Protein 3GRP (pdb70)

Foldseek 3Di:
DPLACAAAEEEFAPLLDFLNVLLQLLNLVRRYQYEYEDAPQVSQVVSVVVSPDSYHYDYFDLLDLVRLLVCLVVSCVVNVAHAEYEAEWADLVPDVVVVLVRRLSGQAVSLVSNCVSRVVRLLVVLGHEYEYEQHLVCPSSVVSRVNNLVVFLVVQVVRLRSLYAGEYEHEHAEDDPVLVPDDDVRLVVSLVVAPQSDHHGSNVVSVVSSVRGGPVNSVPHSYYHYHHNRD/DPLAPAPAEEEFAPLLAFLNVLLQVLNLVRHYLYEYEDAPQVSQVVSCVVSPPSYHYDYFDLLDLVRLLVRLVVSCVVSVAHAEYEAEFAVPDQLPPLVNRLSGQAVSLVSNCVSRVVVLLVVLGHEYEYEADLVVVSSVVSRVNNLVVFLVVQVVSLRSLYAGEYEHEHAEPSVSQVQAPQSDGHGSNVSSVVSSCRGGPVVSPDHSYYHYHHNDGDD/DPLACAAAEEEFAQCLDFLNVLLQLLNLVSHYQYEYEDADQVSQVVSVVVSPPNYHYDYFDLLDLVRLLVRLVVSCVVSVAHAEYEQEVVVVLSVLLSRQAVSLLSNCVNRVVRLLVVLGHEYEYEADLPDSSVVSRVNNLVSFLVVQVVRLVSLYAGEYEHEHAEDVPVVLVQAPQSDGHYSNVVSVVSSCRSGPVCSVPHSYYHYHHNDGD/DPLACAAAEEEFEPCQDFLNVLLQQLNVVSHYLYEYEDQPQPSQVVSCVVSDPSYHYDYFDLLDLVRLLVRLVVSCVVNVAHAEYEAEWADVVVLVRRLSRQAVSLVSNCVNRVVSLLVVLGHEYEYEADLPDSSVVRRVNNLVVFLVVQVVRLRSLYAGEYEHEHAECCALQPDHHGSNVVSVVSSVRGGPVVSPPHSYYHYHHNDHD

CATH classification: 3.40.50.720

B-factor: mean 26.55, std 7.4, range [12.61, 56.37]

Nearest PDB structures (foldseek):
  3grp-assembly1_A  TM=1.004E+00  e=3.177E-48  Bartonella henselae str. Houston-1
  4wk6-assembly1_D  TM=9.525E-01  e=9.099E-28  Vibrio cholerae 12129(1)
  1i01-assembly1_D  TM=9.342E-01  e=3.266E-27  Escherichia coli
  4wjz-assembly1_A  TM=9.494E-01  e=8.302E-25  Vibrio cholerae O1 biovar El Tor str. N16961
  4bo0-assembly1_C  TM=9.098E-01  e=3.649E-22  Pseudomonas aeruginosa PAO1

Radius of gyration: 28.11 Å; Cα contacts (8 Å, |Δi|>4): 2074; chains: 4; bounding box: 61×78×76 Å

InterPro domains:
  IPR002347 Short-chain dehydrogenase/reductase SDR [PF13561] (13-242)
  IPR002347 Short-chain dehydrogenase/reductase SDR [PR00080] (79-90)
  IPR002347 Short-chain dehydrogenase/reductase SDR [PR00080] (132-140)
  IPR002347 Short-chain dehydrogenase/reductase SDR [PR00080] (152-171)
  IPR002347 Short-chain dehydrogenase/reductase SDR [PR00081] (8-25)
  IPR002347 Short-chain dehydrogenase/reductase SDR [PR00081] (79-90)
  IPR002347 Short-chain dehydrogenase/reductase SDR [PR00081] (126-142)
  IPR002347 Short-chain dehydrogenase/reductase SDR [PR00081] (152-171)
  IPR002347 Short-chain dehydrogenase/reductase SDR [PR00081] (173-190)
  IPR002347 Short-chain dehydrogenase/reductase SDR [PR00081] (206-226)
  IPR011284 3-oxoacyl-(acyl-carrier-protein) reductase [TIGR01830] (9-243)
  IPR020904 Short-chain dehydrogenase/reductase, conserved site [PS00061] (139-167)
  IPR036291 NAD(P)-binding domain superfamily [SSF51735] (6-244)
  IPR050259 Short-chain dehydrogenases/reductases [PTHR42879] (1-243)
  IPR057326 Ketoreductase domain [SM00822] (7-188)

Secondary structure (DSSP, 8-state):
-TT--TT-EEEESSTTSHHHHHHHHHHHHTT-EEEEEES-HHHHHHHHHHH-SSEEEEE--TTSHHHHHHHHHHHHHHHTS--EEEE--------HHHHHHHHHIIIIIHHHHHHHHHHHHHHHHT-EEEEEE----HHHHHHHHHHHHHHHHHHHHHHGGGTEEEEEEEE-SB-SHHHHT--HHHHHHHHTT-TT-S-B-HHHHHHHHHHHHSGGGTT--S-EEEESTT-/-TT--TT-EEEESSTTSHHHHHHHHHHHHTT-EEEEEES-HHHHHHHHHHH-SSEEEEE--TTSHHHHHHHHHHHHHHTTS--EEEE-------TT-HHHHHIIIIIHHHHHHHHHHHHHHHHT-EEEEEEPP--HHHHHHHHHHHHHHHHHHHHHHGGGTEEEEEEEE-SB---TGGG-TTSS-B-HHHHHHHHHHHHSGGGTT--S-EEEESTT---/-TT--TT-EEEETTTTSHHHHHHHHHHHHTT-EEEEEES-HHHHHHHHHHH-SSEEEEE--TT-HHHHHHHHHHHHHHTTS--EEEE--HHHHHHHHIIIIIHHHHHHHHHHHHHHHTT-EEEEEEPP--HHHHHHHHHHHHHHHHHHHHHGGGTEEEEEEEE-SB--TTSGGG-TT-S-B-HHHHHHHHHHHHSGGGTT--S-EEEESTT--/--S--TT-EEEESSTTSHHHHHHHHHHHHTT-EEEEEES-HHHHHHHHHHH-SSEEEEE--TTSHHHHHHHHHHHHHHHTS--EEEE-----HHHHHHHIIIIIHHHHHHHHHHHHHHHHT-EEEEEEPP--HHHHHHHHHHHHHHHHHHHHHGGGTEEEEEEEE-SB---TT-S-B-HHHHHHHHHHHHSGGGTT--S-EEEESTT--

Organism: Bartonella henselae (strain ATCC 49882 / DSM 28221 / CCUG 30454 / Houston 1) (NCBI:txid283166)

Sequence (872 aa):
SMFKLTGRKALVTGATGGIGEAIARCFHAQGAIVGLHGTREDKLKEIAADLGKDVFVFSANLSDRKSIKQLAEVAEREMEGIDILVNNAGITVRMQDQDWDDVLAVNLTAASTLTRELIHSMMRRRYGRIINITSIGQTNYCAAKAGLIGFSKALAQEIASRNITVNCIAPGFIKSAMTDKLNEKQKEAIMAMIPMKRMGIGEEIAFATVYLASDEAAYLTGQTLHINGGMSMFKLTGRKALVTGATGGIGEAIARCFHAQGAIVGLHGTREDKLKEIAADLGKDVFVFSANLSDRKSIKQLAEVAEREMEGIDILVNNAGVRMQDQDWDDVLAVNLTAASTLTRELIHSMMRRRYGRIINITSIGQTNYCAAKAGLIGFSKALAQEIASRNITVNCIAPGFIKSAIMAMIPMKRMGIGEEIAFATVYLASDEAAYLTGQTLHINGGMAMSMFKLTGRKALVTGATGGIGEAIARCFHAQGAIVGLHGTREDKLKEIAADLGKDVFVFSANLSDRKSIKQLAEVAEREMEGIDILVNNQDQDWDDVLAVNLTAASTLTRELIHSMMRRRYGRIINITSIQTNYCAAKAGLIGFSKALAQEIASRNITVNCIAPGFIKKEAIMAMIPMKRMGIGEEIAFATVYLASDEAAYLTGQTLHINGGMASMFKLTGRKALVTGATGGIGEAIARCFHAQGAIVGLHGTREDKLKEIAADLGKDVFVFSANLSDRKSIKQLAEVAEREMEGIDILVNNAGIDQDWDDVLAVNLTAASTLTRELIHSMMRRRYGRIINITSIQTNYCAAKAGLIGFSKALAQEIASRNITVNCIAPGFIKMIPMKRMGIGEEIAFATVYLASDEAAYLTGQTLHINGGMA

Structure (mmCIF, N/CA/C/O backbone):
data_3GRP
#
_entry.id   3GRP
#
_cell.length_a   59.279
_cell.length_b   71.738
_cell.length_c   111.521
_cell.angle_alpha   90.00
_cell.angle_beta   96.59
_cell.angle_gamma   90.00
#
_symmetry.space_group_name_H-M   'P 1 21 1'
#
loop_
_entity.id
_entity.type
_entity.pdbx_description
1 polymer '3-oxoacyl-(Acyl carrierprotein) reductase'
2 water water
#
loop_
_atom_site.group_PDB
_atom_site.id
_atom_site.type_symbol
_atom_site.label_atom_id
_atom_site.label_alt_id
_atom_site.label_comp_id
_atom_site.label_asym_id
_atom_site.label_entity_id
_atom_site.label_seq_id
_atom_site.pdbx_PDB_ins_code
_atom_site.Cartn_x
_atom_site.Cartn_y
_atom_site.Cartn_z
_atom_site.occupancy
_atom_site.B_iso_or_equiv
_atom_site.auth_seq_id
_atom_site.auth_comp_id
_atom_site.auth_asym_id
_atom_site.auth_atom_id
_atom_site.pdbx_PDB_model_num
ATOM 1 N N . SER A 1 21 ? 9.688 21.170 49.328 1.00 39.04 0 SER A N 1
ATOM 2 C CA . SER A 1 21 ? 8.298 20.725 49.044 1.00 38.49 0 SER A CA 1
ATOM 3 C C . SER A 1 21 ? 8.204 19.909 47.752 1.00 37.81 0 SER A C 1
ATOM 4 O O . SER A 1 21 ? 7.117 19.766 47.189 1.00 38.45 0 SER A O 1
ATOM 7 N N . MET A 1 22 ? 9.327 19.357 47.297 1.00 36.57 1 MET A N 1
ATOM 8 C CA . MET A 1 22 ? 9.324 18.461 46.131 1.00 35.31 1 MET A CA 1
ATOM 9 C C . MET A 1 22 ? 8.973 17.017 46.561 1.00 33.53 1 MET A C 1
ATOM 10 O O . MET A 1 22 ? 9.466 16.530 47.577 1.00 33.39 1 MET A O 1
ATOM 15 N N . PHE A 1 23 ? 8.105 16.359 45.788 1.00 30.98 2 PHE A N 1
ATOM 16 C CA . PHE A 1 23 ? 7.651 14.988 46.053 1.00 29.16 2 PHE A CA 1
ATOM 17 C C . PHE A 1 23 ? 6.765 14.876 47.309 1.00 27.91 2 PHE A C 1
ATOM 18 O O . PHE A 1 23 ? 6.637 13.802 47.899 1.00 27.03 2 PHE A O 1
ATOM 26 N N . LYS A 1 24 ? 6.124 15.974 47.686 1.00 26.65 3 LYS A N 1
ATOM 27 C CA . LYS A 1 24 ? 5.162 15.970 48.784 1.00 26.41 3 LYS A CA 1
ATOM 28 C C . LYS A 1 24 ? 3.830 15.401 48.316 1.00 25.01 3 LYS A C 1
ATOM 29 O O . LYS A 1 24 ? 3.492 15.525 47.148 1.00 25.00 3 LYS A O 1
ATOM 35 N N . LEU A 1 25 ? 3.099 14.782 49.241 1.00 23.59 4 LEU A N 1
ATOM 36 C CA . LEU A 1 25 ? 1.786 14.172 48.975 1.00 23.12 4 LEU A CA 1
ATOM 37 C C . LEU A 1 25 ? 0.689 14.820 49.831 1.00 23.36 4 LEU A C 1
ATOM 38 O O . LEU A 1 25 ? -0.333 14.195 50.157 1.00 23.92 4 LEU A O 1
ATOM 43 N N . THR A 1 26 ? 0.900 16.085 50.185 1.00 23.21 5 THR A N 1
ATOM 44 C CA . THR A 1 26 ? 0.063 16.765 51.158 1.00 22.87 5 THR A CA 1
ATOM 45 C C . THR A 1 26 ? -1.378 16.745 50.757 1.00 22.81 5 THR A C 1
ATOM 46 O O . THR A 1 26 ? -1.716 17.231 49.686 1.00 23.27 5 THR A O 1
ATOM 50 N N . GLY A 1 27 ? -2.230 16.184 51.609 1.00 22.49 6 GLY A N 1
ATOM 51 C CA . GLY A 1 27 ? -3.662 16.208 51.345 1.00 22.82 6 GLY A CA 1
ATOM 52 C C . GLY A 1 27 ? -4.155 15.155 50.371 1.00 22.65 6 GLY A C 1
ATOM 53 O O . GLY A 1 27 ? -5.343 15.042 50.163 1.00 22.87 6 GLY A O 1
ATOM 54 N N . ARG A 1 28 ? -3.259 14.371 49.771 1.00 23.30 7 ARG A N 1
ATOM 55 C CA . ARG A 1 28 ? -3.677 13.274 48.916 1.00 22.73 7 ARG A CA 1
ATOM 56 C C . ARG A 1 28 ? -4.110 12.093 49.775 1.00 22.19 7 ARG A C 1
ATOM 57 O O . ARG A 1 28 ? -3.438 11.739 50.754 1.00 22.03 7 ARG A O 1
ATOM 65 N N . LYS A 1 29 ? -5.189 11.443 49.363 1.00 21.65 8 LYS A N 1
ATOM 66 C CA . LYS A 1 29 ? -5.682 10.233 50.019 1.00 21.56 8 LYS A CA 1
ATOM 67 C C . LYS A 1 29 ? -5.120 8.973 49.341 1.00 21.15 8 LYS A C 1
ATOM 68 O O . LYS A 1 29 ? -5.205 8.812 48.112 1.00 21.13 8 LYS A O 1
ATOM 74 N N . ALA A 1 30 ? -4.545 8.090 50.148 1.00 20.35 9 ALA A N 1
ATOM 75 C CA . ALA A 1 30 ? -3.876 6.892 49.647 1.00 20.25 9 ALA A CA 1
ATOM 76 C C . ALA A 1 30 ? -4.393 5.697 50.397 1.00 19.77 9 ALA A C 1
ATOM 77 O O . ALA A 1 30 ? -4.409 5.710 51.623 1.00 20.38 9 ALA A O 1
ATOM 79 N N . LEU A 1 31 ? -4.829 4.680 49.675 1.00 19.17 10 LEU A N 1
ATOM 80 C CA . LEU A 1 31 ? -5.114 3.381 50.282 1.00 18.68 10 LEU A CA 1
ATOM 81 C C . LEU A 1 31 ? -3.939 2.423 50.023 1.00 17.75 10 LEU A C 1
ATOM 82 O O . LEU A 1 31 ? -3.536 2.238 48.866 1.00 17.57 10 LEU A O 1
ATOM 87 N N . VAL A 1 32 ? -3.413 1.823 51.088 1.00 17.77 11 VAL A N 1
ATOM 88 C CA . VAL A 1 32 ? -2.271 0.871 51.024 1.00 18.07 11 VAL A CA 1
ATOM 89 C C . VAL A 1 32 ? -2.716 -0.508 51.532 1.00 18.56 11 VAL A C 1
ATOM 90 O O . VAL A 1 32 ? -3.104 -0.657 52.692 1.00 17.56 11 VAL A O 1
ATOM 94 N N . THR A 1 33 ? -2.702 -1.522 50.666 1.00 18.73 12 THR A N 1
ATOM 95 C CA . THR A 1 33 ? -3.044 -2.874 51.102 1.00 19.70 12 THR A CA 1
ATOM 96 C C . THR A 1 33 ? -1.822 -3.562 51.714 1.00 20.95 12 THR A C 1
ATOM 97 O O . THR A 1 33 ? -0.680 -3.090 51.559 1.00 20.88 12 THR A O 1
ATOM 101 N N . GLY A 1 34 ? -2.066 -4.637 52.457 1.00 21.48 13 GLY A N 1
ATOM 102 C CA . GLY A 1 34 ? -0.988 -5.366 53.144 1.00 22.32 13 GLY A CA 1
ATOM 103 C C . GLY A 1 34 ? -0.106 -4.461 53.986 1.00 23.13 13 GLY A C 1
ATOM 104 O O . GLY A 1 34 ? 1.111 -4.617 54.003 1.00 22.46 13 GLY A O 1
ATOM 105 N N . ALA A 1 35 ? -0.723 -3.534 54.719 1.00 24.30 14 ALA A N 1
ATOM 106 C CA . ALA A 1 35 ? 0.025 -2.477 55.406 1.00 25.60 14 ALA A CA 1
ATOM 107 C C . ALA A 1 35 ? 0.492 -2.796 56.830 1.00 27.43 14 ALA A C 1
ATOM 108 O O . ALA A 1 35 ? 1.115 -1.922 57.473 1.00 27.29 14 ALA A O 1
ATOM 110 N N . THR A 1 36 ? 0.204 -4.007 57.322 1.00 28.83 15 THR A N 1
ATOM 111 C CA . THR A 1 36 ? 0.561 -4.401 58.703 1.00 30.60 15 THR A CA 1
ATOM 112 C C . THR A 1 36 ? 2.002 -4.857 58.870 1.00 31.34 15 THR A C 1
ATOM 113 O O . THR A 1 36 ? 2.516 -4.886 59.995 1.00 33.46 15 THR A O 1
ATOM 117 N N . GLY A 1 37 ? 2.640 -5.250 57.781 1.00 31.04 16 GLY A N 1
ATOM 118 C CA . GLY A 1 37 ? 4.031 -5.680 57.840 1.00 30.78 16 GLY A CA 1
ATOM 119 C C . GLY A 1 37 ? 4.873 -5.121 56.703 1.00 29.66 16 GLY A C 1
ATOM 120 O O . GLY A 1 37 ? 4.373 -4.434 55.829 1.00 29.50 16 GLY A O 1
ATOM 121 N N . GLY A 1 38 ? 6.168 -5.407 56.796 1.00 28.64 17 GLY A N 1
ATOM 122 C CA . GLY A 1 38 ? 7.179 -5.101 55.813 1.00 27.94 17 GLY A CA 1
ATOM 123 C C . GLY A 1 38 ? 7.037 -3.865 54.952 1.00 26.78 17 GLY A C 1
ATOM 124 O O . GLY A 1 38 ? 7.032 -2.742 55.441 1.00 26.74 17 GLY A O 1
ATOM 125 N N . ILE A 1 39 ? 6.967 -4.103 53.654 1.00 25.36 18 ILE A N 1
ATOM 126 C CA . ILE A 1 39 ? 7.005 -3.053 52.666 1.00 23.94 18 ILE A CA 1
ATOM 127 C C . ILE A 1 39 ? 5.776 -2.157 52.822 1.00 23.17 18 ILE A C 1
ATOM 128 O O . ILE A 1 39 ? 5.896 -0.937 52.848 1.00 22.41 18 ILE A O 1
ATOM 133 N N . GLY A 1 40 ? 4.613 -2.787 52.935 1.00 22.36 19 GLY A N 1
ATOM 134 C CA . GLY A 1 40 ? 3.344 -2.085 53.158 1.00 22.69 19 GLY A CA 1
ATOM 135 C C . GLY A 1 40 ? 3.368 -1.090 54.295 1.00 22.20 19 GLY A C 1
ATOM 136 O O . GLY A 1 40 ? 2.877 0.021 54.145 1.00 22.17 19 GLY A O 1
ATOM 137 N N . GLU A 1 41 ? 3.924 -1.483 55.435 1.00 22.33 20 GLU A N 1
ATOM 138 C CA . GLU A 1 41 ? 4.034 -0.568 56.576 1.00 22.53 20 GLU A CA 1
ATOM 139 C C . GLU A 1 41 ? 5.027 0.557 56.268 1.00 21.54 20 GLU A C 1
ATOM 140 O O . GLU A 1 41 ? 4.808 1.704 56.655 1.00 20.07 20 GLU A O 1
ATOM 146 N N . ALA A 1 42 ? 6.121 0.226 55.580 1.00 20.85 21 ALA A N 1
ATOM 147 C CA . ALA A 1 42 ? 7.121 1.249 55.258 1.00 20.79 21 ALA A CA 1
ATOM 148 C C . ALA A 1 42 ? 6.549 2.293 54.298 1.00 20.47 21 ALA A C 1
ATOM 149 O O . ALA A 1 42 ? 6.808 3.499 54.442 1.00 20.05 21 ALA A O 1
ATOM 151 N N . ILE A 1 43 ? 5.751 1.831 53.336 1.00 20.28 22 ILE A N 1
ATOM 152 C CA . ILE A 1 43 ? 5.042 2.716 52.410 1.00 20.37 22 ILE A CA 1
ATOM 153 C C . ILE A 1 43 ? 4.088 3.631 53.179 1.00 20.48 22 ILE A C 1
ATOM 154 O O . ILE A 1 43 ? 4.055 4.849 52.958 1.00 19.79 22 ILE A O 1
ATOM 159 N N . ALA A 1 44 ? 3.336 3.050 54.112 1.00 20.93 23 ALA A N 1
ATOM 160 C CA . ALA A 1 44 ? 2.347 3.817 54.866 1.00 20.83 23 ALA A CA 1
ATOM 161 C C . ALA A 1 44 ? 3.020 4.922 55.676 1.00 20.90 23 ALA A C 1
ATOM 162 O O . ALA A 1 44 ? 2.516 6.038 55.717 1.00 20.53 23 ALA A O 1
ATOM 164 N N . ARG A 1 45 ? 4.151 4.621 56.317 1.00 21.47 24 ARG A N 1
ATOM 165 C CA . ARG A 1 45 ? 4.855 5.617 57.139 1.00 22.13 24 ARG A CA 1
ATOM 166 C C . ARG A 1 45 ? 5.472 6.703 56.280 1.00 22.49 24 ARG A C 1
ATOM 167 O O . ARG A 1 45 ? 5.466 7.897 56.623 1.00 22.35 24 ARG A O 1
ATOM 175 N N . CYS A 1 46 ? 6.022 6.279 55.149 1.00 23.22 25 CYS A N 1
ATOM 176 C CA . CYS A 1 46 ? 6.611 7.210 54.221 1.00 24.09 25 CYS A CA 1
ATOM 177 C C . CYS A 1 46 ? 5.566 8.171 53.650 1.00 22.74 25 CYS A C 1
ATOM 178 O O . CYS A 1 46 ? 5.789 9.376 53.605 1.00 22.20 25 CYS A O 1
ATOM 181 N N . PHE A 1 47 ? 4.425 7.628 53.240 1.00 21.65 26 PHE A N 1
ATOM 182 C CA . PHE A 1 47 ? 3.304 8.433 52.759 1.00 21.59 26 PHE A CA 1
ATOM 183 C C . PHE A 1 47 ? 2.852 9.440 53.811 1.00 20.90 26 PHE A C 1
ATOM 184 O O . PHE A 1 47 ? 2.607 10.593 53.509 1.00 20.41 26 PHE A O 1
ATOM 192 N N . HIS A 1 48 ? 2.737 8.993 55.046 1.00 20.73 27 HIS A N 1
ATOM 193 C CA . HIS A 1 48 ? 2.239 9.859 56.096 1.00 21.33 27 HIS A CA 1
ATOM 194 C C . HIS A 1 48 ? 3.270 10.991 56.348 1.00 20.97 27 HIS A C 1
ATOM 195 O O . HIS A 1 48 ? 2.886 12.136 56.481 1.00 20.90 27 HIS A O 1
ATOM 202 N N . ALA A 1 49 ? 4.562 10.666 56.331 1.00 21.10 28 ALA A N 1
ATOM 203 C CA . ALA A 1 49 ? 5.627 11.665 56.482 1.00 21.65 28 ALA A CA 1
ATOM 204 C C . ALA A 1 49 ? 5.563 12.723 55.378 1.00 22.28 28 ALA A C 1
ATOM 205 O O . ALA A 1 49 ? 5.967 13.852 55.597 1.00 22.52 28 ALA A O 1
ATOM 207 N N . GLN A 1 50 ? 5.035 12.365 54.205 1.00 22.20 29 GLN A N 1
ATOM 208 C CA . GLN A 1 50 ? 4.969 13.289 53.080 1.00 21.98 29 GLN A CA 1
ATOM 209 C C . GLN A 1 50 ? 3.656 14.050 53.019 1.00 21.77 29 GLN A C 1
ATOM 210 O O . GLN A 1 50 ? 3.375 14.756 52.046 1.00 22.32 29 GLN A O 1
ATOM 216 N N . GLY A 1 51 ? 2.839 13.925 54.056 1.00 21.10 30 GLY A N 1
ATOM 217 C CA . GLY A 1 51 ? 1.605 14.670 54.128 1.00 20.59 30 GLY A CA 1
ATOM 218 C C . GLY A 1 51 ? 0.358 13.996 53.571 1.00 20.17 30 GLY A C 1
ATOM 219 O O . GLY A 1 51 ? -0.691 14.640 53.480 1.00 20.05 30 GLY A O 1
ATOM 220 N N . ALA A 1 52 ? 0.448 12.718 53.215 1.00 19.88 31 ALA A N 1
ATOM 221 C CA . ALA A 1 52 ? -0.721 11.980 52.718 1.00 19.87 31 ALA A CA 1
ATOM 222 C C . ALA A 1 52 ? -1.653 11.607 53.860 1.00 20.25 31 ALA A C 1
ATOM 223 O O . ALA A 1 52 ? -1.226 11.389 54.999 1.00 19.39 31 ALA A O 1
ATOM 225 N N . ILE A 1 53 ? -2.934 11.516 53.518 1.00 20.75 32 ILE A N 1
ATOM 226 C CA . ILE A 1 53 ? -3.941 10.933 54.364 1.00 21.44 32 ILE A CA 1
ATOM 227 C C . ILE A 1 53 ? -4.013 9.472 53.965 1.00 22.05 32 ILE A C 1
ATOM 228 O O . ILE A 1 53 ? -4.362 9.158 52.817 1.00 22.28 32 ILE A O 1
ATOM 233 N N . VAL A 1 54 ? -3.667 8.582 54.894 1.00 22.44 33 VAL A N 1
ATOM 234 C CA . VAL A 1 54 ? -3.451 7.186 54.554 1.00 22.76 33 VAL A CA 1
ATOM 235 C C . VAL A 1 54 ? -4.483 6.240 55.124 1.00 22.61 33 VAL A C 1
ATOM 236 O O . VAL A 1 54 ? -4.815 6.300 56.323 1.00 22.34 33 VAL A O 1
ATOM 240 N N . GLY A 1 55 ? -4.978 5.367 54.245 1.00 22.09 34 GLY A N 1
ATOM 241 C CA . GLY A 1 55 ? -5.836 4.256 54.604 1.00 22.52 34 GLY A CA 1
ATOM 242 C C . GLY A 1 55 ? -5.027 2.972 54.640 1.00 23.15 34 GLY A C 1
ATOM 243 O O . GLY A 1 55 ? -4.439 2.562 53.620 1.00 22.77 34 GLY A O 1
ATOM 244 N N . LEU A 1 56 ? -4.968 2.353 55.816 1.00 23.27 35 LEU A N 1
ATOM 245 C CA . LEU A 1 56 ? -4.215 1.123 56.024 1.00 24.10 35 LEU A CA 1
ATOM 246 C C . LEU A 1 56 ? -5.134 -0.081 55.970 1.00 24.60 35 LEU A C 1
ATOM 247 O O . LEU A 1 56 ? -6.007 -0.245 56.846 1.00 24.16 35 LEU A O 1
ATOM 252 N N . HIS A 1 57 ? -4.935 -0.935 54.961 1.00 24.70 36 HIS A N 1
ATOM 253 C CA . HIS A 1 57 ? -5.609 -2.217 54.937 1.00 25.58 36 HIS A CA 1
ATOM 254 C C . HIS A 1 57 ? -4.683 -3.337 55.419 1.00 27.15 36 HIS A C 1
ATOM 255 O O . HIS A 1 57 ? -3.492 -3.353 55.120 1.00 25.73 36 HIS A O 1
ATOM 262 N N . GLY A 1 58 ? -5.261 -4.294 56.133 1.00 29.08 37 GLY A N 1
ATOM 263 C CA . GLY A 1 58 ? -4.569 -5.521 56.516 1.00 31.19 37 GLY A CA 1
ATOM 264 C C . GLY A 1 58 ? -5.548 -6.515 57.115 1.00 33.56 37 GLY A C 1
ATOM 265 O O . GLY A 1 58 ? -6.770 -6.329 57.031 1.00 34.01 37 GLY A O 1
ATOM 266 N N . THR A 1 59 ? -5.025 -7.575 57.715 1.00 35.99 38 THR A N 1
ATOM 267 C CA . THR A 1 59 ? -5.866 -8.594 58.361 1.00 37.93 38 THR A CA 1
ATOM 268 C C . THR A 1 59 ? -5.766 -8.519 59.883 1.00 39.28 38 THR A C 1
ATOM 269 O O . THR A 1 59 ? -6.758 -8.724 60.583 1.00 39.96 38 THR A O 1
ATOM 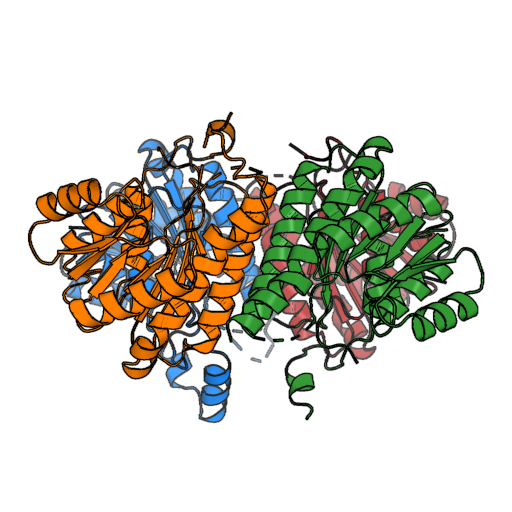273 N N . ARG A 1 60 ? -4.565 -8.228 60.390 1.00 40.87 39 ARG A N 1
ATOM 274 C CA . ARG A 1 60 ? -4.358 -8.014 61.823 1.00 41.67 39 ARG A CA 1
ATOM 275 C C . ARG A 1 60 ? -4.876 -6.625 62.253 1.00 42.28 39 ARG A C 1
ATOM 276 O O . ARG A 1 60 ? -4.159 -5.628 62.134 1.00 42.55 39 ARG A O 1
ATOM 278 N N . GLU A 1 61 ? -6.115 -6.589 62.749 1.00 42.90 40 GLU A N 1
ATOM 279 C CA . GLU A 1 61 ? -6.806 -5.353 63.173 1.00 43.49 40 GLU A CA 1
ATOM 280 C C . GLU A 1 61 ? -6.025 -4.577 64.235 1.00 43.44 40 GLU A C 1
ATOM 281 O O . GLU A 1 61 ? -5.995 -3.342 64.226 1.00 43.42 40 GLU A O 1
ATOM 287 N N . ASP A 1 62 ? -5.393 -5.316 65.145 1.00 43.23 41 ASP A N 1
ATOM 288 C CA . ASP A 1 62 ? -4.655 -4.738 66.272 1.00 42.80 41 ASP A CA 1
ATOM 289 C C . ASP A 1 62 ? -3.305 -4.196 65.852 1.00 41.92 41 ASP A C 1
ATOM 290 O O . ASP A 1 62 ? -2.841 -3.187 66.390 1.00 41.69 41 ASP A O 1
ATOM 295 N N . LYS A 1 63 ? -2.655 -4.882 64.913 1.00 40.90 42 LYS A N 1
ATOM 296 C CA . LYS A 1 63 ? -1.372 -4.417 64.412 1.00 39.95 42 LYS A CA 1
ATOM 297 C C . LYS A 1 63 ? -1.598 -3.129 63.612 1.00 38.53 42 LYS A C 1
ATOM 298 O O . LYS A 1 63 ? -0.791 -2.206 63.682 1.00 38.61 42 LYS A O 1
ATOM 304 N N . LEU A 1 64 ? -2.701 -3.077 62.868 1.00 36.90 43 LEU A N 1
ATOM 305 C CA . LEU A 1 64 ? -3.121 -1.863 62.152 1.00 36.03 43 LEU A CA 1
ATOM 306 C C . LEU A 1 64 ? -3.354 -0.668 63.094 1.00 35.14 43 LEU A C 1
ATOM 307 O O . LEU A 1 64 ? -2.948 0.461 62.807 1.00 34.12 43 LEU A O 1
ATOM 312 N N . LYS A 1 65 ? -4.040 -0.920 64.202 1.00 34.16 44 LYS A N 1
ATOM 313 C CA . LYS A 1 65 ? -4.323 0.141 65.150 1.00 33.86 44 LYS A CA 1
ATOM 314 C C . LYS A 1 65 ? -3.049 0.656 65.810 1.00 32.79 44 LYS A C 1
ATOM 315 O O . LYS A 1 65 ? -2.941 1.839 66.071 1.00 32.67 44 LYS A O 1
ATOM 321 N N . GLU A 1 66 ? -2.068 -0.218 66.026 1.00 32.17 45 GLU A N 1
ATOM 322 C CA . GLU A 1 66 ? -0.778 0.192 66.589 1.00 31.88 45 GLU A CA 1
ATOM 323 C C . GLU A 1 66 ? -0.063 1.163 65.672 1.00 30.62 45 GLU A C 1
ATOM 324 O O . GLU A 1 66 ? 0.468 2.178 66.123 1.00 30.12 45 GLU A O 1
ATOM 330 N N . ILE A 1 67 ? -0.039 0.832 64.385 1.00 29.26 46 ILE A N 1
ATOM 331 C CA . ILE A 1 67 ? 0.583 1.674 63.383 1.00 28.37 46 ILE A CA 1
ATOM 332 C C . ILE A 1 67 ? -0.162 2.999 63.300 1.00 27.59 46 ILE A C 1
ATOM 333 O O . ILE A 1 67 ? 0.449 4.051 63.259 1.00 26.59 46 ILE A O 1
ATOM 338 N N . ALA A 1 68 ? -1.490 2.940 63.290 1.00 27.55 47 ALA A N 1
ATOM 339 C CA . ALA A 1 68 ? -2.299 4.150 63.192 1.00 27.95 47 ALA A CA 1
ATOM 340 C C . ALA A 1 68 ? -2.052 5.069 64.393 1.00 28.62 47 ALA A C 1
ATOM 341 O O . ALA A 1 68 ? -1.933 6.295 64.243 1.00 28.26 47 ALA A O 1
ATOM 343 N N . ALA A 1 69 ? -1.957 4.468 65.576 1.00 29.26 48 ALA A N 1
ATOM 344 C CA . ALA A 1 69 ? -1.706 5.219 66.797 1.00 30.09 48 ALA A CA 1
ATOM 345 C C . ALA A 1 69 ? -0.353 5.899 66.743 1.00 30.81 48 ALA A C 1
ATOM 346 O O . ALA A 1 69 ? -0.231 7.057 67.109 1.00 31.00 48 ALA A O 1
ATOM 348 N N . ASP A 1 70 ? 0.660 5.177 66.270 1.00 31.80 49 ASP A N 1
ATOM 349 C CA . ASP A 1 70 ? 1.998 5.726 66.139 1.00 32.54 49 ASP A CA 1
ATOM 350 C C . ASP A 1 70 ? 2.060 6.910 65.171 1.00 32.72 49 ASP A C 1
ATOM 351 O O . ASP A 1 70 ? 2.776 7.893 65.414 1.00 32.63 49 ASP A O 1
ATOM 356 N N . LEU A 1 71 ? 1.332 6.808 64.063 1.00 32.89 50 LEU A N 1
ATOM 357 C CA . LEU A 1 71 ? 1.299 7.888 63.073 1.00 32.76 50 LEU A CA 1
ATOM 358 C C . LEU A 1 71 ? 0.543 9.089 63.648 1.00 32.92 50 LEU A C 1
ATOM 359 O O . LEU A 1 71 ? 1.007 10.223 63.550 1.00 32.89 50 LEU A O 1
ATOM 364 N N . GLY A 1 72 ? -0.618 8.835 64.245 1.00 33.00 51 GLY A N 1
ATOM 365 C CA . GLY A 1 72 ? -1.248 9.811 65.143 1.00 33.05 51 GLY A CA 1
ATOM 366 C C . GLY A 1 72 ? -2.336 10.714 64.591 1.00 33.00 51 GLY A C 1
ATOM 367 O O . GLY A 1 72 ? -3.134 11.253 65.368 1.00 33.86 51 GLY A O 1
ATOM 368 N N . LYS A 1 73 ? -2.388 10.884 63.274 1.00 32.50 52 LYS A N 1
ATOM 369 C CA . LYS A 1 73 ? -3.358 11.786 62.646 1.00 32.31 52 LYS A CA 1
ATOM 370 C C . LYS A 1 73 ? -3.497 11.461 61.144 1.00 31.59 52 LYS A C 1
ATOM 371 O O . LYS A 1 73 ? -2.551 10.989 60.527 1.00 31.38 52 LYS A O 1
ATOM 377 N N . ASP A 1 74 ? -4.676 11.707 60.581 1.00 30.66 53 ASP A N 1
ATOM 378 C CA . ASP A 1 74 ? -4.948 11.476 59.148 1.00 30.78 53 ASP A CA 1
ATOM 379 C C . ASP A 1 74 ? -4.665 10.032 58.697 1.00 29.50 53 ASP A C 1
ATOM 380 O O . ASP A 1 74 ? -4.072 9.791 57.645 1.00 29.46 53 ASP A O 1
ATOM 385 N N . VAL A 1 75 ? -5.100 9.089 59.518 1.00 28.61 54 VAL A N 1
ATOM 386 C CA . VAL A 1 75 ? -4.985 7.676 59.241 1.00 28.17 54 VAL A CA 1
ATOM 387 C C . VAL A 1 75 ? -6.331 6.975 59.410 1.00 27.71 54 VAL A C 1
ATOM 388 O O . VAL A 1 75 ? -7.054 7.244 60.372 1.00 27.87 54 VAL A O 1
ATOM 392 N N . PHE A 1 76 ? -6.646 6.069 58.488 1.00 27.05 55 PHE A N 1
ATOM 393 C CA . PHE A 1 76 ? -7.833 5.220 58.558 1.00 27.19 55 PHE A CA 1
ATOM 394 C C . PHE A 1 76 ? -7.434 3.744 58.485 1.00 27.19 55 PHE A C 1
ATOM 395 O O . PHE A 1 76 ? -6.467 3.363 57.811 1.00 25.95 55 PHE A O 1
ATOM 403 N N . VAL A 1 77 ? -8.206 2.903 59.150 1.00 27.19 56 VAL A N 1
ATOM 404 C CA . VAL A 1 77 ? -7.871 1.499 59.261 1.00 27.78 56 VAL A CA 1
ATOM 405 C C . VAL A 1 77 ? -9.016 0.624 58.737 1.00 28.45 56 VAL A C 1
ATOM 406 O O . VAL A 1 77 ? -10.186 0.848 59.064 1.00 27.76 56 VAL A O 1
ATOM 410 N N . PHE A 1 78 ? -8.661 -0.372 57.927 1.00 29.42 57 PHE A N 1
ATOM 411 C CA . PHE A 1 78 ? -9.627 -1.264 57.268 1.00 30.43 57 PHE A CA 1
ATOM 412 C C . PHE A 1 78 ? -9.154 -2.716 57.301 1.00 31.99 57 PHE A C 1
ATOM 413 O O . PHE A 1 78 ? -7.948 -2.980 57.180 1.00 31.83 57 PHE A O 1
ATOM 421 N N . SER A 1 79 ? -10.099 -3.640 57.490 1.00 33.79 58 SER A N 1
ATOM 422 C CA . SER A 1 79 ? -9.878 -5.083 57.303 1.00 35.69 58 SER A CA 1
ATOM 423 C C . SER A 1 79 ? -10.679 -5.620 56.109 1.00 36.48 58 SER A C 1
ATOM 424 O O . SER A 1 79 ? -11.776 -5.139 55.816 1.00 37.31 58 SER A O 1
ATOM 427 N N . ALA A 1 80 ? -10.120 -6.617 55.425 1.00 37.16 59 ALA A N 1
ATOM 428 C CA . ALA A 1 80 ? -10.798 -7.278 54.318 1.00 37.33 59 ALA A CA 1
ATOM 429 C C . ALA A 1 80 ? -10.004 -8.484 53.901 1.00 37.94 59 ALA A C 1
ATOM 430 O O . ALA A 1 80 ? -8.776 -8.448 53.924 1.00 37.95 59 ALA A O 1
ATOM 432 N N . ASN A 1 81 ? -10.705 -9.545 53.507 1.00 38.49 60 ASN A N 1
ATOM 433 C CA . ASN A 1 81 ? -10.076 -10.696 52.883 1.00 38.87 60 ASN A CA 1
ATOM 434 C C . ASN A 1 81 ? -9.921 -10.493 51.370 1.00 38.96 60 ASN A C 1
ATOM 435 O O . ASN A 1 81 ? -10.883 -10.618 50.612 1.00 38.79 60 ASN A O 1
ATOM 440 N N . LEU A 1 82 ? -8.698 -10.237 50.924 1.00 38.99 61 LEU A N 1
ATOM 441 C CA . LEU A 1 82 ? -8.454 -9.964 49.504 1.00 39.10 61 LEU A CA 1
ATOM 442 C C . LEU A 1 82 ? -8.544 -11.185 48.572 1.00 39.16 61 LEU A C 1
ATOM 443 O O . LEU A 1 82 ? -8.340 -11.054 47.365 1.00 39.09 61 LEU A O 1
ATOM 448 N N . SER A 1 83 ? -8.858 -12.356 49.120 1.00 39.42 62 SER A N 1
ATOM 449 C CA . SER A 1 83 ? -9.139 -13.554 48.314 1.00 39.59 62 SER A CA 1
ATOM 450 C C . SER A 1 83 ? -10.637 -13.710 48.027 1.00 39.27 62 SER A C 1
ATOM 451 O O . SER A 1 83 ? -11.041 -14.623 47.300 1.00 39.30 62 SER A O 1
ATOM 454 N N . ASP A 1 84 ? -11.460 -12.851 48.626 1.00 38.45 63 ASP A N 1
ATOM 455 C CA . ASP A 1 84 ? -12.891 -12.842 48.366 1.00 38.00 63 ASP A CA 1
ATOM 456 C C . ASP A 1 84 ? -13.299 -11.582 47.596 1.00 36.98 63 ASP A C 1
ATOM 457 O O . ASP A 1 84 ? -13.144 -10.462 48.093 1.00 36.35 63 ASP A O 1
ATOM 462 N N . ARG A 1 85 ? -13.830 -11.783 46.393 1.00 35.80 64 ARG A N 1
ATOM 463 C CA . ARG A 1 85 ? -14.197 -10.691 45.488 1.00 35.41 64 ARG A CA 1
ATOM 464 C C . ARG A 1 85 ? -15.186 -9.688 46.105 1.00 34.42 64 ARG A C 1
ATOM 465 O O . ARG A 1 85 ? -14.985 -8.481 46.008 1.00 33.72 64 ARG A O 1
ATOM 473 N N . LYS A 1 86 ? -16.248 -10.186 46.738 1.00 33.51 65 LYS A N 1
ATOM 474 C CA . LYS A 1 86 ? -17.242 -9.307 47.361 1.00 32.78 65 LYS A CA 1
ATOM 475 C C . LYS A 1 86 ? -16.621 -8.471 48.478 1.00 31.54 65 LYS A C 1
ATOM 476 O O . LYS A 1 86 ? -16.954 -7.307 48.638 1.00 31.11 65 LYS A O 1
ATOM 482 N N . SER A 1 87 ? -15.720 -9.080 49.241 1.00 30.15 66 SER A N 1
ATOM 483 C CA . SER A 1 87 ? -14.989 -8.390 50.287 1.00 29.83 66 SER A CA 1
ATOM 484 C C . SER A 1 87 ? -14.015 -7.305 49.752 1.00 28.45 66 SER A C 1
ATOM 485 O O . SER A 1 87 ? -13.804 -6.289 50.402 1.00 28.11 66 SER A O 1
ATOM 488 N N . ILE A 1 88 ? -13.439 -7.516 48.575 1.00 27.22 67 ILE A N 1
ATOM 489 C CA . ILE A 1 88 ? -12.613 -6.477 47.931 1.00 26.38 67 ILE A CA 1
ATOM 490 C C . ILE A 1 88 ? -13.493 -5.299 47.505 1.00 26.00 67 ILE A C 1
ATOM 491 O O . ILE A 1 88 ? -13.127 -4.148 47.692 1.00 25.09 67 ILE A O 1
ATOM 496 N N . LYS A 1 89 ? -14.649 -5.599 46.914 1.00 26.50 68 LYS A N 1
ATOM 497 C CA . LYS A 1 89 ? -15.616 -4.562 46.508 1.00 27.20 68 LYS A CA 1
ATOM 498 C C . LYS A 1 89 ? -16.108 -3.727 47.693 1.00 26.42 68 LYS A C 1
ATOM 499 O O . LYS A 1 89 ? -16.226 -2.500 47.604 1.00 25.07 68 LYS A O 1
ATOM 505 N N . GLN A 1 90 ? -16.377 -4.411 48.798 1.00 26.34 69 GLN A N 1
ATOM 506 C CA . GLN A 1 90 ? -16.773 -3.759 50.037 1.00 26.87 69 GLN A CA 1
ATOM 507 C C . GLN A 1 90 ? -15.663 -2.822 50.562 1.00 26.38 69 GLN A C 1
ATOM 508 O O . GLN A 1 90 ? -15.937 -1.685 50.938 1.00 26.50 69 GLN A O 1
ATOM 514 N N . LEU A 1 91 ? -14.417 -3.291 50.573 1.00 25.77 70 LEU A N 1
ATOM 515 C CA . LEU A 1 91 ? -13.276 -2.450 50.994 1.00 25.60 70 LEU A CA 1
ATOM 516 C C . LEU A 1 91 ? -13.233 -1.142 50.199 1.00 25.11 70 LEU A C 1
ATOM 517 O O . LEU A 1 91 ? -13.155 -0.069 50.774 1.00 23.84 70 LEU A O 1
ATOM 522 N N . ALA A 1 92 ? -13.312 -1.260 48.877 1.00 24.90 71 ALA A N 1
ATOM 523 C CA . ALA A 1 92 ? -13.319 -0.107 47.976 1.00 25.23 71 ALA A CA 1
ATOM 524 C C . ALA A 1 92 ? -14.436 0.884 48.317 1.00 25.35 71 ALA A C 1
ATOM 525 O O . ALA A 1 92 ? -14.181 2.086 48.429 1.00 24.71 71 ALA A O 1
ATOM 527 N N . GLU A 1 93 ? -15.656 0.383 48.500 1.00 25.91 72 GLU A N 1
ATOM 528 C CA . GLU A 1 93 ? -16.793 1.250 48.828 1.00 26.81 72 GLU A CA 1
ATOM 529 C C . GLU A 1 93 ? -16.584 1.982 50.152 1.00 26.67 72 GLU A C 1
ATOM 530 O O . GLU A 1 93 ? -16.689 3.209 50.210 1.00 27.32 72 GLU A O 1
ATOM 536 N N . VAL A 1 94 ? -16.265 1.229 51.201 1.00 26.60 73 VAL A N 1
ATOM 537 C CA . VAL A 1 94 ? -16.150 1.777 52.550 1.00 26.63 73 VAL A CA 1
ATOM 538 C C . VAL A 1 94 ? -14.924 2.702 52.694 1.00 26.64 73 VAL A C 1
ATOM 539 O O . VAL A 1 94 ? -15.028 3.767 53.296 1.00 25.59 73 VAL A O 1
ATOM 543 N N . ALA A 1 95 ? -13.776 2.317 52.125 1.00 25.92 74 ALA A N 1
ATOM 544 C CA . ALA A 1 95 ? -12.601 3.215 52.099 1.00 26.37 74 ALA A CA 1
ATOM 545 C C . ALA A 1 95 ? -12.859 4.542 51.368 1.00 26.69 74 ALA A C 1
ATOM 546 O O . ALA A 1 95 ? -12.507 5.615 51.863 1.00 25.98 74 ALA A O 1
ATOM 548 N N . GLU A 1 96 ? -13.429 4.467 50.176 1.00 27.40 75 GLU A N 1
ATOM 549 C CA . GLU A 1 96 ? -13.734 5.677 49.408 1.00 28.88 75 GLU A CA 1
ATOM 550 C C . GLU A 1 96 ? -14.722 6.611 50.156 1.00 28.95 75 GLU A C 1
ATOM 551 O O . GLU A 1 96 ? -14.551 7.834 50.174 1.00 29.26 75 GLU A O 1
ATOM 557 N N . ARG A 1 97 ? -15.724 6.031 50.801 1.00 29.60 76 ARG A N 1
ATOM 558 C CA . ARG A 1 97 ? -16.693 6.832 51.561 1.00 29.89 76 ARG A CA 1
ATOM 559 C C . ARG A 1 97 ? -16.068 7.456 52.811 1.00 29.63 76 ARG A C 1
ATOM 560 O O . ARG A 1 97 ? -16.156 8.674 53.006 1.00 29.43 76 ARG A O 1
ATOM 568 N N . GLU A 1 98 ? -15.449 6.632 53.660 1.00 29.11 77 GLU A N 1
ATOM 569 C CA . GLU A 1 98 ? -14.770 7.149 54.850 1.00 29.58 77 GLU A CA 1
ATOM 570 C C . GLU A 1 98 ? -13.691 8.199 54.536 1.00 28.98 77 GLU A C 1
ATOM 571 O O . GLU A 1 98 ? -13.652 9.251 55.169 1.00 28.34 77 GLU A O 1
ATOM 577 N N . MET A 1 99 ? -12.825 7.917 53.564 1.00 28.48 78 MET A N 1
ATOM 578 C CA . MET A 1 99 ? -11.735 8.841 53.215 1.00 28.44 78 MET A CA 1
ATOM 579 C C . MET A 1 99 ? -12.178 10.013 52.329 1.00 28.41 78 MET A C 1
ATOM 580 O O . MET A 1 99 ? -11.391 10.931 52.087 1.00 28.13 78 MET A O 1
ATOM 585 N N . GLU A 1 100 ? -13.423 9.977 51.848 1.00 28.59 79 GLU A N 1
ATOM 586 C CA . GLU A 1 100 ? -13.968 11.013 50.965 1.00 28.77 79 GLU A CA 1
ATOM 587 C C . GLU A 1 100 ? -13.163 11.140 49.673 1.00 28.07 79 GLU A C 1
ATOM 588 O O . GLU A 1 100 ? -12.810 12.240 49.239 1.00 27.92 79 GLU A O 1
ATOM 594 N N . GLY A 1 101 ? -12.903 10.000 49.042 1.00 27.22 80 GLY A N 1
ATOM 595 C CA . GLY A 1 101 ? -12.174 9.968 47.781 1.00 26.21 80 GLY A CA 1
ATOM 596 C C . GLY A 1 101 ? -10.791 9.400 47.995 1.00 25.68 80 GLY A C 1
ATOM 597 O O . GLY A 1 101 ? -10.129 9.726 48.980 1.00 25.61 80 GLY A O 1
ATOM 598 N N . ILE A 1 102 ? -10.361 8.539 47.076 1.00 24.57 81 ILE A N 1
ATOM 599 C CA . ILE A 1 102 ? -9.038 7.970 47.111 1.00 23.42 81 ILE A CA 1
ATOM 600 C C . ILE A 1 102 ? -8.282 8.381 45.851 1.00 22.55 81 ILE A C 1
ATOM 601 O O . ILE A 1 102 ? -8.739 8.110 44.761 1.00 22.06 81 ILE A O 1
ATOM 606 N N . ASP A 1 103 ? -7.136 9.045 46.027 1.00 21.21 82 ASP A N 1
ATOM 607 C CA . ASP A 1 103 ? -6.278 9.491 44.929 1.00 20.56 82 ASP A CA 1
ATOM 608 C C . ASP A 1 103 ? -5.177 8.488 44.547 1.00 19.70 82 ASP A C 1
ATOM 609 O O . ASP A 1 103 ? -4.747 8.444 43.387 1.00 18.96 82 ASP A O 1
ATOM 614 N N . ILE A 1 104 ? -4.705 7.723 45.535 1.00 18.75 83 ILE A N 1
ATOM 615 C CA . ILE A 1 104 ? -3.562 6.826 45.356 1.00 17.79 83 ILE A CA 1
ATOM 616 C C . ILE A 1 104 ? -3.914 5.460 45.871 1.00 17.14 83 ILE A C 1
ATOM 617 O O . ILE A 1 104 ? -4.322 5.314 47.015 1.00 16.18 83 ILE A O 1
ATOM 622 N N . LEU A 1 105 ? -3.747 4.457 45.011 1.00 15.79 84 LEU A N 1
ATOM 623 C CA . LEU A 1 105 ? -3.892 3.093 45.411 1.00 16.09 84 LEU A CA 1
ATOM 624 C C . LEU A 1 105 ? -2.552 2.341 45.284 1.00 15.93 84 LEU A C 1
ATOM 625 O O . LEU A 1 105 ? -1.944 2.298 44.207 1.00 15.25 84 LEU A O 1
ATOM 630 N N . VAL A 1 106 ? -2.119 1.756 46.390 1.00 16.17 85 VAL A N 1
ATOM 631 C CA . VAL A 1 106 ? -0.956 0.906 46.422 1.00 16.78 85 VAL A CA 1
ATOM 632 C C . VAL A 1 106 ? -1.385 -0.507 46.704 1.00 17.90 85 VAL A C 1
ATOM 633 O O . VAL A 1 106 ? -1.767 -0.844 47.852 1.00 17.45 85 VAL A O 1
ATOM 637 N N . ASN A 1 107 ? -1.330 -1.326 45.656 1.00 18.03 86 ASN A N 1
ATOM 638 C CA . ASN A 1 107 ? -1.619 -2.729 45.759 1.00 19.91 86 ASN A CA 1
ATOM 639 C C . ASN A 1 107 ? -0.343 -3.447 46.178 1.00 21.67 86 ASN A C 1
ATOM 640 O O . ASN A 1 107 ? 0.563 -3.645 45.376 1.00 20.25 86 ASN A O 1
ATOM 645 N N . ASN A 1 108 ? -0.279 -3.775 47.454 1.00 24.67 87 ASN A N 1
ATOM 646 C CA . ASN A 1 108 ? 0.898 -4.360 48.064 1.00 27.97 87 ASN A CA 1
ATOM 647 C C . ASN A 1 108 ? 0.622 -5.753 48.577 1.00 30.68 87 ASN A C 1
ATOM 648 O O . ASN A 1 108 ? 1.495 -6.614 48.532 1.00 33.32 87 ASN A O 1
ATOM 653 N N . ALA A 1 109 ? -0.586 -5.974 49.070 1.00 33.34 88 ALA A N 1
ATOM 654 C CA . ALA A 1 109 ? -0.941 -7.229 49.676 1.00 35.65 88 ALA A CA 1
ATOM 655 C C . ALA A 1 109 ? -0.551 -8.357 48.729 1.00 37.61 88 ALA A C 1
ATOM 656 O O . ALA A 1 109 ? -0.485 -8.172 47.519 1.00 37.92 88 ALA A O 1
ATOM 658 N N . GLY A 1 110 ? -0.241 -9.506 49.296 1.00 39.91 89 GLY A N 1
ATOM 659 C CA . GLY A 1 110 ? 0.045 -10.679 48.498 1.00 41.62 89 GLY A CA 1
ATOM 660 C C . GLY A 1 110 ? 0.363 -11.852 49.401 1.00 43.27 89 GLY A C 1
ATOM 661 O O . GLY A 1 110 ? 0.058 -11.843 50.597 1.00 42.71 89 GLY A O 1
ATOM 662 N N . ILE A 1 111 ? 0.963 -12.871 48.807 1.00 45.06 90 ILE A N 1
ATOM 663 C CA . ILE A 1 111 ? 1.589 -13.937 49.568 1.00 46.60 90 ILE A CA 1
ATOM 664 C C . ILE A 1 111 ? 2.996 -14.115 48.993 1.00 47.98 90 ILE A C 1
ATOM 665 O O . ILE A 1 111 ? 3.263 -13.695 47.847 1.00 48.31 90 ILE A O 1
ATOM 670 N N . THR A 1 112 ? 3.898 -14.673 49.806 1.00 49.23 91 THR A N 1
ATOM 671 C CA . THR A 1 112 ? 5.266 -15.006 49.373 1.00 50.13 91 THR A CA 1
ATOM 672 C C . THR A 1 112 ? 5.349 -16.473 48.953 1.00 50.48 91 THR A C 1
ATOM 673 O O . THR A 1 112 ? 6.405 -16.958 48.541 1.00 51.11 91 THR A O 1
ATOM 677 N N . VAL A 1 118 ? -0.140 -33.734 51.512 1.00 27.87 97 VAL A N 1
ATOM 678 C CA . VAL A 1 118 ? -0.102 -33.373 50.105 1.00 28.71 97 VAL A CA 1
ATOM 679 C C . VAL A 1 118 ? -0.897 -32.086 49.881 1.00 28.97 97 VAL A C 1
ATOM 680 O O . VAL A 1 118 ? -2.067 -31.985 50.284 1.00 28.11 97 VAL A O 1
ATOM 684 N N . ARG A 1 119 ? -0.262 -31.101 49.252 1.00 29.23 98 ARG A N 1
ATOM 685 C CA . ARG A 1 119 ? -0.984 -29.911 48.798 1.00 29.85 98 ARG A CA 1
ATOM 686 C C . ARG A 1 119 ? -1.542 -30.134 47.391 1.00 29.59 98 ARG A C 1
ATOM 687 O O . ARG A 1 119 ? -1.002 -30.906 46.596 1.00 29.56 98 ARG A O 1
ATOM 695 N N . MET A 1 120 ? -2.652 -29.479 47.094 1.00 29.67 99 MET A N 1
ATOM 696 C CA . MET A 1 120 ? -3.265 -29.613 45.781 1.00 30.13 99 MET A CA 1
ATOM 697 C C . MET A 1 120 ? -2.617 -28.547 44.895 1.00 29.99 99 MET A C 1
ATOM 698 O O . MET A 1 120 ? -2.906 -27.365 45.026 1.00 29.88 99 MET A O 1
ATOM 703 N N . GLN A 1 121 ? -1.702 -28.966 44.031 1.00 29.85 100 GLN A N 1
ATOM 704 C CA . GLN A 1 121 ? -0.930 -28.007 43.226 1.00 30.29 100 GLN A CA 1
ATOM 705 C C . GLN A 1 121 ? -1.825 -27.068 42.418 1.00 29.26 100 GLN A C 1
ATOM 706 O O . GLN A 1 121 ? -1.509 -25.911 42.231 1.00 27.43 100 GLN A O 1
ATOM 712 N N . ASP A 1 122 ? -2.960 -27.574 41.969 1.00 28.99 101 ASP A N 1
ATOM 713 C CA . ASP A 1 122 ? -3.886 -26.766 41.209 1.00 29.58 101 ASP A CA 1
ATOM 714 C C . ASP A 1 122 ? -4.481 -25.664 42.068 1.00 28.89 101 ASP A C 1
ATOM 715 O O . ASP A 1 122 ? -4.709 -24.556 41.583 1.00 28.12 101 ASP A O 1
ATOM 720 N N . GLN A 1 123 ? -4.710 -25.970 43.343 1.00 27.97 102 GLN A N 1
ATOM 721 C CA . GLN A 1 123 ? -5.273 -24.999 44.279 1.00 27.69 102 GLN A CA 1
ATOM 722 C C . GLN A 1 123 ? -4.260 -23.931 44.573 1.00 26.18 102 GLN A C 1
ATOM 723 O O . GLN A 1 123 ? -4.617 -22.777 44.709 1.00 25.76 102 GLN A O 1
ATOM 729 N N . ASP A 1 124 ? -3.005 -24.338 44.701 1.00 24.68 103 ASP A N 1
ATOM 730 C CA . ASP A 1 124 ? -1.936 -23.395 44.924 1.00 24.51 103 ASP A CA 1
ATOM 731 C C . ASP A 1 124 ? -1.802 -22.442 43.735 1.00 23.10 103 ASP A C 1
ATOM 732 O O . ASP A 1 124 ? -1.633 -21.256 43.937 1.00 21.99 103 ASP A O 1
ATOM 737 N N . TRP A 1 125 ? -1.857 -22.968 42.514 1.00 22.07 104 TRP A N 1
ATOM 738 C CA . TRP A 1 125 ? -1.947 -22.104 41.317 1.00 21.77 104 TRP A CA 1
ATOM 739 C C . TRP A 1 125 ? -3.107 -21.105 41.453 1.00 21.14 104 TRP A C 1
ATOM 740 O O . TRP A 1 125 ? -2.894 -19.899 41.330 1.00 20.01 104 TRP A O 1
ATOM 751 N N . ASP A 1 126 ? -4.318 -21.600 41.742 1.00 21.05 105 ASP A N 1
ATOM 752 C CA . ASP A 1 126 ? -5.514 -20.733 41.810 1.00 21.37 105 ASP A CA 1
ATOM 753 C C . ASP A 1 126 ? -5.369 -19.661 42.889 1.00 21.45 105 ASP A C 1
ATOM 754 O O . ASP A 1 126 ? -5.744 -18.508 42.672 1.00 21.74 105 ASP A O 1
ATOM 759 N N . ASP A 1 127 ? -4.819 -20.044 44.034 1.00 21.33 106 ASP A N 1
ATOM 760 C CA . ASP A 1 127 ? -4.622 -19.105 45.150 1.00 22.05 106 ASP A CA 1
ATOM 761 C C . ASP A 1 127 ? -3.600 -18.018 44.850 1.00 21.05 106 ASP A C 1
ATOM 762 O O . ASP A 1 127 ? -3.818 -16.873 45.213 1.00 21.32 106 ASP A O 1
ATOM 767 N N . VAL A 1 128 ? -2.485 -18.379 44.220 1.00 20.69 107 VAL A N 1
ATOM 768 C CA . VAL A 1 128 ? -1.459 -17.386 43.886 1.00 20.84 107 VAL A CA 1
ATOM 769 C C . VAL A 1 128 ? -2.003 -16.384 42.855 1.00 20.57 107 VAL A C 1
ATOM 770 O O . VAL A 1 128 ? -1.826 -15.187 42.986 1.00 20.01 107 VAL A O 1
ATOM 774 N N . LEU A 1 129 ? -2.685 -16.874 41.837 1.00 20.33 108 LEU A N 1
ATOM 775 C CA . LEU A 1 129 ? -3.356 -15.977 40.887 1.00 21.12 108 LEU A CA 1
ATOM 776 C C . LEU A 1 129 ? -4.423 -15.094 41.556 1.00 20.89 108 LEU A C 1
ATOM 777 O O . LEU A 1 129 ? -4.477 -13.878 41.307 1.00 20.85 108 LEU A O 1
ATOM 782 N N . ALA A 1 130 ? -5.252 -15.694 42.415 1.00 20.39 109 ALA A N 1
ATOM 783 C CA . ALA A 1 130 ? -6.330 -14.940 43.082 1.00 20.35 109 ALA A CA 1
ATOM 784 C C . ALA A 1 130 ? -5.781 -13.819 43.952 1.00 20.37 109 ALA A C 1
ATOM 785 O O . ALA A 1 130 ? -6.314 -12.698 43.951 1.00 20.79 109 ALA A O 1
ATOM 787 N N . VAL A 1 131 ? -4.729 -14.114 44.703 1.00 20.49 110 VAL A N 1
ATOM 788 C CA . VAL A 1 131 ? -4.210 -13.159 45.676 1.00 21.52 110 VAL A CA 1
ATOM 789 C C . VAL A 1 131 ? -3.199 -12.184 45.081 1.00 21.60 110 VAL A C 1
ATOM 790 O O . VAL A 1 131 ? -3.194 -11.032 45.464 1.00 22.39 110 VAL A O 1
ATOM 794 N N . ASN A 1 132 ? -2.368 -12.633 44.144 1.00 21.15 111 ASN A N 1
ATOM 795 C CA . ASN A 1 132 ? -1.295 -11.791 43.606 1.00 21.04 111 ASN A CA 1
ATOM 796 C C . ASN A 1 132 ? -1.606 -11.078 42.278 1.00 20.93 111 ASN A C 1
ATOM 797 O O . ASN A 1 132 ? -0.852 -10.190 41.858 1.00 20.48 111 ASN A O 1
ATOM 802 N N . LEU A 1 133 ? -2.696 -11.464 41.619 1.00 19.77 112 LEU A N 1
ATOM 803 C CA . LEU A 1 133 ? -3.067 -10.882 40.347 1.00 19.56 112 LEU A CA 1
ATOM 804 C C . LEU A 1 133 ? -4.521 -10.387 40.380 1.00 19.06 112 LEU A C 1
ATOM 805 O O . LEU A 1 133 ? -4.779 -9.194 40.227 1.00 18.15 112 LEU A O 1
ATOM 810 N N . THR A 1 134 ? -5.460 -11.300 40.592 1.00 18.80 113 THR A N 1
ATOM 811 C CA . THR A 1 134 ? -6.869 -10.943 40.531 1.00 18.89 113 THR A CA 1
ATOM 812 C C . THR A 1 134 ? -7.261 -9.909 41.595 1.00 19.21 113 THR A C 1
ATOM 813 O O . THR A 1 134 ? -7.991 -8.982 41.285 1.00 19.77 113 THR A O 1
ATOM 817 N N . ALA A 1 135 ? -6.754 -10.045 42.820 1.00 20.18 114 ALA A N 1
ATOM 818 C CA . ALA A 1 135 ? -7.077 -9.096 43.913 1.00 20.39 114 ALA A CA 1
ATOM 819 C C . ALA A 1 135 ? -6.747 -7.643 43.550 1.00 20.21 114 ALA A C 1
ATOM 820 O O . ALA A 1 135 ? -7.575 -6.737 43.748 1.00 20.31 114 ALA A O 1
ATOM 822 N N . ALA A 1 136 ? -5.557 -7.435 42.994 1.00 20.28 115 ALA A N 1
ATOM 823 C CA . ALA A 1 136 ? -5.098 -6.095 42.593 1.00 20.21 115 ALA A CA 1
ATOM 824 C C . ALA A 1 136 ? -5.951 -5.536 41.472 1.00 20.24 115 ALA A C 1
ATOM 825 O O . ALA A 1 136 ? -6.385 -4.363 41.523 1.00 19.04 115 ALA A O 1
ATOM 827 N N . SER A 1 137 ? -6.241 -6.373 40.475 1.00 20.49 116 SER A N 1
ATOM 828 C CA . SER A 1 137 ? -7.053 -5.909 39.336 1.00 21.42 116 SER A CA 1
ATOM 829 C C . SER A 1 137 ? -8.485 -5.615 39.769 1.00 20.92 116 SER A C 1
ATOM 830 O O . SER A 1 137 ? -9.075 -4.639 39.325 1.00 20.87 116 SER A O 1
ATOM 833 N N . THR A 1 138 ? -9.030 -6.426 40.674 1.00 20.62 117 THR A N 1
ATOM 834 C CA . THR A 1 138 ? -10.365 -6.161 41.201 1.00 20.50 117 THR A CA 1
ATOM 835 C C . THR A 1 138 ? -10.449 -4.846 41.979 1.00 20.28 117 THR A C 1
ATOM 836 O O . THR A 1 138 ? -11.319 -4.035 41.721 1.00 21.07 117 THR A O 1
ATOM 840 N N . LEU A 1 139 ? -9.552 -4.624 42.921 1.00 20.24 118 LEU A N 1
ATOM 841 C CA . LEU A 1 139 ? -9.564 -3.384 43.704 1.00 20.09 118 LEU A CA 1
ATOM 842 C C . LEU A 1 139 ? -9.302 -2.153 42.815 1.00 20.47 118 LEU A C 1
ATOM 843 O O . LEU A 1 139 ? -10.001 -1.129 42.918 1.00 20.07 118 LEU A O 1
ATOM 848 N N . THR A 1 140 ? -8.323 -2.262 41.922 1.00 20.27 119 THR A N 1
ATOM 849 C CA . THR A 1 140 ? -8.030 -1.178 40.990 1.00 20.61 119 THR A CA 1
ATOM 850 C C . THR A 1 140 ? -9.264 -0.781 40.162 1.00 21.61 119 THR A C 1
ATOM 851 O O . THR A 1 140 ? -9.554 0.395 40.016 1.00 21.26 119 THR A O 1
ATOM 855 N N . ARG A 1 141 ? -9.960 -1.763 39.599 1.00 23.48 120 ARG A N 1
ATOM 856 C CA . ARG A 1 141 ? -11.136 -1.502 38.757 1.00 25.04 120 ARG A CA 1
ATOM 857 C C . ARG A 1 141 ? -12.279 -0.845 39.529 1.00 24.97 120 ARG A C 1
ATOM 858 O O . ARG A 1 141 ? -12.965 0.012 38.981 1.00 25.54 120 ARG A O 1
ATOM 866 N N . GLU A 1 142 ? -12.444 -1.202 40.798 1.00 25.24 121 GLU A N 1
ATOM 867 C CA . GLU A 1 142 ? -13.369 -0.505 41.696 1.00 25.78 121 GLU A CA 1
ATOM 868 C C . GLU A 1 142 ? -13.023 0.957 41.942 1.00 25.69 121 GLU A C 1
ATOM 869 O O . GLU A 1 142 ? -13.923 1.769 42.116 1.00 25.12 121 GLU A O 1
ATOM 875 N N . LEU A 1 143 ? -11.740 1.308 41.936 1.00 24.86 122 LEU A N 1
ATOM 876 C CA . LEU A 1 143 ? -11.355 2.652 42.373 1.00 25.10 122 LEU A CA 1
ATOM 877 C C . LEU A 1 143 ? -11.028 3.654 41.247 1.00 24.86 122 LEU A C 1
ATOM 878 O O . LEU A 1 143 ? -10.983 4.857 41.499 1.00 24.61 122 LEU A O 1
ATOM 883 N N . ILE A 1 144 ? -10.835 3.183 40.019 1.00 24.49 123 ILE A N 1
ATOM 884 C CA . ILE A 1 144 ? -10.439 4.094 38.957 1.00 24.98 123 ILE A CA 1
ATOM 885 C C . ILE A 1 144 ? -11.581 4.980 38.434 1.00 25.31 123 ILE A C 1
ATOM 886 O O . ILE A 1 144 ? -11.303 6.032 37.894 1.00 23.87 123 ILE A O 1
ATOM 891 N N . HIS A 1 145 ? -12.836 4.547 38.597 1.00 26.03 124 HIS A N 1
ATOM 892 C CA . HIS A 1 145 ? -14.002 5.337 38.155 1.00 26.86 124 HIS A CA 1
ATOM 893 C C . HIS A 1 145 ? -13.993 6.730 38.763 1.00 26.01 124 HIS A C 1
ATOM 894 O O . HIS A 1 145 ? -14.023 7.722 38.047 1.00 26.02 124 HIS A O 1
ATOM 901 N N . SER A 1 146 ? -13.938 6.809 40.083 1.00 25.12 125 SER A N 1
ATOM 902 C CA . SER A 1 146 ? -13.851 8.112 40.740 1.00 25.02 125 SER A CA 1
ATOM 903 C C . SER A 1 146 ? -12.620 8.916 40.323 1.00 24.06 125 SER A C 1
ATOM 904 O O . SER A 1 146 ? -12.732 10.116 40.088 1.00 23.46 125 SER A O 1
ATOM 907 N N . MET A 1 147 ? -11.468 8.249 40.199 1.00 23.13 126 MET A N 1
ATOM 908 C CA . MET A 1 147 ? -10.237 8.904 39.731 1.00 22.66 126 MET A CA 1
ATOM 909 C C . MET A 1 147 ? -10.424 9.471 38.321 1.00 22.63 126 MET A C 1
ATOM 910 O O . MET A 1 147 ? -9.989 10.572 38.024 1.00 21.06 126 MET A O 1
ATOM 915 N N . MET A 1 148 ? -11.031 8.683 37.447 1.00 23.12 127 MET A N 1
ATOM 916 C CA . MET A 1 148 ? -11.300 9.129 36.089 1.00 24.73 127 MET A CA 1
ATOM 917 C C . MET A 1 148 ? -12.213 10.366 36.105 1.00 24.61 127 MET A C 1
ATOM 918 O O . MET A 1 148 ? -12.012 11.278 35.313 1.00 25.08 127 MET A O 1
ATOM 923 N N . ARG A 1 149 ? -13.165 10.412 37.035 1.00 24.73 128 ARG A N 1
ATOM 924 C CA . ARG A 1 149 ? -14.080 11.564 37.158 1.00 25.45 128 ARG A CA 1
ATOM 925 C C . ARG A 1 149 ? -13.327 12.823 37.576 1.00 24.93 128 ARG A C 1
ATOM 926 O O . ARG A 1 149 ? -13.628 13.919 37.116 1.00 24.61 128 ARG A O 1
ATOM 934 N N . ARG A 1 150 ? -12.334 12.659 38.446 1.00 24.15 129 ARG A N 1
ATOM 935 C CA . ARG A 1 150 ? -11.571 13.798 38.927 1.00 23.75 129 ARG A CA 1
ATOM 936 C C . ARG A 1 150 ? -10.425 14.121 37.982 1.00 23.01 129 ARG A C 1
ATOM 937 O O . ARG A 1 150 ? -9.737 15.114 38.179 1.00 22.13 129 ARG A O 1
ATOM 945 N N . ARG A 1 151 ? -10.231 13.279 36.963 1.00 22.68 130 ARG A N 1
ATOM 946 C CA . ARG A 1 151 ? -9.120 13.388 36.022 1.00 23.26 130 ARG A CA 1
ATOM 947 C C . ARG A 1 151 ? -7.765 13.453 36.762 1.00 22.81 130 ARG A C 1
ATOM 948 O O . ARG A 1 151 ? -6.906 14.264 36.438 1.00 22.88 130 ARG A O 1
ATOM 956 N N . TYR A 1 152 ? -7.596 12.578 37.748 1.00 22.04 131 TYR A N 1
ATOM 957 C CA . TYR A 1 152 ? -6.365 12.503 38.524 1.00 21.95 131 TYR A CA 1
ATOM 958 C C . TYR A 1 152 ? -6.298 11.215 39.340 1.00 20.51 131 TYR A C 1
ATOM 959 O O . TYR A 1 152 ? -7.283 10.817 39.972 1.00 18.93 131 TYR A O 1
ATOM 968 N N . GLY A 1 153 ? -5.126 10.571 39.338 1.00 18.83 132 GLY A N 1
ATOM 969 C CA . GLY A 1 153 ? -4.936 9.405 40.162 1.00 17.94 132 GLY A CA 1
ATOM 970 C C . GLY A 1 153 ? -3.607 8.687 39.973 1.00 17.12 132 GLY A C 1
ATOM 971 O O . GLY A 1 153 ? -2.875 8.951 39.018 1.00 16.46 132 GLY A O 1
ATOM 972 N N . ARG A 1 154 ? -3.325 7.777 40.899 1.00 16.28 133 ARG A N 1
ATOM 973 C CA . ARG A 1 154 ? -2.092 6.991 40.898 1.00 16.51 133 ARG A CA 1
ATOM 974 C C . ARG A 1 154 ? -2.401 5.584 41.304 1.00 16.54 133 ARG A C 1
ATOM 975 O O . ARG A 1 154 ? -2.960 5.358 42.388 1.00 16.71 133 ARG A O 1
ATOM 983 N N . ILE A 1 155 ? -2.051 4.636 40.435 1.00 16.57 134 ILE A N 1
ATOM 984 C CA . ILE A 1 155 ? -2.115 3.223 40.762 1.00 15.90 134 ILE A CA 1
ATOM 985 C C . ILE A 1 155 ? -0.688 2.689 40.795 1.00 16.47 134 ILE A C 1
ATOM 986 O O . ILE A 1 155 ? 0.062 2.863 39.830 1.00 16.85 134 ILE A O 1
ATOM 991 N N . ILE A 1 156 ? -0.300 2.072 41.906 1.00 16.52 135 ILE A N 1
ATOM 992 C CA . ILE A 1 156 ? 1.037 1.559 42.072 1.00 17.15 135 ILE A CA 1
ATOM 993 C C . ILE A 1 156 ? 0.942 0.132 42.573 1.00 17.40 135 ILE A C 1
ATOM 994 O O . ILE A 1 156 ? 0.388 -0.109 43.646 1.00 17.83 135 ILE A O 1
ATOM 999 N N . ASN A 1 157 ? 1.442 -0.807 41.778 1.00 17.00 136 ASN A N 1
ATOM 1000 C CA . ASN A 1 157 ? 1.400 -2.212 42.140 1.00 17.76 136 ASN A CA 1
ATOM 1001 C C . ASN A 1 157 ? 2.763 -2.709 42.570 1.00 18.11 136 ASN A C 1
ATOM 1002 O O . ASN A 1 157 ? 3.730 -2.627 41.795 1.00 17.47 136 ASN A O 1
ATOM 1007 N N . ILE A 1 158 ? 2.847 -3.237 43.788 1.00 18.15 137 ILE A N 1
ATOM 1008 C CA . ILE A 1 158 ? 4.085 -3.790 44.298 1.00 18.94 137 ILE A CA 1
ATOM 1009 C C . ILE A 1 158 ? 4.013 -5.275 44.028 1.00 19.70 137 ILE A C 1
ATOM 1010 O O . ILE A 1 158 ? 3.128 -5.951 44.559 1.00 18.59 137 ILE A O 1
ATOM 1015 N N . THR A 1 159 ? 4.894 -5.783 43.163 1.00 20.05 138 THR A N 1
ATOM 1016 C CA . THR A 1 159 ? 4.879 -7.190 42.849 1.00 21.33 138 THR A CA 1
ATOM 1017 C C . THR A 1 159 ? 5.550 -7.987 43.980 1.00 23.00 138 THR A C 1
ATOM 1018 O O . THR A 1 159 ? 6.223 -7.427 44.860 1.00 21.99 138 THR A O 1
ATOM 1022 N N . SER A 1 160 ? 5.367 -9.296 43.930 1.00 24.72 139 SER A N 1
ATOM 1023 C CA . SER A 1 160 ? 6.000 -10.195 44.895 1.00 27.31 139 SER A CA 1
ATOM 1024 C C . SER A 1 160 ? 7.532 -10.219 44.670 1.00 28.54 139 SER A C 1
ATOM 1025 O O . SER A 1 160 ? 8.037 -9.883 43.588 1.00 28.53 139 SER A O 1
ATOM 1028 N N . ILE A 1 161 ? 8.252 -10.610 45.712 1.00 30.66 140 ILE A N 1
ATOM 1029 C CA . ILE A 1 161 ? 9.720 -10.535 45.744 1.00 32.66 140 ILE A CA 1
ATOM 1030 C C . ILE A 1 161 ? 10.377 -11.722 45.060 1.00 33.46 140 ILE A C 1
ATOM 1031 O O . ILE A 1 161 ? 9.768 -12.783 44.923 1.00 34.82 140 ILE A O 1
ATOM 1036 N N . GLY A 1 169 ? 8.874 -23.632 43.648 1.00 36.13 148 GLY A N 1
ATOM 1037 C CA . GLY A 1 169 ? 7.481 -23.128 43.704 1.00 36.08 148 GLY A CA 1
ATOM 1038 C C . GLY A 1 169 ? 7.327 -21.743 43.089 1.00 35.34 148 GLY A C 1
ATOM 1039 O O . GLY A 1 169 ? 6.223 -21.168 43.035 1.00 36.31 148 GLY A O 1
ATOM 1040 N N . GLN A 1 170 ? 8.433 -21.225 42.575 1.00 34.35 149 GLN A N 1
ATOM 1041 C CA . GLN A 1 170 ? 8.493 -19.867 42.066 1.00 33.19 149 GLN A CA 1
ATOM 1042 C C . GLN A 1 170 ? 7.672 -19.656 40.801 1.00 31.51 149 GLN A C 1
ATOM 1043 O O . GLN A 1 170 ? 7.313 -18.520 40.487 1.00 30.95 149 GLN A O 1
ATOM 1049 N N . THR A 1 171 ? 7.409 -20.729 40.058 1.00 29.36 150 THR A N 1
ATOM 1050 C CA . THR A 1 171 ? 6.757 -20.613 38.761 1.00 28.37 150 THR A CA 1
ATOM 1051 C C . THR A 1 171 ? 5.345 -19.992 38.815 1.00 26.75 150 THR A C 1
ATOM 1052 O O . THR A 1 171 ? 5.012 -19.156 37.975 1.00 26.83 150 THR A O 1
ATOM 1056 N N . ASN A 1 172 ? 4.539 -20.377 39.803 1.00 24.37 151 ASN A N 1
ATOM 1057 C CA . ASN A 1 172 ? 3.223 -19.771 40.017 1.00 23.24 151 ASN A CA 1
ATOM 1058 C C . ASN A 1 172 ? 3.310 -18.266 40.300 1.00 22.13 151 ASN A C 1
ATOM 1059 O O . ASN A 1 172 ? 2.515 -17.468 39.784 1.00 20.73 151 ASN A O 1
ATOM 1064 N N . TYR A 1 173 ? 4.271 -17.894 41.146 1.00 21.10 152 TYR A N 1
ATOM 1065 C CA . TYR A 1 173 ? 4.488 -16.495 41.492 1.00 21.12 152 TYR A CA 1
ATOM 1066 C C . TYR A 1 173 ? 4.982 -15.671 40.303 1.00 20.48 152 TYR A C 1
ATOM 1067 O O . TYR A 1 173 ? 4.557 -14.524 40.115 1.00 20.94 152 TYR A O 1
ATOM 1076 N N . CYS A 1 174 ? 5.861 -16.247 39.495 1.00 20.04 153 CYS A N 1
ATOM 1077 C CA . CYS A 1 174 ? 6.362 -15.557 38.314 1.00 20.16 153 CYS A CA 1
ATOM 1078 C C . CYS A 1 174 ? 5.238 -15.255 37.330 1.00 19.08 153 CYS A C 1
ATOM 1079 O O . CYS A 1 174 ? 5.204 -14.195 36.716 1.00 18.89 153 CYS A O 1
ATOM 1082 N N . ALA A 1 175 ? 4.330 -16.206 37.172 1.00 18.60 154 ALA A N 1
ATOM 1083 C CA . ALA A 1 175 ? 3.173 -16.038 36.306 1.00 17.90 154 ALA A CA 1
ATOM 1084 C C . ALA A 1 175 ? 2.255 -14.923 36.767 1.00 17.89 154 ALA A C 1
ATOM 1085 O O . ALA A 1 175 ? 1.792 -14.100 35.940 1.00 16.98 154 ALA A O 1
ATOM 1087 N N . ALA A 1 176 ? 1.940 -14.917 38.076 1.00 16.77 155 ALA A N 1
ATOM 1088 C CA . ALA A 1 176 ? 1.115 -13.859 38.652 1.00 17.03 155 ALA A CA 1
ATOM 1089 C C . ALA A 1 176 ? 1.759 -12.483 38.518 1.00 16.94 155 ALA A C 1
ATOM 1090 O O . ALA A 1 176 ? 1.081 -11.512 38.208 1.00 17.02 155 ALA A O 1
ATOM 1092 N N . LYS A 1 177 ? 3.060 -12.424 38.737 1.00 17.02 156 LYS A N 1
ATOM 1093 C CA . LYS A 1 177 ? 3.810 -11.174 38.678 1.00 17.20 156 LYS A CA 1
ATOM 1094 C C . LYS A 1 177 ? 3.856 -10.645 37.240 1.00 16.67 156 LYS A C 1
ATOM 1095 O O . LYS A 1 177 ? 3.561 -9.469 36.992 1.00 15.92 156 LYS A O 1
ATOM 1101 N N . ALA A 1 178 ? 4.208 -11.520 36.299 1.00 16.16 157 ALA A N 1
ATOM 1102 C CA . ALA A 1 178 ? 4.199 -11.158 34.893 1.00 15.54 157 ALA A CA 1
ATOM 1103 C C . ALA A 1 178 ? 2.787 -10.694 34.485 1.00 15.78 157 ALA A C 1
ATOM 1104 O O . ALA A 1 178 ? 2.633 -9.709 33.767 1.00 14.26 157 ALA A O 1
ATOM 1106 N N . GLY A 1 179 ? 1.764 -11.384 34.994 1.00 16.41 158 GLY A N 1
ATOM 1107 C CA . GLY A 1 179 ? 0.376 -11.030 34.691 1.00 16.53 158 GLY A CA 1
ATOM 1108 C C . GLY A 1 179 ? -0.026 -9.660 35.221 1.00 17.20 158 GLY A C 1
ATOM 1109 O O . GLY A 1 179 ? -0.715 -8.895 34.543 1.00 17.43 158 GLY A O 1
ATOM 1110 N N . LEU A 1 180 ? 0.400 -9.363 36.442 1.00 17.78 159 LEU A N 1
ATOM 1111 C CA . LEU A 1 180 ? 0.114 -8.073 37.075 1.00 18.18 159 LEU A CA 1
ATOM 1112 C C . LEU A 1 180 ? 0.798 -6.968 36.281 1.00 17.98 159 LEU A C 1
ATOM 1113 O O . LEU A 1 180 ? 0.204 -5.940 35.993 1.00 17.45 159 LEU A O 1
ATOM 1118 N N . ILE A 1 181 ? 2.041 -7.199 35.886 1.00 18.43 160 ILE A N 1
ATOM 1119 C CA . ILE A 1 181 ? 2.775 -6.197 35.101 1.00 18.71 160 ILE A CA 1
ATOM 1120 C C . ILE A 1 181 ? 2.051 -5.962 33.778 1.00 18.98 160 ILE A C 1
ATOM 1121 O O . ILE A 1 181 ? 1.960 -4.823 33.302 1.00 19.53 160 ILE A O 1
ATOM 1126 N N . GLY A 1 182 ? 1.530 -7.029 33.171 1.00 18.52 161 GLY A N 1
ATOM 1127 C CA . GLY A 1 182 ? 0.900 -6.891 31.863 1.00 17.89 161 GLY A CA 1
ATOM 1128 C C . GLY A 1 182 ? -0.443 -6.204 32.023 1.00 17.94 161 GLY A C 1
ATOM 1129 O O . GLY A 1 182 ? -0.817 -5.363 31.203 1.00 15.90 161 GLY A O 1
ATOM 1130 N N . PHE A 1 183 ? -1.160 -6.547 33.095 1.00 17.60 162 PHE A N 1
ATOM 1131 C CA . PHE A 1 183 ? -2.375 -5.821 33.443 1.00 18.93 162 PHE A CA 1
ATOM 1132 C C . PHE A 1 183 ? -2.090 -4.319 33.626 1.00 19.42 162 PHE A C 1
ATOM 1133 O O . PHE A 1 183 ? -2.835 -3.459 33.124 1.00 18.99 162 PHE A O 1
ATOM 1141 N N . SER A 1 184 ? -1.017 -4.003 34.341 1.00 19.74 163 SER A N 1
ATOM 1142 C CA . SER A 1 184 ? -0.699 -2.597 34.616 1.00 20.12 163 SER A CA 1
ATOM 1143 C C . SER A 1 184 ? -0.372 -1.810 33.356 1.00 19.98 163 SER A C 1
ATOM 1144 O O . SER A 1 184 ? -0.897 -0.712 33.180 1.00 19.59 163 SER A O 1
ATOM 1147 N N . LYS A 1 185 ? 0.443 -2.390 32.467 1.00 19.83 164 LYS A N 1
ATOM 1148 C CA . LYS A 1 185 ? 0.818 -1.721 31.218 1.00 20.50 164 LYS A CA 1
ATOM 1149 C C . LYS A 1 185 ? -0.401 -1.461 30.344 1.00 19.93 164 LYS A C 1
ATOM 1150 O O . LYS A 1 185 ? -0.519 -0.397 29.775 1.00 20.46 164 LYS A O 1
ATOM 1156 N N . ALA A 1 186 ? -1.299 -2.436 30.229 1.00 19.92 165 ALA A N 1
ATOM 1157 C CA . ALA A 1 186 ? -2.533 -2.260 29.436 1.00 20.05 165 ALA A CA 1
ATOM 1158 C C . ALA A 1 186 ? -3.463 -1.201 30.029 1.00 19.41 165 ALA A C 1
ATOM 1159 O O . ALA A 1 186 ? -3.932 -0.332 29.325 1.00 20.06 165 ALA A O 1
ATOM 1161 N N . LEU A 1 187 ? -3.721 -1.282 31.328 1.00 19.13 166 LEU A N 1
ATOM 1162 C CA . LEU A 1 187 ? -4.563 -0.314 31.997 1.00 19.61 166 LEU A CA 1
ATOM 1163 C C . LEU A 1 187 ? -4.025 1.099 31.779 1.00 19.59 166 LEU A C 1
ATOM 1164 O O . LEU A 1 187 ? -4.797 2.024 31.495 1.00 19.61 166 LEU A O 1
ATOM 1169 N N . ALA A 1 188 ? -2.711 1.237 31.886 1.00 19.12 167 ALA A N 1
ATOM 1170 C CA . ALA A 1 188 ? -2.047 2.528 31.750 1.00 20.35 167 ALA A CA 1
ATOM 1171 C C . ALA A 1 188 ? -2.371 3.181 30.431 1.00 20.74 167 ALA A C 1
ATOM 1172 O O . ALA A 1 188 ? -2.541 4.379 30.392 1.00 21.11 167 ALA A O 1
ATOM 1174 N N . GLN A 1 189 ? -2.448 2.391 29.361 1.00 22.26 168 GLN A N 1
ATOM 1175 C CA . GLN A 1 189 ? -2.855 2.890 28.035 1.00 24.05 168 GLN A CA 1
ATOM 1176 C C . GLN A 1 189 ? -4.298 3.377 28.038 1.00 23.99 168 GLN A C 1
ATOM 1177 O O . GLN A 1 189 ? -4.624 4.393 27.441 1.00 24.52 168 GLN A O 1
ATOM 1183 N N . GLU A 1 190 ? -5.140 2.628 28.734 1.00 24.58 169 GLU A N 1
ATOM 1184 C CA . GLU A 1 190 ? -6.582 2.848 28.781 1.00 25.40 169 GLU A CA 1
ATOM 1185 C C . GLU A 1 190 ? -6.929 4.163 29.451 1.00 24.60 169 GLU A C 1
ATOM 1186 O O . GLU A 1 190 ? -7.859 4.841 29.026 1.00 24.33 169 GLU A O 1
ATOM 1192 N N . ILE A 1 191 ? -6.193 4.525 30.506 1.00 23.45 170 ILE A N 1
ATOM 1193 C CA . ILE A 1 191 ? -6.576 5.653 31.332 1.00 22.65 170 ILE A CA 1
ATOM 1194 C C . ILE A 1 191 ? -5.568 6.809 31.384 1.00 22.71 170 ILE A C 1
ATOM 1195 O O . ILE A 1 191 ? -5.779 7.776 32.111 1.00 21.96 170 ILE A O 1
ATOM 1200 N N . ALA A 1 192 ? -4.500 6.731 30.589 1.00 22.60 171 ALA A N 1
ATOM 1201 C CA . ALA A 1 192 ? -3.525 7.815 30.494 1.00 22.52 171 ALA A CA 1
ATOM 1202 C C . ALA A 1 192 ? -4.202 9.163 30.225 1.00 22.99 171 ALA A C 1
ATOM 1203 O O . ALA A 1 192 ? -3.800 10.173 30.802 1.00 22.85 171 ALA A O 1
ATOM 1205 N N . SER A 1 193 ? -5.228 9.183 29.373 1.00 22.94 172 SER A N 1
ATOM 1206 C CA . SER A 1 193 ? -5.883 10.471 28.987 1.00 23.80 172 SER A CA 1
ATOM 1207 C C . SER A 1 193 ? -6.666 11.135 30.121 1.00 23.75 172 SER A C 1
ATOM 1208 O O . SER A 1 193 ? -6.984 12.321 30.034 1.00 24.24 172 SER A O 1
ATOM 1211 N N . ARG A 1 194 ? -6.948 10.381 31.181 1.00 23.22 173 ARG A N 1
ATOM 1212 C CA . ARG A 1 194 ? -7.521 10.918 32.403 1.00 23.45 173 ARG A CA 1
ATOM 1213 C C . ARG A 1 194 ? -6.492 11.270 33.493 1.00 22.86 173 ARG A C 1
ATOM 1214 O O . ARG A 1 194 ? -6.866 11.515 34.634 1.00 23.03 173 ARG A O 1
ATOM 1222 N N . ASN A 1 195 ? -5.207 11.340 33.130 1.00 22.58 174 ASN A N 1
ATOM 1223 C CA . ASN A 1 195 ? -4.120 11.660 34.068 1.00 22.22 174 ASN A CA 1
ATOM 1224 C C . ASN A 1 195 ? -4.107 10.765 35.321 1.00 21.11 174 ASN A C 1
ATOM 1225 O O . ASN A 1 195 ? -3.903 11.233 36.434 1.00 21.67 174 ASN A O 1
ATOM 1230 N N . ILE A 1 196 ? -4.365 9.482 35.108 1.00 19.80 175 ILE A N 1
ATOM 1231 C CA . ILE A 1 196 ? -4.116 8.442 36.086 1.00 19.26 175 ILE A CA 1
ATOM 1232 C C . ILE A 1 196 ? -2.911 7.652 35.582 1.00 18.76 175 ILE A C 1
ATOM 1233 O O . ILE A 1 196 ? -2.926 7.130 34.470 1.00 19.28 175 ILE A O 1
ATOM 1238 N N . THR A 1 197 ? -1.846 7.599 36.368 1.00 18.47 176 THR A N 1
ATOM 1239 C CA . THR A 1 197 ? -0.702 6.741 36.014 1.00 17.32 176 THR A CA 1
ATOM 1240 C C . THR A 1 197 ? -0.831 5.388 36.688 1.00 16.61 176 THR A C 1
ATOM 1241 O O . THR A 1 197 ? -1.432 5.256 37.764 1.00 16.27 176 THR A O 1
ATOM 1245 N N . VAL A 1 198 ? -0.286 4.382 36.020 1.00 15.69 177 VAL A N 1
ATOM 1246 C CA . VAL A 1 198 ? -0.303 3.040 36.490 1.00 15.73 177 VAL A CA 1
ATOM 1247 C C . VAL A 1 198 ? 1.116 2.484 36.304 1.00 15.89 177 VAL A C 1
ATOM 1248 O O . VAL A 1 198 ? 1.625 2.384 35.170 1.00 15.40 177 VAL A O 1
ATOM 1252 N N . ASN A 1 199 ? 1.726 2.118 37.420 1.00 15.04 178 ASN A N 1
ATOM 1253 C CA . ASN A 1 199 ? 3.105 1.660 37.450 1.00 15.84 178 ASN A CA 1
ATOM 1254 C C . ASN A 1 199 ? 3.265 0.521 38.451 1.00 16.58 178 ASN A C 1
ATOM 1255 O O . ASN A 1 199 ? 2.450 0.344 39.362 1.00 16.89 178 ASN A O 1
ATOM 1260 N N . CYS A 1 200 ? 4.340 -0.240 38.274 1.00 17.85 179 CYS A N 1
ATOM 1261 C CA . CYS A 1 200 ? 4.711 -1.338 39.160 1.00 17.83 179 CYS A CA 1
ATOM 1262 C C . CYS A 1 200 ? 6.085 -1.118 39.748 1.00 16.78 179 CYS A C 1
ATOM 1263 O O . CYS A 1 200 ? 6.950 -0.480 39.145 1.00 16.88 179 CYS A O 1
ATOM 1266 N N . ILE A 1 201 ? 6.273 -1.646 40.932 1.00 15.98 180 ILE A N 1
ATOM 1267 C CA . ILE A 1 201 ? 7.583 -1.787 41.519 1.00 16.63 180 ILE A CA 1
ATOM 1268 C C . ILE A 1 201 ? 7.783 -3.267 41.747 1.00 16.95 180 ILE A C 1
ATOM 1269 O O . ILE A 1 201 ? 6.919 -3.927 42.370 1.00 16.86 180 ILE A O 1
ATOM 1274 N N . ALA A 1 202 ? 8.899 -3.778 41.212 1.00 16.56 181 ALA A N 1
ATOM 1275 C CA . ALA A 1 202 ? 9.342 -5.148 41.403 1.00 17.63 181 ALA A CA 1
ATOM 1276 C C . ALA A 1 202 ? 10.574 -5.160 42.345 1.00 18.62 181 ALA A C 1
ATOM 1277 O O . ALA A 1 202 ? 11.695 -4.891 41.913 1.00 17.46 181 ALA A O 1
ATOM 1279 N N . PRO A 1 203 ? 10.357 -5.443 43.634 1.00 19.74 182 PRO A N 1
ATOM 1280 C CA . PRO A 1 203 ? 11.507 -5.511 44.528 1.00 20.63 182 PRO A CA 1
ATOM 1281 C C . PRO A 1 203 ? 12.369 -6.741 44.305 1.00 21.44 182 PRO A C 1
ATOM 1282 O O . PRO A 1 203 ? 11.867 -7.819 43.950 1.00 21.77 182 PRO A O 1
ATOM 1286 N N . GLY A 1 204 ? 13.656 -6.586 44.566 1.00 22.74 183 GLY A N 1
ATOM 1287 C CA . GLY A 1 204 ? 14.558 -7.733 44.613 1.00 24.07 183 GLY A CA 1
ATOM 1288 C C . GLY A 1 204 ? 14.504 -8.265 46.021 1.00 25.10 183 GLY A C 1
ATOM 1289 O O . GLY A 1 204 ? 13.448 -8.195 46.665 1.00 25.62 183 GLY A O 1
ATOM 1290 N N . PHE A 1 205 ? 15.635 -8.759 46.526 1.00 25.75 184 PHE A N 1
ATOM 1291 C CA . PHE A 1 205 ? 15.672 -9.300 47.882 1.00 26.72 184 PHE A CA 1
ATOM 1292 C C . PHE A 1 205 ? 15.659 -8.172 48.902 1.00 27.33 184 PHE A C 1
ATOM 1293 O O . PHE A 1 205 ? 16.579 -7.337 48.951 1.00 27.25 184 PHE A O 1
ATOM 1301 N N . ILE A 1 206 ? 14.599 -8.133 49.698 1.00 27.96 185 ILE A N 1
ATOM 1302 C CA . ILE A 1 206 ? 14.422 -7.118 50.714 1.00 28.71 185 ILE A CA 1
ATOM 1303 C C . ILE A 1 206 ? 14.493 -7.809 52.080 1.00 29.72 185 ILE A C 1
ATOM 1304 O O . ILE A 1 206 ? 13.888 -8.853 52.276 1.00 28.87 185 ILE A O 1
ATOM 1309 N N . LYS A 1 207 ? 15.218 -7.202 53.011 1.00 30.63 186 LYS A N 1
ATOM 1310 C CA . LYS A 1 207 ? 15.365 -7.737 54.358 1.00 31.89 186 LYS A CA 1
ATOM 1311 C C . LYS A 1 207 ? 14.016 -7.920 55.066 1.00 31.52 186 LYS A C 1
ATOM 1312 O O . LYS A 1 207 ? 13.161 -7.024 55.037 1.00 30.92 186 LYS A O 1
ATOM 1318 N N . SER A 1 208 ? 13.857 -9.071 55.721 1.00 30.56 187 SER A N 1
ATOM 1319 C CA . SER A 1 208 ? 12.651 -9.400 56.470 1.00 30.14 187 SER A CA 1
ATOM 1320 C C . SER A 1 208 ? 12.935 -10.541 57.437 1.00 30.14 187 SER A C 1
ATOM 1321 O O . SER A 1 208 ? 14.050 -11.060 57.477 1.00 29.01 187 SER A O 1
ATOM 1324 N N . ALA A 1 209 ? 11.915 -10.940 58.195 1.00 30.03 188 ALA A N 1
ATOM 1325 C CA . ALA A 1 209 ? 12.019 -12.096 59.095 1.00 30.29 188 ALA A CA 1
ATOM 1326 C C . ALA A 1 209 ? 12.497 -13.291 58.294 1.00 30.18 188 ALA A C 1
ATOM 1327 O O . ALA A 1 209 ? 13.397 -14.006 58.734 1.00 30.28 188 ALA A O 1
ATOM 1329 N N . MET A 1 210 ? 11.944 -13.463 57.092 1.00 29.96 189 MET A N 1
ATOM 1330 C CA . MET A 1 210 ? 12.291 -14.601 56.254 1.00 29.83 189 MET A CA 1
ATOM 1331 C C . MET A 1 210 ? 13.774 -14.622 55.824 1.00 29.70 189 MET A C 1
ATOM 1332 O O . MET A 1 210 ? 14.434 -15.656 55.941 1.00 29.24 189 MET A O 1
ATOM 1334 N N . THR A 1 211 ? 14.293 -13.501 55.325 1.00 28.94 190 THR A N 1
ATOM 1335 C CA . THR A 1 211 ? 15.699 -13.462 54.907 1.00 28.34 190 THR A CA 1
ATOM 1336 C C . THR A 1 211 ? 16.637 -13.518 56.106 1.00 28.27 190 THR A C 1
ATOM 1337 O O . THR A 1 211 ? 17.732 -14.053 55.993 1.00 27.49 190 THR A O 1
ATOM 1341 N N . ASP A 1 212 ? 16.226 -12.914 57.220 1.00 28.26 191 ASP A N 1
ATOM 1342 C CA . ASP A 1 212 ? 17.010 -12.953 58.456 1.00 29.60 191 ASP A CA 1
ATOM 1343 C C . ASP A 1 212 ? 17.328 -14.391 58.880 1.00 29.47 191 ASP A C 1
ATOM 1344 O O . ASP A 1 212 ? 18.367 -14.616 59.500 1.00 29.32 191 ASP A O 1
ATOM 1349 N N . LYS A 1 213 ? 16.446 -15.338 58.536 1.00 29.57 192 LYS A N 1
ATOM 1350 C CA . LYS A 1 213 ? 16.609 -16.767 58.888 1.00 30.15 192 LYS A CA 1
ATOM 1351 C C . LYS A 1 213 ? 17.577 -17.561 58.016 1.00 29.44 192 LYS A C 1
ATOM 1352 O O . LYS A 1 213 ? 17.912 -18.697 58.367 1.00 28.75 192 LYS A O 1
ATOM 1358 N N . LEU A 1 214 ? 18.004 -17.003 56.883 1.00 28.36 193 LEU A N 1
ATOM 1359 C CA . LEU A 1 214 ? 18.848 -17.760 55.956 1.00 27.98 193 LEU A CA 1
ATOM 1360 C C . LEU A 1 214 ? 20.171 -18.171 56.620 1.00 27.58 193 LEU A C 1
ATOM 1361 O O . LEU A 1 214 ? 20.820 -17.373 57.317 1.00 26.59 193 LEU A O 1
ATOM 1366 N N . ASN A 1 215 ? 20.585 -19.410 56.383 1.00 27.43 194 ASN A N 1
ATOM 1367 C CA . ASN A 1 215 ? 21.861 -19.876 56.911 1.00 27.53 194 ASN A CA 1
ATOM 1368 C C . ASN A 1 215 ? 23.019 -19.339 56.075 1.00 28.09 194 ASN A C 1
ATOM 1369 O O . ASN A 1 215 ? 22.800 -18.621 55.085 1.00 26.98 194 ASN A O 1
ATOM 1374 N N . GLU A 1 216 ? 24.241 -19.646 56.493 1.00 28.84 195 GLU A N 1
ATOM 1375 C CA . GLU A 1 216 ? 25.427 -19.142 55.812 1.00 30.14 195 GLU A CA 1
ATOM 1376 C C . GLU A 1 216 ? 25.441 -19.352 54.299 1.00 30.59 195 GLU A C 1
ATOM 1377 O O . GLU A 1 216 ? 25.638 -18.396 53.540 1.00 30.70 195 GLU A O 1
ATOM 1383 N N . LYS A 1 217 ? 25.260 -20.595 53.858 1.00 31.36 196 LYS A N 1
ATOM 1384 C CA . LYS A 1 217 ? 25.369 -20.901 52.419 1.00 32.11 196 LYS A CA 1
ATOM 1385 C C . LYS A 1 217 ? 24.194 -20.330 51.637 1.00 31.77 196 LYS A C 1
ATOM 1386 O O . LYS A 1 217 ? 24.380 -19.877 50.525 1.00 31.95 196 LYS A O 1
ATOM 1392 N N . GLN A 1 218 ? 22.995 -20.356 52.216 1.00 31.37 197 GLN A N 1
ATOM 1393 C CA . GLN A 1 218 ? 21.834 -19.752 51.572 1.00 31.54 197 GLN A CA 1
ATOM 1394 C C . GLN A 1 218 ? 22.105 -18.263 51.368 1.00 31.14 197 GLN A C 1
ATOM 1395 O O . GLN A 1 218 ? 21.995 -17.754 50.262 1.00 30.24 197 GLN A O 1
ATOM 1401 N N . LYS A 1 219 ? 22.513 -17.600 52.449 1.00 31.16 198 LYS A N 1
ATOM 1402 C CA . LYS A 1 219 ? 22.882 -16.188 52.426 1.00 31.45 198 LYS A CA 1
ATOM 1403 C C . LYS A 1 219 ? 23.953 -15.902 51.387 1.00 31.23 198 LYS A C 1
ATOM 1404 O O . LYS A 1 219 ? 23.789 -14.991 50.570 1.00 30.13 198 LYS A O 1
ATOM 1410 N N . GLU A 1 220 ? 25.047 -16.667 51.399 1.00 31.31 199 GLU A N 1
ATOM 1411 C CA . GLU A 1 220 ? 26.112 -16.418 50.422 1.00 32.00 199 GLU A CA 1
ATOM 1412 C C . GLU A 1 220 ? 25.637 -16.658 48.974 1.00 31.39 199 GLU A C 1
ATOM 1413 O O . GLU A 1 220 ? 26.054 -15.941 48.066 1.00 30.90 199 GLU A O 1
ATOM 1419 N N . ALA A 1 221 ? 24.746 -17.629 48.774 1.00 30.71 200 ALA A N 1
ATOM 1420 C CA . ALA A 1 221 ? 24.166 -17.889 47.445 1.00 30.64 200 ALA A CA 1
ATOM 1421 C C . ALA A 1 221 ? 23.325 -16.711 46.936 1.00 30.63 200 ALA A C 1
ATOM 1422 O O . ALA A 1 221 ? 23.359 -16.382 45.752 1.00 29.86 200 ALA A O 1
ATOM 1424 N N . ILE A 1 222 ? 22.554 -16.100 47.835 1.00 30.66 201 ILE A N 1
ATOM 1425 C CA . ILE A 1 222 ? 21.746 -14.937 47.488 1.00 31.04 201 ILE A CA 1
ATOM 1426 C C . ILE A 1 222 ? 22.623 -13.707 47.194 1.00 31.18 201 ILE A C 1
ATOM 1427 O O . ILE A 1 222 ? 22.376 -13.007 46.202 1.00 30.47 201 ILE A O 1
ATOM 1432 N N . MET A 1 223 ? 23.648 -13.461 48.019 1.00 31.31 202 MET A N 1
ATOM 1433 C CA . MET A 1 223 ? 24.564 -12.326 47.799 1.00 32.05 202 MET A CA 1
ATOM 1434 C C . MET A 1 223 ? 25.282 -12.398 46.447 1.00 32.21 202 MET A C 1
ATOM 1435 O O . MET A 1 223 ? 25.513 -11.372 45.800 1.00 31.70 202 MET A O 1
ATOM 1440 N N . ALA A 1 224 ? 25.624 -13.609 46.022 1.00 32.60 203 ALA A N 1
ATOM 1441 C CA . ALA A 1 224 ? 26.281 -13.804 44.731 1.00 33.14 203 ALA A CA 1
ATOM 1442 C C . ALA A 1 224 ? 25.377 -13.402 43.548 1.00 33.39 203 ALA A C 1
ATOM 1443 O O . ALA A 1 224 ? 25.866 -13.158 42.453 1.00 33.77 203 ALA A O 1
ATOM 1445 N N . MET A 1 225 ? 24.066 -13.351 43.763 1.00 33.65 204 MET A N 1
ATOM 1446 C CA . MET A 1 225 ? 23.131 -12.928 42.722 1.00 33.92 204 MET A CA 1
ATOM 1447 C C . MET A 1 225 ? 22.956 -11.406 42.662 1.00 32.36 204 MET A C 1
ATOM 1448 O O . MET A 1 225 ? 22.332 -10.891 41.733 1.00 32.13 204 MET A O 1
ATOM 1453 N N . ILE A 1 226 ? 23.472 -10.695 43.661 1.00 30.46 205 ILE A N 1
ATOM 1454 C CA . ILE A 1 226 ? 23.185 -9.278 43.826 1.00 28.88 205 ILE A CA 1
ATOM 1455 C C . ILE A 1 226 ? 24.477 -8.493 43.639 1.00 28.28 205 ILE A C 1
ATOM 1456 O O . ILE A 1 226 ? 25.350 -8.546 44.507 1.00 26.73 205 ILE A O 1
ATOM 1461 N N . PRO A 1 227 ? 24.613 -7.779 42.503 1.00 27.39 206 PRO A N 1
ATOM 1462 C CA . PRO A 1 227 ? 25.852 -7.048 42.251 1.00 27.45 206 PRO A CA 1
ATOM 1463 C C . PRO A 1 227 ? 26.215 -6.063 43.374 1.00 26.51 206 PRO A C 1
ATOM 1464 O O . PRO A 1 227 ? 27.384 -5.912 43.710 1.00 25.71 206 PRO A O 1
ATOM 1468 N N . MET A 1 228 ? 25.207 -5.432 43.956 1.00 25.17 207 MET A N 1
ATOM 1469 C CA . MET A 1 228 ? 25.427 -4.483 45.025 1.00 25.55 207 MET A CA 1
ATOM 1470 C C . MET A 1 228 ? 25.866 -5.167 46.333 1.00 25.24 207 MET A C 1
ATOM 1471 O O . MET A 1 228 ? 26.277 -4.502 47.256 1.00 23.68 207 MET A O 1
ATOM 1476 N N . LYS A 1 229 ? 25.756 -6.494 46.398 1.00 25.51 208 LYS A N 1
ATOM 1477 C CA . LYS A 1 229 ? 26.191 -7.283 47.567 1.00 26.60 208 LYS A CA 1
ATOM 1478 C C . LYS A 1 229 ? 25.547 -6.853 48.885 1.00 26.21 208 LYS A C 1
ATOM 1479 O O . LYS A 1 229 ? 26.166 -6.895 49.938 1.00 25.77 208 LYS A O 1
ATOM 1485 N N . ARG A 1 230 ? 24.293 -6.430 48.805 1.00 26.09 209 ARG A N 1
ATOM 1486 C CA . ARG A 1 230 ? 23.487 -6.205 49.980 1.00 26.57 209 ARG A CA 1
ATOM 1487 C C . ARG A 1 230 ? 22.017 -6.432 49.603 1.00 26.67 209 ARG A C 1
ATOM 1488 O O . ARG A 1 230 ? 21.657 -6.389 48.425 1.00 25.22 209 ARG A O 1
ATOM 1496 N N . MET A 1 231 ? 21.195 -6.717 50.609 1.00 26.72 210 MET A N 1
ATOM 1497 C CA . MET A 1 231 ? 19.769 -6.752 50.426 1.00 27.13 210 MET A CA 1
ATOM 1498 C C . MET A 1 231 ? 19.247 -5.327 50.575 1.00 25.90 210 MET A C 1
ATOM 1499 O O . MET A 1 231 ? 19.878 -4.488 51.206 1.00 24.72 210 MET A O 1
ATOM 1504 N N . GLY A 1 232 ? 18.111 -5.053 49.960 1.00 25.33 211 GLY A N 1
ATOM 1505 C CA . GLY A 1 232 ? 17.467 -3.753 50.131 1.00 25.54 211 GLY A CA 1
ATOM 1506 C C . GLY A 1 232 ? 16.729 -3.736 51.464 1.00 25.49 211 GLY A C 1
ATOM 1507 O O . GLY A 1 232 ? 16.657 -4.752 52.172 1.00 24.69 211 GLY A O 1
ATOM 1508 N N . ILE A 1 233 ? 16.181 -2.581 51.810 1.00 25.50 212 ILE A N 1
ATOM 1509 C CA . ILE A 1 233 ? 15.276 -2.489 52.940 1.00 25.54 212 ILE A CA 1
ATOM 1510 C C . ILE A 1 233 ? 13.943 -1.935 52.475 1.00 24.82 212 ILE A C 1
ATOM 1511 O O . ILE A 1 233 ? 13.854 -1.271 51.427 1.00 24.44 212 ILE A O 1
ATOM 1516 N N . GLY A 1 234 ? 12.895 -2.234 53.242 1.00 23.76 213 GLY A N 1
ATOM 1517 C CA . GLY A 1 234 ? 11.538 -1.862 52.869 1.00 23.14 213 GLY A CA 1
ATOM 1518 C C . GLY A 1 234 ? 11.359 -0.379 52.600 1.00 22.67 213 GLY A C 1
ATOM 1519 O O . GLY A 1 234 ? 10.572 0.009 51.729 1.00 21.50 213 GLY A O 1
ATOM 1520 N N . GLU A 1 235 ? 12.109 0.465 53.300 1.00 21.81 214 GLU A N 1
ATOM 1521 C CA . GLU A 1 235 ? 11.988 1.897 53.057 1.00 21.88 214 GLU A CA 1
ATOM 1522 C C . GLU A 1 235 ? 12.466 2.310 51.667 1.00 20.91 214 GLU A C 1
ATOM 1523 O O . GLU A 1 235 ? 11.988 3.296 51.126 1.00 19.59 214 GLU A O 1
ATOM 1529 N N . GLU A 1 236 ? 13.373 1.532 51.086 1.00 19.72 215 GLU A N 1
ATOM 1530 C CA . GLU A 1 236 ? 13.816 1.780 49.738 1.00 20.11 215 GLU A CA 1
ATOM 1531 C C . GLU A 1 236 ? 12.687 1.597 48.720 1.00 19.84 215 GLU A C 1
ATOM 1532 O O . GLU A 1 236 ? 12.551 2.394 47.781 1.00 19.81 215 GLU A O 1
ATOM 1538 N N . ILE A 1 237 ? 11.847 0.586 48.927 1.00 18.70 216 ILE A N 1
ATOM 1539 C CA . ILE A 1 237 ? 10.642 0.437 48.126 1.00 18.53 216 ILE A CA 1
ATOM 1540 C C . ILE A 1 237 ? 9.693 1.572 48.400 1.00 17.74 216 ILE A C 1
ATOM 1541 O O . ILE A 1 237 ? 9.125 2.134 47.478 1.00 17.89 216 ILE A O 1
ATOM 1546 N N . ALA A 1 238 ? 9.525 1.939 49.665 1.00 17.21 217 ALA A N 1
ATOM 1547 C CA . ALA A 1 238 ? 8.637 3.050 50.002 1.00 16.95 217 ALA A CA 1
ATOM 1548 C C . ALA A 1 238 ? 9.045 4.336 49.281 1.00 16.43 217 ALA A C 1
ATOM 1549 O O . ALA A 1 238 ? 8.186 5.026 48.739 1.00 17.09 217 ALA A O 1
ATOM 1551 N N . PHE A 1 239 ? 10.335 4.659 49.247 1.00 16.23 218 PHE A N 1
ATOM 1552 C CA . PHE A 1 239 ? 10.765 5.915 48.625 1.00 16.66 218 PHE A CA 1
ATOM 1553 C C . PHE A 1 239 ? 10.357 5.951 47.157 1.00 16.75 218 PHE A C 1
ATOM 1554 O O . PHE A 1 239 ? 9.897 6.966 46.639 1.00 16.32 218 PHE A O 1
ATOM 1562 N N . ALA A 1 240 ? 10.542 4.832 46.484 1.00 16.90 219 ALA A N 1
ATOM 1563 C CA . ALA A 1 240 ? 10.110 4.697 45.087 1.00 17.05 219 ALA A CA 1
ATOM 1564 C C . ALA A 1 240 ? 8.585 4.885 44.932 1.00 16.98 219 ALA A C 1
ATOM 1565 O O . ALA A 1 240 ? 8.120 5.509 43.958 1.00 16.98 219 ALA A O 1
ATOM 1567 N N . THR A 1 241 ? 7.807 4.395 45.897 1.00 16.66 220 THR A N 1
ATOM 1568 C CA . THR A 1 241 ? 6.345 4.541 45.833 1.00 17.02 220 THR A CA 1
ATOM 1569 C C . THR A 1 241 ? 5.926 6.009 45.999 1.00 16.92 220 THR A C 1
ATOM 1570 O O . THR A 1 241 ? 4.997 6.494 45.332 1.00 17.54 220 THR A O 1
ATOM 1574 N N . VAL A 1 242 ? 6.605 6.703 46.900 1.00 16.65 221 VAL A N 1
ATOM 1575 C CA . VAL A 1 242 ? 6.440 8.123 47.053 1.00 16.54 221 VAL A CA 1
ATOM 1576 C C . VAL A 1 242 ? 6.754 8.820 45.730 1.00 16.21 221 VAL A C 1
ATOM 1577 O O . VAL A 1 242 ? 5.959 9.630 45.219 1.00 16.62 221 VAL A O 1
ATOM 1581 N N . TYR A 1 243 ? 7.882 8.495 45.144 1.00 16.19 222 TYR A N 1
ATOM 1582 C CA . TYR A 1 243 ? 8.202 9.078 43.845 1.00 16.40 222 TYR A CA 1
ATOM 1583 C C . TYR A 1 243 ? 7.059 8.908 42.802 1.00 16.65 222 TYR A C 1
ATOM 1584 O O . TYR A 1 243 ? 6.581 9.890 42.210 1.00 15.87 222 TYR A O 1
ATOM 1593 N N . LEU A 1 244 ? 6.612 7.668 42.600 1.00 16.68 223 LEU A N 1
ATOM 1594 C CA . LEU A 1 244 ? 5.565 7.402 41.618 1.00 16.74 223 LEU A CA 1
ATOM 1595 C C . LEU A 1 244 ? 4.240 8.078 41.986 1.00 17.00 223 LEU A C 1
ATOM 1596 O O . LEU A 1 244 ? 3.532 8.533 41.111 1.00 16.55 223 LEU A O 1
ATOM 1601 N N . ALA A 1 245 ? 3.903 8.137 43.274 1.00 16.84 224 ALA A N 1
ATOM 1602 C CA . ALA A 1 245 ? 2.633 8.741 43.677 1.00 17.30 224 ALA A CA 1
ATOM 1603 C C . ALA A 1 245 ? 2.617 10.262 43.500 1.00 17.96 224 ALA A C 1
ATOM 1604 O O . ALA A 1 245 ? 1.535 10.877 43.423 1.00 17.74 224 ALA A O 1
ATOM 1606 N N . SER A 1 246 ? 3.800 10.880 43.474 1.00 18.00 225 SER A N 1
ATOM 1607 C CA . SER A 1 246 ? 3.897 12.339 43.511 1.00 18.73 225 SER A CA 1
ATOM 1608 C C . SER A 1 246 ? 3.412 12.969 42.202 1.00 19.24 225 SER A C 1
ATOM 1609 O O . SER A 1 246 ? 3.354 12.304 41.168 1.00 19.34 225 SER A O 1
ATOM 1612 N N . ASP A 1 247 ? 3.080 14.253 42.262 1.00 19.66 226 ASP A N 1
ATOM 1613 C CA . ASP A 1 247 ? 2.760 15.055 41.072 1.00 21.07 226 ASP A CA 1
ATOM 1614 C C . ASP A 1 247 ? 3.930 15.147 40.088 1.00 21.26 226 ASP A C 1
ATOM 1615 O O . ASP A 1 247 ? 3.715 15.272 38.878 1.00 22.13 226 ASP A O 1
ATOM 1620 N N . GLU A 1 248 ? 5.150 15.057 40.611 1.00 20.93 227 GLU A N 1
ATOM 1621 C CA . GLU A 1 248 ? 6.380 15.067 39.805 1.00 21.01 227 GLU A CA 1
ATOM 1622 C C . GLU A 1 248 ? 6.536 13.889 38.807 1.00 20.63 227 GLU A C 1
ATOM 1623 O O . GLU A 1 248 ? 7.312 13.998 37.841 1.00 21.02 227 GLU A O 1
ATOM 1629 N N . ALA A 1 249 ? 5.777 12.813 39.020 1.00 19.59 228 ALA A N 1
ATOM 1630 C CA . ALA A 1 249 ? 5.830 11.616 38.173 1.00 18.85 228 ALA A CA 1
ATOM 1631 C C . ALA A 1 249 ? 4.576 11.449 37.317 1.00 18.07 228 ALA A C 1
ATOM 1632 O O . ALA A 1 249 ? 4.267 10.350 36.856 1.00 18.40 228 ALA A O 1
ATOM 1634 N N . ALA A 1 250 ? 3.897 12.555 37.054 1.00 18.76 229 ALA A N 1
ATOM 1635 C CA . ALA A 1 250 ? 2.680 12.576 36.255 1.00 18.43 229 ALA A CA 1
ATOM 1636 C C . ALA A 1 250 ? 2.881 12.085 34.823 1.00 18.54 229 ALA A C 1
ATOM 1637 O O . ALA A 1 250 ? 1.921 11.617 34.206 1.00 18.70 229 ALA A O 1
ATOM 1639 N N . TYR A 1 251 ? 4.090 12.211 34.270 1.00 18.26 230 TYR A N 1
ATOM 1640 C CA . TYR A 1 251 ? 4.314 11.798 32.855 1.00 17.95 230 TYR A CA 1
ATOM 1641 C C . TYR A 1 251 ? 4.891 10.382 32.746 1.00 17.33 230 TYR A C 1
ATOM 1642 O O . TYR A 1 251 ? 5.232 9.916 31.651 1.00 16.93 230 TYR A O 1
ATOM 1651 N N . LEU A 1 252 ? 4.999 9.721 33.883 1.00 16.51 231 LEU A N 1
ATOM 1652 C CA . LEU A 1 252 ? 5.601 8.396 33.968 1.00 17.20 231 LEU A CA 1
ATOM 1653 C C . LEU A 1 252 ? 4.488 7.395 34.192 1.00 16.59 231 LEU A C 1
ATOM 1654 O O . LEU A 1 252 ? 3.863 7.369 35.250 1.00 16.17 231 LEU A O 1
ATOM 1659 N N . THR A 1 253 ? 4.234 6.562 33.195 1.00 16.22 232 THR A N 1
ATOM 1660 C CA . THR A 1 253 ? 3.190 5.554 33.330 1.00 16.40 232 THR A CA 1
ATOM 1661 C C . THR A 1 253 ? 3.527 4.326 32.504 1.00 16.35 232 THR A C 1
ATOM 1662 O O . THR A 1 253 ? 4.270 4.409 31.535 1.00 15.56 232 THR A O 1
ATOM 1666 N N . GLY A 1 254 ? 2.972 3.196 32.912 1.00 16.86 233 GLY A N 1
ATOM 1667 C CA . GLY A 1 254 ? 3.163 1.939 32.204 1.00 17.51 233 GLY A CA 1
ATOM 1668 C C . GLY A 1 254 ? 4.526 1.329 32.481 1.00 18.06 233 GLY A C 1
ATOM 1669 O O . GLY A 1 254 ? 4.999 0.517 31.719 1.00 18.59 233 GLY A O 1
ATOM 1670 N N . GLN A 1 255 ? 5.155 1.710 33.582 1.00 18.61 234 GLN A N 1
ATOM 1671 C CA . GLN A 1 255 ? 6.548 1.331 33.836 1.00 19.27 234 GLN A CA 1
ATOM 1672 C C . GLN A 1 255 ? 6.648 0.390 35.016 1.00 18.38 234 GLN A C 1
ATOM 1673 O O . GLN A 1 255 ? 5.802 0.407 35.900 1.00 18.31 234 GLN A O 1
ATOM 1679 N N . THR A 1 256 ? 7.718 -0.390 35.040 1.00 18.70 235 THR A N 1
ATOM 1680 C CA . THR A 1 256 ? 8.068 -1.185 36.198 1.00 19.53 235 THR A CA 1
ATOM 1681 C C . THR A 1 256 ? 9.405 -0.715 36.706 1.00 19.99 235 THR A C 1
ATOM 1682 O O . THR A 1 256 ? 10.376 -0.717 35.941 1.00 19.45 235 THR A O 1
ATOM 1686 N N . LEU A 1 257 ? 9.477 -0.284 37.969 1.00 20.04 236 LEU A N 1
ATOM 1687 C CA . LEU A 1 257 ? 10.770 0.035 38.566 1.00 20.93 236 LEU A CA 1
ATOM 1688 C C . LEU A 1 257 ? 11.290 -1.220 39.241 1.00 21.02 236 LEU A C 1
ATOM 1689 O O . LEU A 1 257 ? 10.662 -1.721 40.186 1.00 20.76 236 LEU A O 1
ATOM 1694 N N . HIS A 1 258 ? 12.439 -1.710 38.794 1.00 21.52 237 HIS A N 1
ATOM 1695 C CA . HIS A 1 258 ? 13.051 -2.895 39.385 1.00 22.25 237 HIS A CA 1
ATOM 1696 C C . HIS A 1 258 ? 14.046 -2.420 40.413 1.00 22.57 237 HIS A C 1
ATOM 1697 O O . HIS A 1 258 ? 15.033 -1.807 40.055 1.00 24.42 237 HIS A O 1
ATOM 1704 N N . ILE A 1 259 ? 13.762 -2.646 41.691 1.00 21.97 238 ILE A N 1
ATOM 1705 C CA . ILE A 1 259 ? 14.591 -2.133 42.755 1.00 22.36 238 ILE A CA 1
ATOM 1706 C C . ILE A 1 259 ? 15.272 -3.311 43.440 1.00 22.09 238 ILE A C 1
ATOM 1707 O O . ILE A 1 259 ? 14.758 -3.865 44.400 1.00 21.66 238 ILE A O 1
ATOM 1712 N N . ASN A 1 260 ? 16.418 -3.697 42.895 1.00 21.73 239 ASN A N 1
ATOM 1713 C CA . ASN A 1 260 ? 16.951 -5.028 43.165 1.00 22.80 239 ASN A CA 1
ATOM 1714 C C . ASN A 1 260 ? 18.476 -5.117 43.282 1.00 22.31 239 ASN A C 1
ATOM 1715 O O . ASN A 1 260 ? 19.043 -6.204 43.208 1.00 21.49 239 ASN A O 1
ATOM 1720 N N . GLY A 1 261 ? 19.118 -3.970 43.477 1.00 22.69 240 GLY A N 1
ATOM 1721 C CA . GLY A 1 261 ? 20.569 -3.870 43.568 1.00 23.45 240 GLY A CA 1
ATOM 1722 C C . GLY A 1 261 ? 21.357 -4.360 42.367 1.00 24.20 240 GLY A C 1
ATOM 1723 O O . GLY A 1 261 ? 22.486 -4.821 42.535 1.00 23.79 240 GLY A O 1
ATOM 1724 N N . GLY A 1 262 ? 20.774 -4.263 41.171 1.00 25.05 241 GLY A N 1
ATOM 1725 C CA . GLY A 1 262 ? 21.426 -4.686 39.920 1.00 26.69 241 GLY A CA 1
ATOM 1726 C C . GLY A 1 262 ? 21.101 -6.089 39.427 1.00 28.66 241 GLY A C 1
ATOM 1727 O O . GLY A 1 262 ? 21.637 -6.549 38.444 1.00 28.31 241 GLY A O 1
ATOM 1728 N N . MET A 1 263 ? 20.186 -6.758 40.102 1.00 31.48 242 MET A N 1
ATOM 1729 C CA . MET A 1 263 ? 19.879 -8.159 39.831 1.00 33.59 242 MET A CA 1
ATOM 1730 C C . MET A 1 263 ? 19.263 -8.381 38.446 1.00 34.18 242 MET A C 1
ATOM 1731 O O . MET A 1 263 ? 19.003 -7.420 37.689 1.00 35.56 242 MET A O 1
ATOM 1736 N N . SER B 1 21 ? 14.992 15.802 55.565 1.00 38.00 0 SER B N 1
ATOM 1737 C CA . SER B 1 21 ? 13.974 15.901 54.481 1.00 37.86 0 SER B CA 1
ATOM 1738 C C . SER B 1 21 ? 14.279 14.935 53.341 1.00 36.96 0 SER B C 1
ATOM 1739 O O . SER B 1 21 ? 15.446 14.604 53.073 1.00 37.79 0 SER B O 1
ATOM 1742 N N . MET B 1 22 ? 13.222 14.516 52.659 1.00 35.20 1 MET B N 1
ATOM 1743 C CA . MET B 1 22 ? 13.294 13.424 51.695 1.00 34.39 1 MET B CA 1
ATOM 1744 C C . MET B 1 22 ? 13.697 13.927 50.300 1.00 32.47 1 MET B C 1
ATOM 1745 O O . MET B 1 22 ? 13.233 14.976 49.866 1.00 32.03 1 MET B O 1
ATOM 1750 N N . PHE B 1 23 ? 14.569 13.170 49.627 1.00 30.21 2 PHE B N 1
ATOM 1751 C CA . PHE B 1 23 ? 15.035 13.453 48.253 1.00 28.82 2 PHE B CA 1
ATOM 1752 C C . PHE B 1 23 ? 15.938 14.692 48.108 1.00 27.79 2 PHE B C 1
ATOM 1753 O O . PHE B 1 23 ? 16.082 15.240 47.006 1.00 27.19 2 PHE B O 1
ATOM 1761 N N . LYS B 1 24 ? 16.564 15.112 49.202 1.00 26.40 3 LYS B N 1
ATOM 1762 C CA . LYS B 1 24 ? 17.510 16.224 49.145 1.00 26.21 3 LYS B CA 1
ATOM 1763 C C . LYS B 1 24 ? 18.865 15.761 48.632 1.00 24.73 3 LYS B C 1
ATOM 1764 O O . LYS B 1 24 ? 19.260 14.606 48.820 1.00 24.67 3 LYS B O 1
ATOM 1770 N N . LEU B 1 25 ? 19.575 16.696 48.011 1.00 23.23 4 LEU B N 1
ATOM 1771 C CA . LEU B 1 25 ? 20.915 16.453 47.491 1.00 22.61 4 LEU B CA 1
ATOM 1772 C C . LEU B 1 25 ? 21.925 17.365 48.208 1.00 22.06 4 LEU B C 1
ATOM 1773 O O . LEU B 1 25 ? 22.984 17.680 47.665 1.00 21.32 4 LEU B O 1
ATOM 1778 N N . THR B 1 26 ? 21.581 17.767 49.431 1.00 22.04 5 THR B N 1
ATOM 1779 C CA . THR B 1 26 ? 22.398 18.673 50.251 1.00 22.26 5 THR B CA 1
ATOM 1780 C C . THR B 1 26 ? 23.830 18.195 50.328 1.00 22.32 5 THR B C 1
ATOM 1781 O O . THR B 1 26 ? 24.091 17.080 50.754 1.00 22.32 5 THR B O 1
ATOM 1785 N N . GLY B 1 27 ? 24.749 19.047 49.895 1.00 22.78 6 GLY B N 1
ATOM 1786 C CA . GLY B 1 27 ? 26.185 18.779 49.987 1.00 23.06 6 GLY B CA 1
ATOM 1787 C C . GLY B 1 27 ? 26.816 18.000 48.835 1.00 23.05 6 GLY B C 1
ATOM 1788 O O . GLY B 1 27 ? 28.038 17.958 48.713 1.00 23.34 6 GLY B O 1
ATOM 1789 N N . ARG B 1 28 ? 25.998 17.404 47.977 1.00 23.21 7 ARG B N 1
ATOM 1790 C CA . ARG B 1 28 ? 26.511 16.602 46.875 1.00 23.00 7 ARG B CA 1
ATOM 1791 C C . ARG B 1 28 ? 26.938 17.484 45.729 1.00 21.93 7 ARG B C 1
ATOM 1792 O O . ARG B 1 28 ? 26.264 18.449 45.382 1.00 22.34 7 ARG B O 1
ATOM 1800 N N . LYS B 1 29 ? 28.030 17.117 45.094 1.00 21.47 8 LYS B N 1
ATOM 1801 C CA . LYS B 1 29 ? 28.535 17.891 43.970 1.00 21.37 8 LYS B CA 1
ATOM 1802 C C . LYS B 1 29 ? 28.068 17.239 42.696 1.00 20.48 8 LYS B C 1
ATOM 1803 O O . LYS B 1 29 ? 28.265 16.048 42.512 1.00 19.63 8 LYS B O 1
ATOM 1809 N N . ALA B 1 30 ? 27.462 18.027 41.818 1.00 20.03 9 ALA B N 1
ATOM 1810 C CA . ALA B 1 30 ? 26.838 17.491 40.613 1.00 19.77 9 ALA B CA 1
ATOM 1811 C C . ALA B 1 30 ? 27.348 18.220 39.380 1.00 19.97 9 ALA B C 1
ATOM 1812 O O . ALA B 1 30 ? 27.372 19.453 39.358 1.00 20.82 9 ALA B O 1
ATOM 1814 N N . LEU B 1 31 ? 27.766 17.467 38.365 1.00 19.30 10 LEU B N 1
ATOM 1815 C CA . LEU B 1 31 ? 28.126 18.046 37.059 1.00 18.84 10 LEU B CA 1
ATOM 1816 C C . LEU B 1 31 ? 27.034 17.703 36.066 1.00 18.94 10 LEU B C 1
ATOM 1817 O O . LEU B 1 31 ? 26.725 16.521 35.847 1.00 17.12 10 LEU B O 1
ATOM 1822 N N . VAL B 1 32 ? 26.464 18.740 35.465 1.00 18.74 11 VAL B N 1
ATOM 1823 C CA . VAL B 1 32 ? 25.416 18.597 34.474 1.00 19.03 11 VAL B CA 1
ATOM 1824 C C . VAL B 1 32 ? 25.893 19.095 33.117 1.00 19.04 11 VAL B C 1
ATOM 1825 O O . VAL B 1 32 ? 26.225 20.271 32.965 1.00 18.49 11 VAL B O 1
ATOM 1829 N N . THR B 1 33 ? 25.950 18.198 32.136 1.00 19.08 12 THR B N 1
ATOM 1830 C CA . THR B 1 33 ? 26.365 18.565 30.777 1.00 19.58 12 THR B CA 1
ATOM 1831 C C . THR B 1 33 ? 25.156 19.018 29.943 1.00 19.96 12 THR B C 1
ATOM 1832 O O . THR B 1 33 ? 24.019 18.687 30.255 1.00 19.51 12 THR B O 1
ATOM 1836 N N . GLY B 1 34 ? 25.398 19.823 28.908 1.00 21.57 13 GLY B N 1
ATOM 1837 C CA . GLY B 1 34 ? 24.307 20.406 28.106 1.00 22.02 13 GLY B CA 1
ATOM 1838 C C . GLY B 1 34 ? 23.334 21.204 28.953 1.00 23.08 13 GLY B C 1
ATOM 1839 O O . GLY B 1 34 ? 22.129 21.157 28.750 1.00 22.41 13 GLY B O 1
ATOM 1840 N N . ALA B 1 35 ? 23.870 21.973 29.895 1.00 24.70 14 ALA B N 1
ATOM 1841 C CA . ALA B 1 35 ? 23.043 22.652 30.877 1.00 26.10 14 ALA B CA 1
ATOM 1842 C C . ALA B 1 35 ? 22.488 24.005 30.398 1.00 27.69 14 ALA B C 1
ATOM 1843 O O . ALA B 1 35 ? 21.703 24.619 31.109 1.00 27.84 14 ALA B O 1
ATOM 1845 N N . THR B 1 36 ? 22.857 24.452 29.196 1.00 29.11 15 THR B N 1
ATOM 1846 C CA . THR B 1 36 ? 22.458 25.786 28.734 1.00 30.42 15 THR B CA 1
ATOM 1847 C C . THR B 1 36 ? 21.009 25.895 28.282 1.00 30.80 15 THR B C 1
ATOM 1848 O O . THR B 1 36 ? 20.461 26.987 28.272 1.00 32.52 15 THR B O 1
ATOM 1852 N N . GLY B 1 37 ? 20.396 24.790 27.897 1.00 31.16 16 GLY B N 1
ATOM 1853 C CA . GLY B 1 37 ? 18.995 24.808 27.497 1.00 31.00 16 GLY B CA 1
ATOM 1854 C C . GLY B 1 37 ? 18.187 23.624 28.006 1.00 29.91 16 GLY B C 1
ATOM 1855 O O . GLY B 1 37 ? 18.729 22.693 28.585 1.00 30.94 16 GLY B O 1
ATOM 1856 N N . GLY B 1 38 ? 16.878 23.717 27.792 1.00 28.77 17 GLY B N 1
ATOM 1857 C CA . GLY B 1 38 ? 15.920 22.639 27.958 1.00 27.80 17 GLY B CA 1
ATOM 1858 C C . GLY B 1 38 ? 16.018 21.791 29.218 1.00 26.62 17 GLY B C 1
ATOM 1859 O O . GLY B 1 38 ? 15.842 22.272 30.343 1.00 26.66 17 GLY B O 1
ATOM 1860 N N . ILE B 1 39 ? 16.258 20.511 29.004 1.00 24.82 18 ILE B N 1
ATOM 1861 C CA . ILE B 1 39 ? 16.269 19.540 30.068 1.00 24.30 18 ILE B CA 1
ATOM 1862 C C . ILE B 1 39 ? 17.467 19.779 30.989 1.00 22.96 18 ILE B C 1
ATOM 1863 O O . ILE B 1 39 ? 17.333 19.726 32.203 1.00 22.21 18 ILE B O 1
ATOM 1868 N N . GLY B 1 40 ? 18.622 20.065 30.393 1.00 22.16 19 GLY B N 1
ATOM 1869 C CA . GLY B 1 40 ? 19.840 20.340 31.142 1.00 22.13 19 GLY B CA 1
ATOM 1870 C C . GLY B 1 40 ? 19.679 21.467 32.143 1.00 22.13 19 GLY B C 1
ATOM 1871 O O . GLY B 1 40 ? 20.022 21.320 33.328 1.00 22.31 19 GLY B O 1
ATOM 1872 N N . GLU B 1 41 ? 19.138 22.590 31.682 1.00 21.66 20 GLU B N 1
ATOM 1873 C CA . GLU B 1 41 ? 18.927 23.732 32.554 1.00 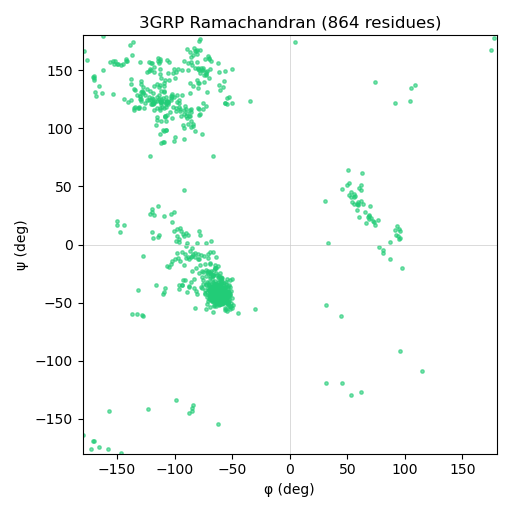21.63 20 GLU B CA 1
ATOM 1874 C C . GLU B 1 41 ? 17.953 23.393 33.674 1.00 21.24 20 GLU B C 1
ATOM 1875 O O . GLU B 1 41 ? 18.165 23.794 34.830 1.00 21.64 20 GLU B O 1
ATOM 1881 N N . ALA B 1 42 ? 16.873 22.692 33.330 1.00 20.13 21 ALA B N 1
ATOM 1882 C CA . ALA B 1 42 ? 15.871 22.278 34.320 1.00 20.01 21 ALA B CA 1
ATOM 1883 C C . ALA B 1 42 ? 16.465 21.361 35.377 1.00 19.47 21 ALA B C 1
ATOM 1884 O O . ALA B 1 42 ? 16.121 21.469 36.554 1.00 18.57 21 ALA B O 1
ATOM 1886 N N . ILE B 1 43 ? 17.313 20.430 34.947 1.00 19.20 22 ILE B N 1
ATOM 1887 C CA . ILE B 1 43 ? 18.018 19.548 35.880 1.00 19.41 22 ILE B CA 1
ATOM 1888 C C . ILE B 1 43 ? 18.868 20.379 36.841 1.00 19.93 22 ILE B C 1
ATOM 1889 O O . ILE B 1 43 ? 18.823 20.200 38.058 1.00 19.09 22 ILE B O 1
ATOM 1894 N N . ALA B 1 44 ? 19.644 21.303 36.288 1.00 21.39 23 ALA B N 1
ATOM 1895 C CA . ALA B 1 44 ? 20.511 22.156 37.112 1.00 20.94 23 ALA B CA 1
ATOM 1896 C C . ALA B 1 44 ? 19.715 22.966 38.142 1.00 21.54 23 ALA B C 1
ATOM 1897 O O . ALA B 1 44 ? 20.110 23.042 39.318 1.00 21.86 23 ALA B O 1
ATOM 1899 N N . ARG B 1 45 ? 18.604 23.575 37.722 1.00 21.84 24 ARG B N 1
ATOM 1900 C CA . ARG B 1 45 ? 17.785 24.377 38.638 1.00 22.26 24 ARG B CA 1
ATOM 1901 C C . ARG B 1 45 ? 17.163 23.520 39.719 1.00 22.61 24 ARG B C 1
ATOM 1902 O O . ARG B 1 45 ? 17.109 23.910 40.878 1.00 22.46 24 ARG B O 1
ATOM 1910 N N . CYS B 1 46 ? 16.670 22.351 39.330 1.00 22.99 25 CYS B N 1
ATOM 1911 C CA . CYS B 1 46 ? 16.075 21.450 40.284 1.00 24.00 25 CYS B CA 1
ATOM 1912 C C . CYS B 1 46 ? 17.139 20.898 41.262 1.00 22.48 25 CYS B C 1
ATOM 1913 O O . CYS B 1 46 ? 16.924 20.881 42.477 1.00 21.62 25 CYS B O 1
ATOM 1916 N N . PHE B 1 47 ? 18.303 20.499 40.751 1.00 21.81 26 PHE B N 1
ATOM 1917 C CA . PHE B 1 47 ? 19.434 20.097 41.617 1.00 21.47 26 PHE B CA 1
ATOM 1918 C C . PHE B 1 47 ? 19.775 21.200 42.657 1.00 21.30 26 PHE B C 1
ATOM 1919 O O . PHE B 1 47 ? 19.873 20.918 43.852 1.00 21.55 26 PHE B O 1
ATOM 1927 N N . HIS B 1 48 ? 19.923 22.437 42.203 1.00 20.85 27 HIS B N 1
ATOM 1928 C CA . HIS B 1 48 ? 20.282 23.586 43.090 1.00 21.48 27 HIS B CA 1
ATOM 1929 C C . HIS B 1 48 ? 19.232 23.787 44.173 1.00 21.46 27 HIS B C 1
ATOM 1930 O O . HIS B 1 48 ? 19.571 23.937 45.358 1.00 22.39 27 HIS B O 1
ATOM 1937 N N . ALA B 1 49 ? 17.964 23.753 43.767 1.00 21.50 28 ALA B N 1
ATOM 1938 C CA . ALA B 1 49 ? 16.850 23.896 44.694 1.00 21.54 28 ALA B CA 1
ATOM 1939 C C . ALA B 1 49 ? 16.865 22.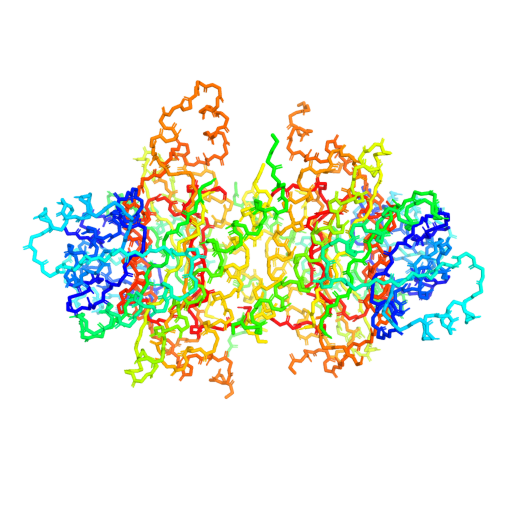812 45.768 1.00 21.41 28 ALA B C 1
ATOM 1940 O O . ALA B 1 49 ? 16.444 23.071 46.878 1.00 20.98 28 ALA B O 1
ATOM 1942 N N . GLN B 1 50 ? 17.362 21.613 45.438 1.00 21.35 29 GLN B N 1
ATOM 1943 C CA . GLN B 1 50 ? 17.417 20.498 46.383 1.00 21.26 29 GLN B CA 1
ATOM 1944 C C . GLN B 1 50 ? 18.716 20.433 47.199 1.00 21.18 29 GLN B C 1
ATOM 1945 O O . GLN B 1 50 ? 18.964 19.456 47.915 1.00 20.73 29 GLN B O 1
ATOM 1951 N N . GLY B 1 51 ? 19.535 21.479 47.115 1.00 20.94 30 GLY B N 1
ATOM 1952 C CA . GLY B 1 51 ? 20.743 21.592 47.935 1.00 20.86 30 GLY B CA 1
ATOM 1953 C C . GLY B 1 51 ? 22.057 21.115 47.339 1.00 20.81 30 GLY B C 1
ATOM 1954 O O . GLY B 1 51 ? 23.060 21.125 48.040 1.00 20.41 30 GLY B O 1
ATOM 1955 N N . ALA B 1 52 ? 22.073 20.700 46.059 1.00 21.06 31 ALA B N 1
ATOM 1956 C CA . ALA B 1 52 ? 23.308 20.241 45.409 1.00 20.63 31 ALA B CA 1
ATOM 1957 C C . ALA B 1 52 ? 24.225 21.406 45.068 1.00 20.68 31 ALA B C 1
ATOM 1958 O O . ALA B 1 52 ? 23.762 22.484 44.732 1.00 20.41 31 ALA B O 1
ATOM 1960 N N . ILE B 1 53 ? 25.533 21.175 45.143 1.00 21.45 32 ILE B N 1
ATOM 1961 C CA . ILE B 1 53 ? 26.519 22.112 44.615 1.00 21.62 32 ILE B CA 1
ATOM 1962 C C . ILE B 1 53 ? 26.679 21.755 43.140 1.00 21.95 32 ILE B C 1
ATOM 1963 O O . ILE B 1 53 ? 27.113 20.647 42.816 1.00 21.29 32 ILE B O 1
ATOM 1968 N N . VAL B 1 54 ? 26.318 22.691 42.260 1.00 21.96 33 VAL B N 1
ATOM 1969 C CA . VAL B 1 54 ? 26.114 22.406 40.841 1.00 22.30 33 VAL B CA 1
ATOM 1970 C C . VAL B 1 54 ? 27.178 22.989 39.904 1.00 22.49 33 VAL B C 1
ATOM 1971 O O . VAL B 1 54 ? 27.508 24.178 39.974 1.00 21.67 33 VAL B O 1
ATOM 1975 N N . GLY B 1 55 ? 27.672 22.138 39.006 1.00 22.48 34 GLY B N 1
ATOM 1976 C CA . GLY B 1 55 ? 28.607 22.513 37.953 1.00 22.77 34 GLY B CA 1
ATOM 1977 C C . GLY B 1 55 ? 27.905 22.393 36.618 1.00 23.42 34 GLY B C 1
ATOM 1978 O O . GLY B 1 55 ? 27.369 21.317 36.261 1.00 23.34 34 GLY B O 1
ATOM 1979 N N . LEU B 1 56 ? 27.850 23.507 35.911 1.00 23.45 35 LEU B N 1
ATOM 1980 C CA . LEU B 1 56 ? 27.165 23.599 34.640 1.00 24.34 35 LEU B CA 1
ATOM 1981 C C . LEU B 1 56 ? 28.174 23.464 33.526 1.00 24.95 35 LEU B C 1
ATOM 1982 O O . LEU B 1 56 ? 29.137 24.240 33.455 1.00 25.04 35 LEU B O 1
ATOM 1987 N N . HIS B 1 57 ? 27.970 22.484 32.659 1.00 25.93 36 HIS B N 1
ATOM 1988 C CA . HIS B 1 57 ? 28.705 22.433 31.406 1.00 26.90 36 HIS B CA 1
ATOM 1989 C C . HIS B 1 57 ? 27.853 22.923 30.243 1.00 28.28 36 HIS B C 1
ATOM 1990 O O . HIS B 1 57 ? 26.642 22.726 30.223 1.00 27.93 36 HIS B O 1
ATOM 1997 N N . GLY B 1 58 ? 28.506 23.543 29.264 1.00 29.90 37 GLY B N 1
ATOM 1998 C CA . GLY B 1 58 ? 27.856 23.913 28.011 1.00 31.84 37 GLY B CA 1
ATOM 1999 C C . GLY B 1 58 ? 28.872 24.402 26.994 1.00 33.47 37 GLY B C 1
ATOM 2000 O O . GLY B 1 58 ? 30.069 24.251 27.196 1.00 33.59 37 GLY B O 1
ATOM 2001 N N . THR B 1 59 ? 28.399 24.979 25.895 1.00 35.67 38 THR B N 1
ATOM 2002 C CA . THR B 1 59 ? 29.300 25.588 24.908 1.00 37.52 38 THR B CA 1
ATOM 2003 C C . THR B 1 59 ? 29.197 27.102 24.911 1.00 38.77 38 THR B C 1
ATOM 2004 O O . THR B 1 59 ? 30.210 27.789 24.795 1.00 39.19 38 THR B O 1
ATOM 2008 N N . ARG B 1 60 ? 27.975 27.617 25.026 1.00 40.47 39 ARG B N 1
ATOM 2009 C CA . ARG B 1 60 ? 27.745 29.065 25.054 1.00 41.74 39 ARG B CA 1
ATOM 2010 C C . ARG B 1 60 ? 27.988 29.611 26.462 1.00 42.16 39 ARG B C 1
ATOM 2011 O O . ARG B 1 60 ? 27.114 29.536 27.335 1.00 42.05 39 ARG B O 1
ATOM 2019 N N . GLU B 1 61 ? 29.189 30.153 26.657 1.00 42.45 40 GLU B N 1
ATOM 2020 C CA . GLU B 1 61 ? 29.636 30.684 27.945 1.00 42.87 40 GLU B CA 1
ATOM 2021 C C . GLU B 1 61 ? 28.672 31.712 28.546 1.00 42.82 40 GLU B C 1
ATOM 2022 O O . GLU B 1 61 ? 28.433 31.722 29.750 1.00 42.78 40 GLU B O 1
ATOM 2028 N N . ASP B 1 62 ? 28.127 32.574 27.697 1.00 42.54 41 ASP B N 1
ATOM 2029 C CA . ASP B 1 62 ? 27.194 33.607 28.135 1.00 42.25 41 ASP B CA 1
ATOM 2030 C C . ASP B 1 62 ? 25.911 33.031 28.725 1.00 41.26 41 ASP B C 1
ATOM 2031 O O . ASP B 1 62 ? 25.428 33.510 29.745 1.00 40.95 41 ASP B O 1
ATOM 2036 N N . LYS B 1 63 ? 25.358 32.004 28.092 1.00 40.47 42 LYS B N 1
ATOM 2037 C CA . LYS B 1 63 ? 24.159 31.365 28.628 1.00 39.80 42 LYS B CA 1
ATOM 2038 C C . LYS B 1 63 ? 24.433 30.713 29.976 1.00 38.45 42 LYS B C 1
ATOM 2039 O O . LYS B 1 63 ? 23.603 30.795 30.882 1.00 38.07 42 LYS B O 1
ATOM 2045 N N . LEU B 1 64 ? 25.596 30.076 30.100 1.00 37.05 43 LEU B N 1
ATOM 2046 C CA . LEU B 1 64 ? 26.027 29.486 31.371 1.00 36.22 43 LEU B CA 1
ATOM 2047 C C . LEU B 1 64 ? 26.002 30.537 32.490 1.00 35.45 43 LEU B C 1
ATOM 2048 O O . LEU B 1 64 ? 25.505 30.273 33.588 1.00 34.78 43 LEU B O 1
ATOM 2053 N N . LYS B 1 65 ? 26.530 31.726 32.202 1.00 34.52 44 LYS B N 1
ATOM 2054 C CA . LYS B 1 65 ? 26.608 32.790 33.206 1.00 34.20 44 LYS B CA 1
ATOM 2055 C C . LYS B 1 65 ? 25.222 33.313 33.579 1.00 33.09 44 LYS B C 1
ATOM 2056 O O . LYS B 1 65 ? 24.971 33.626 34.727 1.00 32.61 44 LYS B O 1
ATOM 2062 N N . GLU B 1 66 ? 24.326 33.385 32.600 1.00 32.54 45 GLU B N 1
ATOM 2063 C CA . GLU B 1 66 ? 22.942 33.806 32.833 1.00 32.26 45 GLU B CA 1
ATOM 2064 C C . GLU B 1 66 ? 22.216 32.854 33.784 1.00 31.27 45 GLU B C 1
ATOM 2065 O O . GLU B 1 66 ? 21.545 33.291 34.716 1.00 30.99 45 GLU B O 1
ATOM 2071 N N . ILE B 1 67 ? 22.368 31.552 33.558 1.00 30.38 46 ILE B N 1
ATOM 2072 C CA . ILE B 1 67 ? 21.779 30.545 34.444 1.00 29.25 46 ILE B CA 1
ATOM 2073 C C . ILE B 1 67 ? 22.448 30.567 35.819 1.00 28.93 46 ILE B C 1
ATOM 2074 O O . ILE B 1 67 ? 21.771 30.514 36.841 1.00 28.27 46 ILE B O 1
ATOM 2079 N N . ALA B 1 68 ? 23.779 30.630 35.836 1.00 28.86 47 ALA B N 1
ATOM 2080 C CA . ALA B 1 68 ? 24.530 30.647 37.088 1.00 28.96 47 ALA B CA 1
ATOM 2081 C C . ALA B 1 68 ? 24.112 31.846 37.916 1.00 29.36 47 ALA B C 1
ATOM 2082 O O . ALA B 1 68 ? 23.905 31.734 39.123 1.00 29.31 47 ALA B O 1
ATOM 2084 N N . ALA B 1 69 ? 23.971 32.993 37.255 1.00 29.90 48 ALA B N 1
ATOM 2085 C CA . ALA B 1 69 ? 23.574 34.232 37.927 1.00 30.33 48 ALA B CA 1
ATOM 2086 C C . ALA B 1 69 ? 22.200 34.097 38.575 1.00 30.94 48 ALA B C 1
ATOM 2087 O O . ALA B 1 69 ? 21.985 34.604 39.665 1.00 31.04 48 ALA B O 1
ATOM 2089 N N . ASP B 1 70 ? 21.280 33.388 37.922 1.00 31.73 49 ASP B N 1
ATOM 2090 C CA . ASP B 1 70 ? 19.947 33.157 38.488 1.00 32.31 49 ASP B CA 1
ATOM 2091 C C . ASP B 1 7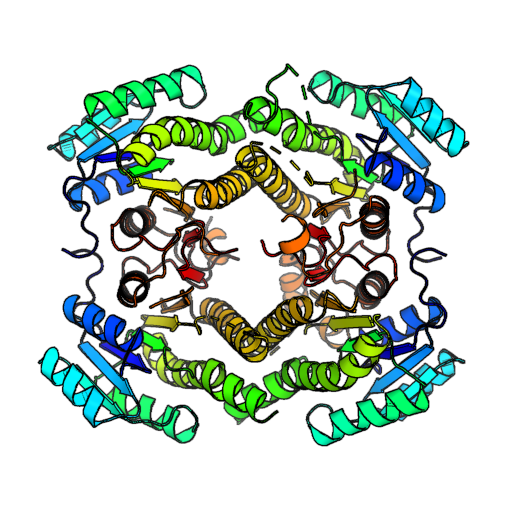0 ? 19.998 32.288 39.744 1.00 32.57 49 ASP B C 1
ATOM 2092 O O . ASP B 1 70 ? 19.276 32.551 40.702 1.00 32.73 49 ASP B O 1
ATOM 2097 N N . LEU B 1 71 ? 20.832 31.246 39.734 1.00 32.68 50 LEU B N 1
ATOM 2098 C CA . LEU B 1 71 ? 20.958 30.344 40.891 1.00 32.54 50 LEU B CA 1
ATOM 2099 C C . LEU B 1 71 ? 21.788 30.998 42.005 1.00 32.74 50 LEU B C 1
ATOM 2100 O O . LEU B 1 71 ? 21.509 30.820 43.192 1.00 32.90 50 LEU B O 1
ATOM 2105 N N . GLY B 1 72 ? 22.821 31.735 41.617 1.00 33.05 51 GLY B N 1
ATOM 2106 C CA . GLY B 1 72 ? 23.553 32.595 42.551 1.00 33.40 51 GLY B CA 1
ATOM 2107 C C . GLY B 1 72 ? 24.792 31.930 43.106 1.00 33.66 51 GLY B C 1
ATOM 2108 O O . GLY B 1 72 ? 25.866 31.997 42.504 1.00 34.09 51 GLY B O 1
ATOM 2109 N N . LYS B 1 73 ? 24.627 31.267 44.249 1.00 33.73 52 LYS B N 1
ATOM 2110 C CA . LYS B 1 73 ? 25.743 30.662 44.977 1.00 33.38 52 LYS B CA 1
ATOM 2111 C C . LYS B 1 73 ? 25.719 29.154 44.791 1.00 32.84 52 LYS B C 1
ATOM 2112 O O . LYS B 1 73 ? 24.677 28.574 44.495 1.00 33.18 52 LYS B O 1
ATOM 2114 N N . ASP B 1 74 ? 26.872 28.523 44.970 1.00 32.35 53 ASP B N 1
ATOM 2115 C CA . ASP B 1 74 ? 27.010 27.081 44.777 1.00 31.85 53 ASP B CA 1
ATOM 2116 C C . ASP B 1 74 ? 26.898 26.704 43.311 1.00 31.42 53 ASP B C 1
ATOM 2117 O O . ASP B 1 74 ? 26.374 25.615 42.993 1.00 31.26 53 ASP B O 1
ATOM 2119 N N . VAL B 1 75 ? 27.369 27.573 42.411 1.00 30.38 54 VAL B N 1
ATOM 2120 C CA . VAL B 1 75 ? 27.333 27.218 40.991 1.00 29.53 54 VAL B CA 1
ATOM 2121 C C . VAL B 1 75 ? 28.673 27.416 40.307 1.00 29.09 54 VAL B C 1
ATOM 2122 O O . VAL B 1 75 ? 29.298 28.460 40.454 1.00 29.44 54 VAL B O 1
ATOM 2126 N N . PHE B 1 76 ? 29.107 26.398 39.569 1.00 28.60 55 PHE B N 1
ATOM 2127 C CA . PHE B 1 76 ? 30.331 26.446 38.763 1.00 28.37 55 PHE B CA 1
ATOM 2128 C C . PHE B 1 76 ? 29.977 26.397 37.287 1.00 28.53 55 PHE B C 1
ATOM 2129 O O . PHE B 1 76 ? 28.977 25.783 36.896 1.00 27.79 55 PHE B O 1
ATOM 2137 N N . VAL B 1 77 ? 30.828 27.004 36.472 1.00 28.53 56 VAL B N 1
ATOM 2138 C CA . VAL B 1 77 ? 30.619 27.074 35.033 1.00 29.31 56 VAL B CA 1
ATOM 2139 C C . VAL B 1 77 ? 31.837 26.535 34.282 1.00 29.76 56 VAL B C 1
ATOM 2140 O O . VAL B 1 77 ? 32.962 26.931 34.547 1.00 29.86 56 VAL B O 1
ATOM 2144 N N . PHE B 1 78 ? 31.599 25.616 33.354 1.00 30.66 57 PHE B N 1
ATOM 2145 C CA . PHE B 1 78 ? 32.655 25.031 32.544 1.00 31.48 57 PHE B CA 1
ATOM 2146 C C . PHE B 1 78 ? 32.213 25.002 31.093 1.00 32.86 57 PHE B C 1
ATOM 2147 O O . PHE B 1 78 ? 31.082 24.594 30.792 1.00 32.71 57 PHE B O 1
ATOM 2155 N N . SER B 1 79 ? 33.098 25.437 30.195 1.00 34.47 58 SER B N 1
ATOM 2156 C CA . SER B 1 79 ? 32.876 25.301 28.756 1.00 35.78 58 SER B CA 1
ATOM 2157 C C . SER B 1 79 ? 33.819 24.270 28.158 1.00 36.55 58 SER B C 1
ATOM 2158 O O . SER B 1 79 ? 34.990 24.222 28.523 1.00 37.33 58 SER B O 1
ATOM 2161 N N . ALA B 1 80 ? 33.309 23.451 27.242 1.00 37.18 59 ALA B N 1
ATOM 2162 C CA . ALA B 1 80 ? 34.125 22.439 26.580 1.00 37.79 59 ALA B CA 1
ATOM 2163 C C . ALA B 1 80 ? 33.390 21.789 25.415 1.00 38.30 59 ALA B C 1
ATOM 2164 O O . ALA B 1 80 ? 32.185 21.535 25.497 1.00 38.64 59 ALA B O 1
ATOM 2166 N N . ASN B 1 81 ? 34.114 21.513 24.336 1.00 38.56 60 ASN B N 1
ATOM 2167 C CA . ASN B 1 81 ? 33.553 20.769 23.218 1.00 38.73 60 ASN B CA 1
ATOM 2168 C C . ASN B 1 81 ? 33.535 19.289 23.566 1.00 38.98 60 ASN B C 1
ATOM 2169 O O . ASN B 1 81 ? 34.583 18.689 23.762 1.00 39.23 60 ASN B O 1
ATOM 2171 N N . LEU B 1 82 ? 32.344 18.703 23.650 1.00 39.42 61 LEU B N 1
ATOM 2172 C CA . LEU B 1 82 ? 32.212 17.266 23.894 1.00 39.54 61 LEU B CA 1
ATOM 2173 C C . LEU B 1 82 ? 32.465 16.409 22.635 1.00 39.90 61 LEU B C 1
ATOM 2174 O O . LEU B 1 82 ? 32.270 15.191 22.645 1.00 39.92 61 LEU B O 1
ATOM 2179 N N . SER B 1 83 ? 32.931 17.053 21.569 1.00 40.48 62 SER B N 1
ATOM 2180 C CA . SER B 1 83 ? 33.239 16.385 20.303 1.00 40.76 62 SER B CA 1
ATOM 2181 C C . SER B 1 83 ? 34.712 15.943 20.233 1.00 40.39 62 SER B C 1
ATOM 2182 O O . SER B 1 83 ? 35.082 15.094 19.409 1.00 40.65 62 SER B O 1
ATOM 2185 N N . ASP B 1 84 ? 35.552 16.522 21.092 1.00 39.90 63 ASP B N 1
ATOM 2186 C CA . ASP B 1 84 ? 36.954 16.122 21.189 1.00 39.04 63 ASP B CA 1
ATOM 2187 C C . ASP B 1 84 ? 37.208 15.339 22.480 1.00 38.01 63 ASP B C 1
ATOM 2188 O O . ASP B 1 84 ? 36.898 15.813 23.572 1.00 37.78 63 ASP B O 1
ATOM 2193 N N . ARG B 1 85 ? 37.792 14.150 22.351 1.00 36.82 64 ARG B N 1
ATOM 2194 C CA . ARG B 1 85 ? 38.113 13.313 23.510 1.00 36.13 64 ARG B CA 1
ATOM 2195 C C . ARG B 1 85 ? 39.032 14.034 24.504 1.00 34.79 64 ARG B C 1
ATOM 2196 O O . ARG B 1 85 ? 38.730 14.102 25.687 1.00 34.02 64 ARG B O 1
ATOM 2204 N N . LYS B 1 86 ? 40.135 14.600 24.023 1.00 33.82 65 LYS B N 1
ATOM 2205 C CA . LYS B 1 86 ? 41.039 15.347 24.900 1.00 33.09 65 LYS B CA 1
ATOM 2206 C C . LYS B 1 86 ? 40.302 16.460 25.640 1.00 31.63 65 LYS B C 1
ATOM 2207 O O . LYS B 1 86 ? 40.580 16.735 26.801 1.00 31.18 65 LYS B O 1
ATOM 2213 N N . SER B 1 87 ? 39.345 17.082 24.963 1.00 30.72 66 SER B N 1
ATOM 2214 C CA . SER B 1 87 ? 38.542 18.139 25.555 1.00 29.80 66 SER B CA 1
ATOM 2215 C C . SER B 1 87 ? 37.605 17.586 26.643 1.00 28.61 66 SER B C 1
ATOM 2216 O O . SER B 1 87 ? 37.387 18.236 27.659 1.00 27.85 66 SER B O 1
ATOM 2219 N N . ILE B 1 88 ? 37.083 16.375 26.451 1.00 27.72 67 ILE B N 1
ATOM 2220 C CA . ILE B 1 88 ? 36.240 15.742 27.465 1.00 26.99 67 ILE B CA 1
ATOM 2221 C C . ILE B 1 88 ? 37.085 15.378 28.685 1.00 26.89 67 ILE B C 1
ATOM 2222 O O . ILE B 1 88 ? 36.657 15.572 29.817 1.00 26.46 67 ILE B O 1
ATOM 2227 N N . LYS B 1 89 ? 38.286 14.856 28.443 1.00 27.31 68 LYS B N 1
ATOM 2228 C CA . LYS B 1 89 ? 39.219 14.506 29.524 1.00 27.85 68 LYS B CA 1
ATOM 2229 C C . LYS B 1 89 ? 39.622 15.744 30.330 1.00 27.34 68 LYS B C 1
ATOM 2230 O O .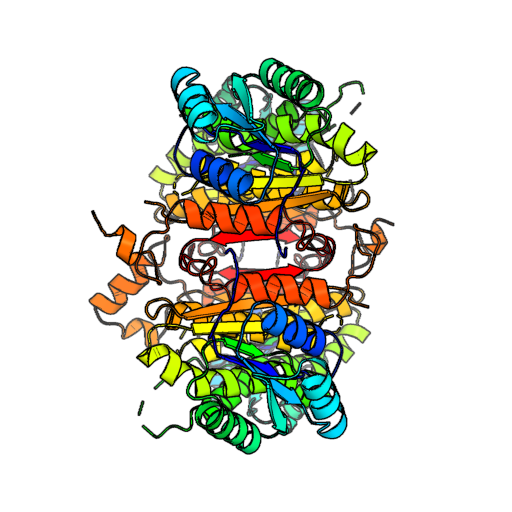 LYS B 1 89 ? 39.692 15.711 31.562 1.00 26.72 68 LYS B O 1
ATOM 2236 N N . GLN B 1 90 ? 39.863 16.840 29.628 1.00 27.25 69 GLN B N 1
ATOM 2237 C CA . GLN B 1 90 ? 40.205 18.100 30.281 1.00 27.46 69 GLN B CA 1
ATOM 2238 C C . GLN B 1 90 ? 39.040 18.594 31.148 1.00 26.99 69 GLN B C 1
ATOM 2239 O O . GLN B 1 90 ? 39.261 19.052 32.260 1.00 26.90 69 GLN B O 1
ATOM 2245 N N . LEU B 1 91 ? 37.805 18.475 30.650 1.00 26.22 70 LEU B N 1
ATOM 2246 C CA . LEU B 1 91 ? 36.630 18.900 31.417 1.00 25.93 70 LEU B CA 1
ATOM 2247 C C . LEU B 1 91 ? 36.552 18.104 32.717 1.00 25.86 70 LEU B C 1
ATOM 2248 O O . LEU B 1 91 ? 36.320 18.674 33.771 1.00 25.81 70 LEU B O 1
ATOM 2253 N N . ALA B 1 92 ? 36.748 16.790 32.628 1.00 26.01 71 ALA B N 1
ATOM 2254 C CA . ALA B 1 92 ? 36.727 15.915 33.810 1.00 26.39 71 ALA B CA 1
ATOM 2255 C C . ALA B 1 92 ? 37.815 16.345 34.805 1.00 26.71 71 ALA B C 1
ATOM 2256 O O . ALA B 1 92 ? 37.590 16.437 36.007 1.00 27.45 71 ALA B O 1
ATOM 2258 N N . GLU B 1 93 ? 39.004 16.573 34.276 1.00 27.35 72 GLU B N 1
ATOM 2259 C CA . GLU B 1 93 ? 40.139 17.062 35.061 1.00 27.71 72 GLU B CA 1
ATOM 2260 C C . GLU B 1 93 ? 39.794 18.372 35.774 1.00 27.32 72 GLU B C 1
ATOM 2261 O O . GLU B 1 93 ? 39.877 18.450 37.000 1.00 27.48 72 GLU B O 1
ATOM 2267 N N . VAL B 1 94 ? 39.369 19.383 35.020 1.00 27.11 73 VAL B N 1
ATOM 2268 C CA . VAL B 1 94 ? 39.123 20.700 35.612 1.00 27.09 73 VAL B CA 1
ATOM 2269 C C . VAL B 1 94 ? 37.955 20.682 36.604 1.00 27.15 73 VAL B C 1
ATOM 2270 O O . VAL B 1 94 ? 38.085 21.158 37.737 1.00 26.98 73 VAL B O 1
ATOM 2274 N N . ALA B 1 95 ? 36.824 20.111 36.193 1.00 26.90 74 ALA B N 1
ATOM 2275 C CA . ALA B 1 95 ? 35.631 20.109 37.034 1.00 27.01 74 ALA B CA 1
ATOM 2276 C C . ALA B 1 95 ? 35.867 19.369 38.352 1.00 27.25 74 ALA B C 1
ATOM 2277 O O . ALA B 1 95 ? 35.472 19.851 39.407 1.00 26.52 74 ALA B O 1
ATOM 2279 N N . GLU B 1 96 ? 36.536 18.222 38.291 1.00 28.24 75 GLU B N 1
ATOM 2280 C CA . GLU B 1 96 ? 36.845 17.452 39.503 1.00 29.50 75 GLU B CA 1
ATOM 2281 C C . GLU B 1 96 ? 37.725 18.243 40.480 1.00 29.51 75 GLU B C 1
ATOM 2282 O O . GLU B 1 96 ? 37.548 18.142 41.697 1.00 29.68 75 GLU B O 1
ATOM 2288 N N . ARG B 1 97 ? 38.640 19.052 39.950 1.00 29.77 76 ARG B N 1
ATOM 2289 C CA . ARG B 1 97 ? 39.504 19.870 40.793 1.00 30.06 76 ARG B CA 1
ATOM 2290 C C . ARG B 1 97 ? 38.743 21.035 41.428 1.00 29.86 76 ARG B C 1
ATOM 2291 O O . ARG B 1 97 ? 38.736 21.194 42.655 1.00 29.62 76 ARG B O 1
ATOM 2299 N N . GLU B 1 98 ? 38.105 21.851 40.594 1.00 29.70 77 GLU B N 1
ATOM 2300 C CA . GLU B 1 98 ? 37.479 23.087 41.067 1.00 29.58 77 GLU B CA 1
ATOM 2301 C C . GLU B 1 98 ? 36.312 22.810 42.018 1.00 29.34 77 GLU B C 1
ATOM 2302 O O . GLU B 1 98 ? 36.128 23.526 43.000 1.00 28.99 77 GLU B O 1
ATOM 2308 N N . MET B 1 99 ? 35.530 21.768 41.730 1.00 28.84 78 MET B N 1
ATOM 2309 C CA . MET B 1 99 ? 34.424 21.380 42.592 1.00 28.51 78 MET B CA 1
ATOM 2310 C C . MET B 1 99 ? 34.875 20.525 43.785 1.00 28.38 78 MET B C 1
ATOM 2311 O O . MET B 1 99 ? 34.089 20.289 44.693 1.00 27.91 78 MET B O 1
ATOM 2316 N N . GLU B 1 100 ? 36.129 20.062 43.771 1.00 28.48 79 GLU B N 1
ATOM 2317 C CA . GLU B 1 100 ? 36.719 19.259 44.859 1.00 28.67 79 GLU B CA 1
ATOM 2318 C C . GLU B 1 100 ? 35.999 17.925 45.069 1.00 28.01 79 GLU B C 1
ATOM 2319 O O . GLU B 1 100 ? 35.609 17.569 46.183 1.00 28.13 79 GLU B O 1
ATOM 2325 N N . GLY B 1 101 ? 35.834 17.189 43.975 1.00 27.42 80 GLY B N 1
ATOM 2326 C CA . GLY B 1 101 ? 35.170 15.896 43.990 1.00 26.34 80 GLY B CA 1
ATOM 2327 C C . GLY B 1 101 ? 33.786 16.037 43.390 1.00 26.17 80 GLY B C 1
ATOM 2328 O O . GLY B 1 101 ? 33.060 16.978 43.701 1.00 26.76 80 GLY B O 1
ATOM 2329 N N . ILE B 1 102 ? 33.420 15.109 42.513 1.00 25.13 81 ILE B N 1
ATOM 2330 C CA . ILE B 1 102 ? 32.082 15.107 41.930 1.00 23.93 81 ILE B CA 1
ATOM 2331 C C . ILE B 1 102 ? 31.389 13.816 42.302 1.00 22.89 81 ILE B C 1
ATOM 2332 O O . ILE B 1 102 ? 31.932 12.739 42.074 1.00 23.03 81 ILE B O 1
ATOM 2337 N N . ASP B 1 103 ? 30.203 13.930 42.898 1.00 21.92 82 ASP B N 1
ATOM 2338 C CA . ASP B 1 103 ? 29.409 12.763 43.314 1.00 21.14 82 ASP B CA 1
ATOM 2339 C C . ASP B 1 103 ? 28.385 12.304 42.263 1.00 19.80 82 ASP B C 1
ATOM 2340 O O . ASP B 1 103 ? 28.102 11.121 42.160 1.00 19.35 82 ASP B O 1
ATOM 2345 N N . ILE B 1 104 ? 27.809 13.263 41.535 1.00 18.56 83 ILE B N 1
ATOM 2346 C CA . ILE B 1 104 ? 26.732 13.013 40.582 1.00 17.90 83 ILE B CA 1
ATOM 2347 C C . ILE B 1 104 ? 27.114 13.535 39.208 1.00 17.26 83 ILE B C 1
ATOM 2348 O O . ILE B 1 104 ? 27.432 14.727 39.055 1.00 16.59 83 ILE B O 1
ATOM 2353 N N . LEU B 1 105 ? 27.075 12.653 38.215 1.00 16.27 84 LEU B N 1
ATOM 2354 C CA . LEU B 1 105 ? 27.295 13.047 36.820 1.00 16.41 84 LEU B CA 1
ATOM 2355 C C . LEU B 1 105 ? 25.984 12.877 36.077 1.00 16.62 84 LEU B C 1
ATOM 2356 O O . LEU B 1 105 ? 25.386 11.785 36.112 1.00 16.15 84 LEU B O 1
ATOM 2361 N N . VAL B 1 106 ? 25.500 13.959 35.464 1.00 16.16 85 VAL B N 1
ATOM 2362 C CA . VAL B 1 106 ? 24.371 13.872 34.559 1.00 16.81 85 VAL B CA 1
ATOM 2363 C C . VAL B 1 106 ? 24.870 14.080 33.124 1.00 17.84 85 VAL B C 1
ATOM 2364 O O . VAL B 1 106 ? 25.317 15.176 32.782 1.00 17.79 85 VAL B O 1
ATOM 2368 N N . ASN B 1 107 ? 24.835 13.010 32.329 1.00 18.24 86 ASN B N 1
ATOM 2369 C CA . ASN B 1 107 ? 25.208 13.043 30.918 1.00 20.49 86 ASN B CA 1
ATOM 2370 C C . ASN B 1 107 ? 23.968 13.378 30.095 1.00 22.33 86 ASN B C 1
ATOM 2371 O O . ASN B 1 107 ? 23.013 12.604 30.010 1.00 21.78 86 ASN B O 1
ATOM 2376 N N . ASN B 1 108 ? 23.960 14.575 29.553 1.00 25.43 87 ASN B N 1
ATOM 2377 C CA . ASN B 1 108 ? 22.768 15.129 28.942 1.00 27.85 87 ASN B CA 1
ATOM 2378 C C . ASN B 1 108 ? 23.093 15.700 27.575 1.00 30.12 87 ASN B C 1
ATOM 2379 O O . ASN B 1 108 ? 22.320 15.529 26.647 1.00 32.23 87 ASN B O 1
ATOM 2384 N N . ALA B 1 109 ? 24.243 16.341 27.435 1.00 32.37 88 ALA B N 1
ATOM 2385 C CA . ALA B 1 109 ? 24.676 16.872 26.143 1.00 34.59 88 ALA B CA 1
ATOM 2386 C C . ALA B 1 109 ? 24.240 15.970 24.966 1.00 36.01 88 ALA B C 1
ATOM 2387 O O . ALA B 1 109 ? 24.519 14.774 24.957 1.00 37.07 88 ALA B O 1
ATOM 2389 N N . GLY B 1 110 ? 23.502 16.550 24.021 1.00 37.81 89 GLY B N 1
ATOM 2390 C CA . GLY B 1 110 ? 23.146 15.890 22.747 1.00 38.38 89 GLY B CA 1
ATOM 2391 C C . GLY B 1 110 ? 23.609 16.716 21.548 1.00 39.12 89 GLY B C 1
ATOM 2392 O O . GLY B 1 110 ? 22.830 17.033 20.623 1.00 40.33 89 GLY B O 1
ATOM 2393 N N . VAL B 1 118 ? 23.975 24.282 6.084 1.00 25.01 97 VAL B N 1
ATOM 2394 C CA . VAL B 1 118 ? 23.558 23.313 7.092 1.00 25.75 97 VAL B CA 1
ATOM 2395 C C . VAL B 1 118 ? 24.506 22.114 7.124 1.00 25.60 97 VAL B C 1
ATOM 2396 O O . VAL B 1 118 ? 24.806 21.526 6.079 1.00 25.08 97 VAL B O 1
ATOM 2400 N N . ARG B 1 119 ? 24.961 21.753 8.318 1.00 25.85 98 ARG B N 1
ATOM 2401 C CA . ARG B 1 119 ? 25.764 20.562 8.521 1.00 26.71 98 ARG B CA 1
ATOM 2402 C C . ARG B 1 119 ? 24.825 19.366 8.554 1.00 26.94 98 ARG B C 1
ATOM 2403 O O . ARG B 1 119 ? 23.779 19.424 9.199 1.00 26.72 98 ARG B O 1
ATOM 2411 N N . MET B 1 120 ? 25.175 18.289 7.853 1.00 26.87 99 MET B N 1
ATOM 2412 C CA . MET B 1 120 ? 24.382 17.066 7.927 1.00 27.39 99 MET B CA 1
ATOM 2413 C C . MET B 1 120 ? 24.755 16.384 9.232 1.00 27.61 99 MET B C 1
ATOM 2414 O O . MET B 1 120 ? 25.884 15.961 9.435 1.00 27.74 99 MET B O 1
ATOM 2419 N N . GLN B 1 121 ? 23.826 16.328 10.155 1.00 28.30 100 GLN B N 1
ATOM 2420 C CA . GLN B 1 121 ? 24.177 15.820 11.471 1.00 29.08 100 GLN B CA 1
ATOM 2421 C C . GLN B 1 121 ? 23.536 14.476 11.697 1.00 29.04 100 GLN B C 1
ATOM 2422 O O . GLN B 1 121 ? 24.180 13.551 12.147 1.00 28.58 100 GLN B O 1
ATOM 2428 N N . ASP B 1 122 ? 22.284 14.346 11.304 1.00 29.78 101 ASP B N 1
ATOM 2429 C CA . ASP B 1 122 ? 21.493 13.186 11.684 1.00 30.81 101 ASP B CA 1
ATOM 2430 C C . ASP B 1 122 ? 21.830 11.950 10.910 1.00 30.16 101 ASP B C 1
ATOM 2431 O O . ASP B 1 122 ? 21.637 10.847 11.423 1.00 30.23 101 ASP B O 1
ATOM 2436 N N . GLN B 1 123 ? 22.312 12.142 9.680 1.00 28.99 102 GLN B N 1
ATOM 2437 C CA . GLN B 1 123 ? 22.622 11.035 8.798 1.00 28.88 102 GLN B CA 1
ATOM 2438 C C . GLN B 1 123 ? 24.081 10.788 8.810 1.00 27.40 102 GLN B C 1
ATOM 2439 O O . GLN B 1 123 ? 24.593 10.079 7.955 1.00 27.83 102 GLN B O 1
ATOM 2445 N N . ASP B 1 124 ? 24.755 11.422 9.753 1.00 25.63 103 ASP B N 1
ATOM 2446 C CA . ASP B 1 124 ? 26.144 11.181 9.973 1.00 24.48 103 ASP B CA 1
ATOM 2447 C C . ASP B 1 124 ? 26.253 10.237 11.182 1.00 22.94 103 ASP B C 1
ATOM 2448 O O . ASP B 1 124 ? 26.343 10.669 12.326 1.00 21.41 103 ASP B O 1
ATOM 2453 N N . TRP B 1 125 ? 26.226 8.949 10.881 1.00 21.57 104 TRP B N 1
ATOM 2454 C CA . TRP B 1 125 ? 26.323 7.893 11.882 1.00 21.54 104 TRP B CA 1
ATOM 2455 C C . TRP B 1 125 ? 27.487 8.130 12.817 1.00 21.16 104 TRP B C 1
ATOM 2456 O O . TRP B 1 125 ? 27.311 8.127 14.027 1.00 20.24 104 TRP B O 1
ATOM 2467 N N . ASP B 1 126 ? 28.676 8.355 12.262 1.00 21.34 105 ASP B N 1
ATOM 2468 C CA . ASP B 1 126 ? 29.864 8.603 13.093 1.00 21.70 105 ASP B CA 1
ATOM 2469 C C . ASP B 1 126 ? 29.648 9.752 14.060 1.00 21.69 105 ASP B C 1
ATOM 2470 O O . ASP B 1 126 ? 30.063 9.673 15.211 1.00 21.85 105 ASP B O 1
ATOM 2475 N N . ASP B 1 127 ? 28.998 10.817 13.608 1.00 21.73 106 ASP B N 1
ATOM 2476 C CA . ASP B 1 127 ? 28.823 11.971 14.471 1.00 21.86 106 ASP B CA 1
ATOM 2477 C C . ASP B 1 127 ? 27.780 11.712 15.561 1.00 20.98 106 ASP B C 1
ATOM 2478 O O . ASP B 1 127 ? 27.965 12.106 16.703 1.00 20.68 106 ASP B O 1
ATOM 2483 N N . VAL B 1 128 ? 26.687 11.061 15.203 1.00 20.43 107 VAL B N 1
ATOM 2484 C CA . VAL B 1 128 ? 25.626 10.780 16.166 1.00 20.58 107 VAL B CA 1
ATOM 2485 C C . VAL B 1 128 ? 26.167 9.858 17.255 1.00 20.73 107 VAL B C 1
ATOM 2486 O O . VAL B 1 128 ? 25.893 10.060 18.434 1.00 20.53 107 VAL B O 1
ATOM 2490 N N . LEU B 1 129 ? 26.955 8.863 16.850 1.00 20.53 108 LEU B N 1
ATOM 2491 C CA . LEU B 1 129 ? 27.561 7.949 17.801 1.00 21.25 108 LEU B CA 1
ATOM 2492 C C . LEU B 1 129 ? 28.564 8.689 18.695 1.00 20.88 108 LEU B C 1
ATOM 2493 O O . LEU B 1 129 ? 28.569 8.506 19.921 1.00 20.31 108 LEU B O 1
ATOM 2498 N N . ALA B 1 130 ? 29.386 9.551 18.096 1.00 20.33 109 ALA B N 1
ATOM 2499 C CA . ALA B 1 130 ? 30.397 10.289 18.871 1.00 20.58 109 ALA B CA 1
ATOM 2500 C C . ALA B 1 130 ? 29.769 11.165 19.973 1.00 20.52 109 ALA B C 1
ATOM 2501 O O . ALA B 1 130 ? 30.224 11.161 21.124 1.00 20.18 109 ALA B O 1
ATOM 2503 N N . VAL B 1 131 ? 28.722 11.905 19.621 1.00 21.10 110 VAL B N 1
ATOM 2504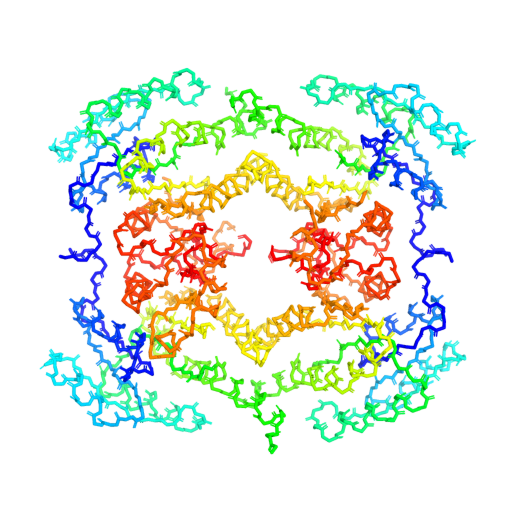 C CA . VAL B 1 131 ? 28.172 12.889 20.534 1.00 21.67 110 VAL B CA 1
ATOM 2505 C C . VAL B 1 131 ? 27.161 12.288 21.501 1.00 21.50 110 VAL B C 1
ATOM 2506 O O . VAL B 1 131 ? 27.080 12.739 22.622 1.00 21.01 110 VAL B O 1
ATOM 2510 N N . ASN B 1 132 ? 26.419 11.269 21.065 1.00 21.18 111 ASN B N 1
ATOM 2511 C CA . ASN B 1 132 ? 25.317 10.740 21.844 1.00 21.65 111 ASN B CA 1
ATOM 2512 C C . ASN B 1 132 ? 25.669 9.477 22.625 1.00 21.13 111 ASN B C 1
ATOM 2513 O O . ASN B 1 132 ? 24.891 9.072 23.465 1.00 21.89 111 ASN B O 1
ATOM 2518 N N . LEU B 1 133 ? 26.807 8.850 22.339 1.00 20.04 112 LEU B N 1
ATOM 2519 C CA . LEU B 1 133 ? 27.223 7.624 23.051 1.00 19.51 112 LEU B CA 1
ATOM 2520 C C . LEU B 1 133 ? 28.646 7.752 23.580 1.00 19.01 112 LEU B C 1
ATOM 2521 O O . LEU B 1 133 ? 28.892 7.666 24.779 1.00 18.37 112 LEU B O 1
ATOM 2526 N N . THR B 1 134 ? 29.588 7.950 22.678 1.00 18.79 113 THR B N 1
ATOM 2527 C CA . THR B 1 134 ? 30.996 7.939 23.074 1.00 19.10 113 THR B CA 1
ATOM 2528 C C . THR B 1 134 ? 31.322 9.063 24.061 1.00 19.56 113 THR B C 1
ATOM 2529 O O . THR B 1 134 ? 32.108 8.849 24.990 1.00 19.68 113 THR B O 1
ATOM 2533 N N . ALA B 1 135 ? 30.706 10.234 23.886 1.00 19.12 114 ALA B N 1
ATOM 2534 C CA . ALA B 1 135 ? 31.008 11.356 24.765 1.00 19.61 114 ALA B CA 1
ATOM 2535 C C . ALA B 1 135 ? 30.651 11.018 26.207 1.00 19.59 114 ALA B C 1
ATOM 2536 O O . ALA B 1 135 ? 31.479 11.211 27.093 1.00 19.61 114 ALA B O 1
ATOM 2538 N N . ALA B 1 136 ? 29.441 10.506 26.419 1.00 19.66 115 ALA B N 1
ATOM 2539 C CA . ALA B 1 136 ? 28.980 10.119 27.753 1.00 20.37 115 ALA B CA 1
ATOM 2540 C C . ALA B 1 136 ? 29.862 9.005 28.348 1.00 20.80 115 ALA B C 1
ATOM 2541 O O . ALA B 1 136 ? 30.201 9.037 29.524 1.00 20.62 115 ALA B O 1
ATOM 2543 N N . SER B 1 137 ? 30.272 8.044 27.530 1.00 21.04 116 SER B N 1
ATOM 2544 C CA . SER B 1 137 ? 31.095 6.958 28.034 1.00 21.97 116 SER B CA 1
ATOM 2545 C C . SER B 1 137 ? 32.514 7.420 28.402 1.00 21.74 116 SER B C 1
ATOM 2546 O O . SER B 1 137 ? 33.049 6.991 29.415 1.00 22.82 116 SER B O 1
ATOM 2549 N N . THR B 1 138 ? 33.098 8.311 27.609 1.00 21.09 117 THR B N 1
ATOM 2550 C CA . THR B 1 138 ? 34.393 8.921 27.926 1.00 20.74 117 THR B CA 1
ATOM 2551 C C . THR B 1 138 ? 34.359 9.725 29.225 1.00 20.88 117 THR B C 1
ATOM 2552 O O . THR B 1 138 ? 35.221 9.534 30.097 1.00 20.80 117 THR B O 1
ATOM 2556 N N . LEU B 1 139 ? 33.362 10.599 29.379 1.00 20.19 118 LEU B N 1
ATOM 2557 C CA . LEU B 1 139 ? 33.273 11.431 30.579 1.00 20.06 118 LEU B CA 1
ATOM 2558 C C . LEU B 1 139 ? 32.984 10.589 31.832 1.00 20.30 118 LEU B C 1
ATOM 2559 O O . LEU B 1 139 ? 33.591 10.790 32.903 1.00 19.41 118 LEU B O 1
ATOM 2564 N N . THR B 1 140 ? 32.046 9.660 31.704 1.00 19.89 119 THR B N 1
ATOM 2565 C CA . THR B 1 140 ? 31.745 8.736 32.776 1.00 20.06 119 THR B CA 1
ATOM 2566 C C . THR B 1 140 ? 33.005 8.024 33.267 1.00 21.69 119 THR B C 1
ATOM 2567 O O . THR B 1 140 ? 33.264 7.962 34.484 1.00 21.64 119 THR B O 1
ATOM 2571 N N . ARG B 1 141 ? 33.807 7.527 32.330 1.00 23.06 120 ARG B N 1
ATOM 2572 C CA . ARG B 1 141 ? 34.976 6.738 32.685 1.00 24.91 120 ARG B CA 1
ATOM 2573 C C . ARG B 1 141 ? 36.111 7.567 33.284 1.00 25.66 120 ARG B C 1
ATOM 2574 O O . ARG B 1 141 ? 36.894 7.051 34.066 1.00 25.82 120 ARG B O 1
ATOM 2582 N N . GLU B 1 142 ? 36.186 8.844 32.940 1.00 26.36 121 GLU B N 1
ATOM 2583 C CA . GLU B 1 142 ? 37.110 9.736 33.625 1.00 27.11 121 GLU B CA 1
ATOM 2584 C C . GLU B 1 142 ? 36.700 10.004 35.068 1.00 26.98 121 GLU B C 1
ATOM 2585 O O . GLU B 1 142 ? 37.559 10.243 35.898 1.00 28.33 121 GLU B O 1
ATOM 2591 N N . LEU B 1 143 ? 35.411 9.947 35.377 1.00 26.33 122 LEU B N 1
ATOM 2592 C CA . LEU B 1 143 ? 34.921 10.422 36.672 1.00 25.87 122 LEU B CA 1
ATOM 2593 C C . LEU B 1 143 ? 34.542 9.351 37.695 1.00 25.89 122 LEU B C 1
ATOM 2594 O O . LEU B 1 143 ? 34.456 9.678 38.874 1.00 26.06 122 LEU B O 1
ATOM 2599 N N . ILE B 1 144 ? 34.292 8.104 37.268 1.00 25.66 123 ILE B N 1
ATOM 2600 C CA . ILE B 1 144 ? 33.956 7.033 38.220 1.00 25.77 123 ILE B CA 1
ATOM 2601 C C . ILE B 1 144 ? 35.159 6.643 39.089 1.00 25.71 123 ILE B C 1
ATOM 2602 O O . ILE B 1 144 ? 34.992 6.127 40.176 1.00 23.82 123 ILE B O 1
ATOM 2607 N N . HIS B 1 145 ? 36.360 6.899 38.585 1.00 25.96 124 HIS B N 1
ATOM 2608 C CA . HIS B 1 145 ? 37.585 6.633 39.311 1.00 26.76 124 HIS B CA 1
ATOM 2609 C C . HIS B 1 145 ? 37.516 7.095 40.767 1.00 25.77 124 HIS B C 1
ATOM 2610 O O . HIS B 1 145 ? 37.654 6.297 41.690 1.00 25.16 124 HIS B O 1
ATOM 2617 N N . SER B 1 146 ? 37.271 8.384 40.949 1.00 24.99 125 SER B N 1
ATOM 2618 C CA . SER B 1 146 ? 37.175 8.969 42.273 1.00 25.17 125 SER B CA 1
ATOM 2619 C C . SER B 1 146 ? 35.924 8.545 43.034 1.00 24.45 125 SER B C 1
ATOM 2620 O O . SER B 1 146 ? 35.978 8.352 44.260 1.00 24.12 125 SER B O 1
ATOM 2623 N N . MET B 1 147 ? 34.814 8.359 42.319 1.00 23.74 126 MET B N 1
ATOM 2624 C CA . MET B 1 147 ? 33.593 7.812 42.932 1.00 23.18 126 MET B CA 1
ATOM 2625 C C . MET B 1 147 ? 33.852 6.431 43.515 1.00 23.13 126 MET B C 1
ATOM 2626 O O . MET B 1 147 ? 33.339 6.114 44.585 1.00 21.63 126 MET B O 1
ATOM 2631 N N . MET B 1 148 ? 34.619 5.610 42.792 1.00 23.20 127 MET B N 1
ATOM 2632 C CA . MET B 1 148 ? 34.922 4.246 43.235 1.00 24.48 127 MET B CA 1
ATOM 2633 C C . MET B 1 148 ? 35.761 4.290 44.511 1.00 24.57 127 MET B C 1
ATOM 2634 O O . MET B 1 148 ? 35.513 3.536 45.458 1.00 23.74 127 MET B O 1
ATOM 2639 N N . ARG B 1 149 ? 36.733 5.204 44.535 1.00 24.59 128 ARG B N 1
ATOM 2640 C CA . ARG B 1 149 ? 37.591 5.398 45.694 1.00 25.15 128 ARG B CA 1
ATOM 2641 C C . ARG B 1 149 ? 36.744 5.816 46.901 1.00 24.35 128 ARG B C 1
ATOM 2642 O O . ARG B 1 149 ? 36.898 5.279 47.977 1.00 23.59 128 ARG B O 1
ATOM 2650 N N . ARG B 1 150 ? 35.804 6.737 46.697 1.00 23.84 129 ARG B N 1
ATOM 2651 C CA . ARG B 1 150 ? 34.916 7.181 47.772 1.00 23.53 129 ARG B CA 1
ATOM 2652 C C . ARG B 1 150 ? 33.778 6.192 48.100 1.00 22.73 129 ARG B C 1
ATOM 2653 O O . ARG B 1 150 ? 33.085 6.352 49.106 1.00 22.79 129 ARG B O 1
ATOM 2661 N N . ARG B 1 151 ? 33.622 5.161 47.277 1.00 21.93 130 ARG B N 1
ATOM 2662 C CA . ARG B 1 151 ? 32.503 4.223 47.346 1.00 22.37 130 ARG B CA 1
ATOM 2663 C C . ARG B 1 151 ? 31.163 4.945 47.411 1.00 21.73 130 ARG B C 1
ATOM 2664 O O . ARG B 1 151 ? 30.328 4.674 48.274 1.00 21.02 130 ARG B O 1
ATOM 2672 N N . TYR B 1 152 ? 30.961 5.871 46.483 1.00 20.83 131 TYR B N 1
ATOM 2673 C CA . TYR B 1 152 ? 29.698 6.580 46.420 1.00 21.11 131 TYR B CA 1
ATOM 2674 C C . TYR B 1 152 ? 29.630 7.384 45.128 1.00 19.44 131 TYR B C 1
ATOM 2675 O O . TYR B 1 152 ? 30.569 8.052 44.773 1.00 18.19 131 TYR B O 1
ATOM 2684 N N . GLY B 1 153 ? 28.519 7.268 44.407 1.00 17.94 132 GLY B N 1
ATOM 2685 C CA . GLY B 1 153 ? 28.253 8.149 43.314 1.00 17.26 132 GLY B CA 1
ATOM 2686 C C . GLY B 1 153 ? 26.976 7.848 42.557 1.00 16.76 132 GLY B C 1
ATOM 2687 O O . GLY B 1 153 ? 26.277 6.899 42.843 1.00 16.06 132 GLY B O 1
ATOM 2688 N N . ARG B 1 154 ? 26.701 8.688 41.576 1.00 16.50 133 ARG B N 1
ATOM 2689 C CA . ARG B 1 154 ? 25.534 8.538 40.741 1.00 16.53 133 ARG B CA 1
ATOM 2690 C C . ARG B 1 154 ? 25.863 8.957 39.318 1.00 16.60 133 ARG B C 1
ATOM 2691 O O . ARG B 1 154 ? 26.322 10.105 39.095 1.00 17.25 133 ARG B O 1
ATOM 2699 N N . ILE B 1 155 ? 25.616 8.056 38.368 1.00 15.72 134 ILE B N 1
ATOM 2700 C CA . ILE B 1 155 ? 25.692 8.372 36.947 1.00 15.56 134 ILE B CA 1
ATOM 2701 C C . ILE B 1 155 ? 24.261 8.303 36.386 1.00 16.37 134 ILE B C 1
ATOM 2702 O O . ILE B 1 155 ? 23.586 7.272 36.489 1.00 15.98 134 ILE B O 1
ATOM 2707 N N . ILE B 1 156 ? 23.810 9.404 35.794 1.00 16.51 135 ILE B N 1
ATOM 2708 C CA . ILE B 1 156 ? 22.506 9.469 35.171 1.00 17.23 135 ILE B CA 1
ATOM 2709 C C . ILE B 1 156 ? 22.698 9.941 33.720 1.00 17.71 135 ILE B C 1
ATOM 2710 O O . ILE B 1 156 ? 23.256 11.017 33.473 1.00 18.00 135 ILE B O 1
ATOM 2715 N N . ASN B 1 157 ? 22.248 9.120 32.784 1.00 17.38 136 ASN B N 1
ATOM 2716 C CA . ASN B 1 157 ? 22.362 9.410 31.370 1.00 18.02 136 ASN B CA 1
ATOM 2717 C C . ASN B 1 157 ? 20.984 9.757 30.831 1.00 18.34 136 ASN B C 1
ATOM 2718 O O . ASN B 1 157 ? 20.058 8.968 30.977 1.00 18.12 136 ASN B O 1
ATOM 2723 N N . ILE B 1 158 ? 20.852 10.953 30.262 1.00 18.28 137 ILE B N 1
ATOM 2724 C CA . ILE B 1 158 ? 19.626 11.388 29.646 1.00 18.67 137 ILE B CA 1
ATOM 2725 C C . ILE B 1 158 ? 19.760 11.073 28.157 1.00 19.13 137 ILE B C 1
ATOM 2726 O O . ILE B 1 158 ? 20.631 11.608 27.501 1.00 18.01 137 ILE B O 1
ATOM 2731 N N . THR B 1 159 ? 18.916 10.199 27.628 1.00 19.78 138 THR B N 1
ATOM 2732 C CA . THR B 1 159 ? 19.038 9.805 26.247 1.00 21.45 138 THR B CA 1
ATOM 2733 C C . THR B 1 159 ? 18.393 10.869 25.346 1.00 23.29 138 THR B C 1
ATOM 2734 O O . THR B 1 159 ? 17.688 11.778 25.827 1.00 22.97 138 THR B O 1
ATOM 2738 N N . SER B 1 160 ? 18.654 10.785 24.048 1.00 25.01 139 SER B N 1
ATOM 2739 C CA . SER B 1 160 ? 17.967 11.679 23.114 1.00 27.24 139 SER B CA 1
ATOM 2740 C C . SER B 1 160 ? 16.456 11.446 23.176 1.00 28.65 139 SER B C 1
ATOM 2741 O O . SER B 1 160 ? 15.985 10.330 23.470 1.00 29.05 139 SER B O 1
ATOM 2744 N N . ILE B 1 161 ? 15.710 12.517 22.941 1.00 30.50 140 ILE B N 1
ATOM 2745 C CA . ILE B 1 161 ? 14.247 12.508 22.977 1.00 32.32 140 ILE B CA 1
ATOM 2746 C C . ILE B 1 161 ? 13.674 11.466 22.020 1.00 32.74 140 ILE B C 1
ATOM 2747 O O . ILE B 1 161 ? 14.106 11.401 20.874 1.00 34.03 140 ILE B O 1
ATOM 2752 N N . GLY B 1 169 ? 17.744 9.346 9.836 1.00 30.22 148 GLY B N 1
ATOM 2753 C CA . GLY B 1 169 ? 18.110 10.113 11.013 1.00 30.14 148 GLY B CA 1
ATOM 2754 C C . GLY B 1 169 ? 17.705 9.374 12.271 1.00 30.28 148 GLY B C 1
ATOM 2755 O O . GLY B 1 169 ? 18.523 9.133 13.160 1.00 29.76 148 GLY B O 1
ATOM 2756 N N . GLN B 1 170 ? 16.444 8.975 12.330 1.00 30.46 149 GLN B N 1
ATOM 2757 C CA . GLN B 1 170 ? 15.906 8.370 13.546 1.00 30.98 149 GLN B CA 1
ATOM 2758 C C . GLN B 1 170 ? 16.563 7.040 13.887 1.00 29.41 149 GLN B C 1
ATOM 2759 O O . GLN B 1 170 ? 16.752 6.724 15.063 1.00 29.17 149 GLN B O 1
ATOM 2765 N N . THR B 1 171 ? 16.917 6.271 12.862 1.00 27.57 150 THR B N 1
ATOM 2766 C CA . THR B 1 171 ? 17.624 5.017 13.066 1.00 26.40 150 THR B CA 1
ATOM 2767 C C . THR B 1 171 ? 18.990 5.206 13.742 1.00 24.68 150 THR B C 1
ATOM 2768 O O . THR B 1 171 ? 19.337 4.433 14.639 1.00 23.92 150 THR B O 1
ATOM 2772 N N . ASN B 1 172 ? 19.727 6.248 13.372 1.00 22.82 151 ASN B N 1
ATOM 2773 C CA . ASN B 1 172 ? 21.027 6.518 14.015 1.00 22.05 151 ASN B CA 1
ATOM 2774 C C . ASN B 1 172 ? 20.878 6.846 15.502 1.00 20.84 151 ASN B C 1
ATOM 2775 O O . ASN B 1 172 ? 21.632 6.363 16.330 1.00 19.32 151 ASN B O 1
ATOM 2780 N N . TYR B 1 173 ? 19.896 7.676 15.820 1.00 20.07 152 TYR B N 1
ATOM 2781 C CA . TYR B 1 173 ? 19.636 8.052 17.199 1.00 20.54 152 TYR B CA 1
ATOM 2782 C C . TYR B 1 173 ? 19.194 6.876 18.054 1.00 19.67 152 TYR B C 1
ATOM 2783 O O . TYR B 1 173 ? 19.646 6.732 19.172 1.00 20.05 152 TYR B O 1
ATOM 2792 N N . CYS B 1 174 ? 18.315 6.044 17.523 1.00 19.58 153 CYS B N 1
ATOM 2793 C CA . CYS B 1 174 ? 17.883 4.854 18.231 1.00 20.27 153 CYS B CA 1
ATOM 2794 C C . CYS B 1 174 ? 19.065 3.967 18.570 1.00 19.23 153 CYS B C 1
ATOM 2795 O O . CYS B 1 174 ? 19.112 3.372 19.650 1.00 19.21 153 CYS B O 1
ATOM 2798 N N . ALA B 1 175 ? 19.999 3.857 17.626 1.00 17.81 154 ALA B N 1
ATOM 2799 C CA . ALA B 1 175 ? 21.147 2.988 17.786 1.00 17.59 154 ALA B CA 1
ATOM 2800 C C . ALA B 1 175 ? 22.036 3.523 18.893 1.00 16.97 154 ALA B C 1
ATOM 2801 O O . ALA B 1 175 ? 22.433 2.771 19.783 1.00 17.30 154 ALA B O 1
ATOM 2803 N N . ALA B 1 176 ? 22.348 4.822 18.844 1.00 17.00 155 ALA B N 1
ATOM 2804 C CA . ALA B 1 176 ? 23.146 5.458 19.904 1.00 17.28 155 ALA B CA 1
ATOM 2805 C C . ALA B 1 176 ? 22.455 5.364 21.265 1.00 17.10 155 ALA B C 1
ATOM 2806 O O . ALA B 1 176 ? 23.107 5.090 22.270 1.00 17.62 155 ALA B O 1
ATOM 2808 N N . LYS B 1 177 ? 21.151 5.578 21.301 1.00 17.42 156 LYS B N 1
ATOM 2809 C CA . LYS B 1 177 ? 20.392 5.455 22.559 1.00 17.43 156 LYS B CA 1
ATOM 2810 C C . LYS B 1 177 ? 20.460 4.039 23.142 1.00 17.42 156 LYS B C 1
ATOM 2811 O O . LYS B 1 177 ? 20.758 3.866 24.329 1.00 17.54 156 LYS B O 1
ATOM 2817 N N . ALA B 1 178 ? 20.202 3.029 22.310 1.00 16.88 157 ALA B N 1
ATOM 2818 C CA . ALA B 1 178 ? 20.247 1.653 22.771 1.00 16.50 157 ALA B CA 1
ATOM 2819 C C . ALA B 1 178 ? 21.672 1.287 23.234 1.00 16.54 157 ALA B C 1
ATOM 2820 O O . ALA B 1 178 ? 21.852 0.631 24.257 1.00 16.87 157 ALA B O 1
ATOM 2822 N N . GLY B 1 179 ? 22.672 1.785 22.523 1.00 16.71 158 GLY B N 1
ATOM 2823 C CA . GLY B 1 179 ? 24.074 1.602 22.895 1.00 16.66 158 GLY B CA 1
ATOM 2824 C C . GLY B 1 179 ? 24.380 2.210 24.247 1.00 16.61 158 GLY B C 1
ATOM 2825 O O . GLY B 1 179 ? 25.077 1.620 25.047 1.00 15.99 158 GLY B O 1
ATOM 2826 N N . LEU B 1 180 ? 23.829 3.388 24.509 1.00 17.42 159 LEU B N 1
ATOM 2827 C CA . LEU B 1 180 ? 24.000 4.063 25.813 1.00 17.78 159 LEU B CA 1
ATOM 2828 C C . LEU B 1 180 ? 23.352 3.291 26.968 1.00 17.41 159 LEU B C 1
ATOM 2829 O O . LEU B 1 180 ? 23.889 3.209 28.057 1.00 17.36 159 LEU B O 1
ATOM 2834 N N . ILE B 1 181 ? 22.166 2.769 26.730 1.00 18.50 160 ILE B N 1
ATOM 2835 C CA . ILE B 1 181 ? 21.451 2.000 27.746 1.00 18.18 160 ILE B CA 1
ATOM 2836 C C . ILE B 1 181 ? 22.241 0.722 28.013 1.00 18.16 160 ILE B C 1
ATOM 2837 O O . ILE B 1 181 ? 22.388 0.312 29.166 1.00 18.21 160 ILE B O 1
ATOM 2842 N N . GLY B 1 182 ? 22.778 0.103 26.955 1.00 17.62 161 GLY B N 1
ATOM 2843 C CA . GLY B 1 182 ? 23.623 -1.094 27.110 1.00 17.35 161 GLY B CA 1
ATOM 2844 C C . GLY B 1 182 ? 24.874 -0.791 27.907 1.00 17.66 161 GLY B C 1
ATOM 2845 O O . GLY B 1 182 ? 25.209 -1.498 28.854 1.00 17.08 161 GLY B O 1
ATOM 2846 N N . PHE B 1 183 ? 25.567 0.281 27.541 1.00 18.12 162 PHE B N 1
ATOM 2847 C CA . PHE B 1 183 ? 26.717 0.736 28.328 1.00 18.52 162 PHE B CA 1
ATOM 2848 C C . PHE B 1 183 ? 26.394 0.889 29.823 1.00 18.45 162 PHE B C 1
ATOM 2849 O O . PHE B 1 183 ? 27.130 0.390 30.681 1.00 17.84 162 PHE B O 1
ATOM 2857 N N . SER B 1 184 ? 25.313 1.599 30.104 1.00 18.99 163 SER B N 1
ATOM 2858 C CA . SER B 1 184 ? 24.884 1.899 31.466 1.00 19.83 163 SER B CA 1
ATOM 2859 C C . SER B 1 184 ? 24.547 0.663 32.278 1.00 19.98 163 SER B C 1
ATOM 2860 O O . SER B 1 184 ? 24.911 0.582 33.450 1.00 19.67 163 SER B O 1
ATOM 2863 N N . LYS B 1 185 ? 23.841 -0.291 31.663 1.00 20.15 164 LYS B N 1
ATOM 2864 C CA . LYS B 1 185 ? 23.504 -1.526 32.316 1.00 20.70 164 LYS B CA 1
ATOM 2865 C C . LYS B 1 185 ? 24.760 -2.353 32.646 1.00 20.62 164 LYS B C 1
ATOM 2866 O O . LYS B 1 185 ? 24.865 -2.927 33.732 1.00 20.11 164 LYS B O 1
ATOM 2872 N N . ALA B 1 186 ? 25.705 -2.423 31.718 1.00 19.64 165 ALA B N 1
ATOM 2873 C CA . ALA B 1 186 ? 26.921 -3.182 31.967 1.00 20.02 165 ALA B CA 1
ATOM 2874 C C . ALA B 1 186 ? 27.773 -2.473 33.029 1.00 19.50 165 ALA B C 1
ATOM 2875 O O . ALA B 1 186 ? 28.281 -3.108 33.942 1.00 19.18 165 ALA B O 1
ATOM 2877 N N . LEU B 1 187 ? 27.901 -1.152 32.931 1.00 19.15 166 LEU B N 1
ATOM 2878 C CA . LEU B 1 187 ? 28.714 -0.418 33.898 1.00 18.83 166 LEU B CA 1
ATOM 2879 C C . LEU B 1 187 ? 28.092 -0.566 35.286 1.00 18.78 166 LEU B C 1
ATOM 2880 O O . LEU B 1 187 ? 28.818 -0.736 36.278 1.00 18.33 166 LEU B O 1
ATOM 2885 N N . ALA B 1 188 ? 26.766 -0.511 35.358 1.00 18.25 167 ALA B N 1
ATOM 2886 C CA . ALA B 1 188 ? 26.061 -0.691 36.644 1.00 19.16 167 ALA B CA 1
ATOM 2887 C C . ALA B 1 188 ? 26.477 -1.984 37.371 1.00 20.02 167 ALA B C 1
ATOM 2888 O O . ALA B 1 188 ? 26.681 -1.975 38.574 1.00 19.80 167 ALA B O 1
ATOM 2890 N N . GLN B 1 189 ? 26.581 -3.082 36.635 1.00 21.29 168 GLN B N 1
ATOM 2891 C CA . GLN B 1 189 ? 27.041 -4.355 37.205 1.00 23.60 168 GLN B CA 1
ATOM 2892 C C . GLN B 1 189 ? 28.450 -4.266 37.763 1.00 23.69 168 GLN B C 1
ATOM 2893 O O . GLN B 1 189 ? 28.729 -4.826 38.812 1.00 24.52 168 GLN B O 1
ATOM 2899 N N . GLU B 1 190 ? 29.324 -3.556 37.059 1.00 24.26 169 GLU B N 1
ATOM 2900 C CA . GLU B 1 190 ? 30.745 -3.483 37.406 1.00 25.26 169 GLU B CA 1
ATOM 2901 C C . GLU B 1 190 ? 31.003 -2.780 38.728 1.00 24.43 169 GLU B C 1
ATOM 2902 O O . GLU B 1 190 ? 31.873 -3.204 39.487 1.00 24.20 169 GLU B O 1
ATOM 2908 N N . ILE B 1 191 ? 30.263 -1.702 38.975 1.00 23.23 170 ILE B N 1
ATOM 2909 C CA . ILE B 1 191 ? 30.534 -0.814 40.096 1.00 22.18 170 ILE B CA 1
ATOM 2910 C C . ILE B 1 191 ? 29.440 -0.789 41.150 1.00 21.88 170 ILE B C 1
ATOM 2911 O O . ILE B 1 191 ? 29.511 -0.012 42.104 1.00 21.45 170 ILE B O 1
ATOM 2916 N N . ALA B 1 192 ? 28.443 -1.657 41.016 1.00 21.79 171 ALA B N 1
ATOM 2917 C CA . ALA B 1 192 ? 27.370 -1.737 42.023 1.00 21.76 171 ALA B CA 1
ATOM 2918 C C . ALA B 1 192 ? 27.930 -1.950 43.425 1.00 21.84 171 ALA B C 1
ATOM 2919 O O . ALA B 1 192 ? 27.462 -1.322 44.372 1.00 21.24 171 ALA B O 1
ATOM 2921 N N . SER B 1 193 ? 28.950 -2.804 43.551 1.00 22.71 172 SER B N 1
ATOM 2922 C CA . SER B 1 193 ? 29.538 -3.119 44.882 1.00 23.26 172 SER B CA 1
ATOM 2923 C C . SER B 1 193 ? 30.210 -1.916 45.533 1.00 23.27 172 SER B C 1
ATOM 2924 O O . SER B 1 193 ? 30.401 -1.897 46.750 1.00 22.71 172 SER B O 1
ATOM 2927 N N . ARG B 1 194 ? 30.513 -0.894 44.729 1.00 22.64 173 ARG B N 1
ATOM 2928 C CA . ARG B 1 194 ? 31.089 0.362 45.224 1.00 22.80 173 ARG B CA 1
ATOM 2929 C C . ARG B 1 194 ? 30.038 1.430 45.507 1.00 22.00 173 ARG B C 1
ATOM 2930 O O . ARG B 1 194 ? 30.384 2.592 45.692 1.00 20.55 173 ARG B O 1
ATOM 2938 N N . ASN B 1 195 ? 28.752 1.059 45.509 1.00 21.79 174 ASN B N 1
ATOM 2939 C CA . ASN B 1 195 ? 27.678 1.991 45.836 1.00 20.67 174 ASN B CA 1
ATOM 2940 C C . ASN B 1 195 ? 27.613 3.155 44.866 1.00 19.41 174 ASN B C 1
ATOM 2941 O O . ASN B 1 195 ? 27.355 4.283 45.264 1.00 19.32 174 ASN B O 1
ATOM 2946 N N . ILE B 1 196 ? 27.876 2.874 43.600 1.00 17.92 175 ILE B N 1
ATOM 2947 C CA . ILE B 1 196 ? 27.663 3.830 42.537 1.00 17.75 175 ILE B CA 1
ATOM 2948 C C . ILE B 1 196 ? 26.523 3.279 41.703 1.00 17.47 175 ILE B C 1
ATOM 2949 O O . ILE B 1 196 ? 26.618 2.148 41.216 1.00 17.69 175 ILE B O 1
ATOM 2954 N N . THR B 1 197 ? 25.440 4.044 41.541 1.00 16.32 176 THR B N 1
ATOM 2955 C CA . THR B 1 197 ? 24.369 3.606 40.640 1.00 15.80 176 THR B CA 1
ATOM 2956 C C . THR B 1 197 ? 24.501 4.260 39.244 1.00 15.61 176 THR B C 1
ATOM 2957 O O . THR B 1 197 ? 25.031 5.365 39.105 1.00 14.92 176 THR B O 1
ATOM 2961 N N . VAL B 1 198 ? 24.017 3.543 38.236 1.00 14.81 177 VAL B N 1
ATOM 2962 C CA . VAL B 1 198 ? 24.062 3.961 36.870 1.00 15.15 177 VAL B CA 1
ATOM 2963 C C . VAL B 1 198 ? 22.722 3.690 36.249 1.00 15.43 177 VAL B C 1
ATOM 2964 O O . VAL B 1 198 ? 22.300 2.553 36.148 1.00 16.11 177 VAL B O 1
ATOM 2968 N N . ASN B 1 199 ? 22.045 4.750 35.851 1.00 15.85 178 ASN B N 1
ATOM 2969 C CA . ASN B 1 199 ? 20.693 4.666 35.331 1.00 16.18 178 ASN B CA 1
ATOM 2970 C C . ASN B 1 199 ? 20.524 5.639 34.164 1.00 17.17 178 ASN B C 1
ATOM 2971 O O . ASN B 1 199 ? 21.250 6.628 34.057 1.00 15.50 178 ASN B O 1
ATOM 2976 N N . CYS B 1 200 ? 19.531 5.369 33.317 1.00 17.63 179 CYS B N 1
ATOM 2977 C CA . CYS B 1 200 ? 19.210 6.255 32.227 1.00 18.29 179 CYS B CA 1
ATOM 2978 C C . CYS B 1 200 ? 17.788 6.771 32.354 1.00 17.76 179 CYS B C 1
ATOM 2979 O O . CYS B 1 200 ? 16.926 6.128 32.958 1.00 17.52 179 CYS B O 1
ATOM 2982 N N . ILE B 1 201 ? 17.534 7.921 31.746 1.00 17.19 180 ILE B N 1
ATOM 2983 C CA . ILE B 1 201 ? 16.196 8.419 31.619 1.00 17.48 180 ILE B CA 1
ATOM 2984 C C . ILE B 1 201 ? 15.998 8.588 30.121 1.00 18.11 180 ILE B C 1
ATOM 2985 O O . ILE B 1 201 ? 16.846 9.218 29.468 1.00 18.08 180 ILE B O 1
ATOM 2990 N N . ALA B 1 202 ? 14.954 7.951 29.579 1.00 17.27 181 ALA B N 1
ATOM 2991 C CA . ALA B 1 202 ? 14.580 8.085 28.177 1.00 18.93 181 ALA B CA 1
ATOM 2992 C C . ALA B 1 202 ? 13.290 8.939 28.016 1.00 19.45 181 ALA B C 1
ATOM 2993 O O . ALA B 1 202 ? 12.189 8.419 28.130 1.00 19.80 181 ALA B O 1
ATOM 2995 N N . PRO B 1 203 ? 13.437 10.227 27.691 1.00 20.67 182 PRO B N 1
ATOM 2996 C CA . PRO B 1 203 ? 12.258 11.064 27.533 1.00 21.57 182 PRO B CA 1
ATOM 2997 C C . PRO B 1 203 ? 11.474 10.767 26.274 1.00 22.30 182 PRO B C 1
ATOM 2998 O O . PRO B 1 203 ? 12.057 10.415 25.252 1.00 22.21 182 PRO B O 1
ATOM 3002 N N . GLY B 1 204 ? 10.164 10.955 26.349 1.00 23.40 183 GLY B N 1
ATOM 3003 C CA . GLY B 1 204 ? 9.303 10.856 25.173 1.00 24.91 183 GLY B CA 1
ATOM 3004 C C . GLY B 1 204 ? 9.313 12.186 24.447 1.00 25.89 183 GLY B C 1
ATOM 3005 O O . GLY B 1 204 ? 10.351 12.807 24.338 1.00 26.13 183 GLY B O 1
ATOM 3006 N N . PHE B 1 205 ? 8.152 12.644 23.980 1.00 27.09 184 PHE B N 1
ATOM 3007 C CA . PHE B 1 205 ? 8.061 13.956 23.329 1.00 28.39 184 PHE B CA 1
ATOM 3008 C C . PHE B 1 205 ? 8.018 15.050 24.380 1.00 29.26 184 PHE B C 1
ATOM 3009 O O . PHE B 1 205 ? 7.105 15.089 25.206 1.00 30.28 184 PHE B O 1
ATOM 3017 N N . ILE B 1 206 ? 9.025 15.910 24.352 1.00 30.55 185 ILE B N 1
ATOM 3018 C CA . ILE B 1 206 ? 9.208 16.955 25.340 1.00 31.52 185 ILE B CA 1
ATOM 3019 C C . ILE B 1 206 ? 9.151 18.299 24.630 1.00 32.86 185 ILE B C 1
ATOM 3020 O O . ILE B 1 206 ? 9.837 18.503 23.616 1.00 33.10 185 ILE B O 1
ATOM 3025 N N . LYS B 1 207 ? 8.346 19.208 25.173 1.00 34.08 186 LYS B N 1
ATOM 3026 C CA . LYS B 1 207 ? 8.235 20.569 24.660 1.00 35.30 186 LYS B CA 1
ATOM 3027 C C . LYS B 1 207 ? 9.622 21.203 24.603 1.00 36.37 186 LYS B C 1
ATOM 3028 O O . LYS B 1 207 ? 10.352 21.211 25.603 1.00 36.47 186 LYS B O 1
ATOM 3034 N N . SER B 1 208 ? 9.992 21.708 23.435 1.00 38.01 187 SER B N 1
ATOM 3035 C CA . SER B 1 208 ? 11.318 22.282 23.226 1.00 39.04 187 SER B CA 1
ATOM 3036 C C . SER B 1 208 ? 11.278 23.768 23.567 1.00 39.74 187 SER B C 1
ATOM 3037 O O . SER B 1 208 ? 10.598 24.546 22.883 1.00 40.57 187 SER B O 1
ATOM 3040 N N . ALA B 1 221 ? -0.660 14.215 15.025 1.00 43.91 200 ALA B N 1
ATOM 3041 C CA . ALA B 1 221 ? 0.168 13.127 14.499 1.00 44.14 200 ALA B CA 1
ATOM 3042 C C . ALA B 1 221 ? 1.118 12.620 15.585 1.00 44.36 200 ALA B C 1
ATOM 3043 O O . ALA B 1 221 ? 1.096 11.438 15.961 1.00 44.34 200 ALA B O 1
ATOM 3045 N N . ILE B 1 222 ? 1.974 13.527 16.048 1.00 44.32 201 ILE B N 1
ATOM 3046 C CA . ILE B 1 222 ? 2.798 13.315 17.232 1.00 44.28 201 ILE B CA 1
ATOM 3047 C C . ILE B 1 222 ? 1.909 12.911 18.408 1.00 43.63 201 ILE B C 1
ATOM 3048 O O . ILE B 1 222 ? 2.151 11.891 19.057 1.00 43.48 201 ILE B O 1
ATOM 3053 N N . MET B 1 223 ? 0.860 13.702 18.634 1.00 43.03 202 MET B N 1
ATOM 3054 C CA . MET B 1 223 ? -0.031 13.538 19.776 1.00 42.60 202 MET B CA 1
ATOM 3055 C C . MET B 1 223 ? -0.830 12.226 19.704 1.00 41.59 202 MET B C 1
ATOM 3056 O O . MET B 1 223 ? -1.231 11.677 20.738 1.00 41.72 202 MET B O 1
ATOM 3061 N N . ALA B 1 224 ? -1.057 11.724 18.491 1.00 40.00 203 ALA B N 1
ATOM 3062 C CA . ALA B 1 224 ? -1.789 10.473 18.299 1.00 39.02 203 ALA B CA 1
ATOM 3063 C C . ALA B 1 224 ? -1.027 9.280 18.873 1.00 37.88 203 ALA B C 1
ATOM 3064 O O . ALA B 1 224 ? -1.622 8.251 19.177 1.00 37.75 203 ALA B O 1
ATOM 3066 N N . MET B 1 225 ? 0.286 9.429 19.027 1.00 36.60 204 MET B N 1
ATOM 3067 C CA . MET B 1 225 ? 1.133 8.367 19.557 1.00 35.61 204 MET B CA 1
ATOM 3068 C C . MET B 1 225 ? 1.264 8.379 21.088 1.00 33.72 204 MET B C 1
ATOM 3069 O O . MET B 1 225 ? 1.795 7.434 21.664 1.00 33.79 204 MET B O 1
ATOM 3074 N N . ILE B 1 226 ? 0.794 9.440 21.738 1.00 31.65 205 ILE B N 1
ATOM 3075 C CA . ILE B 1 226 ? 0.948 9.607 23.185 1.00 29.83 205 ILE B CA 1
ATOM 3076 C C . ILE B 1 226 ? -0.396 9.388 23.887 1.00 29.26 205 ILE B C 1
ATOM 3077 O O . ILE B 1 226 ? -1.261 10.257 23.808 1.00 28.25 205 ILE B O 1
ATOM 3082 N N . PRO B 1 227 ? -0.574 8.240 24.586 1.00 28.37 206 PRO B N 1
ATOM 3083 C CA . PRO B 1 227 ? -1.845 7.934 25.266 1.00 27.89 206 PRO B CA 1
ATOM 3084 C C . PRO B 1 227 ? -2.317 9.039 26.201 1.00 27.64 206 PRO B C 1
ATOM 3085 O O . PRO B 1 227 ? -3.518 9.274 26.327 1.00 27.04 206 PRO B O 1
ATOM 3089 N N . MET B 1 228 ? -1.369 9.715 26.853 1.00 27.00 207 MET B N 1
ATOM 3090 C CA . MET B 1 228 ? -1.701 10.805 27.776 1.00 27.05 207 MET B CA 1
ATOM 3091 C C . MET B 1 228 ? -2.143 12.098 27.056 1.00 27.04 207 MET B C 1
ATOM 3092 O O . MET B 1 228 ? -2.579 13.045 27.710 1.00 26.18 207 MET B O 1
ATOM 3097 N N . LYS B 1 229 ? -1.981 12.144 25.729 1.00 27.12 208 LYS B N 1
ATOM 3098 C CA . LYS B 1 229 ? -2.479 13.250 24.895 1.00 27.99 208 LYS B CA 1
ATOM 3099 C C . LYS B 1 229 ? -1.905 14.600 25.323 1.00 27.88 208 LYS B C 1
ATOM 3100 O O . LYS B 1 229 ? -2.592 15.619 25.294 1.00 27.94 208 LYS B O 1
ATOM 3106 N N . ARG B 1 230 ? -0.656 14.586 25.773 1.00 27.99 209 ARG B N 1
ATOM 3107 C CA . ARG B 1 230 ? 0.109 15.809 25.974 1.00 27.78 209 ARG B CA 1
ATOM 3108 C C . ARG B 1 230 ? 1.579 15.488 25.828 1.00 27.81 209 ARG B C 1
ATOM 3109 O O . ARG B 1 230 ? 2.007 14.338 25.987 1.00 27.01 209 ARG B O 1
ATOM 3117 N N . MET B 1 231 ? 2.338 16.518 25.486 1.00 28.13 210 MET B N 1
ATOM 3118 C CA . MET B 1 231 ? 3.775 16.442 25.500 1.00 28.44 210 MET B CA 1
ATOM 3119 C C . MET B 1 231 ? 4.272 16.683 26.919 1.00 27.78 210 MET B C 1
ATOM 3120 O O . MET B 1 231 ? 3.606 17.329 27.716 1.00 27.64 210 MET B O 1
ATOM 3125 N N . GLY B 1 232 ? 5.424 16.114 27.242 1.00 27.25 211 GLY B N 1
ATOM 3126 C CA . GLY B 1 232 ? 6.047 16.333 28.545 1.00 26.94 211 GLY B CA 1
ATOM 3127 C C . GLY B 1 232 ? 6.785 17.654 28.534 1.00 26.59 211 GLY B C 1
ATOM 3128 O O . GLY B 1 232 ? 7.008 18.236 27.465 1.00 26.33 211 GLY B O 1
ATOM 3129 N N . ILE B 1 233 ? 7.117 18.156 29.716 1.00 26.01 212 ILE B N 1
ATOM 3130 C CA . ILE B 1 233 ? 8.015 19.299 29.827 1.00 26.03 212 ILE B CA 1
ATOM 3131 C C . ILE B 1 233 ? 9.317 18.913 30.520 1.00 25.42 212 ILE B C 1
ATOM 3132 O O . ILE B 1 233 ? 9.412 17.878 31.219 1.00 24.15 212 ILE B O 1
ATOM 3137 N N . GLY B 1 234 ? 10.326 19.754 30.299 1.00 24.25 213 GLY B N 1
ATOM 3138 C CA . GLY B 1 234 ? 11.668 19.502 30.794 1.00 23.89 213 GLY B CA 1
ATOM 3139 C C . GLY B 1 234 ? 11.742 19.235 32.279 1.00 23.60 213 GLY B C 1
ATOM 3140 O O . GLY B 1 234 ? 12.534 18.390 32.725 1.00 23.50 213 GLY B O 1
ATOM 3141 N N . GLU B 1 235 ? 10.930 19.945 33.054 1.00 22.75 214 GLU B N 1
ATOM 3142 C CA . GLU B 1 235 ? 11.001 19.822 34.496 1.00 23.19 214 GLU B CA 1
ATOM 3143 C C . GLU B 1 235 ? 10.695 18.383 34.953 1.00 22.31 214 GLU B C 1
ATOM 3144 O O . GLU B 1 235 ? 11.229 17.920 35.953 1.00 22.51 214 GLU B O 1
ATOM 3150 N N . GLU B 1 236 ? 9.834 17.694 34.217 1.00 20.73 215 GLU B N 1
ATOM 3151 C CA . GLU B 1 236 ? 9.442 16.352 34.564 1.00 20.69 215 GLU B CA 1
ATOM 3152 C C . GLU B 1 236 ? 10.635 15.393 34.467 1.00 20.39 215 GLU B C 1
ATOM 3153 O O . GLU B 1 236 ? 10.752 14.515 35.317 1.00 19.14 215 GLU B O 1
ATOM 3159 N N . ILE B 1 237 ? 11.520 15.610 33.482 1.00 19.40 216 ILE B N 1
ATOM 3160 C CA . ILE B 1 237 ? 12.783 14.864 33.391 1.00 19.80 216 ILE B CA 1
ATOM 3161 C C . ILE B 1 237 ? 13.683 15.256 34.548 1.00 19.29 216 ILE B C 1
ATOM 3162 O O . ILE B 1 237 ? 14.273 14.385 35.203 1.00 18.81 216 ILE B O 1
ATOM 3167 N N . ALA B 1 238 ? 13.744 16.562 34.841 1.00 18.75 217 ALA B N 1
ATOM 3168 C CA . ALA B 1 238 ? 14.471 17.057 36.020 1.00 18.17 217 ALA B CA 1
ATOM 3169 C C . ALA B 1 238 ? 14.066 16.361 37.323 1.00 17.46 217 ALA B C 1
ATOM 3170 O O . ALA B 1 238 ? 14.929 16.007 38.109 1.00 17.06 217 ALA B O 1
ATOM 3172 N N . PHE B 1 239 ? 12.766 16.154 37.556 1.00 17.58 218 PHE B N 1
ATOM 3173 C CA . PHE B 1 239 ? 12.318 15.535 38.809 1.00 17.41 218 PHE B CA 1
ATOM 3174 C C . PHE B 1 239 ? 12.755 14.085 38.879 1.00 17.25 218 PHE B C 1
ATOM 3175 O O . PHE B 1 239 ? 13.124 13.612 39.945 1.00 16.81 218 PHE B O 1
ATOM 3183 N N . ALA B 1 240 ? 12.740 13.386 37.741 1.00 16.95 219 ALA B N 1
ATOM 3184 C CA . ALA B 1 240 ? 13.236 12.003 37.693 1.00 16.88 219 ALA B CA 1
ATOM 3185 C C . ALA B 1 240 ? 14.740 11.936 38.015 1.00 16.41 219 ALA B C 1
ATOM 3186 O O . ALA B 1 240 ? 15.185 11.045 38.702 1.00 17.66 219 ALA B O 1
ATOM 3188 N N . THR B 1 241 ? 15.508 12.874 37.488 1.00 16.48 220 THR B N 1
ATOM 3189 C CA . THR B 1 241 ? 16.945 12.974 37.743 1.00 16.84 220 THR B CA 1
ATOM 3190 C C . THR B 1 241 ? 17.221 13.206 39.238 1.00 16.37 220 THR B C 1
ATOM 3191 O O . THR B 1 241 ? 18.096 12.586 39.813 1.00 15.85 220 THR B O 1
ATOM 3195 N N . VAL B 1 242 ? 16.432 14.051 39.886 1.00 16.66 221 VAL B N 1
ATOM 3196 C CA . VAL B 1 242 ? 16.562 14.222 41.339 1.00 15.99 221 VAL B CA 1
ATOM 3197 C C . VAL B 1 242 ? 16.330 12.921 42.079 1.00 15.98 221 VAL B C 1
ATOM 3198 O O . VAL B 1 242 ? 17.076 12.572 42.986 1.00 16.39 221 VAL B O 1
ATOM 3202 N N . TYR B 1 243 ? 15.287 12.205 41.697 1.00 16.23 222 TYR B N 1
ATOM 3203 C CA . TYR B 1 243 ? 14.973 10.956 42.346 1.00 16.21 222 TYR B CA 1
ATOM 3204 C C . TYR B 1 243 ? 16.157 9.982 42.232 1.00 16.40 222 TYR B C 1
ATOM 3205 O O . TYR B 1 243 ? 16.578 9.410 43.234 1.00 16.01 222 TYR B O 1
ATOM 3214 N N . LEU B 1 244 ? 16.674 9.791 41.012 1.00 16.25 223 LEU B N 1
ATOM 3215 C CA . LEU B 1 244 ? 17.765 8.860 40.776 1.00 16.65 223 LEU B CA 1
ATOM 3216 C C . LEU B 1 244 ? 19.047 9.290 41.496 1.00 17.24 223 LEU B C 1
ATOM 3217 O O . LEU B 1 244 ? 19.727 8.450 42.071 1.00 18.12 223 LEU B O 1
ATOM 3222 N N . ALA B 1 245 ? 19.351 10.591 41.483 1.00 16.74 224 ALA B N 1
ATOM 3223 C CA . ALA B 1 245 ? 20.518 11.132 42.191 1.00 16.91 224 ALA B CA 1
ATOM 3224 C C . ALA B 1 245 ? 20.466 11.009 43.718 1.00 17.34 224 ALA B C 1
ATOM 3225 O O . ALA B 1 245 ? 21.511 11.051 44.374 1.00 16.87 224 ALA B O 1
ATOM 3227 N N . SER B 1 246 ? 19.275 10.838 44.281 1.00 17.69 225 SER B N 1
ATOM 3228 C CA . SER B 1 246 ? 19.107 10.887 45.739 1.00 18.13 225 SER B CA 1
ATOM 3229 C C . SER B 1 246 ? 19.653 9.650 46.431 1.00 18.13 225 SER B C 1
ATOM 3230 O O . SER B 1 246 ? 19.775 8.591 45.821 1.00 16.16 225 SER B O 1
ATOM 3233 N N . ASP B 1 247 ? 19.929 9.788 47.724 1.00 18.64 226 ASP B N 1
ATOM 3234 C CA . ASP B 1 247 ? 20.255 8.644 48.583 1.00 19.57 226 ASP B CA 1
ATOM 3235 C C . ASP B 1 247 ? 19.109 7.604 48.635 1.00 19.83 226 ASP B C 1
ATOM 3236 O O . ASP B 1 247 ? 19.350 6.412 48.821 1.00 19.29 226 ASP B O 1
ATOM 3241 N N . GLU B 1 248 ? 17.876 8.071 48.465 1.00 19.51 227 GLU B N 1
ATOM 3242 C CA . GLU B 1 248 ? 16.713 7.208 48.464 1.00 19.93 227 GLU B CA 1
ATOM 3243 C C . GLU B 1 248 ? 16.674 6.213 47.286 1.00 19.52 227 GLU B C 1
ATOM 3244 O O . GLU B 1 248 ? 15.962 5.216 47.348 1.00 20.22 227 GLU B O 1
ATOM 3250 N N . ALA B 1 249 ? 17.415 6.473 46.209 1.00 18.81 228 ALA B N 1
ATOM 3251 C CA . ALA B 1 249 ? 17.441 5.541 45.077 1.00 18.54 228 ALA B CA 1
ATOM 3252 C C . ALA B 1 249 ? 18.726 4.693 45.048 1.00 18.49 228 ALA B C 1
ATOM 3253 O O . ALA B 1 249 ? 19.144 4.235 43.967 1.00 17.77 228 ALA B O 1
ATOM 3255 N N . ALA B 1 250 ? 19.340 4.490 46.219 1.00 18.19 229 ALA B N 1
ATOM 3256 C CA . ALA B 1 250 ? 20.597 3.719 46.318 1.00 19.00 229 ALA B CA 1
ATOM 3257 C C . ALA B 1 250 ? 20.506 2.289 45.799 1.00 18.65 229 ALA B C 1
ATOM 3258 O O . ALA B 1 250 ? 21.528 1.747 45.374 1.00 19.14 229 ALA B O 1
ATOM 3260 N N . TYR B 1 251 ? 19.316 1.674 45.862 1.00 18.03 230 TYR B N 1
ATOM 3261 C CA . TYR B 1 251 ? 19.140 0.267 45.447 1.00 18.30 230 TYR B CA 1
ATOM 3262 C C . TYR B 1 251 ? 18.635 0.060 44.011 1.00 18.13 230 TYR B C 1
ATOM 3263 O O . TYR B 1 251 ? 18.419 -1.079 43.552 1.00 18.73 230 TYR B O 1
ATOM 3272 N N . LEU B 1 252 ? 18.462 1.156 43.304 1.00 17.74 231 LEU B N 1
ATOM 3273 C CA . LEU B 1 252 ? 17.980 1.150 41.947 1.00 18.26 231 LEU B CA 1
ATOM 3274 C C . LEU B 1 252 ? 19.198 1.417 41.055 1.00 17.53 231 LEU B C 1
ATOM 3275 O O . LEU B 1 252 ? 19.788 2.472 41.112 1.00 16.78 231 LEU B O 1
ATOM 3280 N N . THR B 1 253 ? 19.582 0.428 40.263 1.00 16.72 232 THR B N 1
ATOM 3281 C CA . THR B 1 253 ? 20.670 0.601 39.338 1.00 16.33 232 THR B CA 1
ATOM 3282 C C . THR B 1 253 ? 20.477 -0.240 38.103 1.00 16.45 232 THR B C 1
ATOM 3283 O O . THR B 1 253 ? 19.766 -1.247 38.115 1.00 15.95 232 THR B O 1
ATOM 3287 N N . GLY B 1 254 ? 21.103 0.195 37.020 1.00 17.25 233 GLY B N 1
ATOM 3288 C CA . GLY B 1 254 ? 20.994 -0.470 35.744 1.00 17.83 233 GLY B CA 1
ATOM 3289 C C . GLY B 1 254 ? 19.625 -0.355 35.101 1.00 18.00 233 GLY B C 1
ATOM 3290 O O . GLY B 1 254 ? 19.251 -1.208 34.333 1.00 17.02 233 GLY B O 1
ATOM 3291 N N . GLN B 1 255 ? 18.875 0.686 35.432 1.00 18.34 234 GLN B N 1
ATOM 3292 C CA . GLN B 1 255 ? 17.507 0.835 34.928 1.00 19.30 234 GLN B CA 1
ATOM 3293 C C . GLN B 1 255 ? 17.349 2.023 33.968 1.00 18.77 234 GLN B C 1
ATOM 3294 O O . GLN B 1 255 ? 18.170 2.936 33.966 1.00 19.55 234 GLN B O 1
ATOM 3300 N N . THR B 1 256 ? 16.295 1.995 33.161 1.00 19.17 235 THR B N 1
ATOM 3301 C CA . THR B 1 256 ? 15.898 3.129 32.323 1.00 19.93 235 THR B CA 1
ATOM 3302 C C . THR B 1 256 ? 14.505 3.562 32.708 1.00 20.55 235 THR B C 1
ATOM 3303 O O . THR B 1 256 ? 13.579 2.755 32.656 1.00 20.62 235 THR B O 1
ATOM 3307 N N . LEU B 1 257 ? 14.354 4.815 33.130 1.00 21.12 236 LEU B N 1
ATOM 3308 C CA . LEU B 1 257 ? 13.036 5.393 33.344 1.00 21.13 236 LEU B CA 1
ATOM 3309 C C . LEU B 1 257 ? 12.548 5.969 32.028 1.00 21.45 236 LEU B C 1
ATOM 3310 O O . LEU B 1 257 ? 13.101 6.946 31.545 1.00 20.78 236 LEU B O 1
ATOM 3315 N N . HIS B 1 258 ? 11.535 5.351 31.433 1.00 22.44 237 HIS B N 1
ATOM 3316 C CA . HIS B 1 258 ? 10.923 5.887 30.228 1.00 22.98 237 HIS B CA 1
ATOM 3317 C C . HIS B 1 258 ? 9.798 6.800 30.656 1.00 23.23 237 HIS B C 1
ATOM 3318 O O . HIS B 1 258 ? 8.799 6.334 31.186 1.00 25.37 237 HIS B O 1
ATOM 3325 N N . ILE B 1 259 ? 9.982 8.089 30.439 1.00 22.95 238 ILE B N 1
ATOM 3326 C CA . ILE B 1 259 ? 9.042 9.105 30.867 1.00 23.31 238 ILE B CA 1
ATOM 3327 C C . ILE B 1 259 ? 8.454 9.694 29.601 1.00 22.91 238 ILE B C 1
ATOM 3328 O O . ILE B 1 259 ? 9.059 10.548 28.963 1.00 23.06 238 ILE B O 1
ATOM 3333 N N . ASN B 1 260 ? 7.306 9.170 29.194 1.00 23.40 239 ASN B N 1
ATOM 3334 C CA . ASN B 1 260 ? 6.832 9.403 27.819 1.00 23.43 239 ASN B CA 1
ATOM 3335 C C . ASN B 1 260 ? 5.323 9.421 27.610 1.00 23.31 239 ASN B C 1
ATOM 3336 O O . ASN B 1 260 ? 4.853 9.291 26.485 1.00 23.19 239 ASN B O 1
ATOM 3341 N N . GLY B 1 261 ? 4.566 9.578 28.682 1.00 23.76 240 GLY B N 1
ATOM 3342 C CA . GLY B 1 261 ? 3.100 9.608 28.608 1.00 24.55 240 GLY B CA 1
ATOM 3343 C C . GLY B 1 261 ? 2.439 8.305 28.188 1.00 25.29 240 GLY B C 1
ATOM 3344 O O . GLY B 1 261 ? 1.273 8.306 27.768 1.00 24.35 240 GLY B O 1
ATOM 3345 N N . GLY B 1 262 ? 3.174 7.198 28.303 1.00 26.33 241 GLY B N 1
ATOM 3346 C CA . GLY B 1 262 ? 2.648 5.876 27.974 1.00 28.18 241 GLY B CA 1
ATOM 3347 C C . GLY B 1 262 ? 2.898 5.394 26.555 1.00 29.85 241 GLY B C 1
ATOM 3348 O O . GLY B 1 262 ? 2.249 4.462 26.111 1.00 30.61 241 GLY B O 1
ATOM 3349 N N . MET B 1 263 ? 3.820 6.021 25.832 1.00 32.47 242 MET B N 1
ATOM 3350 C CA . MET B 1 263 ? 4.162 5.588 24.460 1.00 34.70 242 MET B CA 1
ATOM 3351 C C . MET B 1 263 ? 4.613 4.118 24.394 1.00 36.15 242 MET B C 1
ATOM 3352 O O . MET B 1 263 ? 5.328 3.647 25.273 1.00 35.91 242 MET B O 1
ATOM 3357 N N . ALA B 1 264 ? 4.190 3.415 23.346 1.00 38.78 243 ALA B N 1
ATOM 3358 C CA . ALA B 1 264 ? 4.655 2.050 23.057 1.00 40.87 243 ALA B CA 1
ATOM 3359 C C . ALA B 1 264 ? 6.072 2.082 22.473 1.00 42.75 243 ALA B C 1
ATOM 3360 O O . ALA B 1 264 ? 6.459 3.066 21.841 1.00 43.22 243 ALA B O 1
ATOM 3362 N N . MET B 1 265 ? 6.832 1.004 22.687 1.00 45.19 244 MET B N 1
ATOM 3363 C CA . MET B 1 265 ? 8.257 0.905 22.282 1.00 46.67 244 MET B CA 1
ATOM 3364 C C . MET B 1 265 ? 9.034 2.211 22.519 1.00 47.27 244 MET B C 1
ATOM 3365 O O . MET B 1 265 ? 8.849 2.894 23.539 1.00 48.22 244 MET B O 1
ATOM 3370 N N . SER C 1 21 ? 10.981 -28.866 1.032 1.00 37.57 0 SER C N 1
ATOM 3371 C CA . SER C 1 21 ? 11.123 -27.532 0.379 1.00 37.50 0 SER C CA 1
ATOM 3372 C C . SER C 1 21 ? 10.903 -26.397 1.390 1.00 36.78 0 SER C C 1
ATOM 3373 O O . SER C 1 21 ? 11.156 -25.213 1.102 1.00 36.94 0 SER C O 1
ATOM 3376 N N . MET C 1 22 ? 10.464 -26.760 2.588 1.00 35.53 1 MET C N 1
ATOM 3377 C CA . MET C 1 22 ? 10.254 -25.768 3.632 1.00 34.61 1 MET C CA 1
ATOM 3378 C C . MET C 1 22 ? 11.600 -25.257 4.166 1.00 33.16 1 MET C C 1
ATOM 3379 O O . MET C 1 22 ? 12.497 -26.051 4.459 1.00 33.68 1 MET C O 1
ATOM 3384 N N . PHE C 1 23 ? 11.736 -23.930 4.258 1.00 30.97 2 PHE C N 1
ATOM 3385 C CA . PHE C 1 23 ? 12.931 -23.255 4.791 1.00 29.34 2 PHE C CA 1
ATOM 3386 C C . PHE C 1 23 ? 14.141 -23.292 3.829 1.00 28.45 2 PHE C C 1
ATOM 3387 O O . PHE C 1 23 ? 15.285 -23.013 4.217 1.00 27.84 2 PHE C O 1
ATOM 3395 N N . LYS C 1 24 ? 13.861 -23.590 2.567 1.00 26.83 3 LYS C N 1
ATOM 3396 C CA . LYS C 1 24 ? 14.876 -23.598 1.530 1.00 26.37 3 LYS C CA 1
ATOM 3397 C C . LYS C 1 24 ? 15.201 -22.177 1.104 1.00 25.37 3 LYS C C 1
ATOM 3398 O O . LYS C 1 24 ? 14.366 -21.283 1.208 1.00 25.12 3 LYS C O 1
ATOM 3404 N N . LEU C 1 25 ? 16.435 -21.996 0.640 1.00 24.37 4 LEU C N 1
ATOM 3405 C CA . LEU C 1 25 ? 16.988 -20.703 0.258 1.00 23.59 4 LEU C CA 1
ATOM 3406 C C . LEU C 1 25 ? 17.432 -20.722 -1.210 1.00 23.26 4 LEU C C 1
ATOM 3407 O O . LEU C 1 25 ? 18.308 -19.956 -1.631 1.00 23.54 4 LEU C O 1
ATOM 3412 N N . THR C 1 26 ? 16.795 -21.592 -1.979 1.00 23.24 5 THR C N 1
ATOM 3413 C CA . THR C 1 26 ? 17.176 -21.894 -3.354 1.00 23.19 5 THR C CA 1
ATOM 3414 C C . THR C 1 26 ? 17.251 -20.657 -4.240 1.00 23.35 5 THR C C 1
ATOM 3415 O O . THR C 1 26 ? 16.254 -19.944 -4.417 1.00 23.32 5 THR C O 1
ATOM 3419 N N . GLY C 1 27 ? 18.433 -20.418 -4.800 1.00 23.15 6 GLY C N 1
ATOM 3420 C CA . GLY C 1 27 ? 18.637 -19.311 -5.715 1.00 23.45 6 GLY C CA 1
ATOM 3421 C C . GLY C 1 27 ? 18.847 -17.955 -5.051 1.00 23.48 6 GLY C C 1
ATOM 3422 O O . GLY C 1 27 ? 19.146 -16.986 -5.747 1.00 23.69 6 GLY C O 1
ATOM 3423 N N . ARG C 1 28 ? 18.680 -17.872 -3.727 1.00 23.36 7 ARG C N 1
ATOM 3424 C CA . ARG C 1 28 ? 18.855 -16.609 -3.001 1.00 23.07 7 ARG C CA 1
ATOM 3425 C C . ARG C 1 28 ? 20.314 -16.260 -2.878 1.00 22.14 7 ARG C C 1
ATOM 3426 O O . ARG C 1 28 ? 21.135 -17.138 -2.636 1.00 21.96 7 ARG C O 1
ATOM 3434 N N . LYS C 1 29 ? 20.634 -14.980 -3.030 1.00 21.63 8 LYS C N 1
ATOM 3435 C CA . LYS C 1 29 ? 22.020 -14.521 -2.938 1.00 21.62 8 LYS C CA 1
ATOM 3436 C C . LYS C 1 29 ? 22.279 -14.022 -1.520 1.00 21.06 8 LYS C C 1
ATOM 3437 O O . LYS C 1 29 ? 21.557 -13.162 -1.023 1.00 19.86 8 LYS C O 1
ATOM 3443 N N . ALA C 1 30 ? 23.296 -14.575 -0.865 1.00 20.75 9 ALA C N 1
ATOM 3444 C CA . ALA C 1 30 ? 23.574 -14.226 0.532 1.00 20.28 9 ALA C CA 1
ATOM 3445 C C . ALA C 1 30 ? 25.010 -13.806 0.692 1.00 20.13 9 ALA C C 1
ATOM 3446 O O . ALA C 1 30 ? 25.905 -14.504 0.216 1.00 20.69 9 ALA C O 1
ATOM 3448 N N . LEU C 1 31 ? 25.235 -12.677 1.362 1.00 19.64 10 LEU C N 1
ATOM 3449 C CA . LEU C 1 31 ? 26.588 -12.232 1.726 1.00 19.05 10 LEU C CA 1
ATOM 3450 C C . LEU C 1 31 ? 26.783 -12.449 3.207 1.00 18.96 10 LEU C C 1
ATOM 3451 O O . LEU C 1 31 ? 25.987 -11.931 4.030 1.00 19.09 10 LEU C O 1
ATOM 3456 N N . VAL C 1 32 ? 27.793 -13.254 3.552 1.00 18.14 11 VAL C N 1
ATOM 3457 C CA . VAL C 1 32 ? 28.130 -13.570 4.942 1.00 18.98 11 VAL C CA 1
ATOM 3458 C C . VAL C 1 32 ? 29.483 -12.965 5.336 1.00 18.85 11 VAL C C 1
ATOM 3459 O O . VAL C 1 32 ? 30.503 -13.299 4.744 1.00 18.20 11 VAL C O 1
ATOM 3463 N N . THR C 1 33 ? 29.493 -12.055 6.319 1.00 19.14 12 THR C N 1
ATOM 3464 C CA . THR C 1 33 ? 30.760 -11.463 6.792 1.00 19.44 12 THR C CA 1
ATOM 3465 C C . THR C 1 33 ? 31.376 -12.354 7.845 1.00 20.14 12 THR C C 1
ATOM 3466 O O . THR C 1 33 ? 30.678 -13.137 8.475 1.00 20.52 12 THR C O 1
ATOM 3470 N N . GLY C 1 34 ? 32.684 -12.243 8.035 1.00 21.26 13 GLY C N 1
ATOM 3471 C CA . GLY C 1 34 ? 33.402 -13.095 8.995 1.00 21.89 13 GLY C CA 1
ATOM 3472 C C . GLY C 1 34 ? 33.208 -14.577 8.741 1.00 22.56 13 GLY C C 1
ATOM 3473 O O . GLY C 1 34 ? 33.071 -15.367 9.681 1.00 22.02 13 GLY C O 1
ATOM 3474 N N . ALA C 1 35 ? 33.234 -14.971 7.475 1.00 23.13 14 ALA C N 1
ATOM 3475 C CA . ALA C 1 35 ? 32.939 -16.356 7.094 1.00 25.05 14 ALA C CA 1
ATOM 3476 C C . ALA C 1 35 ? 34.107 -17.322 7.276 1.00 26.70 14 ALA C C 1
ATOM 3477 O O . ALA C 1 35 ? 33.985 -18.507 6.945 1.00 26.99 14 ALA C O 1
ATOM 3479 N N . THR C 1 36 ? 35.233 -16.831 7.766 1.00 28.39 15 THR C N 1
ATOM 3480 C CA . THR C 1 36 ? 36.473 -17.590 7.694 1.00 30.62 15 THR C CA 1
ATOM 3481 C C . THR C 1 36 ? 36.598 -18.679 8.754 1.00 31.48 15 THR C C 1
ATOM 3482 O O . THR C 1 36 ? 37.352 -19.640 8.570 1.00 33.54 15 THR C O 1
ATOM 3486 N N . GLY C 1 37 ? 35.896 -18.527 9.865 1.00 31.14 16 GLY C N 1
ATOM 3487 C CA . GLY C 1 37 ? 35.833 -19.589 10.857 1.00 31.11 16 GLY C CA 1
ATOM 3488 C C . GLY C 1 37 ? 34.595 -19.430 11.726 1.00 30.13 16 GLY C C 1
ATOM 3489 O O . GLY C 1 37 ? 33.782 -18.560 11.477 1.00 30.26 16 GLY C O 1
ATOM 3490 N N . GLY C 1 38 ? 34.471 -20.288 12.733 1.00 28.88 17 GLY C N 1
ATOM 3491 C CA . GLY C 1 38 ? 33.397 -20.220 13.709 1.00 28.03 17 GLY C CA 1
ATOM 3492 C C . GLY C 1 38 ? 31.973 -20.190 13.175 1.00 27.03 17 GLY C C 1
ATOM 3493 O O . GLY C 1 38 ? 31.563 -21.017 12.338 1.00 27.51 17 GLY C O 1
ATOM 3494 N N . ILE C 1 39 ? 31.218 -19.222 13.667 1.00 25.42 18 ILE C N 1
ATOM 3495 C CA . ILE C 1 39 ? 29.795 -19.115 13.375 1.00 24.28 18 ILE C CA 1
ATOM 3496 C C . ILE C 1 39 ? 29.555 -18.728 11.931 1.00 23.28 18 ILE C C 1
ATOM 3497 O O . ILE C 1 39 ? 28.654 -19.270 11.280 1.00 22.03 18 ILE C O 1
ATOM 3502 N N . GLY C 1 40 ? 30.392 -17.830 11.430 1.00 22.83 19 GLY C N 1
ATOM 3503 C CA . GLY C 1 40 ? 30.338 -17.407 10.031 1.00 22.68 19 GLY C CA 1
ATOM 3504 C C . GLY C 1 40 ? 30.521 -18.544 9.049 1.00 22.06 19 GLY C C 1
ATOM 3505 O O . GLY C 1 40 ? 29.770 -18.675 8.097 1.00 22.28 19 GLY C O 1
ATOM 3506 N N . GLU C 1 41 ? 31.519 -19.384 9.271 1.00 22.56 20 GLU C N 1
ATOM 3507 C CA . GLU C 1 41 ? 31.725 -20.531 8.390 1.00 22.44 20 GLU C CA 1
ATOM 3508 C C . GLU C 1 41 ? 30.532 -21.498 8.466 1.00 21.57 20 GLU C C 1
ATOM 3509 O O . GLU C 1 41 ? 30.092 -22.021 7.452 1.00 20.82 20 GLU C O 1
ATOM 3515 N N . ALA C 1 42 ? 30.001 -21.733 9.666 1.00 21.49 21 ALA C N 1
ATOM 3516 C CA . ALA C 1 42 ? 28.834 -22.603 9.826 1.00 20.65 21 ALA C CA 1
ATOM 3517 C C . ALA C 1 42 ? 27.605 -22.041 9.092 1.00 20.22 21 ALA C C 1
ATOM 3518 O O . ALA C 1 42 ? 26.825 -22.783 8.487 1.00 19.18 21 ALA C O 1
ATOM 3520 N N . ILE C 1 43 ? 27.428 -20.731 9.150 1.00 19.97 22 ILE C N 1
ATOM 3521 C CA . ILE C 1 43 ? 26.303 -20.101 8.477 1.00 20.19 22 ILE C CA 1
ATOM 3522 C C . ILE C 1 43 ? 26.494 -20.243 6.960 1.00 20.61 22 ILE C C 1
ATOM 3523 O O . ILE C 1 43 ? 25.564 -20.649 6.243 1.00 19.71 22 ILE C O 1
ATOM 3528 N N . ALA C 1 44 ? 27.692 -19.929 6.477 1.00 20.36 23 ALA C N 1
ATOM 3529 C CA . ALA C 1 44 ? 27.986 -20.091 5.049 1.00 21.23 23 ALA C CA 1
ATOM 3530 C C . ALA C 1 44 ? 27.682 -21.533 4.562 1.00 21.79 23 ALA C C 1
ATOM 3531 O O . ALA C 1 44 ? 27.028 -21.721 3.541 1.00 21.84 23 ALA C O 1
ATOM 3533 N N . ARG C 1 45 ? 28.135 -22.538 5.315 1.00 22.41 24 ARG C N 1
ATOM 3534 C CA . ARG C 1 45 ? 27.950 -23.928 4.923 1.00 22.74 24 ARG C CA 1
ATOM 3535 C C . ARG C 1 45 ? 26.473 -24.343 4.943 1.00 23.07 24 ARG C C 1
ATOM 3536 O O . ARG C 1 45 ? 26.010 -25.075 4.065 1.00 22.33 24 ARG C O 1
ATOM 3544 N N . CYS C 1 46 ? 25.734 -23.858 5.937 1.00 23.23 25 CYS C N 1
ATOM 3545 C CA . CYS C 1 46 ? 24.306 -24.141 6.040 1.00 24.17 25 CYS C CA 1
ATOM 3546 C C . CYS C 1 46 ? 23.494 -23.477 4.922 1.00 22.97 25 CYS C C 1
ATOM 3547 O O . CYS C 1 46 ? 22.627 -24.110 4.301 1.00 22.48 25 CYS C O 1
ATOM 3550 N N . PHE C 1 47 ? 23.771 -22.203 4.669 1.00 21.72 26 PHE C N 1
ATOM 3551 C CA . PHE C 1 47 ? 23.187 -21.500 3.527 1.00 21.69 26 PHE C CA 1
ATOM 3552 C C . PHE C 1 47 ? 23.434 -22.249 2.212 1.00 21.54 26 PHE C C 1
ATOM 3553 O O . PHE C 1 47 ? 22.523 -22.392 1.396 1.00 22.21 26 PHE C O 1
ATOM 3561 N N . HIS C 1 48 ? 24.659 -22.726 2.012 1.00 21.13 27 HIS C N 1
ATOM 3562 C CA . HIS C 1 48 ? 24.997 -23.455 0.790 1.00 21.39 27 HIS C CA 1
ATOM 3563 C C . HIS C 1 48 ? 24.165 -24.739 0.711 1.00 21.20 27 HIS C C 1
ATOM 3564 O O . HIS C 1 48 ? 23.615 -25.036 -0.324 1.00 20.67 27 HIS C O 1
ATOM 3571 N N . ALA C 1 49 ? 24.043 -25.454 1.826 1.00 21.64 28 ALA C N 1
ATOM 3572 C CA . ALA C 1 49 ? 23.234 -26.678 1.895 1.00 21.81 28 ALA C CA 1
ATOM 3573 C C . ALA C 1 49 ? 21.748 -26.446 1.535 1.00 21.92 28 ALA C C 1
ATOM 3574 O O . ALA C 1 49 ? 21.102 -27.325 0.920 1.00 22.32 28 ALA C O 1
ATOM 3576 N N . GLN C 1 50 ? 21.231 -25.264 1.874 1.00 21.27 29 GLN C N 1
ATOM 3577 C CA . GLN C 1 50 ? 19.837 -24.892 1.607 1.00 21.32 29 GLN C CA 1
ATOM 3578 C C . GLN C 1 50 ? 19.603 -24.250 0.238 1.00 21.15 29 GLN C C 1
ATOM 3579 O O . GLN C 1 50 ? 18.513 -23.733 -0.026 1.00 20.10 29 GLN C O 1
ATOM 3585 N N . GLY C 1 51 ? 20.634 -24.255 -0.608 1.00 20.91 30 GLY C N 1
ATOM 3586 C CA . GLY C 1 51 ? 20.522 -23.822 -2.001 1.00 21.06 30 GLY C CA 1
ATOM 3587 C C . GLY C 1 51 ? 20.868 -22.376 -2.293 1.00 20.71 30 GLY C C 1
ATOM 3588 O O . GLY C 1 51 ? 20.658 -21.907 -3.405 1.00 20.03 30 GLY C O 1
ATOM 3589 N N . ALA C 1 52 ? 21.384 -21.659 -1.294 1.00 21.12 31 ALA C N 1
ATOM 3590 C CA . ALA C 1 52 ? 21.776 -20.271 -1.472 1.00 20.82 31 ALA C CA 1
ATOM 3591 C C . ALA C 1 52 ? 23.052 -20.135 -2.301 1.00 20.92 31 ALA C C 1
ATOM 3592 O O . ALA C 1 52 ? 23.965 -20.963 -2.219 1.00 20.35 31 ALA C O 1
ATOM 3594 N N . ILE C 1 53 ? 23.103 -19.060 -3.085 1.00 21.37 32 ILE C N 1
ATOM 3595 C CA . ILE C 1 53 ? 24.321 -18.618 -3.742 1.00 22.00 32 ILE C CA 1
ATOM 3596 C C . ILE C 1 53 ? 25.033 -17.729 -2.745 1.00 22.04 32 ILE C C 1
ATOM 3597 O O . ILE C 1 53 ? 24.510 -16.682 -2.384 1.00 22.33 32 ILE C O 1
ATOM 3602 N N . VAL C 1 54 ? 26.215 -18.149 -2.294 1.00 22.37 33 VAL C N 1
ATOM 3603 C CA . VAL C 1 54 ? 26.861 -17.549 -1.122 1.00 22.39 33 VAL C CA 1
ATOM 3604 C C . VAL C 1 54 ? 28.097 -16.724 -1.451 1.00 22.18 33 VAL C C 1
ATOM 3605 O O . VAL C 1 54 ? 28.985 -17.153 -2.207 1.00 21.19 33 VAL C O 1
ATOM 3609 N N . GLY C 1 55 ? 28.118 -15.518 -0.893 1.00 21.95 34 GLY C N 1
ATOM 3610 C CA . GLY C 1 55 ? 29.284 -14.666 -0.890 1.00 22.36 34 GLY C CA 1
ATOM 3611 C C . GLY C 1 55 ? 29.922 -14.727 0.479 1.00 23.04 34 GLY C C 1
ATOM 3612 O O . GLY C 1 55 ? 29.256 -14.464 1.493 1.00 22.91 34 GLY C O 1
ATOM 3613 N N . LEU C 1 56 ? 31.208 -15.052 0.509 1.00 23.12 35 LEU C N 1
ATOM 3614 C CA . LEU C 1 56 ? 31.986 -15.168 1.723 1.00 23.95 35 LEU C CA 1
ATOM 3615 C C . LEU C 1 56 ? 32.953 -13.997 1.852 1.00 25.13 35 LEU C C 1
ATOM 3616 O O . LEU C 1 56 ? 33.832 -13.802 0.998 1.00 24.07 35 LEU C O 1
ATOM 3621 N N . HIS C 1 57 ? 32.783 -13.212 2.915 1.00 25.71 36 HIS C N 1
ATOM 3622 C CA . HIS C 1 57 ? 33.766 -12.212 3.273 1.00 26.38 36 HIS C CA 1
ATOM 3623 C C . HIS C 1 57 ? 34.565 -12.649 4.496 1.00 27.92 36 HIS C C 1
ATOM 3624 O O . HIS C 1 57 ? 34.045 -13.319 5.399 1.00 26.50 36 HIS C O 1
ATOM 3631 N N . GLY C 1 58 ? 35.828 -12.236 4.510 1.00 29.52 37 GLY C N 1
ATOM 3632 C CA . GLY C 1 58 ? 36.729 -12.439 5.642 1.00 31.70 37 GLY C CA 1
ATOM 3633 C C . GLY C 1 58 ? 38.023 -11.681 5.382 1.00 33.61 37 GLY C C 1
ATOM 3634 O O . GLY C 1 58 ? 38.136 -10.968 4.375 1.00 34.22 37 GLY C O 1
ATOM 3635 N N . THR C 1 59 ? 38.997 -11.822 6.276 1.00 35.79 38 THR C N 1
ATOM 3636 C CA . THR C 1 59 ? 40.332 -11.222 6.065 1.00 37.69 38 THR C CA 1
ATOM 3637 C C . THR C 1 59 ? 41.389 -12.232 5.634 1.00 39.01 38 THR C C 1
ATOM 3638 O O . THR C 1 59 ? 42.451 -11.847 5.140 1.00 39.55 38 THR C O 1
ATOM 3642 N N . ARG C 1 60 ? 41.108 -13.518 5.832 1.00 40.31 39 ARG C N 1
ATOM 3643 C CA . ARG C 1 60 ? 42.059 -14.567 5.494 1.00 41.34 39 ARG C CA 1
ATOM 3644 C C . ARG C 1 60 ? 41.685 -15.171 4.154 1.00 41.65 39 ARG C C 1
ATOM 3645 O O . ARG C 1 60 ? 40.895 -16.111 4.091 1.00 41.39 39 ARG C O 1
ATOM 3653 N N . GLU C 1 61 ? 42.277 -14.634 3.095 1.00 42.15 40 GLU C N 1
ATOM 3654 C CA . GLU C 1 61 ? 41.936 -15.019 1.727 1.00 42.79 40 GLU C CA 1
ATOM 3655 C C . GLU C 1 61 ? 42.191 -16.510 1.423 1.00 42.58 40 GLU C C 1
ATOM 3656 O O . GLU C 1 61 ? 41.436 -17.123 0.677 1.00 42.78 40 GLU C O 1
ATOM 3662 N N . ASP C 1 62 ? 43.224 -17.097 2.019 1.00 42.36 41 ASP C N 1
ATOM 3663 C CA . ASP C 1 62 ? 43.533 -18.519 1.803 1.00 42.15 41 ASP C CA 1
ATOM 3664 C C . ASP C 1 62 ? 42.448 -19.404 2.427 1.00 41.27 41 ASP C C 1
ATOM 3665 O O . ASP C 1 62 ? 41.990 -20.370 1.819 1.00 41.10 41 ASP C O 1
ATOM 3670 N N . LYS C 1 63 ? 42.043 -19.068 3.646 1.00 40.23 42 LYS C N 1
ATOM 3671 C CA . LYS C 1 63 ? 40.932 -19.755 4.303 1.00 39.42 42 LYS C CA 1
ATOM 3672 C C . LYS C 1 63 ? 39.618 -19.592 3.546 1.00 37.91 42 LYS C C 1
ATOM 3673 O O . LYS C 1 63 ? 38.843 -20.532 3.442 1.00 37.09 42 LYS C O 1
ATOM 3679 N N . LEU C 1 64 ? 39.371 -18.400 3.026 1.00 36.51 43 LEU C N 1
ATOM 3680 C CA . LEU C 1 64 ? 38.146 -18.143 2.275 1.00 35.81 43 LEU C CA 1
ATOM 3681 C C . LEU C 1 64 ? 38.054 -19.035 1.031 1.00 35.03 43 LEU C C 1
ATOM 3682 O O . LEU C 1 64 ? 36.996 -19.582 0.732 1.00 33.98 43 LEU C O 1
ATOM 3687 N N . LYS C 1 65 ? 39.166 -19.179 0.319 1.00 34.37 44 LYS C N 1
ATOM 3688 C CA . LYS C 1 65 ? 39.195 -19.995 -0.895 1.00 34.07 44 LYS C CA 1
ATOM 3689 C C . LYS C 1 65 ? 39.137 -21.480 -0.591 1.00 33.22 44 LYS C C 1
ATOM 3690 O O . LYS C 1 65 ? 38.517 -22.226 -1.342 1.00 33.06 44 LYS C O 1
ATOM 3696 N N . GLU C 1 66 ? 39.751 -21.900 0.513 1.00 32.34 45 GLU C N 1
ATOM 3697 C CA . GLU C 1 66 ? 39.612 -23.279 0.991 1.00 32.12 45 GLU C CA 1
ATOM 3698 C C . GLU C 1 66 ? 38.144 -23.612 1.252 1.00 31.05 45 GLU C C 1
ATOM 3699 O O . GLU C 1 66 ? 37.658 -24.668 0.872 1.00 30.99 45 GLU C O 1
ATOM 3705 N N . ILE C 1 67 ? 37.430 -22.714 1.921 1.00 29.74 46 ILE C N 1
ATOM 3706 C CA . ILE C 1 67 ? 36.019 -22.944 2.181 1.00 28.53 46 ILE C CA 1
ATOM 3707 C C . ILE C 1 67 ? 35.232 -22.913 0.877 1.00 27.85 46 ILE C C 1
ATOM 3708 O O . ILE C 1 67 ? 34.392 -23.770 0.641 1.00 26.44 46 ILE C O 1
ATOM 3713 N N . ALA C 1 68 ? 35.506 -21.912 0.042 1.00 27.69 47 ALA C N 1
ATOM 3714 C CA . ALA C 1 68 ? 34.802 -21.758 -1.227 1.00 28.15 47 ALA C CA 1
ATOM 3715 C C . ALA C 1 68 ? 34.936 -23.027 -2.071 1.00 28.27 47 ALA C C 1
ATOM 3716 O O . ALA C 1 68 ? 33.943 -23.561 -2.572 1.00 27.81 47 ALA C O 1
ATOM 3718 N N . ALA C 1 69 ? 36.169 -23.508 -2.187 1.00 28.89 48 ALA C N 1
ATOM 3719 C CA . ALA C 1 69 ? 36.483 -24.719 -2.947 1.00 29.59 48 ALA C CA 1
ATOM 3720 C C . ALA C 1 69 ? 35.740 -25.933 -2.385 1.00 30.13 48 ALA C C 1
ATOM 3721 O O . ALA C 1 69 ? 35.185 -26.740 -3.134 1.00 29.72 48 ALA C O 1
ATOM 3723 N N . ASP C 1 70 ? 35.722 -26.040 -1.058 1.00 30.90 49 ASP C N 1
ATOM 3724 C CA . ASP C 1 70 ? 35.080 -27.159 -0.379 1.00 31.53 49 ASP C CA 1
ATOM 3725 C C . ASP C 1 70 ? 33.584 -27.205 -0.708 1.00 31.13 49 ASP C C 1
ATOM 3726 O O . ASP C 1 70 ? 33.045 -28.273 -0.951 1.00 30.80 49 ASP C O 1
ATOM 3731 N N . LEU C 1 71 ? 32.930 -26.044 -0.729 1.00 30.95 50 LEU C N 1
ATOM 3732 C CA . LEU C 1 71 ? 31.517 -25.945 -1.114 1.00 31.03 50 LEU C CA 1
ATOM 3733 C C . LEU C 1 71 ? 31.345 -26.318 -2.594 1.00 31.06 50 LEU C C 1
ATOM 3734 O O . LEU C 1 71 ? 30.513 -27.159 -2.943 1.00 30.07 50 LEU C O 1
ATOM 3739 N N . GLY C 1 72 ? 32.124 -25.656 -3.446 1.00 31.08 51 GLY C N 1
ATOM 3740 C CA . GLY C 1 72 ? 32.358 -26.107 -4.825 1.00 31.46 51 GLY C CA 1
ATOM 3741 C C . GLY C 1 72 ? 31.372 -25.673 -5.899 1.00 31.40 51 GLY C C 1
ATOM 3742 O O . GLY C 1 72 ? 31.523 -26.063 -7.063 1.00 31.42 51 GLY C O 1
ATOM 3743 N N . LYS C 1 73 ? 30.371 -24.870 -5.537 1.00 31.04 52 LYS C N 1
ATOM 3744 C CA . LYS C 1 73 ? 29.377 -24.413 -6.513 1.00 30.75 52 LYS C CA 1
ATOM 3745 C C . LYS C 1 73 ? 28.739 -23.086 -6.124 1.00 30.64 52 LYS C C 1
ATOM 3746 O O . LYS C 1 73 ? 28.270 -22.932 -5.008 1.00 30.64 52 LYS C O 1
ATOM 3752 N N . ASP C 1 74 ? 28.729 -22.139 -7.060 1.00 30.46 53 ASP C N 1
ATOM 3753 C CA . ASP C 1 74 ? 28.103 -20.827 -6.876 1.00 30.52 53 ASP C CA 1
ATOM 3754 C C . ASP C 1 74 ? 28.563 -20.153 -5.587 1.00 30.06 53 ASP C C 1
ATOM 3755 O O . ASP C 1 74 ? 27.779 -19.930 -4.650 1.00 29.80 53 ASP C O 1
ATOM 3760 N N . VAL C 1 75 ? 29.855 -19.851 -5.552 1.00 29.10 54 VAL C N 1
ATOM 3761 C CA . VAL C 1 75 ? 30.448 -19.184 -4.425 1.00 28.59 54 VAL C CA 1
ATOM 3762 C C . VAL C 1 75 ? 31.245 -17.999 -4.905 1.00 28.06 54 VAL C C 1
ATOM 3763 O O . VAL C 1 75 ? 31.916 -18.067 -5.951 1.00 27.39 54 VAL C O 1
ATOM 3767 N N . PHE C 1 76 ? 31.157 -16.912 -4.133 1.00 27.23 55 PHE C N 1
ATOM 3768 C CA . PHE C 1 76 ? 31.967 -15.726 -4.331 1.00 27.26 55 PHE C CA 1
ATOM 3769 C C . PHE C 1 76 ? 32.778 -15.472 -3.071 1.00 27.67 55 PHE C C 1
ATOM 3770 O O . PHE C 1 76 ? 32.338 -15.795 -1.948 1.00 27.47 55 PHE C O 1
ATOM 3778 N N . VAL C 1 77 ? 33.946 -14.872 -3.245 1.00 27.41 56 VAL C N 1
ATOM 3779 C CA . VAL C 1 77 ? 34.826 -14.551 -2.129 1.00 28.07 56 VAL C CA 1
ATOM 3780 C C . VAL C 1 77 ? 35.188 -13.075 -2.204 1.00 28.69 56 VAL C C 1
ATOM 3781 O O . VAL C 1 77 ? 35.480 -12.545 -3.288 1.00 27.66 56 VAL C O 1
ATOM 3785 N N . PHE C 1 78 ? 35.139 -12.409 -1.051 1.00 29.70 57 PHE C N 1
ATOM 3786 C CA . PHE C 1 78 ? 35.420 -10.977 -0.957 1.00 30.95 57 PHE C CA 1
ATOM 3787 C C . PHE C 1 78 ? 36.322 -10.663 0.236 1.00 32.41 57 PHE C C 1
ATOM 3788 O O . PHE C 1 78 ? 36.075 -11.150 1.342 1.00 32.39 57 PHE C O 1
ATOM 3796 N N . SER C 1 79 ? 37.345 -9.841 0.014 1.00 34.07 58 SER C N 1
ATOM 3797 C CA . SER C 1 79 ? 38.194 -9.341 1.100 1.00 35.71 58 SER C CA 1
ATOM 3798 C C . SER C 1 79 ? 37.848 -7.887 1.375 1.00 36.49 58 SER C C 1
ATOM 3799 O O . SER C 1 79 ? 37.562 -7.134 0.445 1.00 36.89 58 SER C O 1
ATOM 3802 N N . ALA C 1 80 ? 37.852 -7.496 2.650 1.00 37.21 59 ALA C N 1
ATOM 3803 C CA . ALA C 1 80 ? 37.673 -6.094 3.013 1.00 37.53 59 ALA C CA 1
ATOM 3804 C C . ALA C 1 80 ? 37.936 -5.801 4.494 1.00 38.11 59 ALA C C 1
ATOM 3805 O O . ALA C 1 80 ? 37.631 -6.618 5.366 1.00 38.28 59 ALA C O 1
ATOM 3807 N N . ASN C 1 81 ? 38.489 -4.614 4.750 1.00 38.44 60 ASN C N 1
ATOM 3808 C CA . ASN C 1 81 ? 38.730 -4.104 6.095 1.00 38.66 60 ASN C CA 1
ATOM 3809 C C . ASN C 1 81 ? 37.454 -3.457 6.628 1.00 38.57 60 ASN C C 1
ATOM 3810 O O . ASN C 1 81 ? 37.123 -2.320 6.278 1.00 38.60 60 ASN C O 1
ATOM 3815 N N . LEU C 1 82 ? 36.748 -4.180 7.488 1.00 38.36 61 LEU C N 1
ATOM 3816 C CA . LEU C 1 82 ? 35.503 -3.688 8.065 1.00 38.74 61 LEU C CA 1
ATOM 3817 C C . LEU C 1 82 ? 35.688 -2.525 9.061 1.00 38.86 61 LEU C C 1
ATOM 3818 O O . LEU C 1 82 ? 34.705 -1.950 9.511 1.00 38.71 61 LEU C O 1
ATOM 3823 N N . SER C 1 83 ? 36.928 -2.178 9.400 1.00 39.07 62 SER C N 1
ATOM 3824 C CA . SER C 1 83 ? 37.192 -1.001 10.228 1.00 39.58 62 SER C CA 1
ATOM 3825 C C . SER C 1 83 ? 37.250 0.271 9.386 1.00 39.31 62 SER C C 1
ATOM 3826 O O . SER C 1 83 ? 37.323 1.374 9.938 1.00 39.77 62 SER C O 1
ATOM 3829 N N . ASP C 1 84 ? 37.226 0.116 8.063 1.00 38.85 63 ASP C N 1
ATOM 3830 C CA . ASP C 1 84 ? 37.340 1.241 7.140 1.00 38.38 63 ASP C CA 1
ATOM 3831 C C . ASP C 1 84 ? 36.049 1.467 6.357 1.00 37.57 63 ASP C C 1
ATOM 3832 O O . ASP C 1 84 ? 35.618 0.639 5.536 1.00 36.82 63 ASP C O 1
ATOM 3837 N N . ARG C 1 85 ? 35.455 2.621 6.594 1.00 36.48 64 ARG C N 1
ATOM 3838 C CA . ARG C 1 85 ? 34.177 2.957 6.002 1.00 36.09 64 ARG C CA 1
ATOM 3839 C C . ARG C 1 85 ? 34.191 2.866 4.467 1.00 35.01 64 ARG C C 1
ATOM 3840 O O . ARG C 1 85 ? 33.294 2.281 3.859 1.00 34.32 64 ARG C O 1
ATOM 3848 N N . LYS C 1 86 ? 35.220 3.429 3.851 1.00 33.70 65 LYS C N 1
ATOM 3849 C CA . LYS C 1 86 ? 35.315 3.420 2.396 1.00 33.11 65 LYS C CA 1
ATOM 3850 C C . LYS C 1 86 ? 35.482 1.997 1.865 1.00 31.68 65 LYS C C 1
ATOM 3851 O O . LYS C 1 86 ? 34.898 1.650 0.852 1.00 30.79 65 LYS C O 1
ATOM 3857 N N . SER C 1 87 ? 36.255 1.178 2.573 1.00 30.53 66 SER C N 1
ATOM 3858 C CA . SER C 1 87 ? 36.405 -0.239 2.246 1.00 29.71 66 SER C CA 1
ATOM 3859 C C . SER C 1 87 ? 35.078 -1.023 2.319 1.00 28.80 66 SER C C 1
ATOM 3860 O O . SER C 1 87 ? 34.863 -1.960 1.548 1.00 28.80 66 SER C O 1
ATOM 3863 N N . ILE C 1 88 ? 34.199 -0.657 3.248 1.00 27.45 67 ILE C N 1
ATOM 3864 C CA . ILE C 1 88 ? 32.912 -1.335 3.396 1.00 26.54 67 ILE C CA 1
ATOM 3865 C C . ILE C 1 88 ? 31.999 -1.006 2.208 1.00 26.50 67 ILE C C 1
ATOM 3866 O O . ILE C 1 88 ? 31.325 -1.886 1.651 1.00 25.41 67 ILE C O 1
ATOM 3871 N N . LYS C 1 89 ? 31.980 0.269 1.830 1.00 26.48 68 LYS C N 1
ATOM 3872 C CA . LYS C 1 89 ? 31.227 0.708 0.646 1.00 27.46 68 LYS C CA 1
ATOM 3873 C C . LYS C 1 89 ? 31.687 -0.006 -0.610 1.00 26.98 68 LYS C C 1
ATOM 3874 O O . LYS C 1 89 ? 30.873 -0.397 -1.436 1.00 26.90 68 LYS C O 1
ATOM 3880 N N . GLN C 1 90 ? 32.990 -0.182 -0.748 1.00 27.00 69 GLN C N 1
ATOM 3881 C CA . GLN C 1 90 ? 33.529 -0.920 -1.889 1.00 27.41 69 GLN C CA 1
ATOM 3882 C C . GLN C 1 90 ? 33.109 -2.388 -1.916 1.00 26.74 69 GLN C C 1
ATOM 3883 O O . GLN C 1 90 ? 32.806 -2.924 -2.992 1.00 26.41 69 GLN C O 1
ATOM 3889 N N . LEU C 1 91 ? 33.104 -3.039 -0.750 1.00 26.26 70 LEU C N 1
ATOM 3890 C CA . LEU C 1 91 ? 32.671 -4.433 -0.658 1.00 25.85 70 LEU C CA 1
ATOM 3891 C C . LEU C 1 91 ? 31.223 -4.545 -1.098 1.00 25.75 70 LEU C C 1
ATOM 3892 O O . LEU C 1 91 ? 30.870 -5.433 -1.870 1.00 25.87 70 LEU C O 1
ATOM 3897 N N . ALA C 1 92 ? 30.389 -3.642 -0.596 1.00 25.87 71 ALA C N 1
ATOM 3898 C CA . ALA C 1 92 ? 28.978 -3.600 -0.947 1.00 26.27 71 ALA C CA 1
ATOM 3899 C C . ALA C 1 92 ? 28.783 -3.450 -2.456 1.00 26.57 71 ALA C C 1
ATOM 3900 O O . ALA C 1 92 ? 28.007 -4.187 -3.059 1.00 26.45 71 ALA C O 1
ATOM 3902 N N . GLU C 1 93 ? 29.480 -2.488 -3.047 1.00 26.94 72 GLU C N 1
ATOM 3903 C CA . GLU C 1 93 ? 29.357 -2.208 -4.486 1.00 27.58 72 GLU C CA 1
ATOM 3904 C C . GLU C 1 93 ? 29.764 -3.425 -5.308 1.00 27.26 72 GLU C C 1
ATOM 3905 O O . GLU C 1 93 ? 29.003 -3.900 -6.162 1.00 27.60 72 GLU C O 1
ATOM 3911 N N . VAL C 1 94 ? 30.941 -3.959 -5.014 1.00 26.99 73 VAL C N 1
ATOM 3912 C CA . VAL C 1 94 ? 31.466 -5.113 -5.740 1.00 26.98 73 VAL C CA 1
ATOM 3913 C C . VAL C 1 94 ? 30.609 -6.366 -5.552 1.00 26.69 73 VAL C C 1
ATOM 3914 O O . VAL C 1 94 ? 30.338 -7.071 -6.514 1.00 26.63 73 VAL C O 1
ATOM 3918 N N . ALA C 1 95 ? 30.180 -6.648 -4.324 1.00 26.76 74 ALA C N 1
ATOM 3919 C CA . ALA C 1 95 ? 29.388 -7.853 -4.050 1.00 26.81 74 ALA C CA 1
ATOM 3920 C C . ALA C 1 95 ? 28.028 -7.796 -4.735 1.00 27.21 74 ALA C C 1
ATOM 3921 O O . ALA C 1 95 ? 27.606 -8.764 -5.366 1.00 27.02 74 ALA C O 1
ATOM 3923 N N . GLU C 1 96 ? 27.347 -6.667 -4.581 1.00 27.79 75 GLU C N 1
ATOM 3924 C CA . GLU C 1 96 ? 26.054 -6.415 -5.231 1.00 29.12 75 GLU C CA 1
ATOM 3925 C C . GLU C 1 96 ? 26.157 -6.553 -6.768 1.00 29.13 75 GLU C C 1
ATOM 3926 O O . GLU C 1 96 ? 25.275 -7.124 -7.404 1.00 29.27 75 GLU C O 1
ATOM 3932 N N . ARG C 1 97 ? 27.238 -6.056 -7.352 1.00 29.32 76 ARG C N 1
ATOM 3933 C CA . ARG C 1 97 ? 27.433 -6.171 -8.802 1.00 29.79 76 ARG C CA 1
ATOM 3934 C C . ARG C 1 97 ? 27.769 -7.591 -9.262 1.00 29.49 76 ARG C C 1
ATOM 3935 O O . ARG C 1 97 ? 27.138 -8.114 -10.190 1.00 29.54 76 ARG C O 1
ATOM 3943 N N . GLU C 1 98 ? 28.767 -8.209 -8.638 1.00 29.32 77 GLU C N 1
ATOM 3944 C CA . GLU C 1 98 ? 29.211 -9.534 -9.087 1.00 29.20 77 GLU C CA 1
ATOM 3945 C C . GLU C 1 98 ? 28.123 -10.579 -8.893 1.00 28.63 77 GLU C C 1
ATOM 3946 O O . GLU C 1 98 ? 27.909 -11.424 -9.751 1.00 27.93 77 GLU C O 1
ATOM 3952 N N . MET C 1 99 ? 27.438 -10.515 -7.753 1.00 28.55 78 MET C N 1
ATOM 3953 C CA . MET C 1 99 ? 26.436 -11.520 -7.395 1.00 28.19 78 MET C CA 1
ATOM 3954 C C . MET C 1 99 ? 25.102 -11.223 -8.065 1.00 28.04 78 MET C C 1
ATOM 3955 O O . MET C 1 99 ? 24.180 -12.022 -7.967 1.00 27.99 78 MET C O 1
ATOM 3960 N N . GLU C 1 100 ? 25.001 -10.067 -8.721 1.00 28.13 79 GLU C N 1
ATOM 3961 C CA . GLU C 1 100 ? 23.785 -9.627 -9.423 1.00 28.22 79 GLU C CA 1
ATOM 3962 C C . GLU C 1 100 ? 22.600 -9.471 -8.473 1.00 27.76 79 GLU C C 1
ATOM 3963 O O . GLU C 1 100 ? 21.487 -9.925 -8.766 1.00 27.77 79 GLU C O 1
ATOM 3969 N N . GLY C 1 101 ? 22.838 -8.802 -7.346 1.00 26.54 80 GLY C N 1
ATOM 3970 C CA . GLY C 1 101 ? 21.781 -8.538 -6.387 1.00 26.05 80 GLY C CA 1
ATOM 3971 C C . GLY C 1 101 ? 21.909 -9.445 -5.180 1.00 25.18 80 GLY C C 1
ATOM 3972 O O . GLY C 1 101 ? 21.934 -10.657 -5.317 1.00 25.80 80 GLY C O 1
ATOM 3973 N N . ILE C 1 102 ? 22.007 -8.862 -3.994 1.00 24.60 81 ILE C N 1
ATOM 3974 C CA . ILE C 1 102 ? 22.105 -9.652 -2.746 1.00 23.42 81 ILE C CA 1
ATOM 3975 C C . ILE C 1 102 ? 20.766 -9.635 -2.026 1.00 22.56 81 ILE C C 1
ATOM 3976 O O . ILE C 1 102 ? 20.184 -8.563 -1.811 1.00 22.37 81 ILE C O 1
ATOM 3981 N N . ASP C 1 103 ? 20.263 -10.822 -1.682 1.00 21.55 82 ASP C N 1
ATOM 3982 C CA . ASP C 1 103 ? 18.967 -10.961 -1.018 1.00 21.16 82 ASP C CA 1
ATOM 3983 C C . ASP C 1 103 ? 19.095 -11.006 0.506 1.00 20.05 82 ASP C C 1
ATOM 3984 O O . ASP C 1 103 ? 18.214 -10.541 1.225 1.00 19.52 82 ASP C O 1
ATOM 3989 N N . ILE C 1 104 ? 20.175 -11.604 0.986 1.00 18.64 83 ILE C N 1
ATOM 3990 C CA . ILE C 1 104 ? 20.363 -11.845 2.399 1.00 17.81 83 ILE C CA 1
ATOM 3991 C C . ILE C 1 104 ? 21.737 -11.331 2.821 1.00 17.50 83 ILE C C 1
ATOM 3992 O O . ILE C 1 104 ? 22.753 -11.737 2.253 1.00 16.93 83 ILE C O 1
ATOM 3997 N N . LEU C 1 105 ? 21.768 -10.461 3.825 1.00 17.00 84 LEU C N 1
ATOM 3998 C CA . LEU C 1 105 ? 23.017 -10.078 4.482 1.00 16.80 84 LEU C CA 1
ATOM 3999 C C . LEU C 1 105 ? 23.097 -10.650 5.895 1.00 17.40 84 LEU C C 1
ATOM 4000 O O . LEU C 1 105 ? 22.220 -10.391 6.719 1.00 17.69 84 LEU C O 1
ATOM 4005 N N . VAL C 1 106 ? 24.156 -11.409 6.180 1.00 17.68 85 VAL C N 1
ATOM 4006 C CA . VAL C 1 106 ? 24.474 -11.801 7.557 1.00 18.32 85 VAL C CA 1
ATOM 4007 C C . VAL C 1 106 ? 25.715 -11.043 8.008 1.00 18.50 85 VAL C C 1
ATOM 4008 O O . VAL C 1 106 ? 26.813 -11.276 7.487 1.00 18.03 85 VAL C O 1
ATOM 4012 N N . ASN C 1 107 ? 25.518 -10.105 8.935 1.00 18.88 86 ASN C N 1
ATOM 4013 C CA . ASN C 1 107 ? 26.607 -9.388 9.601 1.00 20.04 86 ASN C CA 1
ATOM 4014 C C . ASN C 1 107 ? 27.072 -10.159 10.831 1.00 21.95 86 ASN C C 1
ATOM 4015 O O . ASN C 1 107 ? 26.356 -10.228 11.856 1.00 20.34 86 ASN C O 1
ATOM 4020 N N . ASN C 1 108 ? 28.283 -10.692 10.742 1.00 24.48 87 ASN C N 1
ATOM 4021 C CA . ASN C 1 108 ? 28.812 -11.615 11.721 1.00 26.97 87 ASN C CA 1
ATOM 4022 C C . ASN C 1 108 ? 30.106 -11.118 12.366 1.00 29.23 87 ASN C C 1
ATOM 4023 O O . ASN C 1 108 ? 30.412 -9.904 12.355 1.00 31.39 87 ASN C O 1
ATOM 4028 N N . GLN C 1 121 ? 42.561 2.002 26.663 1.00 35.19 100 GLN C N 1
ATOM 4029 C CA . GLN C 1 121 ? 41.166 1.674 26.950 1.00 35.21 100 GLN C CA 1
ATOM 4030 C C . GLN C 1 121 ? 40.193 2.405 26.014 1.00 34.44 100 GLN C C 1
ATOM 4031 O O . GLN C 1 121 ? 39.058 1.956 25.796 1.00 34.35 100 GLN C O 1
ATOM 4037 N N . ASP C 1 122 ? 40.637 3.539 25.477 1.00 33.12 101 ASP C N 1
ATOM 4038 C CA . ASP C 1 122 ? 39.829 4.324 24.540 1.00 32.40 101 ASP C CA 1
ATOM 4039 C C . ASP C 1 122 ? 39.907 3.759 23.141 1.00 31.55 101 ASP C C 1
ATOM 4040 O O . ASP C 1 122 ? 38.916 3.725 22.406 1.00 31.41 101 ASP C O 1
ATOM 4045 N N . GLN C 1 123 ? 41.116 3.345 22.776 1.00 30.34 102 GLN C N 1
ATOM 4046 C CA . GLN C 1 123 ? 41.365 2.594 21.560 1.00 29.61 102 GLN C CA 1
ATOM 4047 C C . GLN C 1 123 ? 40.532 1.329 21.533 1.00 28.05 102 GLN C C 1
ATOM 4048 O O . GLN C 1 123 ? 40.053 0.912 20.482 1.00 28.19 102 GLN C O 1
ATOM 4054 N N . ASP C 1 124 ? 40.374 0.721 22.700 1.00 26.67 103 ASP C N 1
ATOM 4055 C CA . ASP C 1 124 ? 39.593 -0.495 22.841 1.00 25.81 103 ASP C CA 1
ATOM 4056 C C . ASP C 1 124 ? 38.109 -0.201 22.581 1.00 24.30 103 ASP C C 1
ATOM 4057 O O . ASP C 1 124 ? 37.439 -0.949 21.865 1.00 23.20 103 ASP C O 1
ATOM 4062 N N . TRP C 1 125 ? 37.620 0.888 23.172 1.00 22.71 104 TRP C N 1
ATOM 4063 C CA . TRP C 1 125 ? 36.253 1.356 22.932 1.00 22.23 104 TRP C CA 1
ATOM 4064 C C . TRP C 1 125 ? 35.999 1.544 21.429 1.00 21.56 104 TRP C C 1
ATOM 4065 O O . TRP C 1 125 ? 35.104 0.911 20.875 1.00 20.54 104 TRP C O 1
ATOM 4076 N N . ASP C 1 126 ? 36.816 2.380 20.778 1.00 21.44 105 ASP C N 1
ATOM 4077 C CA . ASP C 1 126 ? 36.612 2.725 19.353 1.00 21.60 105 ASP C CA 1
ATOM 4078 C C . ASP C 1 126 ? 36.666 1.501 18.451 1.00 21.92 105 ASP C C 1
ATOM 4079 O O . ASP C 1 126 ? 35.853 1.368 17.542 1.00 21.64 105 ASP C O 1
ATOM 4084 N N . ASP C 1 127 ? 37.613 0.600 18.711 1.00 22.39 106 ASP C N 1
ATOM 4085 C CA . ASP C 1 127 ? 37.766 -0.589 17.887 1.00 22.94 106 ASP C CA 1
ATOM 4086 C C . ASP C 1 127 ? 36.559 -1.506 18.049 1.00 22.30 106 ASP C C 1
ATOM 4087 O O . ASP C 1 127 ? 36.087 -2.028 17.071 1.00 23.06 106 ASP C O 1
ATOM 4092 N N . VAL C 1 128 ? 36.056 -1.699 19.270 1.00 21.95 107 VAL C N 1
ATOM 4093 C CA . VAL C 1 128 ? 34.921 -2.595 19.483 1.00 21.60 107 VAL C CA 1
ATOM 4094 C C . VAL C 1 128 ? 33.647 -2.007 18.842 1.00 21.28 107 VAL C C 1
ATOM 4095 O O . VAL C 1 128 ? 32.895 -2.706 18.163 1.00 20.70 107 VAL C O 1
ATOM 4099 N N . LEU C 1 129 ? 33.427 -0.711 19.023 1.00 21.08 108 LEU C N 1
ATOM 4100 C CA . LEU C 1 129 ? 32.288 -0.075 18.381 1.00 21.30 108 LEU C CA 1
ATOM 4101 C C . LEU C 1 129 ? 32.450 -0.100 16.844 1.00 21.48 108 LEU C C 1
ATOM 4102 O O . LEU C 1 129 ? 31.479 -0.369 16.122 1.00 21.49 108 LEU C O 1
ATOM 4107 N N . ALA C 1 130 ? 33.670 0.100 16.338 1.00 21.18 109 ALA C N 1
ATOM 4108 C CA . ALA C 1 130 ? 33.877 0.092 14.886 1.00 21.41 109 ALA C CA 1
ATOM 4109 C C . ALA C 1 130 ? 33.545 -1.255 14.242 1.00 21.78 109 ALA C C 1
ATOM 4110 O O . ALA C 1 130 ? 32.853 -1.315 13.225 1.00 22.31 109 ALA C O 1
ATOM 4112 N N . VAL C 1 131 ? 33.996 -2.342 14.861 1.00 22.32 110 VAL C N 1
ATOM 4113 C CA . VAL C 1 131 ? 33.849 -3.668 14.285 1.00 22.90 110 VAL C CA 1
ATOM 4114 C C . VAL C 1 131 ? 32.558 -4.393 14.696 1.00 22.81 110 VAL C C 1
ATOM 4115 O O . VAL C 1 131 ? 32.036 -5.209 13.919 1.00 23.35 110 VAL C O 1
ATOM 4119 N N . ASN C 1 132 ? 32.050 -4.123 15.899 1.00 21.60 111 ASN C N 1
ATOM 4120 C CA . ASN C 1 132 ? 30.856 -4.830 16.386 1.00 21.27 111 ASN C CA 1
ATOM 4121 C C . ASN C 1 132 ? 29.543 -4.072 16.200 1.00 20.64 111 ASN C C 1
ATOM 4122 O O . ASN C 1 132 ? 28.489 -4.634 16.452 1.00 21.85 111 ASN C O 1
ATOM 4127 N N . LEU C 1 133 ? 29.582 -2.812 15.767 1.00 19.64 112 LEU C N 1
ATOM 4128 C CA . LEU C 1 133 ? 28.347 -2.075 15.544 1.00 19.26 112 LEU C CA 1
ATOM 4129 C C . LEU C 1 133 ? 28.405 -1.288 14.247 1.00 18.58 112 LEU C C 1
ATOM 4130 O O . LEU C 1 133 ? 27.584 -1.495 13.359 1.00 18.42 112 LEU C O 1
ATOM 4135 N N . THR C 1 134 ? 29.370 -0.385 14.141 1.00 18.37 113 THR C N 1
ATOM 4136 C CA . THR C 1 134 ? 29.436 0.497 12.989 1.00 18.35 113 THR C CA 1
ATOM 4137 C C . THR C 1 134 ? 29.581 -0.256 11.680 1.00 19.10 113 THR C C 1
ATOM 4138 O O . THR C 1 134 ? 28.989 0.158 10.685 1.00 19.84 113 THR C O 1
ATOM 4142 N N . ALA C 1 135 ? 30.311 -1.369 11.676 1.00 19.72 114 ALA C N 1
ATOM 4143 C CA . ALA C 1 135 ? 30.559 -2.106 10.412 1.00 20.32 114 ALA C CA 1
ATOM 4144 C C . ALA C 1 135 ? 29.265 -2.701 9.872 1.00 20.66 114 ALA C C 1
ATOM 4145 O O . ALA C 1 135 ? 28.980 -2.614 8.685 1.00 20.75 114 ALA C O 1
ATOM 4147 N N . ALA C 1 136 ? 28.507 -3.333 10.756 1.00 20.80 115 ALA C N 1
ATOM 4148 C CA . ALA C 1 136 ? 27.216 -3.910 10.408 1.00 21.12 115 ALA C CA 1
ATOM 4149 C C . ALA C 1 136 ? 26.230 -2.862 9.896 1.00 20.89 115 ALA C C 1
ATOM 4150 O O . ALA C 1 136 ? 25.572 -3.075 8.883 1.00 20.80 115 ALA C O 1
ATOM 4152 N N . SER C 1 137 ? 26.129 -1.730 10.580 1.00 21.30 116 SER C N 1
ATOM 4153 C CA . SER C 1 137 ? 25.214 -0.674 10.150 1.00 22.12 116 SER C CA 1
ATOM 4154 C C . SER C 1 137 ? 25.640 -0.072 8.806 1.00 21.44 116 SER C C 1
ATOM 4155 O O . SER C 1 137 ? 24.804 0.220 7.975 1.00 22.52 116 SER C O 1
ATOM 4158 N N . THR C 1 138 ? 26.933 0.101 8.583 1.00 21.36 117 THR C N 1
ATOM 4159 C CA . THR C 1 138 ? 27.404 0.695 7.343 1.00 20.80 117 THR C CA 1
ATOM 4160 C C . THR C 1 138 ? 27.167 -0.234 6.156 1.00 20.91 117 THR C C 1
ATOM 4161 O O . THR C 1 138 ? 26.649 0.191 5.129 1.00 20.77 117 THR C O 1
ATOM 4165 N N . LEU C 1 139 ? 27.526 -1.506 6.299 1.00 20.01 118 LEU C N 1
ATOM 4166 C CA . LEU C 1 139 ? 27.286 -2.456 5.226 1.00 19.79 118 LEU C CA 1
ATOM 4167 C C . LEU C 1 139 ? 25.782 -2.646 4.976 1.00 20.07 118 LEU C C 1
ATOM 4168 O O . LEU C 1 139 ? 25.364 -2.788 3.827 1.00 20.03 118 LEU C O 1
ATOM 4173 N N . THR C 1 140 ? 24.975 -2.639 6.038 1.00 19.59 119 THR C N 1
ATOM 4174 C CA . THR C 1 140 ? 23.536 -2.835 5.894 1.00 20.05 119 THR C CA 1
ATOM 4175 C C . THR C 1 140 ? 22.947 -1.662 5.096 1.00 21.07 119 THR C C 1
ATOM 4176 O O . THR C 1 140 ? 22.148 -1.863 4.198 1.00 19.97 119 THR C O 1
ATOM 4180 N N . ARG C 1 141 ? 23.352 -0.447 5.445 1.00 22.80 120 ARG C N 1
ATOM 4181 C CA . ARG C 1 141 ? 22.836 0.758 4.794 1.00 24.70 120 ARG C CA 1
ATOM 4182 C C . ARG C 1 141 ? 23.152 0.777 3.307 1.00 24.98 120 ARG C C 1
ATOM 4183 O O . ARG C 1 141 ? 22.365 1.220 2.506 1.00 25.25 120 ARG C O 1
ATOM 4191 N N . GLU C 1 142 ? 24.311 0.265 2.960 1.00 25.44 121 GLU C N 1
ATOM 4192 C CA . GLU C 1 142 ? 24.755 0.267 1.582 1.00 26.55 121 GLU C CA 1
ATOM 4193 C C . GLU C 1 142 ? 23.931 -0.747 0.785 1.00 26.31 121 GLU C C 1
ATOM 4194 O O . GLU C 1 142 ? 23.489 -0.442 -0.308 1.00 26.68 121 GLU C O 1
ATOM 4200 N N . LEU C 1 143 ? 23.653 -1.913 1.360 1.00 25.77 122 LEU C N 1
ATOM 4201 C CA . LEU C 1 143 ? 22.958 -2.967 0.615 1.00 25.63 122 LEU C CA 1
ATOM 4202 C C . LEU C 1 143 ? 21.430 -2.870 0.601 1.00 25.64 122 LEU C C 1
ATOM 4203 O O . LEU C 1 143 ? 20.817 -3.436 -0.297 1.00 25.97 122 LEU C O 1
ATOM 4208 N N . ILE C 1 144 ? 20.804 -2.188 1.559 1.00 25.65 123 ILE C N 1
ATOM 4209 C CA . ILE C 1 144 ? 19.328 -2.096 1.546 1.00 25.87 123 ILE C CA 1
ATOM 4210 C C . ILE C 1 144 ? 18.745 -1.300 0.358 1.00 26.26 123 ILE C C 1
ATOM 4211 O O . ILE C 1 144 ? 17.607 -1.558 -0.061 1.00 25.85 123 ILE C O 1
ATOM 4216 N N . HIS C 1 145 ? 19.504 -0.359 -0.199 1.00 26.84 124 HIS C N 1
ATOM 4217 C CA . HIS C 1 145 ? 19.012 0.394 -1.368 1.00 27.59 124 HIS C CA 1
ATOM 4218 C C . HIS C 1 145 ? 18.544 -0.545 -2.470 1.00 26.66 124 HIS C C 1
ATOM 4219 O O . HIS C 1 145 ? 17.435 -0.389 -2.991 1.00 26.37 124 HIS C O 1
ATOM 4226 N N . SER C 1 146 ? 19.362 -1.535 -2.809 1.00 25.68 125 SER C N 1
ATOM 4227 C CA . SER C 1 146 ? 18.981 -2.448 -3.878 1.00 25.70 125 SER C CA 1
ATOM 4228 C C . SER C 1 146 ? 17.917 -3.454 -3.420 1.00 25.11 125 SER C C 1
ATOM 4229 O O . SER C 1 146 ? 17.032 -3.807 -4.204 1.00 24.51 125 SER C O 1
ATOM 4232 N N . MET C 1 147 ? 17.959 -3.879 -2.150 1.00 24.56 126 MET C N 1
ATOM 4233 C CA . MET C 1 147 ? 16.904 -4.742 -1.618 1.00 23.72 126 MET C CA 1
ATOM 4234 C C . MET C 1 147 ? 15.546 -4.035 -1.675 1.00 23.62 126 MET C C 1
ATOM 4235 O O . MET C 1 147 ? 14.546 -4.666 -1.962 1.00 23.45 126 MET C O 1
ATOM 4240 N N . MET C 1 148 ? 15.521 -2.744 -1.371 1.00 23.71 127 MET C N 1
ATOM 4241 C CA . MET C 1 148 ? 14.281 -1.965 -1.390 1.00 24.85 127 MET C CA 1
ATOM 4242 C C . MET C 1 148 ? 13.717 -1.878 -2.800 1.00 24.78 127 MET C C 1
ATOM 4243 O O . MET C 1 148 ? 12.506 -1.957 -2.993 1.00 24.47 127 MET C O 1
ATOM 4248 N N . ARG C 1 149 ? 14.610 -1.748 -3.773 1.00 24.81 128 ARG C N 1
ATOM 4249 C CA . ARG C 1 149 ? 14.216 -1.732 -5.166 1.00 25.65 128 ARG C CA 1
ATOM 4250 C C . ARG C 1 149 ? 13.618 -3.062 -5.643 1.00 24.97 128 ARG C C 1
ATOM 4251 O O . ARG C 1 149 ? 12.729 -3.065 -6.487 1.00 24.74 128 ARG C O 1
ATOM 4259 N N . ARG C 1 150 ? 14.068 -4.180 -5.081 1.00 24.33 129 ARG C N 1
ATOM 4260 C CA . ARG C 1 150 ? 13.486 -5.479 -5.408 1.00 24.03 129 ARG C CA 1
ATOM 4261 C C . ARG C 1 150 ? 12.317 -5.870 -4.504 1.00 23.87 129 ARG C C 1
ATOM 4262 O O . ARG C 1 150 ? 11.706 -6.925 -4.692 1.00 23.59 129 ARG C O 1
ATOM 4270 N N . ARG C 1 151 ? 12.006 -5.012 -3.536 1.00 23.51 130 ARG C N 1
ATOM 4271 C CA . ARG C 1 151 ? 11.007 -5.306 -2.492 1.00 23.69 130 ARG C CA 1
ATOM 4272 C C . ARG C 1 151 ? 11.192 -6.698 -1.918 1.00 22.68 130 ARG C C 1
ATOM 4273 O O . ARG C 1 151 ? 10.245 -7.462 -1.790 1.00 21.98 130 ARG C O 1
ATOM 4281 N N . TYR C 1 152 ? 12.430 -7.021 -1.567 1.00 22.45 131 TYR C N 1
ATOM 4282 C CA . TYR C 1 152 ? 12.729 -8.288 -0.931 1.00 22.16 131 TYR C CA 1
ATOM 4283 C C . TYR C 1 152 ? 14.101 -8.222 -0.278 1.00 21.07 131 TYR C C 1
ATOM 4284 O O . TYR C 1 152 ? 15.062 -7.799 -0.903 1.00 20.83 131 TYR C O 1
ATOM 4293 N N . GLY C 1 153 ? 14.192 -8.620 0.984 1.00 19.53 132 GLY C N 1
ATOM 4294 C CA . GLY C 1 153 ? 15.500 -8.703 1.628 1.00 18.93 132 GLY C CA 1
ATOM 4295 C C . GLY C 1 153 ? 15.442 -9.253 3.022 1.00 17.87 132 GLY C C 1
ATOM 4296 O O . GLY C 1 153 ? 14.400 -9.227 3.655 1.00 17.98 132 GLY C O 1
ATOM 4297 N N . ARG C 1 154 ? 16.584 -9.756 3.480 1.00 17.51 133 ARG C N 1
ATOM 4298 C CA . ARG C 1 154 ? 16.766 -10.229 4.827 1.00 16.96 133 ARG C CA 1
ATOM 4299 C C . ARG C 1 154 ? 18.061 -9.656 5.372 1.00 17.15 133 ARG C C 1
ATOM 4300 O O . ARG C 1 154 ? 19.127 -9.767 4.729 1.00 17.06 133 ARG C O 1
ATOM 4308 N N . ILE C 1 155 ? 17.975 -9.045 6.553 1.00 16.29 134 ILE C N 1
ATOM 4309 C CA . ILE C 1 155 ? 19.152 -8.573 7.234 1.00 16.23 134 ILE C CA 1
ATOM 4310 C C . ILE C 1 155 ? 19.209 -9.315 8.551 1.00 16.35 134 ILE C C 1
ATOM 4311 O O . ILE C 1 155 ? 18.238 -9.280 9.323 1.00 16.49 134 ILE C O 1
ATOM 4316 N N . ILE C 1 156 ? 20.315 -10.010 8.785 1.00 16.08 135 ILE C N 1
ATOM 4317 C CA . ILE C 1 156 ? 20.494 -10.783 10.022 1.00 16.73 135 ILE C CA 1
ATOM 4318 C C . ILE C 1 156 ? 21.808 -10.383 10.689 1.00 16.82 135 ILE C C 1
ATOM 4319 O O . ILE C 1 156 ? 22.878 -10.534 10.109 1.00 17.34 135 ILE C O 1
ATOM 4324 N N . ASN C 1 157 ? 21.719 -9.827 11.891 1.00 16.90 136 ASN C N 1
ATOM 4325 C CA . ASN C 1 157 ? 22.905 -9.421 12.649 1.00 17.45 136 ASN C CA 1
ATOM 4326 C C . ASN C 1 157 ? 23.228 -10.402 13.749 1.00 18.50 136 ASN C C 1
ATOM 4327 O O . ASN C 1 157 ? 22.378 -10.707 14.605 1.00 18.91 136 ASN C O 1
ATOM 4332 N N . ILE C 1 158 ? 24.445 -10.923 13.734 1.00 18.61 137 ILE C N 1
ATOM 4333 C CA . ILE C 1 158 ? 24.887 -11.826 14.779 1.00 19.56 137 ILE C CA 1
ATOM 4334 C C . ILE C 1 158 ? 25.705 -10.991 15.766 1.00 19.81 137 ILE C C 1
ATOM 4335 O O . ILE C 1 158 ? 26.731 -10.422 15.387 1.00 19.26 137 ILE C O 1
ATOM 4340 N N . THR C 1 159 ? 25.253 -10.896 17.010 1.00 19.62 138 THR C N 1
ATOM 4341 C CA . THR C 1 159 ? 25.967 -10.113 18.001 1.00 21.07 138 THR C CA 1
ATOM 4342 C C . THR C 1 159 ? 27.094 -10.958 18.594 1.00 22.75 138 THR C C 1
ATOM 4343 O O . THR C 1 159 ? 27.159 -12.185 18.418 1.00 21.13 138 THR C O 1
ATOM 4347 N N . SER C 1 160 ? 27.952 -10.292 19.343 1.00 25.20 139 SER C N 1
ATOM 4348 C CA . SER C 1 160 ? 29.057 -10.963 20.013 1.00 27.17 139 SER C CA 1
ATOM 4349 C C . SER C 1 160 ? 28.517 -11.862 21.129 1.00 28.71 139 SER C C 1
ATOM 4350 O O . SER C 1 160 ? 27.450 -11.614 21.712 1.00 28.70 139 SER C O 1
ATOM 4353 N N . ILE C 1 161 ? 29.251 -12.928 21.407 1.00 30.93 140 ILE C N 1
ATOM 4354 C CA . ILE C 1 161 ? 28.840 -13.895 22.423 1.00 32.51 140 ILE C CA 1
ATOM 4355 C C . ILE C 1 161 ? 28.693 -13.275 23.815 1.00 33.10 140 ILE C C 1
ATOM 4356 O O . ILE C 1 161 ? 29.563 -12.509 24.242 1.00 34.27 140 ILE C O 1
ATOM 4361 N N . GLN C 1 170 ? 31.833 -7.407 29.717 1.00 33.47 149 GLN C N 1
ATOM 4362 C CA . GLN C 1 170 ? 32.633 -6.254 29.342 1.00 33.12 149 GLN C CA 1
ATOM 4363 C C . GLN C 1 170 ? 31.794 -5.148 28.678 1.00 31.93 149 GLN C C 1
ATOM 4364 O O . GLN C 1 170 ? 30.939 -5.413 27.846 1.00 32.30 149 GLN C O 1
ATOM 4370 N N . THR C 1 171 ? 32.099 -3.905 29.024 1.00 30.08 150 THR C N 1
ATOM 4371 C CA . THR C 1 171 ? 31.181 -2.789 28.841 1.00 28.79 150 THR C CA 1
ATOM 4372 C C . THR C 1 171 ? 31.186 -2.186 27.418 1.00 27.48 150 THR C C 1
ATOM 4373 O O . THR C 1 171 ? 30.144 -1.715 26.940 1.00 27.29 150 THR C O 1
ATOM 4377 N N . ASN C 1 172 ? 32.330 -2.263 26.733 1.00 25.31 151 ASN C N 1
ATOM 4378 C CA . ASN C 1 172 ? 32.442 -1.926 25.311 1.00 23.73 151 ASN C CA 1
ATOM 4379 C C . ASN C 1 172 ? 31.612 -2.885 24.437 1.00 22.47 151 ASN C C 1
ATOM 4380 O O . ASN C 1 172 ? 30.861 -2.469 23.531 1.00 20.59 151 ASN C O 1
ATOM 4385 N N . TYR C 1 173 ? 31.777 -4.180 24.697 1.00 21.01 152 TYR C N 1
ATOM 4386 C CA . TYR C 1 173 ? 31.048 -5.192 23.963 1.00 20.75 152 TYR C CA 1
ATOM 4387 C C . TYR C 1 173 ? 29.548 -5.087 24.170 1.00 19.83 152 TYR C C 1
ATOM 4388 O O . TYR C 1 173 ? 28.812 -5.226 23.220 1.00 19.44 152 TYR C O 1
ATOM 4397 N N . CYS C 1 174 ? 29.111 -4.820 25.403 1.00 19.88 153 CYS C N 1
ATOM 4398 C CA . CYS C 1 174 ? 27.693 -4.716 25.710 1.00 20.06 153 CYS C CA 1
ATOM 4399 C C . CYS C 1 174 ? 27.073 -3.493 25.019 1.00 19.16 153 CYS C C 1
ATOM 4400 O O . CYS C 1 174 ? 25.967 -3.573 24.482 1.00 18.97 153 CYS C O 1
ATOM 4403 N N . ALA C 1 175 ? 27.792 -2.375 25.023 1.00 18.45 154 ALA C N 1
ATOM 4404 C CA . ALA C 1 175 ? 27.357 -1.158 24.328 1.00 17.86 154 ALA C CA 1
ATOM 4405 C C . ALA C 1 175 ? 27.158 -1.413 22.839 1.00 17.50 154 ALA C C 1
ATOM 4406 O O . ALA C 1 175 ? 26.163 -0.981 22.250 1.00 17.55 154 ALA C O 1
ATOM 4408 N N . ALA C 1 176 ? 28.132 -2.085 22.226 1.00 17.02 155 ALA C N 1
ATOM 4409 C CA . ALA C 1 176 ? 28.094 -2.373 20.806 1.00 17.09 155 ALA C CA 1
ATOM 4410 C C . ALA C 1 176 ? 26.947 -3.331 20.488 1.00 16.69 155 ALA C C 1
ATOM 4411 O O . ALA C 1 176 ? 26.213 -3.111 19.537 1.00 16.96 155 ALA C O 1
ATOM 4413 N N . LYS C 1 177 ? 26.805 -4.374 21.297 1.00 16.83 156 LYS C N 1
ATOM 4414 C CA . LYS C 1 177 ? 25.716 -5.350 21.160 1.00 16.94 156 LYS C CA 1
ATOM 4415 C C . LYS C 1 177 ? 24.341 -4.692 21.334 1.00 16.21 156 LYS C C 1
ATOM 4416 O O . LYS C 1 177 ? 23.455 -4.893 20.509 1.00 16.39 156 LYS C O 1
ATOM 4422 N N . ALA C 1 178 ? 24.137 -3.931 22.411 1.00 15.97 157 ALA C N 1
ATOM 4423 C CA . ALA C 1 178 ? 22.845 -3.235 22.598 1.00 15.73 157 ALA C CA 1
ATOM 4424 C C . ALA C 1 178 ? 22.585 -2.207 21.485 1.00 15.68 157 ALA C C 1
ATOM 4425 O O . ALA C 1 178 ? 21.462 -2.053 21.025 1.00 15.15 157 ALA C O 1
ATOM 4427 N N . GLY C 1 179 ? 23.631 -1.526 21.024 1.00 16.10 158 GLY C N 1
ATOM 4428 C CA . GLY C 1 179 ? 23.489 -0.612 19.898 1.00 16.53 158 GLY C CA 1
ATOM 4429 C C . GLY C 1 179 ? 23.057 -1.290 18.610 1.00 16.88 158 GLY C C 1
ATOM 4430 O O . GLY C 1 179 ? 22.222 -0.761 17.860 1.00 17.31 158 GLY C O 1
ATOM 4431 N N . LEU C 1 180 ? 23.621 -2.462 18.357 1.00 17.32 159 LEU C N 1
ATOM 4432 C CA . LEU C 1 180 ? 23.276 -3.254 17.193 1.00 17.62 159 LEU C CA 1
ATOM 4433 C C . LEU C 1 180 ? 21.836 -3.735 17.236 1.00 17.70 159 LEU C C 1
ATOM 4434 O O . LEU C 1 180 ? 21.133 -3.730 16.224 1.00 17.86 159 LEU C O 1
ATOM 4439 N N . ILE C 1 181 ? 21.400 -4.151 18.411 1.00 18.13 160 ILE C N 1
ATOM 4440 C CA . ILE C 1 181 ? 20.027 -4.584 18.587 1.00 18.31 160 ILE C CA 1
ATOM 4441 C C . ILE C 1 181 ? 19.085 -3.387 18.351 1.00 18.49 160 ILE C C 1
ATOM 4442 O O . ILE C 1 181 ? 18.059 -3.525 17.654 1.00 18.83 160 ILE C O 1
ATOM 4447 N N . GLY C 1 182 ? 19.437 -2.218 18.898 1.00 17.85 161 GLY C N 1
ATOM 4448 C CA . GLY C 1 182 ? 18.624 -1.007 18.738 1.00 17.87 161 GLY C CA 1
ATOM 4449 C C . GLY C 1 182 ? 18.617 -0.516 17.303 1.00 18.58 161 GLY C C 1
ATOM 4450 O O . GLY C 1 182 ? 17.572 -0.106 16.754 1.00 18.35 161 GLY C O 1
ATOM 4451 N N . PHE C 1 183 ? 19.787 -0.572 16.678 1.00 18.64 162 PHE C N 1
ATOM 4452 C CA . PHE C 1 183 ? 19.860 -0.349 15.248 1.00 19.27 162 PHE C CA 1
ATOM 4453 C C . PHE C 1 183 ? 18.899 -1.281 14.483 1.00 19.20 162 PHE C C 1
ATOM 4454 O O . PHE C 1 183 ? 18.140 -0.816 13.650 1.00 18.04 162 PHE C O 1
ATOM 4462 N N . SER C 1 184 ? 18.953 -2.583 14.770 1.00 18.91 163 SER C N 1
ATOM 4463 C CA . SER C 1 184 ? 18.126 -3.560 14.040 1.00 19.62 163 SER C CA 1
ATOM 4464 C C . SER C 1 184 ? 16.622 -3.307 14.166 1.00 19.29 163 SER C C 1
ATOM 4465 O O . SER C 1 184 ? 15.904 -3.412 13.177 1.00 19.95 163 SER C O 1
ATOM 4468 N N . LYS C 1 185 ? 16.164 -3.019 15.381 1.00 19.50 164 LYS C N 1
ATOM 4469 C CA . LYS C 1 185 ? 14.764 -2.756 15.674 1.00 19.88 164 LYS C CA 1
ATOM 4470 C C . LYS C 1 185 ? 14.276 -1.487 14.987 1.00 19.68 164 LYS C C 1
ATOM 4471 O O . LYS C 1 185 ? 13.156 -1.456 14.453 1.00 19.30 164 LYS C O 1
ATOM 4477 N N . ALA C 1 186 ? 15.089 -0.437 15.017 1.00 19.25 165 ALA C N 1
ATOM 4478 C CA . ALA C 1 186 ? 14.716 0.809 14.369 1.00 19.67 165 ALA C CA 1
ATOM 4479 C C . ALA C 1 186 ? 14.695 0.653 12.837 1.00 19.52 165 ALA C C 1
ATOM 4480 O O . ALA C 1 186 ? 13.772 1.122 12.187 1.00 18.68 165 ALA C O 1
ATOM 4482 N N . LEU C 1 187 ? 15.695 -0.012 12.268 1.00 19.29 166 LEU C N 1
ATOM 4483 C CA . LEU C 1 187 ? 15.705 -0.233 10.818 1.00 19.25 166 LEU C CA 1
ATOM 4484 C C . LEU C 1 187 ? 14.530 -1.103 10.375 1.00 19.51 166 LEU C C 1
ATOM 4485 O O . LEU C 1 187 ? 13.935 -0.845 9.333 1.00 18.21 166 LEU C O 1
ATOM 4490 N N . ALA C 1 188 ? 14.191 -2.131 11.162 1.00 19.73 167 ALA C N 1
ATOM 4491 C CA . ALA C 1 188 ? 13.063 -2.981 10.808 1.00 20.16 167 ALA C CA 1
ATOM 4492 C C . ALA C 1 188 ? 11.820 -2.131 10.584 1.00 21.23 167 ALA C C 1
ATOM 4493 O O . ALA C 1 188 ? 11.057 -2.390 9.659 1.00 20.91 167 ALA C O 1
ATOM 4495 N N . GLN C 1 189 ? 11.620 -1.119 11.424 1.00 22.51 168 GLN C N 1
ATOM 4496 C CA . GLN C 1 189 ? 10.448 -0.233 11.275 1.00 24.25 168 GLN C CA 1
ATOM 4497 C C . GLN C 1 189 ? 10.543 0.540 9.967 1.00 24.52 168 GLN C C 1
ATOM 4498 O O . GLN C 1 189 ? 9.553 0.685 9.269 1.00 24.92 168 GLN C O 1
ATOM 4504 N N . GLU C 1 190 ? 11.745 1.020 9.654 1.00 25.10 169 GLU C N 1
ATOM 4505 C CA . GLU C 1 190 ? 12.006 1.865 8.474 1.00 25.93 169 GLU C CA 1
ATOM 4506 C C . GLU C 1 190 ? 11.663 1.176 7.154 1.00 25.26 169 GLU C C 1
ATOM 4507 O O . GLU C 1 190 ? 11.100 1.796 6.260 1.00 25.63 169 GLU C O 1
ATOM 4513 N N . ILE C 1 191 ? 12.002 -0.100 7.020 1.00 24.40 170 ILE C N 1
ATOM 4514 C CA . ILE C 1 191 ? 11.936 -0.761 5.717 1.00 23.56 170 ILE C CA 1
ATOM 4515 C C . ILE C 1 191 ? 10.993 -1.940 5.657 1.00 22.87 170 ILE C C 1
ATOM 4516 O O . ILE C 1 191 ? 11.043 -2.713 4.703 1.00 22.00 170 ILE C O 1
ATOM 4521 N N . ALA C 1 192 ? 10.176 -2.113 6.690 1.00 22.48 171 ALA C N 1
ATOM 4522 C CA . ALA C 1 192 ? 9.187 -3.197 6.711 1.00 22.94 171 ALA C CA 1
ATOM 4523 C C . ALA C 1 192 ? 8.227 -3.127 5.501 1.00 22.96 171 ALA C C 1
ATOM 4524 O O . ALA C 1 192 ? 7.849 -4.153 4.937 1.00 22.72 171 ALA C O 1
ATOM 4526 N N . SER C 1 193 ? 7.841 -1.920 5.093 1.00 23.56 172 SER C N 1
ATOM 4527 C CA . SER C 1 193 ? 6.954 -1.773 3.933 1.00 23.90 172 SER C CA 1
ATOM 4528 C C . SER C 1 193 ? 7.597 -2.266 2.617 1.00 23.84 172 SER C C 1
ATOM 4529 O O . SER C 1 193 ? 6.899 -2.401 1.623 1.00 23.65 172 SER C O 1
ATOM 4532 N N . ARG C 1 194 ? 8.902 -2.545 2.600 1.00 23.35 173 ARG C N 1
ATOM 4533 C CA . ARG C 1 194 ? 9.524 -3.106 1.393 1.00 23.58 173 ARG C CA 1
ATOM 4534 C C . ARG C 1 194 ? 9.777 -4.598 1.473 1.00 22.52 173 ARG C C 1
ATOM 4535 O O . ARG C 1 194 ? 10.566 -5.118 0.702 1.00 21.79 173 ARG C O 1
ATOM 4543 N N . ASN C 1 195 ? 9.086 -5.280 2.385 1.00 21.59 174 ASN C N 1
ATOM 4544 C CA . ASN C 1 195 ? 9.265 -6.705 2.585 1.00 21.33 174 ASN C CA 1
ATOM 4545 C C . ASN C 1 195 ? 10.740 -7.043 2.845 1.00 20.28 174 ASN C C 1
ATOM 4546 O O . ASN C 1 195 ? 11.242 -8.057 2.364 1.00 20.03 174 ASN C O 1
ATOM 4551 N N . ILE C 1 196 ? 11.435 -6.164 3.567 1.00 19.20 175 ILE C N 1
ATOM 4552 C CA . ILE C 1 196 ? 12.765 -6.476 4.092 1.00 19.10 175 ILE C CA 1
ATOM 4553 C C . ILE C 1 196 ? 12.619 -6.677 5.598 1.00 18.18 175 ILE C C 1
ATOM 4554 O O . ILE C 1 196 ? 12.137 -5.781 6.289 1.00 17.59 175 ILE C O 1
ATOM 4559 N N . THR C 1 197 ? 13.024 -7.840 6.099 1.00 17.53 176 THR C N 1
ATOM 4560 C CA . THR C 1 197 ? 13.055 -8.045 7.557 1.00 17.87 176 THR C CA 1
ATOM 4561 C C . THR C 1 197 ? 14.463 -7.854 8.108 1.00 17.32 176 THR C C 1
ATOM 4562 O O . THR C 1 197 ? 15.468 -8.116 7.427 1.00 17.58 176 THR C O 1
ATOM 4566 N N . VAL C 1 198 ? 14.524 -7.375 9.342 1.00 17.31 177 VAL C N 1
ATOM 4567 C CA . VAL C 1 198 ? 15.791 -7.129 10.019 1.00 16.28 177 VAL C CA 1
ATOM 4568 C C . VAL C 1 198 ? 15.716 -7.740 11.385 1.00 16.67 177 VAL C C 1
ATOM 4569 O O . VAL C 1 198 ? 14.919 -7.305 12.200 1.00 16.07 177 VAL C O 1
ATOM 4573 N N . ASN C 1 199 ? 16.576 -8.727 11.647 1.00 16.82 178 ASN C N 1
ATOM 4574 C CA . ASN C 1 199 ? 16.582 -9.430 12.935 1.00 17.40 178 ASN C CA 1
ATOM 4575 C C . ASN C 1 199 ? 18.001 -9.655 13.457 1.00 17.74 178 ASN C C 1
ATOM 4576 O O . ASN C 1 199 ? 18.992 -9.572 12.708 1.00 17.03 178 ASN C O 1
ATOM 4581 N N . CYS C 1 200 ? 18.083 -9.956 14.746 1.00 18.10 179 CYS C N 1
ATOM 4582 C CA . CYS C 1 200 ? 19.329 -10.237 15.413 1.00 18.46 179 CYS C CA 1
ATOM 4583 C C . CYS C 1 200 ? 19.319 -11.598 16.057 1.00 18.30 179 CYS C C 1
ATOM 4584 O O . CYS C 1 200 ? 18.267 -12.088 16.524 1.00 18.19 179 CYS C O 1
ATOM 4587 N N . ILE C 1 201 ? 20.505 -12.189 16.123 1.00 17.60 180 ILE C N 1
ATOM 4588 C CA . ILE C 1 201 ? 20.737 -13.393 16.884 1.00 17.84 180 ILE C CA 1
ATOM 4589 C C . ILE C 1 201 ? 21.803 -13.109 17.928 1.00 18.80 180 ILE C C 1
ATOM 4590 O O . ILE C 1 201 ? 22.907 -12.647 17.575 1.00 19.09 180 ILE C O 1
ATOM 4595 N N . ALA C 1 202 ? 21.480 -13.372 19.199 1.00 18.33 181 ALA C N 1
ATOM 4596 C CA . ALA C 1 202 ? 22.420 -13.180 20.304 1.00 19.23 181 ALA C CA 1
ATOM 4597 C C . ALA C 1 202 ? 22.863 -14.549 20.853 1.00 20.25 181 ALA C C 1
ATOM 4598 O O . ALA C 1 202 ? 22.178 -15.146 21.700 1.00 20.96 181 ALA C O 1
ATOM 4600 N N . PRO C 1 203 ? 24.023 -15.032 20.411 1.00 20.78 182 PRO C N 1
ATOM 4601 C CA . PRO C 1 203 ? 24.495 -16.321 20.917 1.00 21.51 182 PRO C CA 1
ATOM 4602 C C . PRO C 1 203 ? 24.998 -16.254 22.358 1.00 22.33 182 PRO C C 1
ATOM 4603 O O . PRO C 1 203 ? 25.547 -15.224 22.779 1.00 21.09 182 PRO C O 1
ATOM 4607 N N . GLY C 1 204 ? 24.790 -17.351 23.081 1.00 23.69 183 GLY C N 1
ATOM 4608 C CA . GLY C 1 204 ? 25.325 -17.547 24.428 1.00 25.39 183 GLY C CA 1
ATOM 4609 C C . GLY C 1 204 ? 26.736 -18.085 24.313 1.00 26.59 183 GLY C C 1
ATOM 4610 O O . GLY C 1 204 ? 27.484 -17.653 23.442 1.00 27.12 183 GLY C O 1
ATOM 4611 N N . PHE C 1 205 ? 27.108 -19.023 25.187 1.00 27.74 184 PHE C N 1
ATOM 4612 C CA . PHE C 1 205 ? 28.424 -19.661 25.105 1.00 28.64 184 PHE C CA 1
ATOM 4613 C C . PHE C 1 205 ? 28.476 -20.680 23.968 1.00 29.60 184 PHE C C 1
ATOM 4614 O O . PHE C 1 205 ? 27.671 -21.612 23.936 1.00 29.18 184 PHE C O 1
ATOM 4622 N N . ILE C 1 206 ? 29.415 -20.486 23.033 1.00 30.55 185 ILE C N 1
ATOM 4623 C CA . ILE C 1 206 ? 29.584 -21.378 21.882 1.00 31.44 185 ILE C CA 1
ATOM 4624 C C . ILE C 1 206 ? 30.931 -22.111 21.900 1.00 32.33 185 ILE C C 1
ATOM 4625 O O . ILE C 1 206 ? 31.969 -21.522 22.177 1.00 32.83 185 ILE C O 1
ATOM 4630 N N . LYS C 1 207 ? 30.909 -23.391 21.556 1.00 33.22 186 LYS C N 1
ATOM 4631 C CA . LYS C 1 207 ? 32.090 -24.238 21.612 1.00 34.25 186 LYS C CA 1
ATOM 4632 C C . LYS C 1 207 ? 33.076 -23.898 20.506 1.00 34.62 186 LYS C C 1
ATOM 4633 O O . LYS C 1 207 ? 32.668 -23.461 19.429 1.00 34.88 186 LYS C O 1
ATOM 4639 N N . LYS C 1 219 ? 37.821 -22.429 33.910 1.00 45.46 198 LYS C N 1
ATOM 4640 C CA . LYS C 1 219 ? 37.316 -23.804 33.892 1.00 45.46 198 LYS C CA 1
ATOM 4641 C C . LYS C 1 219 ? 35.800 -23.816 33.606 1.00 45.48 198 LYS C C 1
ATOM 4642 O O . LYS C 1 219 ? 35.273 -22.881 32.995 1.00 44.94 198 LYS C O 1
ATOM 4644 N N . GLU C 1 220 ? 35.114 -24.869 34.066 1.00 45.28 199 GLU C N 1
ATOM 4645 C CA . GLU C 1 220 ? 33.676 -25.044 33.848 1.00 45.12 199 GLU C CA 1
ATOM 4646 C C . GLU C 1 220 ? 32.811 -24.464 34.982 1.00 44.92 199 GLU C C 1
ATOM 4647 O O . GLU C 1 220 ? 31.891 -25.118 35.475 1.00 44.45 199 GLU C O 1
ATOM 4649 N N . ALA C 1 221 ? 33.125 -23.233 35.383 1.00 44.76 200 ALA C N 1
ATOM 4650 C CA . ALA C 1 221 ? 32.171 -22.363 36.077 1.00 44.65 200 ALA C CA 1
ATOM 4651 C C . ALA C 1 221 ? 31.215 -21.723 35.053 1.00 44.53 200 ALA C C 1
ATOM 4652 O O . ALA C 1 221 ? 30.206 -21.118 35.421 1.00 44.52 200 ALA C O 1
ATOM 4654 N N . ILE C 1 222 ? 31.565 -21.835 33.773 1.00 44.18 201 ILE C N 1
ATOM 4655 C CA . ILE C 1 222 ? 30.685 -21.440 32.675 1.00 43.96 201 ILE C CA 1
ATOM 4656 C C . ILE C 1 222 ? 29.442 -22.326 32.668 1.00 43.58 201 ILE C C 1
ATOM 4657 O O . ILE C 1 222 ? 28.324 -21.829 32.586 1.00 43.57 201 ILE C O 1
ATOM 4662 N N . MET C 1 223 ? 29.646 -23.635 32.793 1.00 43.17 202 MET C N 1
ATOM 4663 C CA . MET C 1 223 ? 28.544 -24.603 32.773 1.00 42.66 202 MET C CA 1
ATOM 4664 C C . MET C 1 223 ? 27.531 -24.356 33.888 1.00 41.54 202 MET C C 1
ATOM 4665 O O . MET C 1 223 ? 26.349 -24.634 33.726 1.00 41.49 202 MET C O 1
ATOM 4670 N N . ALA C 1 224 ? 28.004 -23.836 35.017 1.00 40.35 203 ALA C N 1
ATOM 4671 C CA . ALA C 1 224 ? 27.132 -23.444 36.123 1.00 39.14 203 ALA C CA 1
ATOM 4672 C C . ALA C 1 224 ? 26.234 -22.250 35.766 1.00 38.00 203 ALA C C 1
ATOM 4673 O O . ALA C 1 224 ? 25.174 -22.082 36.365 1.00 37.93 203 ALA C O 1
ATOM 4675 N N . MET C 1 225 ? 26.676 -21.420 34.818 1.00 36.43 204 MET C N 1
ATOM 4676 C CA . MET C 1 225 ? 25.920 -20.245 34.369 1.00 35.58 204 MET C CA 1
ATOM 4677 C C . MET C 1 225 ? 24.770 -20.588 33.405 1.00 33.93 204 MET C C 1
ATOM 4678 O O . MET C 1 225 ? 23.886 -19.755 33.161 1.00 33.39 204 MET C O 1
ATOM 4683 N N . ILE C 1 226 ? 24.812 -21.785 32.826 1.00 31.77 205 ILE C N 1
ATOM 4684 C CA . ILE C 1 226 ? 23.879 -22.166 31.766 1.00 30.40 205 ILE C CA 1
ATOM 4685 C C . ILE C 1 226 ? 22.871 -23.199 32.298 1.00 29.45 205 ILE C C 1
ATOM 4686 O O . ILE C 1 226 ? 23.249 -24.342 32.581 1.00 29.29 205 ILE C O 1
ATOM 4691 N N . PRO C 1 227 ? 21.590 -22.807 32.436 1.00 28.61 206 PRO C N 1
ATOM 4692 C CA . PRO C 1 227 ? 20.564 -23.732 32.954 1.00 28.45 206 PRO C CA 1
ATOM 4693 C C . PRO C 1 227 ? 20.509 -25.071 32.211 1.00 27.95 206 PRO C C 1
ATOM 4694 O O . PRO C 1 227 ? 20.365 -26.114 32.829 1.00 28.04 206 PRO C O 1
ATOM 4698 N N . MET C 1 228 ? 20.642 -25.019 30.894 1.00 27.68 207 MET C N 1
ATOM 4699 C CA . MET C 1 228 ? 20.657 -26.211 30.060 1.00 27.59 207 MET C CA 1
ATOM 4700 C C . MET C 1 228 ? 21.928 -27.074 30.263 1.00 27.51 207 MET C C 1
ATOM 4701 O O . MET C 1 228 ? 21.943 -28.226 29.872 1.00 27.17 207 MET C O 1
ATOM 4706 N N . LYS C 1 229 ? 22.978 -26.501 30.860 1.00 27.72 208 LYS C N 1
ATOM 4707 C CA . LYS C 1 229 ? 24.203 -27.230 31.271 1.00 28.07 208 LYS C CA 1
ATOM 4708 C C . LYS C 1 229 ? 25.041 -27.807 30.122 1.00 27.86 208 LYS C C 1
ATOM 4709 O O . LYS C 1 229 ? 25.732 -28.805 30.291 1.00 27.75 208 LYS C O 1
ATOM 4715 N N . ARG C 1 230 ? 24.969 -27.177 28.958 1.00 27.70 209 ARG C N 1
ATOM 4716 C CA . ARG C 1 230 ? 25.876 -27.476 27.855 1.00 27.56 209 ARG C CA 1
ATOM 4717 C C . ARG C 1 230 ? 26.154 -26.178 27.106 1.00 27.59 209 ARG C C 1
ATOM 4718 O O . ARG C 1 230 ? 25.351 -25.249 27.157 1.00 27.31 209 ARG C O 1
ATOM 4726 N N . MET C 1 231 ? 27.287 -26.118 26.418 1.00 27.80 210 MET C N 1
ATOM 4727 C CA . MET C 1 231 ? 27.555 -25.018 25.508 1.00 28.44 210 MET C CA 1
ATOM 4728 C C . MET C 1 231 ? 26.827 -25.268 24.197 1.00 27.38 210 MET C C 1
ATOM 4729 O O . MET C 1 231 ? 26.478 -26.393 23.882 1.00 27.18 210 MET C O 1
ATOM 4734 N N . GLY C 1 232 ? 26.564 -24.210 23.448 1.00 26.72 211 GLY C N 1
ATOM 4735 C CA . GLY C 1 232 ? 25.975 -24.361 22.133 1.00 26.50 211 GLY C CA 1
ATOM 4736 C C . GLY C 1 232 ? 27.061 -24.695 21.135 1.00 26.43 211 GLY C C 1
ATOM 4737 O O . GLY C 1 232 ? 28.257 -24.571 21.440 1.00 25.86 211 GLY C O 1
ATOM 4738 N N . ILE C 1 233 ? 26.651 -25.142 19.951 1.00 26.34 212 ILE C N 1
ATOM 4739 C CA . ILE C 1 233 ? 27.572 -25.267 18.823 1.00 26.29 212 ILE C CA 1
ATOM 4740 C C . ILE C 1 233 ? 27.192 -24.261 17.730 1.00 25.71 212 ILE C C 1
ATOM 4741 O O . ILE C 1 233 ? 26.061 -23.773 17.687 1.00 25.84 212 ILE C O 1
ATOM 4746 N N . GLY C 1 234 ? 28.156 -23.931 16.870 1.00 24.72 213 GLY C N 1
ATOM 4747 C CA . GLY C 1 234 ? 27.984 -22.902 15.848 1.00 24.35 213 GLY C CA 1
ATOM 4748 C C . GLY C 1 234 ? 26.859 -23.198 14.869 1.00 23.67 213 GLY C C 1
ATOM 4749 O O . GLY C 1 234 ? 26.164 -22.287 14.411 1.00 22.62 213 GLY C O 1
ATOM 4750 N N . GLU C 1 235 ? 26.658 -24.475 14.566 1.00 23.04 214 GLU C N 1
ATOM 4751 C CA . GLU C 1 235 ? 25.552 -24.858 13.690 1.00 23.40 214 GLU C CA 1
ATOM 4752 C C . GLU C 1 235 ? 24.196 -24.456 14.235 1.00 22.03 214 GLU C C 1
ATOM 4753 O O . GLU C 1 235 ? 23.304 -24.187 13.475 1.00 21.45 214 GLU C O 1
ATOM 4759 N N . GLU C 1 236 ? 24.046 -24.393 15.555 1.00 21.88 215 GLU C N 1
ATOM 4760 C CA . GLU C 1 236 ? 22.781 -23.952 16.134 1.00 20.99 215 GLU C CA 1
ATOM 4761 C C . GLU C 1 236 ? 22.465 -22.492 15.798 1.00 20.49 215 GLU C C 1
ATOM 4762 O O . GLU C 1 236 ? 21.324 -22.189 15.477 1.00 20.45 215 GLU C O 1
ATOM 4768 N N . ILE C 1 237 ? 23.470 -21.609 15.817 1.00 19.55 216 ILE C N 1
ATOM 4769 C CA . ILE C 1 237 ? 23.306 -20.246 15.313 1.00 19.48 216 ILE C CA 1
ATOM 4770 C C . ILE C 1 237 ? 22.975 -20.248 13.811 1.00 18.93 216 ILE C C 1
ATOM 4771 O O . ILE C 1 237 ? 22.098 -19.500 13.353 1.00 19.27 216 ILE C O 1
ATOM 4776 N N . ALA C 1 238 ? 23.654 -21.109 13.057 1.00 18.02 217 ALA C N 1
ATOM 4777 C CA . ALA C 1 238 ? 23.398 -21.264 11.634 1.00 18.40 217 ALA C CA 1
ATOM 4778 C C . ALA C 1 238 ? 21.950 -21.645 11.318 1.00 18.01 217 ALA C C 1
ATOM 4779 O O . ALA C 1 238 ? 21.357 -21.081 10.407 1.00 17.31 217 ALA C O 1
ATOM 4781 N N . PHE C 1 239 ? 21.377 -22.574 12.078 1.00 17.70 218 PHE C N 1
ATOM 4782 C CA . PHE C 1 239 ? 19.997 -22.980 11.825 1.00 17.97 218 PHE C CA 1
ATOM 4783 C C . PHE C 1 239 ? 19.031 -21.814 12.035 1.00 17.73 218 PHE C C 1
ATOM 4784 O O . PHE C 1 239 ? 18.073 -21.627 11.262 1.00 17.78 218 PHE C O 1
ATOM 4792 N N . ALA C 1 240 ? 19.272 -21.037 13.088 1.00 17.28 219 ALA C N 1
ATOM 4793 C CA . ALA C 1 240 ? 18.436 -19.882 13.368 1.00 17.24 219 ALA C CA 1
ATOM 4794 C C . ALA C 1 240 ? 18.577 -18.878 12.261 1.00 16.80 219 ALA C C 1
ATOM 4795 O O . ALA C 1 240 ? 17.607 -18.238 11.911 1.00 17.92 219 ALA C O 1
ATOM 4797 N N . THR C 1 241 ? 19.778 -18.727 11.716 1.00 16.96 220 THR C N 1
ATOM 4798 C CA . THR C 1 241 ? 19.988 -17.821 10.586 1.00 16.82 220 THR C CA 1
ATOM 4799 C C . THR C 1 241 ? 19.224 -18.283 9.353 1.00 16.96 220 THR C C 1
ATOM 4800 O O . THR C 1 241 ? 18.632 -17.468 8.654 1.00 17.18 220 THR C O 1
ATOM 4804 N N . VAL C 1 242 ? 19.242 -19.583 9.074 1.00 17.54 221 VAL C N 1
ATOM 4805 C CA . VAL C 1 242 ? 18.432 -20.144 7.981 1.00 17.50 221 VAL C CA 1
ATOM 4806 C C . VAL C 1 242 ? 16.945 -19.862 8.149 1.00 17.91 221 VAL C C 1
ATOM 4807 O O . VAL C 1 242 ? 16.277 -19.448 7.201 1.00 18.62 221 VAL C O 1
ATOM 4811 N N . TYR C 1 243 ? 16.415 -20.077 9.348 1.00 17.91 222 TYR C N 1
ATOM 4812 C CA . TYR C 1 243 ? 15.020 -19.762 9.591 1.00 17.73 222 TYR C CA 1
ATOM 4813 C C . TYR C 1 243 ? 14.722 -18.280 9.305 1.00 17.42 222 TYR C C 1
ATOM 4814 O O . TYR C 1 243 ? 13.768 -17.950 8.601 1.00 17.74 222 TYR C O 1
ATOM 4823 N N . LEU C 1 244 ? 15.538 -17.388 9.849 1.00 17.63 223 LEU C N 1
ATOM 4824 C CA . LEU C 1 244 ? 15.295 -15.962 9.695 1.00 17.54 223 LEU C CA 1
ATOM 4825 C C . LEU C 1 244 ? 15.442 -15.523 8.251 1.00 17.58 223 LEU C C 1
ATOM 4826 O O . LEU C 1 244 ? 14.711 -14.651 7.791 1.00 18.34 223 LEU C O 1
ATOM 4831 N N . ALA C 1 245 ? 16.364 -16.151 7.528 1.00 17.64 224 ALA C N 1
ATOM 4832 C CA . ALA C 1 245 ? 16.610 -15.833 6.121 1.00 17.85 224 ALA C CA 1
ATOM 4833 C C . ALA C 1 245 ? 15.497 -16.324 5.183 1.00 18.36 224 ALA C C 1
ATOM 4834 O O . ALA C 1 245 ? 15.346 -15.813 4.090 1.00 17.96 224 ALA C O 1
ATOM 4836 N N . SER C 1 246 ? 14.735 -17.310 5.621 1.00 18.85 225 SER C N 1
ATOM 4837 C CA . SER C 1 246 ? 13.756 -17.970 4.765 1.00 19.32 225 SER C CA 1
ATOM 4838 C C . SER C 1 246 ? 12.538 -17.099 4.415 1.00 19.79 225 SER C C 1
ATOM 4839 O O . SER C 1 246 ? 12.184 -16.150 5.122 1.00 19.79 225 SER C O 1
ATOM 4842 N N . ASP C 1 247 ? 11.862 -17.473 3.340 1.00 20.39 226 ASP C N 1
ATOM 4843 C CA . ASP C 1 247 ? 10.549 -16.908 3.017 1.00 21.37 226 ASP C CA 1
ATOM 4844 C C . ASP C 1 247 ? 9.523 -17.110 4.151 1.00 21.25 226 ASP C C 1
ATOM 4845 O O . ASP C 1 247 ? 8.664 -16.272 4.362 1.00 21.17 226 ASP C O 1
ATOM 4850 N N . GLU C 1 248 ? 9.640 -18.232 4.863 1.00 21.28 227 GLU C N 1
ATOM 4851 C CA . GLU C 1 248 ? 8.780 -18.579 6.001 1.00 21.10 227 GLU C CA 1
ATOM 4852 C C . GLU C 1 248 ? 8.907 -17.688 7.259 1.00 21.06 227 GLU C C 1
ATOM 4853 O O . GLU C 1 248 ? 8.168 -17.879 8.207 1.00 22.48 227 GLU C O 1
ATOM 4859 N N . ALA C 1 249 ? 9.860 -16.767 7.296 1.00 20.39 228 ALA C N 1
ATOM 4860 C CA . ALA C 1 249 ? 9.966 -15.826 8.390 1.00 19.96 228 ALA C CA 1
ATOM 4861 C C . ALA C 1 249 ? 9.700 -14.404 7.895 1.00 19.62 228 ALA C C 1
ATOM 4862 O O . ALA C 1 249 ? 10.278 -13.449 8.409 1.00 19.77 228 ALA C O 1
ATOM 4864 N N . ALA C 1 250 ? 8.818 -14.271 6.902 1.00 19.33 229 ALA C N 1
ATOM 4865 C CA . ALA C 1 250 ? 8.525 -12.968 6.270 1.00 19.41 229 ALA C CA 1
ATOM 4866 C C . ALA C 1 250 ? 7.790 -11.964 7.167 1.00 19.19 229 ALA C C 1
ATOM 4867 O O . ALA C 1 250 ? 7.895 -10.754 6.948 1.00 20.00 229 ALA C O 1
ATOM 4869 N N . TYR C 1 251 ? 7.041 -12.446 8.151 1.00 18.75 230 TYR C N 1
ATOM 4870 C CA . TYR C 1 251 ? 6.301 -11.546 9.057 1.00 18.72 230 TYR C CA 1
ATOM 4871 C C . TYR C 1 251 ? 7.015 -11.306 10.399 1.00 18.29 230 TYR C C 1
ATOM 4872 O O . TYR C 1 251 ? 6.480 -10.609 11.262 1.00 18.84 230 TYR C O 1
ATOM 4881 N N . LEU C 1 252 ? 8.209 -11.879 10.555 1.00 17.95 231 LEU C N 1
ATOM 4882 C CA . LEU C 1 252 ? 9.023 -11.794 11.768 1.00 18.58 231 LEU C CA 1
ATOM 4883 C C . LEU C 1 252 ? 10.130 -10.768 11.504 1.00 17.71 231 LEU C C 1
ATOM 4884 O O . LEU C 1 252 ? 11.026 -11.010 10.702 1.00 18.30 231 LEU C O 1
ATOM 4889 N N . THR C 1 253 ? 10.033 -9.615 12.146 1.00 17.29 232 THR C N 1
ATOM 4890 C CA . THR C 1 253 ? 11.029 -8.567 11.999 1.00 17.02 232 THR C CA 1
ATOM 4891 C C . THR C 1 253 ? 11.211 -7.786 13.291 1.00 17.57 232 THR C C 1
ATOM 4892 O O . THR C 1 253 ? 10.311 -7.767 14.175 1.00 17.68 232 THR C O 1
ATOM 4896 N N . GLY C 1 254 ? 12.403 -7.207 13.443 1.00 16.98 233 GLY C N 1
ATOM 4897 C CA . GLY C 1 254 ? 12.722 -6.427 14.620 1.00 17.86 233 GLY C CA 1
ATOM 4898 C C . GLY C 1 254 ? 12.918 -7.265 15.875 1.00 18.09 233 GLY C C 1
ATOM 4899 O O . GLY C 1 254 ? 12.840 -6.757 16.973 1.00 18.55 233 GLY C O 1
ATOM 4900 N N . GLN C 1 255 ? 13.187 -8.551 15.711 1.00 18.88 234 GLN C N 1
ATOM 4901 C CA . GLN C 1 255 ? 13.313 -9.466 16.839 1.00 19.23 234 GLN C CA 1
ATOM 4902 C C . GLN C 1 255 ? 14.764 -9.848 17.091 1.00 18.88 234 GLN C C 1
ATOM 4903 O O . GLN C 1 255 ? 15.607 -9.736 16.198 1.00 18.09 234 GLN C O 1
ATOM 4909 N N . THR C 1 256 ? 15.031 -10.296 18.316 1.00 19.04 235 THR C N 1
ATOM 4910 C CA . THR C 1 256 ? 16.307 -10.848 18.698 1.00 19.67 235 THR C CA 1
ATOM 4911 C C . THR C 1 256 ? 16.092 -12.270 19.185 1.00 20.20 235 THR C C 1
ATOM 4912 O O . THR C 1 256 ? 15.341 -12.500 20.135 1.00 19.36 235 THR C O 1
ATOM 4916 N N . LEU C 1 257 ? 16.743 -13.217 18.520 1.00 20.07 236 LEU C N 1
ATOM 4917 C CA . LEU C 1 257 ? 16.734 -14.586 18.969 1.00 20.99 236 LEU C CA 1
ATOM 4918 C C . LEU C 1 257 ? 17.918 -14.791 19.947 1.00 21.09 236 LEU C C 1
ATOM 4919 O O . LEU C 1 257 ? 19.074 -14.665 19.555 1.00 20.14 236 LEU C O 1
ATOM 4924 N N . HIS C 1 258 ? 17.608 -15.046 21.217 1.00 20.94 237 HIS C N 1
ATOM 4925 C CA . HIS C 1 258 ? 18.614 -15.328 22.233 1.00 22.06 237 HIS C CA 1
ATOM 4926 C C . HIS C 1 258 ? 18.840 -16.832 22.335 1.00 22.21 237 HIS C C 1
ATOM 4927 O O . HIS C 1 258 ? 18.0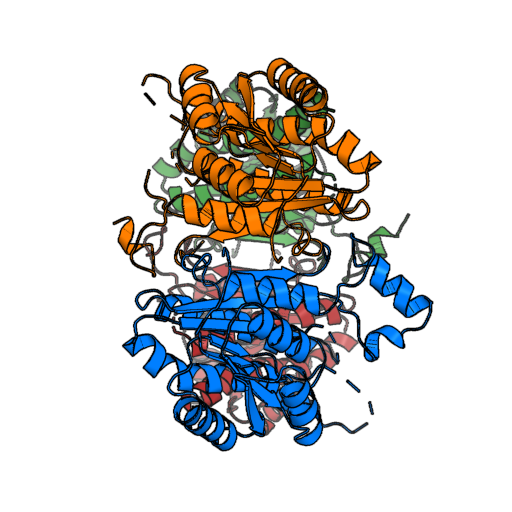53 -17.555 22.922 1.00 23.83 237 HIS C O 1
ATOM 4934 N N . ILE C 1 259 ? 19.935 -17.294 21.765 1.00 22.85 238 ILE C N 1
ATOM 4935 C CA . ILE C 1 259 ? 20.223 -18.715 21.667 1.00 23.49 238 ILE C CA 1
ATOM 4936 C C . ILE C 1 259 ? 21.363 -19.044 22.616 1.00 23.20 238 ILE C C 1
ATOM 4937 O O . ILE C 1 259 ? 22.531 -18.997 22.247 1.00 23.65 238 ILE C O 1
ATOM 4942 N N . ASN C 1 260 ? 21.008 -19.355 23.849 1.00 23.53 239 ASN C N 1
ATOM 4943 C CA . ASN C 1 260 ? 21.986 -19.356 24.932 1.00 24.22 239 ASN C CA 1
ATOM 4944 C C . ASN C 1 260 ? 21.691 -20.346 26.039 1.00 24.17 239 ASN C C 1
ATOM 4945 O O . ASN C 1 260 ? 22.192 -20.199 27.143 1.00 24.90 239 ASN C O 1
ATOM 4950 N N . GLY C 1 261 ? 20.872 -21.351 25.755 1.00 24.53 240 GLY C N 1
ATOM 4951 C CA . GLY C 1 261 ? 20.523 -22.356 26.742 1.00 24.56 240 GLY C CA 1
ATOM 4952 C C . GLY C 1 261 ? 19.843 -21.827 27.986 1.00 25.34 240 GLY C C 1
ATOM 4953 O O . GLY C 1 261 ? 19.907 -22.470 29.040 1.00 24.58 240 GLY C O 1
ATOM 4954 N N . GLY C 1 262 ? 19.198 -20.662 27.885 1.00 26.38 241 GLY C N 1
ATOM 4955 C CA . GLY C 1 262 ? 18.393 -20.117 28.986 1.00 27.97 241 GLY C CA 1
ATOM 4956 C C . GLY C 1 262 ? 19.088 -19.132 29.910 1.00 29.38 241 GLY C C 1
ATOM 4957 O O . GLY C 1 262 ? 18.572 -18.812 30.974 1.00 29.52 241 GLY C O 1
ATOM 4958 N N . MET C 1 263 ? 20.250 -18.637 29.504 1.00 31.75 242 MET C N 1
ATOM 4959 C CA . MET C 1 263 ? 21.005 -17.677 30.316 1.00 33.57 242 MET C CA 1
ATOM 4960 C C . MET C 1 263 ? 20.232 -16.381 30.579 1.00 34.30 242 MET C C 1
ATOM 4961 O O . MET C 1 263 ? 19.683 -15.799 29.664 1.00 34.81 242 MET C O 1
ATOM 4966 N N . ALA C 1 264 ? 20.223 -15.940 31.841 1.00 35.44 243 ALA C N 1
ATOM 4967 C CA . ALA C 1 264 ? 19.493 -14.739 32.273 1.00 35.55 243 ALA C CA 1
ATOM 4968 C C . ALA C 1 264 ? 20.068 -13.428 31.707 1.00 35.99 243 ALA C C 1
ATOM 4969 O O . ALA C 1 264 ? 21.267 -13.309 31.434 1.00 36.37 243 ALA C O 1
ATOM 4971 N N . SER D 1 21 ? 15.949 -33.986 6.528 1.00 37.68 0 SER D N 1
ATOM 4972 C CA . SER D 1 21 ? 16.778 -32.839 6.061 1.00 37.70 0 SER D CA 1
ATOM 4973 C C . SER D 1 21 ? 16.948 -31.741 7.137 1.00 37.08 0 SER D C 1
ATOM 4974 O O . SER D 1 21 ? 17.770 -31.909 8.049 1.00 37.02 0 SER D O 1
ATOM 4977 N N . MET D 1 22 ? 16.216 -30.624 7.029 1.00 35.85 1 MET D N 1
ATOM 4978 C CA . MET D 1 22 ? 16.342 -29.532 8.009 1.00 34.75 1 MET D CA 1
ATOM 4979 C C . MET D 1 22 ? 14.989 -29.076 8.540 1.00 33.05 1 MET D C 1
ATOM 4980 O O . MET D 1 22 ? 14.086 -28.757 7.772 1.00 33.21 1 MET D O 1
ATOM 4985 N N . PHE D 1 23 ? 14.868 -29.045 9.864 1.00 30.85 2 PHE D N 1
ATOM 4986 C CA . PHE D 1 23 ? 13.638 -28.669 10.543 1.00 29.24 2 PHE D CA 1
ATOM 4987 C C . PHE D 1 23 ? 12.520 -29.708 10.341 1.00 28.32 2 PHE D C 1
ATOM 4988 O O . PHE D 1 23 ? 11.346 -29.380 10.466 1.00 27.60 2 PHE D O 1
ATOM 4996 N N . LYS D 1 24 ? 12.885 -30.951 10.045 1.00 26.80 3 LYS D N 1
ATOM 4997 C CA . LYS D 1 24 ? 11.893 -32.015 9.938 1.00 26.71 3 LYS D CA 1
ATOM 4998 C C . LYS D 1 24 ? 11.533 -32.494 11.333 1.00 25.53 3 LYS D C 1
ATOM 4999 O O . LYS D 1 24 ? 12.340 -32.419 12.252 1.00 25.86 3 LYS D O 1
ATOM 5005 N N . LEU D 1 25 ? 10.309 -32.975 11.474 1.00 24.35 4 LEU D N 1
ATOM 5006 C CA . LEU D 1 25 ? 9.776 -33.420 12.749 1.00 23.55 4 LEU D CA 1
ATOM 5007 C C . LEU D 1 25 ? 9.394 -34.902 12.674 1.00 23.42 4 LEU D C 1
ATOM 5008 O O . LEU D 1 25 ? 8.496 -35.353 13.368 1.00 22.94 4 LEU D O 1
ATOM 5013 N N . THR D 1 26 ? 10.115 -35.650 11.839 1.00 23.50 5 THR D N 1
ATOM 5014 C CA . THR D 1 26 ? 9.790 -37.039 11.528 1.00 23.20 5 THR D CA 1
ATOM 5015 C C . THR D 1 26 ? 9.702 -37.928 12.772 1.00 23.34 5 THR D C 1
ATOM 5016 O O . THR D 1 26 ? 10.663 -38.049 13.532 1.00 23.51 5 THR D O 1
ATOM 5020 N N . GLY D 1 27 ? 8.538 -38.541 12.968 1.00 23.29 6 GLY D N 1
ATOM 5021 C CA . GLY D 1 27 ? 8.306 -39.441 14.100 1.00 23.37 6 GLY D CA 1
ATOM 5022 C C . GLY D 1 27 ? 8.058 -38.786 15.455 1.00 23.44 6 GLY D C 1
ATOM 5023 O O . GLY D 1 27 ? 7.822 -39.488 16.440 1.00 23.52 6 GLY D O 1
ATOM 5024 N N . ARG D 1 28 ? 8.112 -37.455 15.532 1.00 23.15 7 ARG D N 1
ATOM 5025 C CA . ARG D 1 28 ? 7.811 -36.771 16.789 1.00 23.36 7 ARG D CA 1
ATOM 5026 C C . ARG D 1 28 ? 6.311 -36.679 16.973 1.00 22.68 7 ARG D C 1
ATOM 5027 O O . ARG D 1 28 ? 5.578 -36.387 16.024 1.00 22.53 7 ARG D O 1
ATOM 5035 N N . LYS D 1 29 ? 5.854 -36.906 18.194 1.00 22.51 8 LYS D N 1
ATOM 5036 C CA . LYS D 1 29 ? 4.428 -36.809 18.494 1.00 22.41 8 LYS D CA 1
ATOM 5037 C C . LYS D 1 29 ? 4.071 -35.444 19.078 1.00 21.77 8 LYS D C 1
ATOM 5038 O O . LYS D 1 29 ? 4.613 -35.027 20.096 1.00 22.04 8 LYS D O 1
ATOM 5044 N N . ALA D 1 30 ? 3.165 -34.753 18.394 1.00 21.20 9 ALA D N 1
ATOM 5045 C CA . ALA D 1 30 ? 2.768 -33.407 18.746 1.00 20.89 9 ALA D CA 1
ATOM 5046 C C . ALA D 1 30 ? 1.273 -33.375 19.018 1.00 20.62 9 ALA D C 1
ATOM 5047 O O . ALA D 1 30 ? 0.486 -33.936 18.251 1.00 20.74 9 ALA D O 1
ATOM 5049 N N . LEU D 1 31 ? 0.893 -32.752 20.132 1.00 20.04 10 LEU D N 1
ATOM 5050 C CA . LEU D 1 31 ? -0.503 -32.474 20.443 1.00 19.49 10 LEU D CA 1
ATOM 5051 C C . LEU D 1 31 ? -0.723 -30.979 20.252 1.00 19.57 10 LEU D C 1
ATOM 5052 O O . LEU D 1 31 ? -0.002 -30.165 20.851 1.00 20.33 10 LEU D O 1
ATOM 5057 N N . VAL D 1 32 ? -1.685 -30.621 19.407 1.00 19.41 11 VAL D N 1
ATOM 5058 C CA . VAL D 1 32 ? -2.008 -29.229 19.111 1.00 19.61 11 VAL D CA 1
ATOM 5059 C C . VAL D 1 32 ? -3.436 -28.954 19.572 1.00 19.80 11 VAL D C 1
ATOM 5060 O O . VAL D 1 32 ? -4.372 -29.662 19.177 1.00 19.85 11 VAL D O 1
ATOM 5064 N N . THR D 1 33 ? -3.607 -27.960 20.438 1.00 19.77 12 THR D N 1
ATOM 5065 C CA . THR D 1 33 ? -4.936 -27.602 20.915 1.00 20.27 12 THR D CA 1
ATOM 5066 C C . THR D 1 33 ? -5.525 -26.521 20.028 1.00 21.21 12 THR D C 1
ATOM 5067 O O . THR D 1 33 ? -4.795 -25.828 19.307 1.00 21.71 12 THR D O 1
ATOM 5071 N N . GLY D 1 34 ? -6.850 -26.407 20.041 1.00 22.07 13 GLY D N 1
ATOM 5072 C CA . GLY D 1 34 ? -7.543 -25.427 19.214 1.00 22.84 13 GLY D CA 1
ATOM 5073 C C . GLY D 1 34 ? -7.253 -25.645 17.737 1.00 23.85 13 GLY D C 1
ATOM 5074 O O . GLY D 1 34 ? -7.164 -24.685 16.973 1.00 24.16 13 GLY D O 1
ATOM 5075 N N . ALA D 1 35 ? -7.112 -26.913 17.344 1.00 24.94 14 ALA D N 1
ATOM 5076 C CA . ALA D 1 35 ? -6.686 -27.293 15.993 1.00 25.98 14 ALA D CA 1
ATOM 5077 C C . ALA D 1 35 ? -7.797 -27.203 14.941 1.00 27.40 14 ALA D C 1
ATOM 5078 O O . ALA D 1 35 ? -7.622 -27.667 13.811 1.00 27.63 14 ALA D O 1
ATOM 5080 N N . THR D 1 36 ? -8.909 -26.575 15.300 1.00 28.60 15 THR D N 1
ATOM 5081 C CA . THR D 1 36 ? -10.118 -26.607 14.509 1.00 30.13 15 THR D CA 1
ATOM 5082 C C . THR D 1 36 ? -10.130 -25.631 13.335 1.00 30.49 15 THR D C 1
ATOM 5083 O O . THR D 1 36 ? -10.582 -25.980 12.240 1.00 31.84 15 THR D O 1
ATOM 5087 N N . GLY D 1 37 ? -9.653 -24.417 13.567 1.00 30.73 16 GLY D N 1
ATOM 5088 C CA . GLY D 1 37 ? -9.534 -23.420 12.505 1.00 30.32 16 GLY D CA 1
ATOM 5089 C C . GLY D 1 37 ? -8.326 -22.536 12.752 1.00 29.40 16 GLY D C 1
ATOM 5090 O O . GLY D 1 37 ? -7.601 -22.743 13.704 1.00 29.75 16 GLY D O 1
ATOM 5091 N N . GLY D 1 38 ? -8.113 -21.578 11.851 1.00 28.79 17 GLY D N 1
ATOM 5092 C CA . GLY D 1 38 ? -7.163 -20.494 12.024 1.00 27.84 17 GLY D CA 1
ATOM 5093 C C . GLY D 1 38 ? -5.733 -20.956 12.156 1.00 27.13 17 GLY D C 1
ATOM 5094 O O . GLY D 1 38 ? -5.233 -21.711 11.327 1.00 27.03 17 GLY D O 1
ATOM 5095 N N . ILE D 1 39 ? -5.085 -20.498 13.217 1.00 25.70 18 ILE D N 1
ATOM 5096 C CA . ILE D 1 39 ? -3.687 -20.775 13.461 1.00 24.70 18 ILE D CA 1
ATOM 5097 C C . ILE D 1 39 ? -3.456 -22.233 13.831 1.00 23.82 18 ILE D C 1
ATOM 5098 O O . ILE D 1 39 ? -2.516 -22.847 13.352 1.00 23.76 18 ILE D O 1
ATOM 5103 N N . GLY D 1 40 ? -4.299 -22.771 14.708 1.00 23.36 19 GLY D N 1
ATOM 5104 C CA . GLY D 1 40 ? -4.176 -24.163 15.142 1.00 22.78 19 GLY D CA 1
ATOM 5105 C C . GLY D 1 40 ? -4.246 -25.142 13.984 1.00 22.56 19 GLY D C 1
ATOM 5106 O O . GLY D 1 40 ? -3.493 -26.111 13.938 1.00 22.00 19 GLY D O 1
ATOM 5107 N N . GLU D 1 41 ? -5.163 -24.897 13.051 1.00 22.38 20 GLU D N 1
ATOM 5108 C CA . GLU D 1 41 ? -5.271 -25.736 11.861 1.00 22.61 20 GLU D CA 1
ATOM 5109 C C . GLU D 1 41 ? -3.979 -25.660 11.053 1.00 22.02 20 GLU D C 1
ATOM 5110 O O . GLU D 1 41 ? -3.433 -26.691 10.644 1.00 21.72 20 GLU D O 1
ATOM 5116 N N . ALA D 1 42 ? -3.512 -24.433 10.815 1.00 21.44 21 ALA D N 1
ATOM 5117 C CA . ALA D 1 42 ? -2.317 -24.216 10.005 1.00 21.33 21 ALA D CA 1
ATOM 5118 C C . ALA D 1 42 ? -1.122 -24.892 10.643 1.00 20.82 21 ALA D C 1
ATOM 5119 O O . ALA D 1 42 ? -0.311 -25.481 9.925 1.00 20.72 21 ALA D O 1
ATOM 5121 N N . ILE D 1 43 ? -1.021 -24.825 11.981 1.00 20.86 22 ILE D N 1
ATOM 5122 C CA . ILE D 1 43 ? 0.054 -25.521 12.722 1.00 20.95 22 ILE D CA 1
ATOM 5123 C C . ILE D 1 43 ? -0.044 -27.019 12.469 1.00 21.63 22 ILE D C 1
ATOM 5124 O O . ILE D 1 43 ? 0.952 -27.660 12.097 1.00 21.87 22 ILE D O 1
ATOM 5129 N N . ALA D 1 44 ? -1.252 -27.557 12.640 1.00 22.03 23 ALA D N 1
ATOM 5130 C CA . ALA D 1 44 ? -1.550 -28.974 12.386 1.00 22.12 23 ALA D CA 1
ATOM 5131 C C . ALA D 1 44 ? -1.086 -29.461 11.021 1.00 22.31 23 ALA D C 1
ATOM 5132 O O . ALA D 1 44 ? -0.397 -30.473 10.923 1.00 22.87 23 ALA D O 1
ATOM 5134 N N . ARG D 1 45 ? -1.486 -28.753 9.969 1.00 22.94 24 ARG D N 1
ATOM 5135 C CA . ARG D 1 45 ? -1.083 -29.086 8.595 1.00 23.00 24 ARG D CA 1
ATOM 5136 C C . ARG D 1 45 ? 0.425 -29.060 8.430 1.00 23.45 24 ARG D C 1
ATOM 5137 O O . ARG D 1 45 ? 1.037 -29.993 7.909 1.00 23.23 24 ARG D O 1
ATOM 5145 N N . CYS D 1 46 ? 1.019 -27.962 8.869 1.00 23.42 25 CYS D N 1
ATOM 5146 C CA . CYS D 1 46 ? 2.439 -27.764 8.717 1.00 24.32 25 CYS D CA 1
ATOM 5147 C C . CYS D 1 46 ? 3.265 -28.829 9.452 1.00 23.23 25 CYS D C 1
ATOM 5148 O O . CYS D 1 46 ? 4.232 -29.343 8.904 1.00 22.30 25 CYS D O 1
ATOM 5151 N N . PHE D 1 47 ? 2.886 -29.151 10.691 1.00 22.91 26 PHE D N 1
ATOM 5152 C CA . PHE D 1 47 ? 3.548 -30.237 11.442 1.00 22.48 26 PHE D CA 1
ATOM 5153 C C . PHE D 1 47 ? 3.493 -31.551 10.631 1.00 22.10 26 PHE D C 1
ATOM 5154 O O . PHE D 1 47 ? 4.488 -32.283 10.516 1.00 21.65 26 PHE D O 1
ATOM 5162 N N . HIS D 1 48 ? 2.333 -31.832 10.050 1.00 21.87 27 HIS D N 1
ATOM 5163 C CA . HIS D 1 48 ? 2.120 -33.093 9.349 1.00 21.82 27 HIS D CA 1
ATOM 5164 C C . HIS D 1 48 ? 3.003 -33.149 8.107 1.00 21.60 27 HIS D C 1
ATOM 5165 O O . HIS D 1 48 ? 3.670 -34.153 7.865 1.00 20.77 27 HIS D O 1
ATOM 5172 N N . ALA D 1 49 ? 3.044 -32.045 7.361 1.00 21.68 28 ALA D N 1
ATOM 5173 C CA . ALA D 1 49 ? 3.895 -31.949 6.171 1.00 21.95 28 ALA D CA 1
ATOM 5174 C C . ALA D 1 49 ? 5.373 -32.125 6.527 1.00 21.99 28 ALA D C 1
ATOM 5175 O O . ALA D 1 49 ? 6.159 -32.549 5.685 1.00 21.77 28 ALA D O 1
ATOM 5177 N N . GLN D 1 50 ? 5.748 -31.828 7.774 1.00 21.81 29 GLN D N 1
ATOM 5178 C CA . GLN D 1 50 ? 7.139 -32.038 8.223 1.00 21.91 29 GLN D CA 1
ATOM 5179 C C . GLN D 1 50 ? 7.375 -33.415 8.871 1.00 21.61 29 GLN D C 1
ATOM 5180 O O . GLN D 1 50 ? 8.455 -33.686 9.401 1.00 21.68 29 GLN D O 1
ATOM 5186 N N . GLY D 1 51 ? 6.378 -34.288 8.810 1.00 21.09 30 GLY D N 1
ATOM 5187 C CA . GLY D 1 51 ? 6.538 -35.678 9.240 1.00 20.95 30 GLY D CA 1
ATOM 5188 C C . GLY D 1 51 ? 6.206 -35.970 10.695 1.00 20.47 30 GLY D C 1
ATOM 5189 O O . GLY D 1 51 ? 6.535 -37.035 11.202 1.00 19.96 30 GLY D O 1
ATOM 5190 N N . ALA D 1 52 ? 5.571 -35.030 11.383 1.00 20.62 31 ALA D N 1
ATOM 5191 C CA . ALA D 1 52 ? 5.155 -35.273 12.759 1.00 20.65 31 ALA D CA 1
ATOM 5192 C C . ALA D 1 52 ? 3.930 -36.180 12.809 1.00 20.87 31 ALA D C 1
ATOM 5193 O O . ALA D 1 52 ? 3.097 -36.184 11.887 1.00 20.79 31 ALA D O 1
ATOM 5195 N N . ILE D 1 53 ? 3.829 -36.949 13.890 1.00 21.34 32 ILE D N 1
ATOM 5196 C CA . ILE D 1 53 ? 2.602 -37.666 14.222 1.00 21.90 32 ILE D CA 1
ATOM 5197 C C . ILE D 1 53 ? 1.744 -36.673 14.999 1.00 22.39 32 ILE D C 1
ATOM 5198 O O . ILE D 1 53 ? 2.129 -36.238 16.092 1.00 22.23 32 ILE D O 1
ATOM 5203 N N . VAL D 1 54 ? 0.611 -36.270 14.429 1.00 22.45 33 VAL D N 1
ATOM 5204 C CA . VAL D 1 54 ? -0.130 -35.151 14.999 1.00 22.96 33 VAL D CA 1
ATOM 5205 C C . VAL D 1 54 ? -1.416 -35.584 15.663 1.00 23.14 33 VAL D C 1
ATOM 5206 O O . VAL D 1 54 ? -2.174 -36.430 15.147 1.00 22.32 33 VAL D O 1
ATOM 5210 N N . GLY D 1 55 ? -1.637 -35.010 16.836 1.00 23.11 34 GLY D N 1
ATOM 5211 C CA . GLY D 1 55 ? -2.870 -35.189 17.568 1.00 23.60 34 GLY D CA 1
ATOM 5212 C C . GLY D 1 55 ? -3.566 -33.853 17.588 1.00 24.08 34 GLY D C 1
ATOM 5213 O O . GLY D 1 55 ? -2.979 -32.854 18.026 1.00 23.98 34 GLY D O 1
ATOM 5214 N N . LEU D 1 56 ? -4.802 -33.830 17.098 1.00 24.16 35 LEU D N 1
ATOM 5215 C CA . LEU D 1 56 ? -5.566 -32.606 16.999 1.00 24.78 35 LEU D CA 1
ATOM 5216 C C . LEU D 1 56 ? -6.568 -32.551 18.131 1.00 25.34 35 LEU D C 1
ATOM 5217 O O . LEU D 1 56 ? -7.330 -33.507 18.351 1.00 24.88 35 LEU D O 1
ATOM 5222 N N . HIS D 1 57 ? -6.580 -31.431 18.835 1.00 25.84 36 HIS D N 1
ATOM 5223 C CA . HIS D 1 57 ? -7.622 -31.187 19.813 1.00 26.79 36 HIS D CA 1
ATOM 5224 C C . HIS D 1 57 ? -8.527 -30.048 19.375 1.00 27.98 36 HIS D C 1
ATOM 5225 O O . HIS D 1 57 ? -8.085 -29.060 18.794 1.00 27.70 36 HIS D O 1
ATOM 5232 N N . GLY D 1 58 ? -9.807 -30.206 19.676 1.00 30.22 37 GLY D N 1
ATOM 5233 C CA . GLY D 1 58 ? -10.794 -29.142 19.536 1.00 32.02 37 GLY D CA 1
ATOM 5234 C C . GLY D 1 58 ? -12.057 -29.529 20.287 1.00 33.63 37 GLY D C 1
ATOM 5235 O O . GLY D 1 58 ? -12.089 -30.547 20.976 1.00 33.46 37 GLY D O 1
ATOM 5236 N N . THR D 1 59 ? -13.093 -28.713 20.165 1.00 35.74 38 THR D N 1
ATOM 5237 C CA . THR D 1 59 ? -14.405 -29.070 20.706 1.00 37.49 38 THR D CA 1
ATOM 5238 C C . THR D 1 59 ? -15.399 -29.451 19.601 1.00 38.49 38 THR D C 1
ATOM 5239 O O . THR D 1 59 ? -16.402 -30.110 19.871 1.00 38.99 38 THR D O 1
ATOM 5243 N N . ARG D 1 60 ? -15.103 -29.065 18.360 1.00 39.83 39 ARG D N 1
ATOM 5244 C CA . ARG D 1 60 ? -15.911 -29.444 17.197 1.00 40.56 39 ARG D CA 1
ATOM 5245 C C . ARG D 1 60 ? -15.406 -30.742 16.545 1.00 41.30 39 ARG D C 1
ATOM 5246 O O . ARG D 1 60 ? -14.566 -30.703 15.643 1.00 41.50 39 ARG D O 1
ATOM 5248 N N . GLU D 1 61 ? -15.937 -31.882 16.992 1.00 41.96 40 GLU D N 1
ATOM 5249 C CA . GLU D 1 61 ? -15.546 -33.211 16.473 1.00 42.30 40 GLU D CA 1
ATOM 5250 C C . GLU D 1 61 ? -15.679 -33.345 14.950 1.00 42.30 40 GLU D C 1
ATOM 5251 O O . GLU D 1 61 ? -14.817 -33.934 14.291 1.00 42.16 40 GLU D O 1
ATOM 5253 N N . ASP D 1 62 ? -16.768 -32.803 14.411 1.00 42.23 41 ASP D N 1
ATOM 5254 C CA . ASP D 1 62 ? -17.021 -32.801 12.963 1.00 42.14 41 ASP D CA 1
ATOM 5255 C C . ASP D 1 62 ? -15.945 -32.051 12.163 1.00 41.51 41 ASP D C 1
ATOM 5256 O O . ASP D 1 62 ? -15.529 -32.510 11.098 1.00 41.38 41 ASP D O 1
ATOM 5261 N N . LYS D 1 63 ? -15.496 -30.908 12.681 1.00 40.64 42 LYS D N 1
ATOM 5262 C CA . LYS D 1 63 ? -14.504 -30.090 11.978 1.00 40.02 42 LYS D CA 1
ATOM 5263 C C . LYS D 1 63 ? -13.103 -30.707 12.074 1.00 38.80 42 LYS D C 1
ATOM 5264 O O . LYS D 1 63 ? -12.284 -30.552 11.161 1.00 38.48 42 LYS D O 1
ATOM 5270 N N . LEU D 1 64 ? -12.847 -31.414 13.174 1.00 37.35 43 LEU D N 1
ATOM 5271 C CA . LEU D 1 64 ? -11.573 -32.104 13.385 1.00 36.49 43 LEU D CA 1
ATOM 5272 C C . LEU D 1 64 ? -11.403 -33.243 12.389 1.00 35.44 43 LEU D C 1
ATOM 5273 O O . LEU D 1 64 ? -10.439 -33.279 11.628 1.00 34.88 43 LEU D O 1
ATOM 5278 N N . LYS D 1 65 ? -12.357 -34.167 12.400 1.00 34.79 44 LYS D N 1
ATOM 5279 C CA . LYS D 1 65 ? -12.353 -35.321 11.496 1.00 34.23 44 LYS D CA 1
ATOM 5280 C C . LYS D 1 65 ? -12.179 -34.904 10.031 1.00 33.19 44 LYS D C 1
ATOM 5281 O O . LYS D 1 65 ? -11.510 -35.583 9.255 1.00 32.73 44 LYS D O 1
ATOM 5287 N N . GLU D 1 66 ? -12.776 -33.770 9.679 1.00 32.35 45 GLU D N 1
ATOM 5288 C CA . GLU D 1 66 ? -12.591 -33.141 8.378 1.00 32.05 45 GLU D CA 1
ATOM 5289 C C . GLU D 1 66 ? -11.115 -32.852 8.096 1.00 31.10 45 GLU D C 1
ATOM 5290 O O . GLU D 1 66 ? -10.618 -33.138 7.011 1.00 30.49 45 GLU D O 1
ATOM 5296 N N . ILE D 1 67 ? -10.420 -32.278 9.079 1.00 30.08 46 ILE D N 1
ATOM 5297 C CA . ILE D 1 67 ? -8.990 -31.994 8.945 1.00 29.35 46 ILE D CA 1
ATOM 5298 C C . ILE D 1 67 ? -8.152 -33.277 8.886 1.00 28.90 46 ILE D C 1
ATOM 5299 O O . ILE D 1 67 ? -7.286 -33.400 8.023 1.00 28.58 46 ILE D O 1
ATOM 5304 N N . ALA D 1 68 ? -8.410 -34.219 9.796 1.00 28.66 47 ALA D N 1
ATOM 5305 C CA . ALA D 1 68 ? -7.725 -35.520 9.795 1.00 28.79 47 ALA D CA 1
ATOM 5306 C C . ALA D 1 68 ? -7.918 -36.279 8.465 1.00 29.41 47 ALA D C 1
ATOM 5307 O O . ALA D 1 68 ? -7.009 -36.980 8.001 1.00 29.57 47 ALA D O 1
ATOM 5309 N N . ALA D 1 69 ? -9.097 -36.128 7.862 1.00 29.61 48 ALA D N 1
ATOM 5310 C CA . ALA D 1 69 ? -9.389 -36.695 6.541 1.00 30.14 48 ALA D CA 1
ATOM 5311 C C . ALA D 1 69 ? -8.584 -36.030 5.420 1.00 30.76 48 ALA D C 1
ATOM 5312 O O . ALA D 1 69 ? -8.159 -36.690 4.466 1.00 30.78 48 ALA D O 1
ATOM 5314 N N . ASP D 1 70 ? -8.413 -34.717 5.527 1.00 31.50 49 ASP D N 1
ATOM 5315 C CA . ASP D 1 70 ? -7.632 -33.926 4.571 1.00 32.22 49 ASP D CA 1
ATOM 5316 C C . ASP D 1 70 ? -6.167 -34.360 4.559 1.00 32.37 49 ASP D C 1
ATOM 5317 O O . ASP D 1 70 ? -5.544 -34.453 3.499 1.00 32.60 49 ASP D O 1
ATOM 5322 N N . LEU D 1 71 ? -5.620 -34.611 5.748 1.00 32.74 50 LEU D N 1
ATOM 5323 C CA . LEU D 1 71 ? -4.214 -34.991 5.905 1.00 32.62 50 LEU D CA 1
ATOM 5324 C C . LEU D 1 71 ? -4.024 -36.480 5.641 1.00 32.90 50 LEU D C 1
ATOM 5325 O O . LEU D 1 71 ? -3.207 -36.855 4.809 1.00 33.11 50 LEU D O 1
ATOM 5330 N N . GLY D 1 72 ? -4.781 -37.317 6.350 1.00 33.01 51 GLY D N 1
ATOM 5331 C CA . GLY D 1 72 ? -4.770 -38.777 6.128 1.00 33.34 51 GLY D CA 1
ATOM 5332 C C . GLY D 1 72 ? -4.221 -39.560 7.317 1.00 33.48 51 GLY D C 1
ATOM 5333 O O . GLY D 1 72 ? -4.870 -39.641 8.370 1.00 33.74 51 GLY D O 1
ATOM 5334 N N . LYS D 1 73 ? -3.018 -40.118 7.153 1.00 33.17 52 LYS D N 1
ATOM 5335 C CA . LYS D 1 73 ? -2.404 -40.989 8.163 1.00 32.75 52 LYS D CA 1
ATOM 5336 C C . LYS D 1 73 ? -1.611 -40.207 9.216 1.00 32.51 52 LYS D C 1
ATOM 5337 O O . LYS D 1 73 ? -1.298 -39.019 9.038 1.00 32.44 52 LYS D O 1
ATOM 5339 N N . ASP D 1 74 ? -1.294 -40.895 10.313 1.00 31.97 53 ASP D N 1
ATOM 5340 C CA . ASP D 1 74 ? -0.568 -40.322 11.446 1.00 31.47 53 ASP D CA 1
ATOM 5341 C C . ASP D 1 74 ? -1.293 -39.127 12.072 1.00 30.85 53 ASP D C 1
ATOM 5342 O O . ASP D 1 74 ? -0.649 -38.159 12.512 1.00 30.28 53 ASP D O 1
ATOM 5347 N N . VAL D 1 75 ? -2.623 -39.190 12.113 1.00 29.92 54 VAL D N 1
ATOM 5348 C CA . VAL D 1 75 ? -3.414 -38.123 12.718 1.00 29.13 54 VAL D CA 1
ATOM 5349 C C . VAL D 1 75 ? -4.390 -38.693 13.733 1.00 28.82 54 VAL D C 1
ATOM 5350 O O . VAL D 1 75 ? -5.092 -39.658 13.448 1.00 28.66 54 VAL D O 1
ATOM 5354 N N . PHE D 1 76 ? -4.424 -38.085 14.914 1.00 28.44 55 PHE D N 1
ATOM 5355 C CA . PHE D 1 76 ? -5.392 -38.420 15.952 1.00 28.31 55 PHE D CA 1
ATOM 5356 C C . PHE D 1 76 ? -6.271 -37.210 16.253 1.00 28.37 55 PHE D C 1
ATOM 5357 O O . PHE D 1 76 ? -5.821 -36.061 16.183 1.00 27.79 55 PHE D O 1
ATOM 5365 N N . VAL D 1 77 ? -7.511 -37.488 16.633 1.00 28.37 56 VAL D N 1
ATOM 5366 C CA . VAL D 1 77 ? -8.490 -36.468 16.951 1.00 28.92 56 VAL D CA 1
ATOM 5367 C C . VAL D 1 77 ? -8.873 -36.661 18.413 1.00 29.64 56 VAL D C 1
ATOM 5368 O O . VAL D 1 77 ? -9.039 -37.792 18.854 1.00 29.37 56 VAL D O 1
ATOM 5372 N N . PHE D 1 78 ? -8.971 -35.558 19.162 1.00 30.60 57 PHE D N 1
ATOM 5373 C CA . PHE D 1 78 ? -9.375 -35.580 20.577 1.00 31.61 57 PHE D CA 1
ATOM 5374 C C . PHE D 1 78 ? -10.341 -34.431 20.873 1.00 32.84 57 PHE D C 1
ATOM 5375 O O . PHE D 1 78 ? -10.138 -33.313 20.398 1.00 32.84 57 PHE D O 1
ATOM 5383 N N . SER D 1 79 ? -11.385 -34.710 21.656 1.00 34.31 58 SER D N 1
ATOM 5384 C CA . SER D 1 79 ? -12.295 -33.670 22.147 1.00 35.59 58 SER D CA 1
ATOM 5385 C C . SER D 1 79 ? -12.084 -33.448 23.638 1.00 36.31 58 SER D C 1
ATOM 5386 O O . SER D 1 79 ? -11.857 -34.398 24.387 1.00 36.75 58 SER D O 1
ATOM 5389 N N . ALA D 1 80 ? -12.161 -32.190 24.060 1.00 36.83 59 ALA D N 1
ATOM 5390 C CA . ALA D 1 80 ? -12.055 -31.838 25.472 1.00 37.20 59 ALA D CA 1
ATOM 5391 C C . ALA D 1 80 ? -12.423 -30.375 25.665 1.00 37.59 59 ALA D C 1
ATOM 5392 O O . ALA D 1 80 ? -12.105 -29.538 24.818 1.00 37.61 59 ALA D O 1
ATOM 5394 N N . ASN D 1 81 ? -13.087 -30.076 26.777 1.00 37.94 60 ASN D N 1
ATOM 5395 C CA . ASN D 1 81 ? -13.394 -28.708 27.143 1.00 38.27 60 ASN D CA 1
ATOM 5396 C C . ASN D 1 81 ? -12.282 -28.161 28.028 1.00 38.53 60 ASN D C 1
ATOM 5397 O O . ASN D 1 81 ? -12.256 -28.413 29.238 1.00 38.54 60 ASN D O 1
ATOM 5402 N N . LEU D 1 82 ? -11.384 -27.381 27.429 1.00 38.61 61 LEU D N 1
ATOM 5403 C CA . LEU D 1 82 ? -10.261 -26.782 28.161 1.00 38.91 61 LEU D CA 1
ATOM 5404 C C . LEU D 1 82 ? -10.649 -25.711 29.185 1.00 38.98 61 LEU D C 1
ATOM 5405 O O . LEU D 1 82 ? -9.768 -25.104 29.784 1.00 38.84 61 LEU D O 1
ATOM 5410 N N . SER D 1 83 ? -11.940 -25.457 29.377 1.00 39.15 62 SER D N 1
ATOM 5411 C CA . SER D 1 83 ? -12.377 -24.587 30.466 1.00 39.53 62 SER D CA 1
ATOM 5412 C C . SER D 1 83 ? -12.656 -25.393 31.741 1.00 39.16 62 SER D C 1
ATOM 5413 O O . SER D 1 83 ? -12.894 -24.807 32.794 1.00 39.31 62 SER D O 1
ATOM 5416 N N . ASP D 1 84 ? -12.636 -26.723 31.624 1.00 38.64 63 ASP D N 1
ATOM 5417 C CA . ASP D 1 84 ? -12.883 -27.644 32.729 1.00 38.06 63 ASP D CA 1
ATOM 5418 C C . ASP D 1 84 ? -11.584 -28.386 33.072 1.00 37.15 63 ASP D C 1
ATOM 5419 O O . ASP D 1 84 ? -10.976 -29.022 32.213 1.00 36.51 63 ASP D O 1
ATOM 5424 N N . ARG D 1 85 ? -11.180 -28.317 34.338 1.00 36.08 64 ARG D N 1
ATOM 5425 C CA . ARG D 1 85 ? -9.896 -28.868 34.784 1.00 35.57 64 ARG D CA 1
ATOM 5426 C C . ARG D 1 85 ? -9.810 -30.390 34.639 1.00 34.11 64 ARG D C 1
ATOM 5427 O O . ARG D 1 85 ? -8.869 -30.918 34.046 1.00 32.84 64 ARG D O 1
ATOM 5435 N N . LYS D 1 86 ? -10.790 -31.097 35.185 1.00 33.26 65 LYS D N 1
ATOM 5436 C CA . LYS D 1 86 ? -10.841 -32.556 35.019 1.00 32.56 65 LYS D CA 1
ATOM 5437 C C . LYS D 1 86 ? -10.786 -32.962 33.537 1.00 31.36 65 LYS D C 1
ATOM 5438 O O . LYS D 1 86 ? -10.169 -33.970 33.181 1.00 30.64 65 LYS D O 1
ATOM 5444 N N . SER D 1 87 ? -11.403 -32.162 32.672 1.00 30.27 66 SER D N 1
ATOM 5445 C CA . SER D 1 87 ? -11.381 -32.446 31.237 1.00 29.74 66 SER D CA 1
ATOM 5446 C C . SER D 1 87 ? -9.975 -32.233 30.637 1.00 28.67 66 SER D C 1
ATOM 5447 O O . SER D 1 87 ? -9.574 -32.944 29.715 1.00 27.99 66 SER D O 1
ATOM 5450 N N . ILE D 1 88 ? -9.213 -31.287 31.177 1.00 27.32 67 ILE D N 1
ATOM 5451 C CA . ILE D 1 88 ? -7.840 -31.078 30.701 1.00 26.90 67 ILE D CA 1
ATOM 5452 C C . ILE D 1 88 ? -6.949 -32.265 31.058 1.00 26.79 67 ILE D C 1
ATOM 5453 O O . ILE D 1 88 ? -6.147 -32.721 30.242 1.00 26.41 67 ILE D O 1
ATOM 5458 N N . LYS D 1 89 ? -7.119 -32.771 32.271 1.00 26.96 68 LYS D N 1
ATOM 5459 C CA . LYS D 1 89 ? -6.359 -33.917 32.752 1.00 27.71 68 LYS D CA 1
ATOM 5460 C C . LYS D 1 89 ? -6.710 -35.175 31.967 1.00 27.43 68 LYS D C 1
ATOM 5461 O O . LYS D 1 89 ? -5.821 -35.971 31.646 1.00 27.27 68 LYS D O 1
ATOM 5467 N N . GLN D 1 90 ? -7.997 -35.330 31.644 1.00 27.14 69 GLN D N 1
ATOM 5468 C CA . GLN D 1 90 ? -8.465 -36.436 30.815 1.00 27.39 69 GLN D CA 1
ATOM 5469 C C . GLN D 1 90 ? -7.830 -36.397 29.427 1.00 26.83 69 GLN D C 1
ATOM 5470 O O . GLN D 1 90 ? -7.399 -37.435 28.912 1.00 26.82 69 GLN D O 1
ATOM 5476 N N . LEU D 1 91 ? -7.780 -35.208 28.821 1.00 26.09 70 LEU D N 1
ATOM 5477 C CA . LEU D 1 91 ? -7.143 -35.043 27.512 1.00 25.83 70 LEU D CA 1
ATOM 5478 C C . LEU D 1 91 ? -5.691 -35.517 27.525 1.00 25.58 70 LEU D C 1
ATOM 5479 O O . LEU D 1 91 ? -5.240 -36.176 26.585 1.00 25.02 70 LEU D O 1
ATOM 5484 N N . ALA D 1 92 ? -4.971 -35.171 28.585 1.00 25.92 71 ALA D N 1
ATOM 5485 C CA . ALA D 1 92 ? -3.538 -35.469 28.690 1.00 26.23 71 ALA D CA 1
ATOM 5486 C C . ALA D 1 92 ? -3.323 -36.970 28.771 1.00 26.72 71 ALA D C 1
ATOM 5487 O O . ALA D 1 92 ? -2.541 -37.551 28.010 1.00 27.18 71 ALA D O 1
ATOM 5489 N N . GLU D 1 93 ? -4.035 -37.593 29.699 1.00 27.24 72 GLU D N 1
ATOM 5490 C CA . GLU D 1 93 ? -3.932 -39.032 29.932 1.00 27.75 72 GLU D CA 1
ATOM 5491 C C . GLU D 1 93 ? -4.239 -39.826 28.656 1.00 27.43 72 GLU D C 1
ATOM 5492 O O . GLU D 1 93 ? -3.493 -40.746 28.300 1.00 27.27 72 GLU D O 1
ATOM 5498 N N . VAL D 1 94 ? -5.308 -39.440 27.956 1.00 27.37 73 VAL D N 1
ATOM 5499 C CA . VAL D 1 94 ? -5.753 -40.157 26.752 1.00 27.33 73 VAL D CA 1
ATOM 5500 C C . VAL D 1 94 ? -4.862 -39.923 25.521 1.00 27.27 73 VAL D C 1
ATOM 5501 O O . VAL D 1 94 ? -4.565 -40.871 24.793 1.00 26.87 73 VAL D O 1
ATOM 5505 N N . ALA D 1 95 ? -4.437 -38.679 25.284 1.00 27.17 74 ALA D N 1
ATOM 5506 C CA . ALA D 1 95 ? -3.599 -38.381 24.124 1.00 27.40 74 ALA D CA 1
ATOM 5507 C C . ALA D 1 95 ? -2.227 -39.026 24.268 1.00 27.88 74 ALA D C 1
ATOM 5508 O O . ALA D 1 95 ? -1.665 -39.528 23.301 1.00 27.48 74 ALA D O 1
ATOM 5510 N N . GLU D 1 96 ? -1.704 -39.018 25.486 1.00 28.78 75 GLU D N 1
ATOM 5511 C CA . GLU D 1 96 ? -0.423 -39.645 25.777 1.00 29.58 75 GLU D CA 1
ATOM 5512 C C . GLU D 1 96 ? -0.442 -41.158 25.536 1.00 29.53 75 GLU D C 1
ATOM 5513 O O . GLU D 1 96 ? 0.513 -41.708 24.979 1.00 29.54 75 GLU D O 1
ATOM 5519 N N . ARG D 1 97 ? -1.518 -41.829 25.947 1.00 29.96 76 ARG D N 1
ATOM 5520 C CA . ARG D 1 97 ? -1.618 -43.281 25.757 1.00 29.97 76 ARG D CA 1
ATOM 5521 C C . ARG D 1 97 ? -1.812 -43.641 24.282 1.00 29.83 76 ARG D C 1
ATOM 5522 O O . ARG D 1 97 ? -1.121 -44.511 23.754 1.00 29.45 76 ARG D O 1
ATOM 5530 N N . GLU D 1 98 ? -2.757 -42.978 23.623 1.00 29.79 77 GLU D N 1
ATOM 5531 C CA . GLU D 1 98 ? -3.105 -43.326 22.243 1.00 29.69 77 GLU D CA 1
ATOM 5532 C C . GLU D 1 98 ? -2.017 -42.905 21.252 1.00 29.34 77 GLU D C 1
ATOM 5533 O O . GLU D 1 98 ? -1.808 -43.570 20.236 1.00 28.84 77 GLU D O 1
ATOM 5539 N N . MET D 1 99 ? -1.322 -41.805 21.548 1.00 28.96 78 MET D N 1
ATOM 5540 C CA . MET D 1 99 ? -0.194 -41.386 20.722 1.00 28.74 78 MET D CA 1
ATOM 5541 C C . MET D 1 99 ? 1.119 -42.036 21.153 1.00 28.67 78 MET D C 1
ATOM 5542 O O . MET D 1 99 ? 2.101 -41.957 20.423 1.00 28.47 78 MET D O 1
ATOM 5547 N N . GLU D 1 100 ? 1.134 -42.665 22.330 1.00 28.58 79 GLU D N 1
ATOM 5548 C CA . GLU D 1 100 ? 2.321 -43.351 22.851 1.00 28.62 79 GLU D CA 1
ATOM 5549 C C . GLU D 1 100 ? 3.469 -42.376 23.085 1.00 27.97 79 GLU D C 1
ATOM 5550 O O . GLU D 1 100 ? 4.531 -42.485 22.471 1.00 27.96 79 GLU D O 1
ATOM 5556 N N . GLY D 1 101 ? 3.236 -41.413 23.974 1.00 27.22 80 GLY D N 1
ATOM 5557 C CA . GLY D 1 101 ? 4.257 -40.447 24.360 1.00 26.45 80 GLY D CA 1
ATOM 5558 C C . GLY D 1 101 ? 4.231 -39.187 23.513 1.00 25.88 80 GLY D C 1
ATOM 5559 O O . GLY D 1 101 ? 4.387 -39.234 22.287 1.00 26.27 80 GLY D O 1
ATOM 5560 N N . ILE D 1 102 ? 4.060 -38.049 24.172 1.00 24.76 81 ILE D N 1
ATOM 5561 C CA . ILE D 1 102 ? 3.974 -36.770 23.484 1.00 23.82 81 ILE D CA 1
ATOM 5562 C C . ILE D 1 102 ? 5.315 -36.032 23.618 1.00 23.02 81 ILE D C 1
ATOM 5563 O O . ILE D 1 102 ? 5.864 -35.888 24.723 1.00 22.95 81 ILE D O 1
ATOM 5568 N N . ASP D 1 103 ? 5.840 -35.600 22.476 1.00 21.68 82 ASP D N 1
ATOM 5569 C CA . ASP D 1 103 ? 7.119 -34.891 22.398 1.00 21.49 82 ASP D CA 1
ATOM 5570 C C . ASP D 1 103 ? 6.953 -33.362 22.378 1.00 20.26 82 ASP D C 1
ATOM 5571 O O . ASP D 1 103 ? 7.745 -32.623 22.971 1.00 20.69 82 ASP D O 1
ATOM 5576 N N . ILE D 1 104 ? 5.924 -32.909 21.672 1.00 19.07 83 ILE D N 1
ATOM 5577 C CA . ILE D 1 104 ? 5.702 -31.502 21.394 1.00 18.61 83 ILE D CA 1
ATOM 5578 C C . ILE D 1 104 ? 4.271 -31.146 21.773 1.00 17.91 83 ILE D C 1
ATOM 5579 O O . ILE D 1 104 ? 3.322 -31.790 21.304 1.00 17.91 83 ILE D O 1
ATOM 5584 N N . LEU D 1 105 ? 4.119 -30.158 22.651 1.00 17.36 84 LEU D N 1
ATOM 5585 C CA . LEU D 1 105 ? 2.809 -29.634 23.017 1.00 16.46 84 LEU D CA 1
ATOM 5586 C C . LEU D 1 105 ? 2.740 -28.225 22.513 1.00 16.60 84 LEU D C 1
ATOM 5587 O O . LEU D 1 105 ? 3.656 -27.432 22.769 1.00 16.81 84 LEU D O 1
ATOM 5592 N N . VAL D 1 106 ? 1.673 -27.928 21.782 1.00 17.03 85 VAL D N 1
ATOM 5593 C CA . VAL D 1 106 ? 1.385 -26.601 21.273 1.00 17.94 85 VAL D CA 1
ATOM 5594 C C . VAL D 1 106 ? 0.091 -26.120 21.918 1.00 18.88 85 VAL D C 1
ATOM 5595 O O . VAL D 1 106 ? -1.008 -26.605 21.570 1.00 18.85 85 VAL D O 1
ATOM 5599 N N . ASN D 1 107 ? 0.216 -25.232 22.908 1.00 19.74 86 ASN D N 1
ATOM 5600 C CA . ASN D 1 107 ? -0.946 -24.665 23.575 1.00 21.14 86 ASN D CA 1
ATOM 5601 C C . ASN D 1 107 ? -1.453 -23.499 22.752 1.00 23.31 86 ASN D C 1
ATOM 5602 O O . ASN D 1 107 ? -0.857 -22.426 22.738 1.00 22.33 86 ASN D O 1
ATOM 5607 N N . ASN D 1 108 ? -2.541 -23.739 22.029 1.00 26.22 87 ASN D N 1
ATOM 5608 C CA . ASN D 1 108 ? -3.075 -22.769 21.086 1.00 29.07 87 ASN D CA 1
ATOM 5609 C C . ASN D 1 108 ? -4.548 -22.446 21.283 1.00 31.73 87 ASN D C 1
ATOM 5610 O O . ASN D 1 108 ? -5.063 -21.535 20.637 1.00 33.25 87 ASN D O 1
ATOM 5615 N N . ALA D 1 109 ? -5.247 -23.191 22.136 1.00 34.24 88 ALA D N 1
ATOM 5616 C CA . ALA D 1 109 ? -6.646 -22.888 22.398 1.00 35.86 88 ALA D CA 1
ATOM 5617 C C . ALA D 1 109 ? -6.715 -21.592 23.201 1.00 37.24 88 ALA D C 1
ATOM 5618 O O . ALA D 1 109 ? -5.848 -21.328 24.029 1.00 37.46 88 ALA D O 1
ATOM 5620 N N . GLY D 1 110 ? -7.729 -20.782 22.919 1.00 38.69 89 GLY D N 1
ATOM 5621 C CA . GLY D 1 110 ? -7.994 -19.556 23.670 1.00 39.93 89 GLY D CA 1
ATOM 5622 C C . GLY D 1 110 ? -9.456 -19.188 23.493 1.00 41.17 89 GLY D C 1
ATOM 5623 O O . GLY D 1 110 ? -10.323 -20.077 23.432 1.00 41.59 89 GLY D O 1
ATOM 5624 N N . ILE D 1 111 ? -9.744 -17.891 23.401 1.00 42.33 90 ILE D N 1
ATOM 5625 C CA . ILE D 1 111 ? -11.110 -17.441 23.092 1.00 43.10 90 ILE D CA 1
ATOM 5626 C C . ILE D 1 111 ? -11.249 -17.101 21.612 1.00 43.38 90 ILE D C 1
ATOM 5627 O O . ILE D 1 111 ? -12.055 -17.711 20.901 1.00 44.42 90 ILE D O 1
ATOM 5632 N N . ASP D 1 122 ? -15.972 -9.351 35.549 1.00 31.53 101 ASP D N 1
ATOM 5633 C CA . ASP D 1 122 ? -15.521 -10.290 36.573 1.00 31.23 101 ASP D CA 1
ATOM 5634 C C . ASP D 1 122 ? -15.557 -11.704 36.042 1.00 30.69 101 ASP D C 1
ATOM 5635 O O . ASP D 1 122 ? -14.541 -12.418 36.075 1.00 30.11 101 ASP D O 1
ATOM 5640 N N . GLN D 1 123 ? -16.744 -12.087 35.564 1.00 29.63 102 GLN D N 1
ATOM 5641 C CA . GLN D 1 123 ? -16.927 -13.299 34.780 1.00 29.26 102 GLN D CA 1
ATOM 5642 C C . GLN D 1 123 ? -15.956 -13.264 33.634 1.00 27.91 102 GLN D C 1
ATOM 5643 O O . GLN D 1 123 ? -15.329 -14.263 33.302 1.00 27.84 102 GLN D O 1
ATOM 5649 N N . ASP D 1 124 ? -15.880 -12.105 32.994 1.00 26.56 103 ASP D N 1
ATOM 5650 C CA . ASP D 1 124 ? -15.028 -11.931 31.836 1.00 25.79 103 ASP D CA 1
ATOM 5651 C C . ASP D 1 124 ? -13.560 -12.168 32.224 1.00 24.12 103 ASP D C 1
ATOM 5652 O O . ASP D 1 124 ? -12.855 -12.931 31.572 1.00 23.22 103 ASP D O 1
ATOM 5657 N N . TRP D 1 125 ? -13.129 -11.511 33.295 1.00 22.65 104 TRP D N 1
ATOM 5658 C CA . TRP D 1 125 ? -11.768 -11.665 33.806 1.00 22.18 104 TRP D CA 1
ATOM 5659 C C . TRP D 1 125 ? -11.498 -13.134 34.094 1.00 21.53 104 TRP D C 1
ATOM 5660 O O . TRP D 1 125 ? -10.552 -13.690 33.559 1.00 20.65 104 TRP D O 1
ATOM 5671 N N . ASP D 1 126 ? -12.354 -13.761 34.908 1.00 21.07 105 ASP D N 1
ATOM 5672 C CA . ASP D 1 126 ? -12.189 -15.171 35.269 1.00 21.66 105 ASP D CA 1
ATOM 5673 C C . ASP D 1 126 ? -12.129 -16.095 34.042 1.00 21.91 105 ASP D C 1
ATOM 5674 O O . ASP D 1 126 ? -11.274 -16.979 33.972 1.00 21.72 105 ASP D O 1
ATOM 5679 N N . ASP D 1 127 ? -13.007 -15.879 33.062 1.00 22.36 106 ASP D N 1
ATOM 5680 C CA . ASP D 1 127 ? -13.036 -16.734 31.865 1.00 22.95 106 ASP D CA 1
ATOM 5681 C C . ASP D 1 127 ? -11.755 -16.629 31.048 1.00 22.23 106 ASP D C 1
ATOM 5682 O O . ASP D 1 127 ? -11.199 -17.639 30.642 1.00 22.45 106 ASP D O 1
ATOM 5687 N N . VAL D 1 128 ? -11.296 -15.412 30.809 1.00 21.53 107 VAL D N 1
ATOM 5688 C CA . VAL D 1 128 ? -10.074 -15.208 30.043 1.00 20.92 107 VAL D CA 1
ATOM 5689 C C . VAL D 1 128 ? -8.841 -15.788 30.746 1.00 20.73 107 VAL D C 1
ATOM 5690 O O . VAL D 1 128 ? -8.026 -16.446 30.119 1.00 20.02 107 VAL D O 1
ATOM 5694 N N . LEU D 1 129 ? -8.718 -15.568 32.050 1.00 20.36 108 LEU D N 1
ATOM 5695 C CA . LEU D 1 129 ? -7.603 -16.144 32.794 1.00 20.94 108 LEU D CA 1
ATOM 5696 C C . LEU D 1 129 ? -7.682 -17.675 32.753 1.00 20.40 108 LEU D C 1
ATOM 5697 O O . LEU D 1 129 ? -6.676 -18.351 32.507 1.00 19.25 108 LEU D O 1
ATOM 5702 N N . ALA D 1 130 ? -8.886 -18.212 32.934 1.00 20.34 109 ALA D N 1
ATOM 5703 C CA . ALA D 1 130 ? -9.099 -19.653 32.884 1.00 20.30 109 ALA D CA 1
ATOM 5704 C C . ALA D 1 130 ? -8.714 -20.225 31.537 1.00 20.47 109 ALA D C 1
ATOM 5705 O O . ALA D 1 130 ? -8.028 -21.236 31.474 1.00 20.01 109 ALA D O 1
ATOM 5707 N N . VAL D 1 131 ? -9.164 -19.609 30.449 1.00 21.37 110 VAL D N 1
ATOM 5708 C CA . VAL D 1 131 ? -8.976 -20.250 29.149 1.00 21.94 110 VAL D CA 1
ATOM 5709 C C . VAL D 1 131 ? -7.631 -19.882 28.528 1.00 21.96 110 VAL D C 1
ATOM 5710 O O . VAL D 1 131 ? -6.981 -20.735 27.939 1.00 23.07 110 VAL D O 1
ATOM 5714 N N . ASN D 1 132 ? -7.179 -18.641 28.719 1.00 21.58 111 ASN D N 1
ATOM 5715 C CA . ASN D 1 132 ? -5.962 -18.145 28.062 1.00 21.20 111 ASN D CA 1
ATOM 5716 C C . ASN D 1 132 ? -4.653 -18.357 28.849 1.00 20.67 111 ASN D C 1
ATOM 5717 O O . ASN D 1 132 ? -3.577 -18.206 28.292 1.00 20.52 111 ASN D O 1
ATOM 5722 N N . LEU D 1 133 ? -4.743 -18.731 30.122 1.00 19.87 112 LEU D N 1
ATOM 5723 C CA . LEU D 1 133 ? -3.567 -18.911 30.958 1.00 19.54 112 LEU D CA 1
ATOM 5724 C C . LEU D 1 133 ? -3.608 -20.240 31.735 1.00 19.82 112 LEU D C 1
ATOM 5725 O O . LEU D 1 133 ? -2.734 -21.085 31.576 1.00 19.72 112 LEU D O 1
ATOM 5730 N N . THR D 1 134 ? -4.620 -20.429 32.574 1.00 19.86 113 THR D N 1
ATOM 5731 C CA . THR D 1 134 ? -4.657 -21.609 33.441 1.00 19.75 113 THR D CA 1
ATOM 5732 C C . THR D 1 134 ? -4.733 -22.928 32.659 1.00 19.82 113 THR D C 1
ATOM 5733 O O . THR D 1 134 ? -4.069 -23.888 33.030 1.00 19.63 113 THR D O 1
ATOM 5737 N N . ALA D 1 135 ? -5.506 -22.966 31.580 1.00 19.88 114 ALA D N 1
ATOM 5738 C CA . ALA D 1 135 ? -5.620 -24.192 30.767 1.00 20.76 114 ALA D CA 1
ATOM 5739 C C . ALA D 1 135 ? -4.268 -24.653 30.199 1.00 20.91 114 ALA D C 1
ATOM 5740 O O . ALA D 1 135 ? -3.928 -25.840 30.296 1.00 21.67 114 ALA D O 1
ATOM 5742 N N . ALA D 1 136 ? -3.508 -23.722 29.629 1.00 20.89 115 ALA D N 1
ATOM 5743 C CA . ALA D 1 136 ? -2.155 -24.007 29.145 1.00 21.57 115 ALA D CA 1
ATOM 5744 C C . ALA D 1 136 ? -1.245 -24.541 30.246 1.00 21.69 115 ALA D C 1
ATOM 5745 O O . ALA D 1 136 ? -0.514 -25.512 30.017 1.00 21.44 115 ALA D O 1
ATOM 5747 N N . SER D 1 137 ? -1.289 -23.935 31.437 1.00 21.93 116 SER D N 1
ATOM 5748 C CA . SER D 1 137 ? -0.362 -24.347 32.498 1.00 22.20 116 SER D CA 1
ATOM 5749 C C . SER D 1 137 ? -0.735 -25.697 33.090 1.00 21.94 116 SER D C 1
ATOM 5750 O O . SER D 1 137 ? 0.151 -26.481 33.446 1.00 21.84 116 SER D O 1
ATOM 5753 N N . THR D 1 138 ? -2.035 -25.978 33.161 1.00 21.54 117 THR D N 1
ATOM 5754 C CA . THR D 1 138 ? -2.537 -27.275 33.599 1.00 20.95 117 THR D CA 1
ATOM 5755 C C . THR D 1 138 ? -2.112 -28.378 32.633 1.00 21.20 117 THR D C 1
ATOM 5756 O O . THR D 1 138 ? -1.572 -29.401 33.054 1.00 21.25 117 THR D O 1
ATOM 5760 N N . LEU D 1 139 ? -2.361 -28.169 31.343 1.00 20.90 118 LEU D N 1
ATOM 5761 C CA . LEU D 1 139 ? -2.078 -29.179 30.336 1.00 20.47 118 LEU D CA 1
ATOM 5762 C C . LEU D 1 139 ? -0.568 -29.366 30.246 1.00 20.66 118 LEU D C 1
ATOM 5763 O O . LEU D 1 139 ? -0.084 -30.494 30.161 1.00 20.66 118 LEU D O 1
ATOM 5768 N N . THR D 1 140 ? 0.179 -28.268 30.291 1.00 20.94 119 THR D N 1
ATOM 5769 C CA . THR D 1 140 ? 1.648 -28.353 30.313 1.00 20.77 119 THR D CA 1
ATOM 5770 C C . THR D 1 140 ? 2.196 -29.182 31.487 1.00 21.98 119 THR D C 1
ATOM 5771 O O . THR D 1 140 ? 3.060 -30.040 31.304 1.00 21.92 119 THR D O 1
ATOM 5775 N N . ARG D 1 141 ? 1.693 -28.943 32.686 1.00 23.21 120 ARG D N 1
ATOM 5776 C CA . ARG D 1 141 ? 2.194 -29.672 33.853 1.00 24.89 120 ARG D CA 1
ATOM 5777 C C . ARG D 1 141 ? 1.834 -31.164 33.871 1.00 25.39 120 ARG D C 1
ATOM 5778 O O . ARG D 1 141 ? 2.526 -31.961 34.494 1.00 25.83 120 ARG D O 1
ATOM 5786 N N . GLU D 1 142 ? 0.775 -31.538 33.176 1.00 25.98 121 GLU D N 1
ATOM 5787 C CA . GLU D 1 142 ? 0.434 -32.955 33.008 1.00 27.03 121 GLU D CA 1
ATOM 5788 C C . GLU D 1 142 ? 1.404 -33.704 32.108 1.00 26.77 121 GLU D C 1
ATOM 5789 O O . GLU D 1 142 ? 1.718 -34.859 32.370 1.00 27.78 121 GLU D O 1
ATOM 5795 N N . LEU D 1 143 ? 1.860 -33.060 31.041 1.00 26.49 122 LEU D N 1
ATOM 5796 C CA . LEU D 1 143 ? 2.675 -33.732 30.022 1.00 26.23 122 LEU D CA 1
ATOM 5797 C C . LEU D 1 143 ? 4.186 -33.580 30.188 1.00 26.35 122 LEU D C 1
ATOM 5798 O O . LEU D 1 143 ? 4.940 -34.306 29.536 1.00 26.16 122 LEU D O 1
ATOM 5803 N N . ILE D 1 144 ? 4.636 -32.640 31.025 1.00 26.23 123 ILE D N 1
ATOM 5804 C CA . ILE D 1 144 ? 6.076 -32.415 31.193 1.00 26.32 123 ILE D CA 1
ATOM 5805 C C . ILE D 1 144 ? 6.795 -33.560 31.898 1.00 26.71 123 ILE D C 1
ATOM 5806 O O . ILE D 1 144 ? 7.982 -33.749 31.656 1.00 26.50 123 ILE D O 1
ATOM 5811 N N . HIS D 1 145 ? 6.099 -34.326 32.746 1.00 27.10 124 HIS D N 1
ATOM 5812 C CA . HIS D 1 145 ? 6.760 -35.399 33.514 1.00 27.65 124 HIS D CA 1
ATOM 5813 C C . HIS D 1 145 ? 7.344 -36.487 32.639 1.00 26.77 124 HIS D C 1
ATOM 5814 O O . HIS D 1 145 ? 8.477 -36.926 32.848 1.00 26.55 124 HIS D O 1
ATOM 5821 N N . SER D 1 146 ? 6.562 -36.922 31.663 1.00 26.16 125 SER D N 1
ATOM 5822 C CA . SER D 1 146 ? 7.043 -37.884 30.704 1.00 25.73 125 SER D CA 1
ATOM 5823 C C . SER D 1 146 ? 8.189 -37.312 29.882 1.00 25.22 125 SER D C 1
ATOM 5824 O O . SER D 1 146 ? 9.164 -38.007 29.626 1.00 25.00 125 SER D O 1
ATOM 5827 N N . MET D 1 147 ? 8.084 -36.043 29.494 1.00 24.56 126 MET D N 1
ATOM 5828 C CA . MET D 1 147 ? 9.158 -35.388 28.758 1.00 24.23 126 MET D CA 1
ATOM 5829 C C . MET D 1 147 ? 10.432 -35.316 29.600 1.00 24.49 126 MET D C 1
ATOM 5830 O O . MET D 1 147 ? 11.537 -35.439 29.071 1.00 24.15 126 MET D O 1
ATOM 5835 N N . MET D 1 148 ? 10.264 -35.096 30.902 1.00 24.90 127 MET D N 1
ATOM 5836 C CA . MET D 1 148 ? 11.392 -34.982 31.830 1.00 25.54 127 MET D CA 1
ATOM 5837 C C . MET D 1 148 ? 12.080 -36.323 32.019 1.00 25.59 127 MET D C 1
ATOM 5838 O O . MET D 1 148 ? 13.301 -36.382 32.130 1.00 25.44 127 MET D O 1
ATOM 5843 N N . ARG D 1 149 ? 11.290 -37.391 32.047 1.00 25.76 128 ARG D N 1
ATOM 5844 C CA . ARG D 1 149 ? 11.826 -38.750 32.053 1.00 26.16 128 ARG D CA 1
ATOM 5845 C C . ARG D 1 149 ? 12.633 -39.022 30.791 1.00 25.74 128 ARG D C 1
ATOM 5846 O O . ARG D 1 149 ? 13.695 -39.640 30.851 1.00 25.63 128 ARG D O 1
ATOM 5854 N N . ARG D 1 150 ? 12.133 -38.563 29.647 1.00 25.29 129 ARG D N 1
ATOM 5855 C CA . ARG D 1 150 ? 12.781 -38.863 28.370 1.00 24.91 129 ARG D CA 1
ATOM 5856 C C . ARG D 1 150 ? 13.905 -37.892 28.065 1.00 24.61 129 ARG D C 1
ATOM 5857 O O . ARG D 1 150 ? 14.677 -38.103 27.120 1.00 24.48 129 ARG D O 1
ATOM 5865 N N . ARG D 1 151 ? 13.996 -36.829 28.867 1.00 24.39 130 ARG D N 1
ATOM 5866 C CA . ARG D 1 151 ? 14.940 -35.746 28.627 1.00 24.05 130 ARG D CA 1
ATOM 5867 C C . ARG D 1 151 ? 14.815 -35.252 27.201 1.00 23.38 130 ARG D C 1
ATOM 5868 O O . ARG D 1 151 ? 15.789 -35.191 26.447 1.00 22.99 130 ARG D O 1
ATOM 5876 N N . TYR D 1 152 ? 13.593 -34.926 26.820 1.00 22.69 131 TYR D N 1
ATOM 5877 C CA . TYR D 1 152 ? 13.353 -34.395 25.509 1.00 22.30 131 TYR D CA 1
ATOM 5878 C C . TYR D 1 152 ? 11.945 -33.842 25.447 1.00 21.36 131 TYR D C 1
ATOM 5879 O O . TYR D 1 152 ? 10.973 -34.520 25.799 1.00 20.90 131 TYR D O 1
ATOM 5888 N N . GLY D 1 153 ? 11.834 -32.596 25.009 1.00 20.18 132 GLY D N 1
ATOM 5889 C CA . GLY D 1 153 ? 10.520 -32.049 24.763 1.00 19.38 132 GLY D CA 1
ATOM 5890 C C . GLY D 1 153 ? 10.515 -30.647 24.237 1.00 18.55 132 GLY D C 1
ATOM 5891 O O . GLY D 1 153 ? 11.521 -29.923 24.286 1.00 18.80 132 GLY D O 1
ATOM 5892 N N . ARG D 1 154 ? 9.340 -30.267 23.753 1.00 17.95 133 ARG D N 1
ATOM 5893 C CA . ARG D 1 154 ? 9.066 -28.942 23.266 1.00 17.11 133 ARG D CA 1
ATOM 5894 C C . ARG D 1 154 ? 7.688 -28.526 23.779 1.00 17.26 133 ARG D C 1
ATOM 5895 O O . ARG D 1 154 ? 6.679 -29.256 23.606 1.00 17.52 133 ARG D O 1
ATOM 5903 N N . ILE D 1 155 ? 7.648 -27.385 24.465 1.00 17.41 134 ILE D N 1
ATOM 5904 C CA . ILE D 1 155 ? 6.406 -26.759 24.851 1.00 16.51 134 ILE D CA 1
ATOM 5905 C C . ILE D 1 155 ? 6.366 -25.436 24.088 1.00 16.99 134 ILE D C 1
ATOM 5906 O O . ILE D 1 155 ? 7.310 -24.644 24.162 1.00 16.97 134 ILE D O 1
ATOM 5911 N N . ILE D 1 156 ? 5.290 -25.194 23.359 1.00 16.69 135 ILE D N 1
ATOM 5912 C CA . ILE D 1 156 ? 5.138 -23.969 22.591 1.00 17.13 135 ILE D CA 1
ATOM 5913 C C . ILE D 1 156 ? 3.766 -23.351 22.874 1.00 17.44 135 ILE D C 1
ATOM 5914 O O . ILE D 1 156 ? 2.718 -23.984 22.638 1.00 16.64 135 ILE D O 1
ATOM 5919 N N . ASN D 1 157 ? 3.770 -22.143 23.423 1.00 17.71 136 ASN D N 1
ATOM 5920 C CA . ASN D 1 157 ? 2.524 -21.465 23.768 1.00 18.36 136 ASN D CA 1
ATOM 5921 C C . ASN D 1 157 ? 2.265 -20.369 22.771 1.00 19.07 136 ASN D C 1
ATOM 5922 O O . ASN D 1 157 ? 3.127 -19.513 22.569 1.00 19.26 136 ASN D O 1
ATOM 5927 N N . ILE D 1 158 ? 1.107 -20.420 22.112 1.00 19.23 137 ILE D N 1
ATOM 5928 C CA . ILE D 1 158 ? 0.696 -19.382 21.183 1.00 20.34 137 ILE D CA 1
ATOM 5929 C C . ILE D 1 158 ? -0.203 -18.449 21.960 1.00 21.02 137 ILE D C 1
ATOM 5930 O O . ILE D 1 158 ? -1.258 -18.873 22.437 1.00 20.92 137 ILE D O 1
ATOM 5935 N N . THR D 1 159 ? 0.181 -17.183 22.090 1.00 21.62 138 THR D N 1
ATOM 5936 C CA . THR D 1 159 ? -0.671 -16.250 22.828 1.00 22.33 138 THR D CA 1
ATOM 5937 C C . THR D 1 159 ? -1.789 -15.743 21.922 1.00 23.67 138 THR D C 1
ATOM 5938 O O . THR D 1 159 ? -1.734 -15.916 20.690 1.00 23.42 138 THR D O 1
ATOM 5942 N N . SER D 1 160 ? -2.794 -15.119 22.542 1.00 25.46 139 SER D N 1
ATOM 5943 C CA . SER D 1 160 ? -3.868 -14.437 21.815 1.00 26.92 139 SER D CA 1
ATOM 5944 C C . SER D 1 160 ? -3.278 -13.290 21.001 1.00 28.26 139 SER D C 1
ATOM 5945 O O . SER D 1 160 ? -2.176 -12.789 21.307 1.00 28.00 139 SER D O 1
ATOM 5948 N N . ILE D 1 161 ? -3.998 -12.903 19.956 1.00 29.84 140 ILE D N 1
ATOM 5949 C CA . ILE D 1 161 ? -3.519 -11.914 18.992 1.00 31.59 140 ILE D CA 1
ATOM 5950 C C . ILE D 1 161 ? -3.323 -10.531 19.633 1.00 32.18 140 ILE D C 1
ATOM 5951 O O . ILE D 1 161 ? -4.129 -10.102 20.473 1.00 32.61 140 ILE D O 1
ATOM 5956 N N . GLN D 1 170 ? -7.133 -5.718 24.489 1.00 32.54 149 GLN D N 1
ATOM 5957 C CA . GLN D 1 170 ? -7.633 -5.173 25.743 1.00 32.08 149 GLN D CA 1
ATOM 5958 C C . GLN D 1 170 ? -7.140 -5.883 27.023 1.00 30.80 149 GLN D C 1
ATOM 5959 O O . GLN D 1 170 ? -6.454 -6.912 26.972 1.00 30.84 149 GLN D O 1
ATOM 5965 N N . THR D 1 171 ? -7.493 -5.312 28.169 1.00 28.91 150 THR D N 1
ATOM 5966 C CA . THR D 1 171 ? -6.715 -5.475 29.393 1.00 27.70 150 THR D CA 1
ATOM 5967 C C . THR D 1 171 ? -6.711 -6.879 30.010 1.00 26.11 150 THR D C 1
ATOM 5968 O O . THR D 1 171 ? -5.669 -7.329 30.493 1.00 25.54 150 THR D O 1
ATOM 5972 N N . ASN D 1 172 ? -7.852 -7.567 29.984 1.00 23.98 151 ASN D N 1
ATOM 5973 C CA . ASN D 1 172 ? -7.931 -8.962 30.436 1.00 22.84 151 ASN D CA 1
ATOM 5974 C C . ASN D 1 172 ? -7.057 -9.895 29.609 1.00 21.10 151 ASN D C 1
ATOM 5975 O O . ASN D 1 172 ? -6.345 -10.757 30.148 1.00 20.34 151 ASN D O 1
ATOM 5980 N N . TYR D 1 173 ? -7.099 -9.726 28.296 1.00 20.39 152 TYR D N 1
ATOM 5981 C CA . TYR D 1 173 ? -6.277 -10.553 27.400 1.00 20.51 152 TYR D CA 1
ATOM 5982 C C . TYR D 1 173 ? -4.781 -10.270 27.603 1.00 19.74 152 TYR D C 1
ATOM 5983 O O . TYR D 1 173 ? -3.955 -11.170 27.546 1.00 18.38 152 TYR D O 1
ATOM 5992 N N . CYS D 1 174 ? -4.449 -9.008 27.832 1.00 19.75 153 CYS D N 1
ATOM 5993 C CA . CYS D 1 174 ? -3.053 -8.621 28.042 1.00 20.17 153 CYS D CA 1
ATOM 5994 C C . CYS D 1 174 ? -2.506 -9.238 29.326 1.00 18.59 153 CYS D C 1
ATOM 5995 O O . CYS D 1 174 ? -1.375 -9.687 29.377 1.00 18.52 153 CYS D O 1
ATOM 5998 N N . ALA D 1 175 ? -3.331 -9.280 30.360 1.00 18.13 154 ALA D N 1
ATOM 5999 C CA . ALA D 1 175 ? -2.937 -9.861 31.626 1.00 17.25 154 ALA D CA 1
ATOM 6000 C C . ALA D 1 175 ? -2.631 -11.350 31.497 1.00 17.12 154 ALA D C 1
ATOM 6001 O O . ALA D 1 175 ? -1.601 -11.819 31.982 1.00 17.19 154 ALA D O 1
ATOM 6003 N N . ALA D 1 176 ? -3.558 -12.091 30.889 1.00 16.65 155 ALA D N 1
ATOM 6004 C CA . ALA D 1 176 ? -3.414 -13.520 30.682 1.00 16.80 155 ALA D CA 1
ATOM 6005 C C . ALA D 1 176 ? -2.239 -13.802 29.778 1.00 16.63 155 ALA D C 1
ATOM 6006 O O . ALA D 1 176 ? -1.454 -14.701 30.041 1.00 16.00 155 ALA D O 1
ATOM 6008 N N . LYS D 1 177 ? -2.128 -13.033 28.704 1.00 16.63 156 LYS D N 1
ATOM 6009 C CA . LYS D 1 177 ? -1.000 -13.189 27.793 1.00 17.11 156 LYS D CA 1
ATOM 6010 C C . LYS D 1 177 ? 0.336 -12.960 28.520 1.00 16.30 156 LYS D C 1
ATOM 6011 O O . LYS D 1 177 ? 1.241 -13.784 28.432 1.00 15.59 156 LYS D O 1
ATOM 6017 N N . ALA D 1 178 ? 0.459 -11.864 29.274 1.00 16.30 157 ALA D N 1
ATOM 6018 C CA . ALA D 1 178 ? 1.734 -11.593 29.956 1.00 16.05 157 ALA D CA 1
ATOM 6019 C C . ALA D 1 178 ? 2.024 -12.675 31.019 1.00 16.51 157 ALA D C 1
ATOM 6020 O O . ALA D 1 178 ? 3.176 -13.062 31.220 1.00 16.04 157 ALA D O 1
ATOM 6022 N N . GLY D 1 179 ? 0.965 -13.185 31.649 1.00 16.95 158 GLY D N 1
ATOM 6023 C CA . GLY D 1 179 ? 1.094 -14.247 32.631 1.00 17.30 158 GLY D CA 1
ATOM 6024 C C . GLY D 1 179 ? 1.558 -15.547 32.000 1.00 18.05 158 GLY D C 1
ATOM 6025 O O . GLY D 1 179 ? 2.333 -16.282 32.599 1.00 17.58 158 GLY D O 1
ATOM 6026 N N . LEU D 1 180 ? 1.085 -15.828 30.783 1.00 18.03 159 LEU D N 1
ATOM 6027 C CA . LEU D 1 180 ? 1.478 -17.060 30.093 1.00 18.64 159 LEU D CA 1
ATOM 6028 C C . LEU D 1 180 ? 2.967 -17.014 29.738 1.00 18.27 159 LEU D C 1
ATOM 6029 O O . LEU D 1 180 ? 3.671 -17.993 29.896 1.00 18.66 159 LEU D O 1
ATOM 6034 N N . ILE D 1 181 ? 3.426 -15.852 29.306 1.00 18.44 160 ILE D N 1
ATOM 6035 C CA . ILE D 1 181 ? 4.830 -15.616 28.969 1.00 18.15 160 ILE D CA 1
ATOM 6036 C C . ILE D 1 181 ? 5.721 -15.722 30.208 1.00 18.57 160 ILE D C 1
ATOM 6037 O O . ILE D 1 181 ? 6.792 -16.318 30.154 1.00 18.21 160 ILE D O 1
ATOM 6042 N N . GLY D 1 182 ? 5.260 -15.186 31.346 1.00 17.99 161 GLY D N 1
ATOM 6043 C CA . GLY D 1 182 ? 6.005 -15.313 32.576 1.00 17.57 161 GLY D CA 1
ATOM 6044 C C . GLY D 1 182 ? 6.041 -16.741 33.072 1.00 17.71 161 GLY D C 1
ATOM 6045 O O . GLY D 1 182 ? 7.077 -17.212 33.537 1.00 17.34 161 GLY D O 1
ATOM 6046 N N . PHE D 1 183 ? 4.908 -17.429 32.984 1.00 17.58 162 PHE D N 1
ATOM 6047 C CA . PHE D 1 183 ? 4.881 -18.846 33.283 1.00 18.01 162 PHE D CA 1
ATOM 6048 C C . PHE D 1 183 ? 5.913 -19.585 32.420 1.00 17.57 162 PHE D C 1
ATOM 6049 O O . PHE D 1 183 ? 6.717 -20.367 32.935 1.00 16.50 162 PHE D O 1
ATOM 6057 N N . SER D 1 184 ? 5.911 -19.288 31.124 1.00 18.08 163 SER D N 1
ATOM 6058 C CA . SER D 1 184 ? 6.782 -19.965 30.177 1.00 19.16 163 SER D CA 1
ATOM 6059 C C . SER D 1 184 ? 8.275 -19.776 30.498 1.00 19.16 163 SER D C 1
ATOM 6060 O O . SER D 1 184 ? 9.018 -20.751 30.533 1.00 19.13 163 SER D O 1
ATOM 6063 N N . LYS D 1 185 ? 8.687 -18.533 30.774 1.00 19.51 164 LYS D N 1
ATOM 6064 C CA . LYS D 1 185 ? 10.080 -18.230 31.091 1.00 19.63 164 LYS D CA 1
ATOM 6065 C C . LYS D 1 185 ? 10.551 -18.901 32.377 1.00 19.61 164 LYS D C 1
ATOM 6066 O O . LYS D 1 185 ? 11.688 -19.391 32.459 1.00 18.99 164 LYS D O 1
ATOM 6072 N N . ALA D 1 186 ? 9.685 -18.939 33.388 1.00 19.18 165 ALA D N 1
ATOM 6073 C CA . ALA D 1 186 ? 10.057 -19.552 34.642 1.00 19.14 165 ALA D CA 1
ATOM 6074 C C . ALA D 1 186 ? 10.128 -21.078 34.486 1.00 18.53 165 ALA D C 1
ATOM 6075 O O . ALA D 1 186 ? 11.071 -21.700 34.955 1.00 18.75 165 ALA D O 1
ATOM 6077 N N . LEU D 1 187 ? 9.136 -21.670 33.837 1.00 18.58 166 LEU D N 1
ATOM 6078 C CA . LEU D 1 187 ? 9.181 -23.096 33.522 1.00 18.69 166 LEU D CA 1
ATOM 6079 C C . LEU D 1 187 ? 10.431 -23.441 32.708 1.00 18.95 166 LEU D C 1
ATOM 6080 O O . LEU D 1 187 ? 11.083 -24.446 33.003 1.00 19.46 166 LEU D O 1
ATOM 6085 N N . ALA D 1 188 ? 10.784 -22.628 31.708 1.00 18.99 167 ALA D N 1
ATOM 6086 C CA . ALA D 1 188 ? 11.986 -22.886 30.918 1.00 19.58 167 ALA D CA 1
ATOM 6087 C C . ALA D 1 188 ? 13.211 -23.073 31.817 1.00 20.70 167 ALA D C 1
ATOM 6088 O O . ALA D 1 188 ? 14.028 -23.956 31.578 1.00 20.44 167 ALA D O 1
ATOM 6090 N N . GLN D 1 189 ? 13.341 -22.235 32.845 1.00 22.42 168 GLN D N 1
ATOM 6091 C CA . GLN D 1 189 ? 14.501 -22.293 33.740 1.00 23.87 168 GLN D CA 1
ATOM 6092 C C . GLN D 1 189 ? 14.480 -23.579 34.555 1.00 24.57 168 GLN D C 1
ATOM 6093 O O . GLN D 1 189 ? 15.517 -24.191 34.782 1.00 24.65 168 GLN D O 1
ATOM 6099 N N . GLU D 1 190 ? 13.282 -23.986 34.947 1.00 24.85 169 GLU D N 1
ATOM 6100 C CA . GLU D 1 190 ? 13.068 -25.147 35.804 1.00 25.76 169 GLU D CA 1
ATOM 6101 C C . GLU D 1 190 ? 13.496 -26.447 35.115 1.00 25.28 169 GLU D C 1
ATOM 6102 O O . GLU D 1 190 ? 14.098 -27.315 35.754 1.00 25.16 169 GLU D O 1
ATOM 6108 N N . ILE D 1 191 ? 13.190 -26.584 33.821 1.00 24.56 170 ILE D N 1
ATOM 6109 C CA . ILE D 1 191 ? 13.394 -27.865 33.117 1.00 23.90 170 ILE D CA 1
ATOM 6110 C C . ILE D 1 191 ? 14.467 -27.848 32.009 1.00 23.56 170 ILE D C 1
ATOM 6111 O O . ILE D 1 191 ? 14.629 -28.838 31.280 1.00 23.19 170 ILE D O 1
ATOM 6116 N N . ALA D 1 192 ? 15.211 -26.746 31.907 1.00 22.97 171 ALA D N 1
ATOM 6117 C CA . ALA D 1 192 ? 16.250 -26.563 30.890 1.00 22.90 171 ALA D CA 1
ATOM 6118 C C . ALA D 1 192 ? 17.266 -27.694 30.877 1.00 23.06 171 ALA D C 1
ATOM 6119 O O . ALA D 1 192 ? 17.674 -28.139 29.807 1.00 22.80 171 ALA D O 1
ATOM 6121 N N . SER D 1 193 ? 17.665 -28.157 32.058 1.00 22.97 172 SER D N 1
ATOM 6122 C CA . SER D 1 193 ? 18.661 -29.218 32.142 1.00 23.86 172 SER D CA 1
ATOM 6123 C C . SER D 1 193 ? 18.111 -30.584 31.688 1.00 23.74 172 SER D C 1
ATOM 6124 O O . SER D 1 193 ? 18.866 -31.537 31.571 1.00 24.09 172 SER D O 1
ATOM 6127 N N . ARG D 1 194 ? 16.806 -30.675 31.441 1.00 23.63 173 ARG D N 1
ATOM 6128 C CA . ARG D 1 194 ? 16.192 -31.913 30.953 1.00 23.83 173 ARG D CA 1
ATOM 6129 C C . ARG D 1 194 ? 15.984 -31.913 29.443 1.00 23.15 173 ARG D C 1
ATOM 6130 O O . ARG D 1 194 ? 15.244 -32.749 28.927 1.00 22.91 173 ARG D O 1
ATOM 6138 N N . ASN D 1 195 ? 16.611 -30.968 28.736 1.00 22.92 174 ASN D N 1
ATOM 6139 C CA . ASN D 1 195 ? 16.497 -30.876 27.282 1.00 22.41 174 ASN D CA 1
ATOM 6140 C C . ASN D 1 195 ? 15.068 -30.689 26.822 1.00 21.61 174 ASN D C 1
ATOM 6141 O O . ASN D 1 195 ? 14.697 -31.201 25.768 1.00 21.48 174 ASN D O 1
ATOM 6146 N N . ILE D 1 196 ? 14.280 -29.967 27.624 1.00 20.34 175 ILE D N 1
ATOM 6147 C CA . ILE D 1 196 ? 12.936 -29.541 27.240 1.00 19.85 175 ILE D CA 1
ATOM 6148 C C . ILE D 1 196 ? 12.975 -28.038 27.032 1.00 19.16 175 ILE D C 1
ATOM 6149 O O . ILE D 1 196 ? 13.431 -27.313 27.913 1.00 20.88 175 ILE D O 1
ATOM 6154 N N . THR D 1 197 ? 12.540 -27.547 25.878 1.00 18.39 176 THR D N 1
ATOM 6155 C CA . THR D 1 197 ? 12.424 -26.098 25.698 1.00 17.33 176 THR D CA 1
ATOM 6156 C C . THR D 1 197 ? 10.979 -25.632 25.864 1.00 16.87 176 THR D C 1
ATOM 6157 O O . THR D 1 197 ? 10.035 -26.371 25.580 1.00 16.94 176 THR D O 1
ATOM 6161 N N . VAL D 1 198 ? 10.838 -24.391 26.318 1.00 16.74 177 VAL D N 1
ATOM 6162 C CA . VAL D 1 198 ? 9.566 -23.756 26.539 1.00 16.55 177 VAL D CA 1
ATOM 6163 C C . VAL D 1 198 ? 9.630 -22.347 25.976 1.00 16.54 177 VAL D C 1
ATOM 6164 O O . VAL D 1 198 ? 10.436 -21.517 26.404 1.00 16.06 177 VAL D O 1
ATOM 6168 N N . ASN D 1 199 ? 8.797 -22.091 24.986 1.00 16.39 178 ASN D N 1
ATOM 6169 C CA . ASN D 1 199 ? 8.859 -20.858 24.233 1.00 16.35 178 ASN D CA 1
ATOM 6170 C C . ASN D 1 199 ? 7.449 -20.426 23.928 1.00 17.10 178 ASN D C 1
ATOM 6171 O O . ASN D 1 199 ? 6.535 -21.263 23.936 1.00 15.98 178 ASN D O 1
ATOM 6176 N N . CYS D 1 200 ? 7.274 -19.132 23.654 1.00 18.26 179 CYS D N 1
ATOM 6177 C CA . CYS D 1 200 ? 5.988 -18.605 23.215 1.00 19.09 179 CYS D CA 1
ATOM 6178 C C . CYS D 1 200 ? 6.100 -17.953 21.850 1.00 18.51 179 CYS D C 1
ATOM 6179 O O . CYS D 1 200 ? 7.162 -17.518 21.440 1.00 18.51 179 CYS D O 1
ATOM 6182 N N . ILE D 1 201 ? 4.964 -17.900 21.164 1.00 17.89 180 ILE D N 1
ATOM 6183 C CA . ILE D 1 201 ? 4.808 -17.132 19.955 1.00 17.55 180 ILE D CA 1
ATOM 6184 C C . ILE D 1 201 ? 3.679 -16.172 20.187 1.00 17.69 180 ILE D C 1
ATOM 6185 O O . ILE D 1 201 ? 2.605 -16.589 20.580 1.00 18.12 180 ILE D O 1
ATOM 6190 N N . ALA D 1 202 ? 3.938 -14.891 19.954 1.00 17.71 181 ALA D N 1
ATOM 6191 C CA . ALA D 1 202 ? 2.966 -13.839 20.117 1.00 18.66 181 ALA D CA 1
ATOM 6192 C C . ALA D 1 202 ? 2.566 -13.268 18.753 1.00 19.43 181 ALA D C 1
ATOM 6193 O O . ALA D 1 202 ? 3.286 -12.443 18.197 1.00 19.76 181 ALA D O 1
ATOM 6195 N N . PRO D 1 203 ? 1.420 -13.706 18.203 1.00 20.80 182 PRO D N 1
ATOM 6196 C CA . PRO D 1 203 ? 1.058 -13.222 16.869 1.00 21.60 182 PRO D CA 1
ATOM 6197 C C . PRO D 1 203 ? 0.487 -11.814 16.863 1.00 22.85 182 PRO D C 1
ATOM 6198 O O . PRO D 1 203 ? -0.1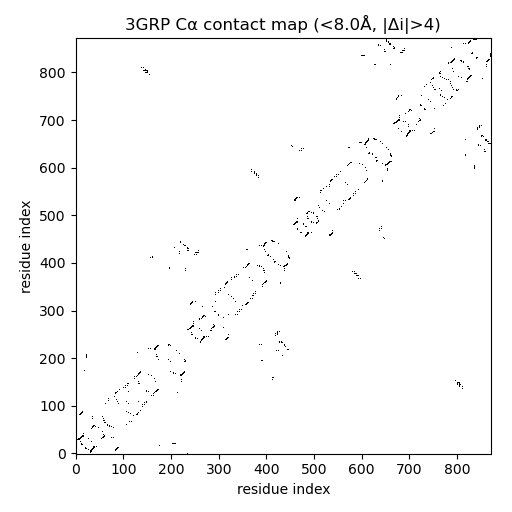70 -11.398 17.818 1.00 22.52 182 PRO D O 1
ATOM 6202 N N . GLY D 1 204 ? 0.759 -11.091 15.787 1.00 24.02 183 GLY D N 1
ATOM 6203 C CA . GLY D 1 204 ? 0.230 -9.760 15.596 1.00 25.43 183 GLY D CA 1
ATOM 6204 C C . GLY D 1 204 ? -1.136 -9.899 14.980 1.00 26.40 183 GLY D C 1
ATOM 6205 O O . GLY D 1 204 ? -1.872 -10.834 15.307 1.00 26.98 183 GLY D O 1
ATOM 6206 N N . PHE D 1 205 ? -1.477 -8.987 14.074 1.00 27.61 184 PHE D N 1
ATOM 6207 C CA . PHE D 1 205 ? -2.770 -9.046 13.410 1.00 28.63 184 PHE D CA 1
ATOM 6208 C C . PHE D 1 205 ? -2.714 -10.093 12.307 1.00 29.29 184 PHE D C 1
ATOM 6209 O O . PHE D 1 205 ? -2.001 -9.913 11.325 1.00 29.21 184 PHE D O 1
ATOM 6217 N N . ILE D 1 206 ? -3.449 -11.189 12.495 1.00 30.20 185 ILE D N 1
ATOM 6218 C CA . ILE D 1 206 ? -3.479 -12.305 11.551 1.00 30.97 185 ILE D CA 1
ATOM 6219 C C . ILE D 1 206 ? -4.866 -12.407 10.891 1.00 31.72 185 ILE D C 1
ATOM 6220 O O . ILE D 1 206 ? -5.885 -12.275 11.562 1.00 31.38 185 ILE D O 1
ATOM 6225 N N . LYS D 1 207 ? -4.888 -12.644 9.576 1.00 32.63 186 LYS D N 1
ATOM 6226 C CA . LYS D 1 207 ? -6.142 -12.759 8.802 1.00 33.63 186 LYS D CA 1
ATOM 6227 C C . LYS D 1 207 ? -6.987 -13.987 9.180 1.00 33.62 186 LYS D C 1
ATOM 6228 O O . LYS D 1 207 ? -6.501 -14.933 9.806 1.00 33.54 186 LYS D O 1
ATOM 6234 N N . MET D 1 225 ? -1.657 -0.186 11.584 1.00 35.29 204 MET D N 1
ATOM 6235 C CA . MET D 1 225 ? -0.526 0.279 12.384 1.00 35.16 204 MET D CA 1
ATOM 6236 C C . MET D 1 225 ? 0.589 -0.774 12.429 1.00 33.77 204 MET D C 1
ATOM 6237 O O . MET D 1 225 ? 1.277 -0.973 13.441 1.00 33.79 204 MET D O 1
ATOM 6242 N N . ILE D 1 226 ? 0.751 -1.420 11.281 1.00 32.09 205 ILE D N 1
ATOM 6243 C CA . ILE D 1 226 ? 1.707 -2.475 11.050 1.00 30.43 205 ILE D CA 1
ATOM 6244 C C . ILE D 1 226 ? 2.689 -1.918 10.015 1.00 29.78 205 ILE D C 1
ATOM 6245 O O . ILE D 1 226 ? 2.313 -1.731 8.855 1.00 29.06 205 ILE D O 1
ATOM 6250 N N . PRO D 1 227 ? 3.944 -1.632 10.424 1.00 28.92 206 PRO D N 1
ATOM 6251 C CA . PRO D 1 227 ? 4.928 -1.039 9.501 1.00 28.42 206 PRO D CA 1
ATOM 6252 C C . PRO D 1 227 ? 5.062 -1.783 8.161 1.00 28.05 206 PRO D C 1
ATOM 6253 O O . PRO D 1 227 ? 5.385 -1.171 7.130 1.00 27.11 206 PRO D O 1
ATOM 6257 N N . MET D 1 228 ? 4.814 -3.092 8.191 1.00 27.52 207 MET D N 1
ATOM 6258 C CA . MET D 1 228 ? 4.842 -3.926 6.989 1.00 27.53 207 MET D CA 1
ATOM 6259 C C . MET D 1 228 ? 3.626 -3.685 6.084 1.00 27.68 207 MET D C 1
ATOM 6260 O O . MET D 1 228 ? 3.626 -4.087 4.920 1.00 27.43 207 MET D O 1
ATOM 6265 N N . LYS D 1 229 ? 2.590 -3.054 6.639 1.00 27.72 208 LYS D N 1
ATOM 6266 C CA . LYS D 1 229 ? 1.396 -2.636 5.894 1.00 28.03 208 LYS D CA 1
ATOM 6267 C C . LYS D 1 229 ? 0.644 -3.842 5.326 1.00 27.72 208 LYS D C 1
ATOM 6268 O O . LYS D 1 229 ? 0.086 -3.775 4.242 1.00 27.04 208 LYS D O 1
ATOM 6274 N N . ARG D 1 230 ? 0.656 -4.951 6.068 1.00 27.38 209 ARG D N 1
ATOM 6275 C CA . ARG D 1 230 ? -0.171 -6.110 5.732 1.00 27.40 209 ARG D CA 1
ATOM 6276 C C . ARG D 1 230 ? -0.420 -6.934 6.979 1.00 27.54 209 ARG D C 1
ATOM 6277 O O . ARG D 1 230 ? 0.341 -6.864 7.939 1.00 27.07 209 ARG D O 1
ATOM 6285 N N . MET D 1 231 ? -1.495 -7.708 6.963 1.00 28.02 210 MET D N 1
ATOM 6286 C CA . MET D 1 231 ? -1.777 -8.631 8.047 1.00 28.43 210 MET D CA 1
ATOM 6287 C C . MET D 1 231 ? -1.036 -9.919 7.781 1.00 27.91 210 MET D C 1
ATOM 6288 O O . MET D 1 231 ? -0.606 -10.175 6.659 1.00 27.29 210 MET D O 1
ATOM 6293 N N . GLY D 1 232 ? -0.861 -10.722 8.824 1.00 27.47 211 GLY D N 1
ATOM 6294 C CA . GLY D 1 232 ? -0.199 -12.011 8.673 1.00 27.34 211 GLY D CA 1
ATOM 6295 C C . GLY D 1 232 ? -1.209 -13.083 8.334 1.00 27.08 211 GLY D C 1
ATOM 6296 O O . GLY D 1 232 ? -2.410 -12.860 8.426 1.00 27.24 211 GLY D O 1
ATOM 6297 N N . ILE D 1 233 ? -0.717 -14.251 7.936 1.00 27.07 212 ILE D N 1
ATOM 6298 C CA . ILE D 1 233 ? -1.566 -15.433 7.759 1.00 26.66 212 ILE D CA 1
ATOM 6299 C C . ILE D 1 233 ? -1.122 -16.509 8.718 1.00 25.94 212 ILE D C 1
ATOM 6300 O O . ILE D 1 233 ? 0.056 -16.558 9.093 1.00 26.36 212 ILE D O 1
ATOM 6305 N N . GLY D 1 234 ? -2.066 -17.371 9.094 1.00 24.74 213 GLY D N 1
ATOM 6306 C CA . GLY D 1 234 ? -1.841 -18.458 10.046 1.00 23.92 213 GLY D CA 1
ATOM 6307 C C . GLY D 1 234 ? -0.659 -19.367 9.761 1.00 23.60 213 GLY D C 1
ATOM 6308 O O . GLY D 1 234 ? -0.041 -19.911 10.691 1.00 22.82 213 GLY D O 1
ATOM 6309 N N . GLU D 1 235 ? -0.325 -19.548 8.486 1.00 23.10 214 GLU D N 1
ATOM 6310 C CA . GLU D 1 235 ? 0.800 -20.405 8.164 1.00 23.33 214 GLU D CA 1
ATOM 6311 C C . GLU D 1 235 ? 2.134 -19.796 8.628 1.00 22.15 214 GLU D C 1
ATOM 6312 O O . GLU D 1 235 ? 3.038 -20.532 8.981 1.00 21.78 214 GLU D O 1
ATOM 6318 N N . GLU D 1 236 ? 2.236 -18.466 8.679 1.00 21.20 215 GLU D N 1
ATOM 6319 C CA . GLU D 1 236 ? 3.468 -17.818 9.132 1.00 20.73 215 GLU D CA 1
ATOM 6320 C C . GLU D 1 236 ? 3.720 -18.106 10.621 1.00 20.07 215 GLU D C 1
ATOM 6321 O O . GLU D 1 236 ? 4.862 -18.330 11.042 1.00 18.97 215 GLU D O 1
ATOM 6327 N N . ILE D 1 237 ? 2.640 -18.154 11.400 1.00 19.39 216 ILE D N 1
ATOM 6328 C CA . ILE D 1 237 ? 2.716 -18.645 12.762 1.00 18.76 216 ILE D CA 1
ATOM 6329 C C . ILE D 1 237 ? 3.136 -20.114 12.800 1.00 18.24 216 ILE D C 1
ATOM 6330 O O . ILE D 1 237 ? 4.002 -20.510 13.591 1.00 17.45 216 ILE D O 1
ATOM 6335 N N . ALA D 1 238 ? 2.555 -20.918 11.915 1.00 17.83 217 ALA D N 1
ATOM 6336 C CA . ALA D 1 238 ? 2.878 -22.338 11.831 1.00 17.39 217 ALA D CA 1
ATOM 6337 C C . ALA D 1 238 ? 4.356 -22.600 11.560 1.00 17.02 217 ALA D C 1
ATOM 6338 O O . ALA D 1 238 ? 4.954 -23.483 12.171 1.00 16.77 217 ALA D O 1
ATOM 6340 N N . PHE D 1 239 ? 4.944 -21.854 10.634 1.00 17.00 218 PHE D N 1
ATOM 6341 C CA . PHE D 1 239 ? 6.352 -22.066 10.279 1.00 17.49 218 PHE D CA 1
ATOM 6342 C C . PHE D 1 239 ? 7.252 -21.837 11.490 1.00 17.41 218 PHE D C 1
ATOM 6343 O O . PHE D 1 239 ? 8.204 -22.595 11.727 1.00 17.40 218 PHE D O 1
ATOM 6351 N N . ALA D 1 240 ? 6.927 -20.800 12.262 1.00 17.36 219 ALA D N 1
ATOM 6352 C CA . ALA D 1 240 ? 7.658 -20.462 13.473 1.00 17.28 219 ALA D CA 1
ATOM 6353 C C . ALA D 1 240 ? 7.549 -21.587 14.503 1.00 17.25 219 ALA D C 1
ATOM 6354 O O . ALA D 1 240 ? 8.521 -21.914 15.214 1.00 16.43 219 ALA D O 1
ATOM 6356 N N . THR D 1 241 ? 6.370 -22.184 14.575 1.00 16.94 220 THR D N 1
ATOM 6357 C CA . THR D 1 241 ? 6.135 -23.254 15.511 1.00 17.11 220 THR D CA 1
ATOM 6358 C C . THR D 1 241 ? 6.954 -24.493 15.099 1.00 17.06 220 THR D C 1
ATOM 6359 O O . THR D 1 241 ? 7.510 -25.185 15.949 1.00 16.76 220 THR D O 1
ATOM 6363 N N . VAL D 1 242 ? 7.078 -24.750 13.795 1.00 17.22 221 VAL D N 1
ATOM 6364 C CA . VAL D 1 242 ? 7.936 -25.829 13.337 1.00 16.84 221 VAL D CA 1
ATOM 6365 C C . VAL D 1 242 ? 9.381 -25.558 13.738 1.00 16.59 221 VAL D C 1
ATOM 6366 O O . VAL D 1 242 ? 10.036 -26.437 14.308 1.00 16.94 221 VAL D O 1
ATOM 6370 N N . TYR D 1 243 ? 9.872 -24.352 13.483 1.00 16.28 222 TYR D N 1
ATOM 6371 C CA . TYR D 1 243 ? 11.253 -23.998 13.895 1.00 16.77 222 TYR D CA 1
ATOM 6372 C C . TYR D 1 243 ? 11.475 -24.301 15.386 1.00 16.67 222 TYR D C 1
ATOM 6373 O O . TYR D 1 243 ? 12.387 -25.041 15.741 1.00 16.41 222 TYR D O 1
ATOM 6382 N N . LEU D 1 244 ? 10.631 -23.739 16.243 1.00 17.07 223 LEU D N 1
ATOM 6383 C CA . LEU D 1 244 ? 10.757 -23.950 17.688 1.00 17.78 223 LEU D CA 1
ATOM 6384 C C . LEU D 1 244 ? 10.671 -25.419 18.058 1.00 18.02 223 LEU D C 1
ATOM 6385 O O . LEU D 1 244 ? 11.393 -25.890 18.932 1.00 19.39 223 LEU D O 1
ATOM 6390 N N . ALA D 1 245 ? 9.800 -26.155 17.393 1.00 18.20 224 ALA D N 1
ATOM 6391 C CA . ALA D 1 245 ? 9.634 -27.553 17.708 1.00 18.50 224 ALA D CA 1
ATOM 6392 C C . ALA D 1 245 ? 10.815 -28.430 17.266 1.00 18.58 224 ALA D C 1
ATOM 6393 O O . ALA D 1 245 ? 11.024 -29.501 17.824 1.00 17.62 224 ALA D O 1
ATOM 6395 N N . SER D 1 246 ? 11.581 -27.980 16.273 1.00 18.93 225 SER D N 1
ATOM 6396 C CA . SER D 1 246 ? 12.613 -28.819 15.662 1.00 19.18 225 SER D CA 1
ATOM 6397 C C . SER D 1 246 ? 13.817 -29.054 16.583 1.00 19.94 225 SER D C 1
ATOM 6398 O O . SER D 1 246 ? 14.069 -28.274 17.516 1.00 19.96 225 SER D O 1
ATOM 6401 N N . ASP D 1 247 ? 14.610 -30.081 16.271 1.00 20.21 226 ASP D N 1
ATOM 6402 C CA . ASP D 1 247 ? 15.871 -30.332 17.001 1.00 20.73 226 ASP D CA 1
ATOM 6403 C C . ASP D 1 247 ? 16.874 -29.187 16.840 1.00 20.81 226 ASP D C 1
ATOM 6404 O O . ASP D 1 247 ? 17.733 -28.982 17.702 1.00 20.56 226 ASP D O 1
ATOM 6409 N N . GLU D 1 248 ? 16.755 -28.452 15.732 1.00 20.34 227 GLU D N 1
ATOM 6410 C CA . GLU D 1 248 ? 17.641 -27.360 15.422 1.00 20.15 227 GLU D CA 1
ATOM 6411 C C . GLU D 1 248 ? 17.528 -26.218 16.435 1.00 20.06 227 GLU D C 1
ATOM 6412 O O . GLU D 1 248 ? 18.484 -25.461 16.614 1.00 20.15 227 GLU D O 1
ATOM 6418 N N . ALA D 1 249 ? 16.382 -26.121 17.109 1.00 19.08 228 ALA D N 1
ATOM 6419 C CA . ALA D 1 249 ? 16.130 -25.067 18.088 1.00 18.83 228 ALA D CA 1
ATOM 6420 C C . ALA D 1 249 ? 16.305 -25.548 19.534 1.00 18.35 228 ALA D C 1
ATOM 6421 O O . ALA D 1 249 ? 15.714 -24.990 20.464 1.00 16.80 228 ALA D O 1
ATOM 6423 N N . ALA D 1 250 ? 17.161 -26.558 19.722 1.00 18.74 229 ALA D N 1
ATOM 6424 C CA . ALA D 1 250 ? 17.386 -27.157 21.044 1.00 18.62 229 ALA D CA 1
ATOM 6425 C C . ALA D 1 250 ? 17.966 -26.183 22.072 1.00 18.84 229 ALA D C 1
ATOM 6426 O O . ALA D 1 250 ? 17.755 -26.352 23.271 1.00 18.27 229 ALA D O 1
ATOM 6428 N N . TYR D 1 251 ? 18.708 -25.176 21.611 1.00 18.60 230 TYR D N 1
ATOM 6429 C CA . TYR D 1 251 ? 19.391 -24.253 22.532 1.00 18.72 230 TYR D CA 1
ATOM 6430 C C . TYR D 1 251 ? 18.619 -22.966 22.752 1.00 18.30 230 TYR D C 1
ATOM 6431 O O . TYR D 1 251 ? 19.135 -22.031 23.363 1.00 18.01 230 TYR D O 1
ATOM 6440 N N . LEU D 1 252 ? 17.400 -22.908 22.225 1.00 17.98 231 LEU D N 1
ATOM 6441 C CA . LEU D 1 252 ? 16.593 -21.713 22.316 1.00 18.35 231 LEU D CA 1
ATOM 6442 C C . LEU D 1 252 ? 15.467 -22.020 23.272 1.00 17.54 231 LEU D C 1
ATOM 6443 O O . LEU D 1 252 ? 14.654 -22.907 23.013 1.00 16.97 231 LEU D O 1
ATOM 6448 N N . THR D 1 253 ? 15.419 -21.288 24.385 1.00 17.08 232 THR D N 1
ATOM 6449 C CA . THR D 1 253 ? 14.388 -21.527 25.397 1.00 16.72 232 THR D CA 1
ATOM 6450 C C . THR D 1 253 ? 14.136 -20.265 26.171 1.00 17.39 232 THR D C 1
ATOM 6451 O O . THR D 1 253 ? 14.988 -19.380 26.231 1.00 16.25 232 THR D O 1
ATOM 6455 N N . GLY D 1 254 ? 12.957 -20.199 26.777 1.00 17.42 233 GLY D N 1
ATOM 6456 C CA . GLY D 1 254 ? 12.562 -19.055 27.541 1.00 17.82 233 GLY D CA 1
ATOM 6457 C C . GLY D 1 254 ? 12.287 -17.844 26.690 1.00 18.28 233 GLY D C 1
ATOM 6458 O O . GLY D 1 254 ? 12.389 -16.745 27.183 1.00 17.96 233 GLY D O 1
ATOM 6459 N N . GLN D 1 255 ? 11.982 -18.035 25.407 1.00 19.02 234 GLN D N 1
ATOM 6460 C CA . GLN D 1 255 ? 11.845 -16.902 24.486 1.00 20.18 234 GLN D CA 1
ATOM 6461 C C . GLN D 1 255 ? 10.428 -16.743 23.983 1.00 19.75 234 GLN D C 1
ATOM 6462 O O . GLN D 1 255 ? 9.642 -17.692 24.003 1.00 20.01 234 GLN D O 1
ATOM 6468 N N . THR D 1 256 ? 10.141 -15.523 23.545 1.00 19.92 235 THR D N 1
ATOM 6469 C CA . THR D 1 256 ? 8.924 -15.159 22.834 1.00 20.65 235 THR D CA 1
ATOM 6470 C C . THR D 1 256 ? 9.300 -14.633 21.453 1.00 20.34 235 THR D C 1
ATOM 6471 O O . THR D 1 256 ? 10.064 -13.675 21.342 1.00 19.89 235 THR D O 1
ATOM 6475 N N . LEU D 1 257 ? 8.789 -15.286 20.412 1.00 20.28 236 LEU D N 1
ATOM 6476 C CA . LEU D 1 257 ? 8.844 -14.753 19.052 1.00 20.73 236 LEU D CA 1
ATOM 6477 C C . LEU D 1 257 ? 7.602 -13.929 18.792 1.00 20.45 236 LEU D C 1
ATOM 6478 O O . LEU D 1 257 ? 6.497 -14.445 18.777 1.00 20.42 236 LEU D O 1
ATOM 6483 N N . HIS D 1 258 ? 7.794 -12.648 18.560 1.00 20.95 237 HIS D N 1
ATOM 6484 C CA . HIS D 1 258 ? 6.716 -11.763 18.211 1.00 21.87 237 HIS D CA 1
ATOM 6485 C C . HIS D 1 258 ? 6.627 -11.735 16.699 1.00 22.48 237 HIS D C 1
ATOM 6486 O O . HIS D 1 258 ? 7.545 -11.257 16.032 1.00 23.05 237 HIS D O 1
ATOM 6493 N N . ILE D 1 259 ? 5.540 -12.276 16.152 1.00 22.51 238 ILE D N 1
ATOM 6494 C CA . ILE D 1 259 ? 5.361 -12.346 14.713 1.00 22.98 238 ILE D CA 1
ATOM 6495 C C . ILE D 1 259 ? 4.245 -11.392 14.259 1.00 22.84 238 ILE D C 1
ATOM 6496 O O . ILE D 1 259 ? 3.077 -11.774 14.172 1.00 22.67 238 ILE D O 1
ATOM 6501 N N . ASN D 1 260 ? 4.623 -10.143 13.976 1.00 22.99 239 ASN D N 1
ATOM 6502 C CA . ASN D 1 260 ? 3.643 -9.049 13.929 1.00 23.12 239 ASN D CA 1
ATOM 6503 C C . ASN D 1 260 ? 3.894 -7.924 12.940 1.00 23.38 239 ASN D C 1
ATOM 6504 O O . ASN D 1 260 ? 3.233 -6.899 13.017 1.00 23.05 239 ASN D O 1
ATOM 6509 N N . GLY D 1 261 ? 4.852 -8.091 12.034 1.00 24.12 240 GLY D N 1
ATOM 6510 C CA . GLY D 1 261 ? 5.104 -7.096 10.995 1.00 24.83 240 GLY D CA 1
ATOM 6511 C C . GLY D 1 261 ? 5.783 -5.830 11.484 1.00 25.72 240 GLY D C 1
ATOM 6512 O O . GLY D 1 261 ? 5.742 -4.802 10.810 1.00 25.58 240 GLY D O 1
ATOM 6513 N N . GLY D 1 262 ? 6.421 -5.902 12.647 1.00 27.11 241 GLY D N 1
ATOM 6514 C CA . GLY D 1 262 ? 7.183 -4.779 13.179 1.00 28.59 241 GLY D CA 1
ATOM 6515 C C . GLY D 1 262 ? 6.439 -3.906 14.175 1.00 29.92 241 GLY D C 1
ATOM 6516 O O . GLY D 1 262 ? 6.921 -2.833 14.527 1.00 30.03 241 GLY D O 1
ATOM 6517 N N . MET D 1 263 ? 5.285 -4.362 14.647 1.00 32.10 242 MET D N 1
ATOM 6518 C CA . MET D 1 263 ? 4.509 -3.608 15.653 1.00 33.92 242 MET D CA 1
ATOM 6519 C C . MET D 1 263 ? 5.329 -3.306 16.914 1.00 34.54 242 MET D C 1
ATOM 6520 O O . MET D 1 263 ? 6.229 -4.063 17.279 1.00 34.65 242 MET D O 1
ATOM 6525 N N . ALA D 1 264 ? 5.005 -2.183 17.553 1.00 35.27 243 ALA D N 1
ATOM 6526 C CA . ALA D 1 264 ? 5.743 -1.665 18.714 1.00 35.54 243 ALA D CA 1
ATOM 6527 C C . ALA D 1 264 ? 5.067 -2.049 20.025 1.00 35.74 243 ALA D C 1
ATOM 6528 O O . ALA D 1 264 ? 4.221 -2.942 20.060 1.00 36.63 243 ALA D O 1
#

Solvent-accessible surface area: 34112 Å² total; per-residue (Å²): 122,31,0,85,2,106,40,75,36,0,0,0,2,21,0,24,36,62,22,0,46,22,0,0,84,10,0,41,67,6,32,2,37,0,0,0,5,3,113,27,87,103,100,0,123,119,8,22,78,100,29,57,149,61,30,64,40,13,62,14,85,20,71,64,67,167,20,4,62,118,8,3,106,45,0,51,144,90,8,149,5,2,12,0,0,0,9,25,31,40,74,146,193,178,114,138,40,99,30,14,59,74,7,14,36,23,15,0,25,6,10,2,10,1,0,72,62,4,8,127,18,0,59,170,87,118,38,0,6,0,1,0,9,6,28,98,100,143,9,26,53,45,0,0,63,22,0,6,28,9,0,3,98,15,0,0,85,100,0,0,54,94,49,0,2,0,1,1,0,3,7,4,47,7,108,51,82,67,22,103,172,48,71,137,142,73,95,104,60,26,24,72,91,0,23,8,104,74,19,0,66,14,84,14,0,0,28,0,0,0,1,0,1,0,72,23,2,29,1,0,2,12,26,26,3,61,3,14,0,4,99,130,39,0,71,2,102,42,75,37,0,0,0,2,21,0,14,35,61,24,1,43,20,0,0,90,11,0,47,74,6,34,2,56,0,0,0,5,2,97,135,110,93,83,0,144,112,8,17,78,100,29,53,79,46,29,66,55,12,50,17,48,28,88,72,72,168,22,6,68,117,6,3,103,47,0,43,139,92,7,148,7,3,11,0,0,0,8,25,32,90,203,144,117,97,66,123,41,19,80,32,2,14,39,39,22,0,28,6,12,5,9,2,0,60,59,3,5,112,3,0,53,153,90,121,42,0,5,0,1,0,11,6,36,99,41,123,5,12,52,39,0,0,62,22,0,6,23,7,0,2,106,15,0,0,92,88,5,0,55,87,66,0,2,0,1,1,0,3,5,8,59,22,108,158,115,70,80,80,108,0,22,7,107,70,42,0,69,14,83,14,0,1,32,0,0,0,1,0,1,0,70,24,2,28,1,1,0,10,32,22,5,58,4,12,0,3,40,65,131,130,36,0,80,2,102,42,70,37,0,0,0,2,27,0,25,25,63,20,0,33,22,0,0,83,12,0,48,69,6,28,5,43,0,0,0,6,2,109,130,75,113,71,0,123,115,4,17,78,98,27,58,143,72,37,55,40,11,61,13,82,34,72,60,110,158,25,3,69,125,8,3,92,44,0,39,139,83,7,147,2,0,13,0,0,0,7,62,148,45,117,74,15,52,69,18,13,29,69,40,0,29,5,9,2,8,1,0,70,58,3,2,96,10,0,54,176,97,129,37,0,4,0,1,0,13,6,32,111,144,1,13,103,50,0,0,61,26,0,5,24,10,0,1,85,11,0,0,55,90,1,0,50,88,54,0,1,0,0,0,0,1,4,2,48,38,186,143,72,77,62,59,76,128,0,27,9,100,78,63,0,72,14,84,14,0,0,33,0,0,0,1,0,0,0,70,25,2,27,1,0,0,12,28,24,2,60,4,15,0,4,55,150,136,25,0,75,2,105,39,74,42,0,0,0,1,22,0,38,29,62,23,1,42,20,0,0,79,11,0,42,70,4,32,2,46,0,0,0,4,3,104,36,53,114,104,0,131,123,8,17,82,104,41,44,74,85,27,64,34,13,70,12,78,21,73,66,73,173,24,5,66,122,5,3,102,39,0,44,145,88,5,139,8,2,12,0,0,0,9,24,35,44,132,84,152,79,10,61,82,0,11,38,31,16,0,20,3,10,5,12,1,0,62,64,3,4,116,10,0,58,170,96,118,38,0,5,0,1,0,12,5,36,106,139,6,11,65,48,0,0,59,24,0,6,23,9,0,2,100,17,0,0,86,100,2,0,52,79,64,0,2,0,1,1,0,2,5,3,96,30,176,183,14,18,7,140,86,102,0,70,13,85,14,0,0,28,0,0,0,1,0,0,0,73,23,2,29,0,0,1,11,35,23,4,66,2,14,0,5,54,82